Protein AF-0000000066036821 (afdb_homodimer)

Secondary structure (DSSP, 8-state):
----HHHHHHHHTTTTS-HHHHHHHHHHHHHHHHHHHH-HHHHHHHHHHHHHHHHHTTTTS-THHHHHHHHHHHHHHTSS-HHHHHHHHHHTHHHHHIIIIIHHHHHTTHHHHHHHHHHHHHH---HHHHHHHHHHHHHHHHHHH-HHHHHHHHHHHHHHHHHHHHHHHTT--TT-TT--TT-GGGS-HHHHHHHHHHHHHHHHHHHHHHHHHHHHHTTSSSSSHHHHHHHHHHT--HHHHHHHHHHHHHHHHHHHHHHHHHHHHHT-TT--PPPPHHHHHHHHHHHHHHHHT--HHHHHHHHHHHHHHHHHHHHHHTT-S-HHHHHHHHHHHHHHHTT---HHHHHHTTTTTHHHHHHHHHHHHHHHHHHHTTTTHHHHHHHHTS-HHHHHHHHHHHHHHHHHHS-HHHHHHHHHHHHHHHHHTTSS-HHHHHHHHHHHHHHHHSGGGGSTTT-HHHHHHHHSSHHHHTT--HHHHHHHHHHHHHHHHHHHHHHHHHHHH-/----HHHHHHHHTTTTS-HHHHHHHHHHHHHHHHHHHH-HHHHHHHHHHHHHHHHHTTTTS-THHHHHHHHHHHHHHTSS-HHHHHHHHHHTHHHHHIIIIIHHHHHTTHHHHHHHHHHHHHH---HHHHHHHHHHHHHHHHHHH-HHHHHHHHHHHHHHHHHHHHHHHTT--TT-TT--TT-GGGS-HHHHHHHHHHHHHHHHHHHHHHHHHHHHHTTSSSSSHHHHHHHHHHT--HHHHHHHHHHHHHHHHHHHHHHHHHHHHHT-TT--PPPPHHHHHHHHHHHHHHHHT--HHHHHHHHHHHHHHHHHHHHHHTT-S-HHHHHHHHHHHHHHHTT---HHHHHHTTTTTHHHHHHHHHHHHHHHHHHHTT-SHHHHHHHHTS-HHHHHHHHHHHHHHHHHHS-HHHHHHHHHHHHHHHHHTTSS-HHHHHHHHHHHHHHHHSGGGGSTTT-HHHHHHHHSSHHHHTT--HHHHHHHHHHHHHHHHHHHHHHHHHHHH-

InterPro domains:
  IPR004671 Na+/H+ antiporter NhaB [MF_01599] (1-502)
  IPR004671 Na+/H+ antiporter NhaB [NF007093] (1-498)
  IPR004671 Na+/H+ antiporter NhaB [PF06450] (6-496)

Organism: Teredinibacter turnerae (strain ATCC 39867 / T7901) (NCBI:txid377629)

Structure (mmCIF, N/CA/C/O backbone):
data_AF-0000000066036821-model_v1
#
loop_
_entity.id
_entity.type
_entity.pdbx_description
1 polymer 'Na(+)/H(+) antiporter NhaB'
#
loop_
_atom_site.group_PDB
_atom_site.id
_atom_site.type_symbol
_atom_site.label_atom_id
_atom_site.label_alt_id
_atom_site.label_comp_id
_atom_site.label_asym_id
_atom_site.label_entity_id
_atom_site.label_seq_id
_atom_site.pdbx_PDB_ins_code
_atom_site.Cartn_x
_atom_site.Cartn_y
_atom_site.Cartn_z
_atom_site.occupancy
_atom_site.B_iso_or_equiv
_atom_site.auth_seq_id
_atom_site.auth_comp_id
_atom_site.auth_asym_id
_atom_site.auth_atom_id
_atom_site.pdbx_PDB_model_num
ATOM 1 N N . MET A 1 1 ? -25.219 -0.156 -30.047 1 41.22 1 MET A N 1
ATOM 2 C CA . MET A 1 1 ? -24.516 0.209 -31.281 1 41.22 1 MET A CA 1
ATOM 3 C C . MET A 1 1 ? -23.062 -0.218 -31.234 1 41.22 1 MET A C 1
ATOM 5 O O . MET A 1 1 ? -22.359 0.075 -30.266 1 41.22 1 MET A O 1
ATOM 9 N N . SER A 1 2 ? -22.766 -1.33 -31.859 1 54.06 2 SER A N 1
ATOM 10 C CA . SER A 1 2 ? -21.516 -2.066 -31.906 1 54.06 2 SER A CA 1
ATOM 11 C C . SER A 1 2 ? -20.328 -1.13 -32.094 1 54.06 2 SER A C 1
ATOM 13 O O . SER A 1 2 ? -20.188 -0.521 -33.156 1 54.06 2 SER A O 1
ATOM 15 N N . SER A 1 3 ? -20.062 -0.333 -31.156 1 68.69 3 SER A N 1
ATOM 16 C CA . SER A 1 3 ? -19.031 0.678 -31.344 1 68.69 3 SER A CA 1
ATOM 17 C C . SER A 1 3 ? -17.781 0.082 -32 1 68.69 3 SER A C 1
ATOM 19 O O . SER A 1 3 ? -17.484 -1.099 -31.812 1 68.69 3 SER A O 1
ATOM 21 N N . ASN A 1 4 ? -17.438 0.534 -33.25 1 86.75 4 ASN A N 1
ATOM 22 C CA . ASN A 1 4 ? -16.219 0.18 -33.969 1 86.75 4 ASN A CA 1
ATOM 23 C C . ASN A 1 4 ? -15.008 0.154 -33.031 1 86.75 4 ASN A C 1
ATOM 25 O O . ASN A 1 4 ? -15.086 0.638 -31.906 1 86.75 4 ASN A O 1
ATOM 29 N N . LEU A 1 5 ? -14.109 -0.608 -33.438 1 90.12 5 LEU A N 1
ATOM 30 C CA . LEU A 1 5 ? -12.938 -0.894 -32.594 1 90.12 5 LEU A CA 1
ATOM 31 C C . LEU A 1 5 ? -12.234 0.395 -32.188 1 90.12 5 LEU A C 1
ATOM 33 O O . LEU A 1 5 ? -11.898 0.575 -31.031 1 90.12 5 LEU A O 1
ATOM 37 N N . PRO A 1 6 ? -12.156 1.311 -33.125 1 90.75 6 PRO A N 1
ATOM 38 C CA . PRO A 1 6 ? -11.547 2.564 -32.688 1 90.75 6 PRO A CA 1
ATOM 39 C C . PRO A 1 6 ? -12.367 3.279 -31.625 1 90.75 6 PRO A C 1
ATOM 41 O O . PRO A 1 6 ? -11.797 3.867 -30.703 1 90.75 6 PRO A O 1
ATOM 44 N N . ALA A 1 7 ? -13.586 3.236 -31.781 1 90.12 7 ALA A N 1
ATOM 45 C CA . ALA A 1 7 ? -14.453 3.826 -30.766 1 90.12 7 ALA A CA 1
ATOM 46 C C . ALA A 1 7 ? -14.32 3.094 -29.438 1 90.12 7 ALA A C 1
ATOM 48 O O . ALA A 1 7 ? -14.391 3.711 -28.375 1 90.12 7 ALA A O 1
ATOM 49 N N . ALA A 1 8 ? -14.086 1.817 -29.547 1 91.94 8 ALA A N 1
ATOM 50 C CA . ALA A 1 8 ? -13.906 1.016 -28.344 1 91.94 8 ALA A CA 1
ATOM 51 C C . ALA A 1 8 ? -12.625 1.408 -27.609 1 91.94 8 ALA A C 1
ATOM 53 O O . ALA A 1 8 ? -12.609 1.502 -26.375 1 91.94 8 ALA A O 1
ATOM 54 N N . PHE A 1 9 ? -11.633 1.663 -28.375 1 93.56 9 PHE A N 1
ATOM 55 C CA . PHE A 1 9 ? -10.383 2.115 -27.781 1 93.56 9 PHE A CA 1
ATOM 56 C C . PHE A 1 9 ? -10.57 3.457 -27.078 1 93.56 9 PHE A C 1
ATOM 58 O O . PHE A 1 9 ? -10.086 3.654 -25.953 1 93.56 9 PHE A O 1
ATOM 65 N N . ALA A 1 10 ? -11.258 4.332 -27.734 1 91.81 10 ALA A N 1
ATOM 66 C CA . ALA A 1 10 ? -11.5 5.664 -27.188 1 91.81 10 ALA A CA 1
ATOM 67 C C . ALA A 1 10 ? -12.352 5.598 -25.922 1 91.81 10 ALA A C 1
ATOM 69 O O . ALA A 1 10 ? -12.125 6.344 -24.969 1 91.81 10 ALA A O 1
ATOM 70 N N . ASN A 1 11 ? -13.25 4.68 -25.969 1 91.31 11 ASN A N 1
ATOM 71 C CA . ASN A 1 11 ? -14.125 4.535 -24.797 1 91.31 11 ASN A CA 1
ATOM 72 C C . ASN A 1 11 ? -13.391 3.918 -23.625 1 91.31 11 ASN A C 1
ATOM 74 O O . ASN A 1 11 ? -13.648 4.273 -22.469 1 91.31 11 ASN A O 1
ATOM 78 N N . ASN A 1 12 ? -12.484 3.045 -23.906 1 94.19 12 ASN A N 1
ATOM 79 C CA . ASN A 1 12 ? -11.719 2.402 -22.844 1 94.19 12 ASN A CA 1
ATOM 80 C C . ASN A 1 12 ? -10.688 3.354 -22.25 1 94.19 12 ASN A C 1
ATOM 82 O O . ASN A 1 12 ? -10.359 3.254 -21.062 1 94.19 12 ASN A O 1
ATOM 86 N N . PHE A 1 13 ? -10.297 4.25 -23.109 1 95.31 13 PHE A N 1
ATOM 87 C CA . PHE A 1 13 ? -9.266 5.176 -22.672 1 95.31 13 PHE A CA 1
ATOM 88 C C . PHE A 1 13 ? -9.773 6.031 -21.516 1 95.31 13 PHE A C 1
ATOM 90 O O . PHE A 1 13 ? -10.773 6.738 -21.641 1 95.31 13 PHE A O 1
ATOM 97 N N . LEU A 1 14 ? -9.18 5.93 -20.328 1 94.75 14 LEU A N 1
ATOM 98 C CA . LEU A 1 14 ? -9.469 6.621 -19.078 1 94.75 14 LEU A CA 1
ATOM 99 C C . LEU A 1 14 ? -10.898 6.352 -18.625 1 94.75 14 LEU A C 1
ATOM 101 O O . LEU A 1 14 ? -11.461 7.121 -17.844 1 94.75 14 LEU A O 1
ATOM 105 N N . GLY A 1 15 ? -11.438 5.328 -19.156 1 91.69 15 GLY A N 1
ATOM 106 C CA . GLY A 1 15 ? -12.664 4.723 -18.672 1 91.69 15 GLY A CA 1
ATOM 107 C C . GLY A 1 15 ? -13.852 5.664 -18.719 1 91.69 15 GLY A C 1
ATOM 108 O O . GLY A 1 15 ? -14.148 6.242 -19.766 1 91.69 15 GLY A O 1
ATOM 109 N N . GLN A 1 16 ? -14.461 5.961 -17.578 1 88.31 16 GLN A N 1
ATOM 110 C CA . GLN A 1 16 ? -15.719 6.695 -17.516 1 88.31 16 GLN A CA 1
ATOM 111 C C . GLN A 1 16 ? -15.477 8.195 -17.359 1 88.31 16 GLN A C 1
ATOM 113 O O . GLN A 1 16 ? -16.406 8.953 -17.094 1 88.31 16 GLN A O 1
ATOM 118 N N . SER A 1 17 ? -14.273 8.57 -17.578 1 91.81 17 SER A N 1
ATOM 119 C CA . SER A 1 17 ? -13.984 10 -17.516 1 91.81 17 SER A CA 1
ATOM 120 C C . SER A 1 17 ? -14.664 10.742 -18.672 1 91.81 17 SER A C 1
ATOM 122 O O . SER A 1 17 ? -14.977 10.148 -19.703 1 91.81 17 SER A O 1
ATOM 124 N N . SER A 1 18 ? -14.906 12.094 -18.469 1 92.38 18 SER A N 1
ATOM 125 C CA . SER A 1 18 ? -15.57 12.914 -19.484 1 92.38 18 SER A CA 1
ATOM 126 C C . SER A 1 18 ? -14.75 12.992 -20.766 1 92.38 18 SER A C 1
ATOM 128 O O . SER A 1 18 ? -13.523 12.906 -20.719 1 92.38 18 SER A O 1
ATOM 130 N N . THR A 1 19 ? -15.453 13.125 -21.812 1 93.62 19 THR A N 1
ATOM 131 C CA . THR A 1 19 ? -14.812 13.156 -23.125 1 93.62 19 THR A CA 1
ATOM 132 C C . THR A 1 19 ? -13.875 14.359 -23.234 1 93.62 19 THR A C 1
ATOM 134 O O . THR A 1 19 ? -12.805 14.266 -23.844 1 93.62 19 THR A O 1
ATOM 137 N N . TRP A 1 20 ? -14.312 15.445 -22.641 1 94.62 20 TRP A N 1
ATOM 138 C CA . TRP A 1 20 ? -13.453 16.625 -22.703 1 94.62 20 TRP A CA 1
ATOM 139 C C . TRP A 1 20 ? -12.133 16.375 -21.969 1 94.62 20 TRP A C 1
ATOM 141 O O . TRP A 1 20 ? -11.078 16.844 -22.406 1 94.62 20 TRP A O 1
ATOM 151 N N . TYR A 1 21 ? -12.18 15.688 -20.906 1 95.69 21 TYR A N 1
ATOM 152 C CA . TYR A 1 21 ? -10.969 15.383 -20.141 1 95.69 21 TYR A CA 1
ATOM 153 C C . TYR A 1 21 ? -10.055 14.453 -20.938 1 95.69 21 TYR A C 1
ATOM 155 O O . TYR A 1 21 ? -8.844 14.68 -21.016 1 95.69 21 TYR A O 1
ATOM 163 N N . LYS A 1 22 ? -10.672 13.477 -21.578 1 95.81 22 LYS A N 1
ATOM 164 C CA . LYS A 1 22 ? -9.906 12.539 -22.391 1 95.81 22 LYS A CA 1
ATOM 165 C C . LYS A 1 22 ? -9.195 13.25 -23.547 1 95.81 22 LYS A C 1
ATOM 167 O O . LYS A 1 22 ? -8.008 13.031 -23.781 1 95.81 22 LYS A O 1
ATOM 172 N N . THR A 1 23 ? -9.898 14.094 -24.141 1 96.31 23 THR A N 1
ATOM 173 C CA . THR A 1 23 ? -9.352 14.836 -25.281 1 96.31 23 THR A CA 1
ATOM 174 C C . THR A 1 23 ? -8.25 15.789 -24.828 1 96.31 23 THR A C 1
ATOM 176 O O . THR A 1 23 ? -7.254 15.969 -25.516 1 96.31 23 THR A O 1
ATOM 179 N N . THR A 1 24 ? -8.484 16.328 -23.672 1 97.19 24 THR A N 1
ATOM 180 C CA . THR A 1 24 ? -7.488 17.25 -23.141 1 97.19 24 THR A CA 1
ATOM 181 C C . THR A 1 24 ? -6.172 16.516 -22.875 1 97.19 24 THR A C 1
ATOM 183 O O . THR A 1 24 ? -5.102 17.016 -23.234 1 97.19 24 THR A O 1
ATOM 186 N N . ILE A 1 25 ? -6.238 15.367 -22.297 1 97 25 ILE A N 1
ATOM 187 C CA . ILE A 1 25 ? -5.039 14.602 -21.984 1 97 25 ILE A CA 1
ATOM 188 C C . ILE A 1 25 ? -4.34 14.188 -23.281 1 97 25 ILE A C 1
ATOM 190 O O . ILE A 1 25 ? -3.117 14.281 -23.391 1 97 25 ILE A O 1
ATOM 194 N N . LEU A 1 26 ? -5.125 13.773 -24.266 1 96.94 26 LEU A N 1
ATOM 195 C CA . LEU A 1 26 ? -4.547 13.414 -25.562 1 96.94 26 LEU A CA 1
ATOM 196 C C . LEU A 1 26 ? -3.883 14.617 -26.219 1 96.94 26 LEU A C 1
ATOM 198 O O . LEU A 1 26 ? -2.812 14.492 -26.812 1 96.94 26 LEU A O 1
ATOM 202 N N . ALA A 1 27 ? -4.547 15.734 -26.062 1 97.5 27 ALA A N 1
ATOM 203 C CA . ALA A 1 27 ? -3.975 16.969 -26.594 1 97.5 27 ALA A CA 1
ATOM 204 C C . ALA A 1 27 ? -2.641 17.281 -25.922 1 97.5 27 ALA A C 1
ATOM 206 O O . ALA A 1 27 ? -1.687 17.688 -26.594 1 97.5 27 ALA A O 1
ATOM 207 N N . PHE A 1 28 ? -2.564 17.094 -24.609 1 97.88 28 PHE A N 1
ATOM 208 C CA . PHE A 1 28 ? -1.314 17.312 -23.891 1 97.88 28 PHE A CA 1
ATOM 209 C C . PHE A 1 28 ? -0.207 16.438 -24.453 1 97.88 28 PHE A C 1
ATOM 211 O O . PHE A 1 28 ? 0.9 16.906 -24.719 1 97.88 28 PHE A O 1
ATOM 218 N N . LEU A 1 29 ? -0.515 15.188 -24.734 1 97.38 29 LEU A N 1
ATOM 219 C CA . LEU A 1 29 ? 0.467 14.203 -25.172 1 97.38 29 LEU A CA 1
ATOM 220 C C . LEU A 1 29 ? 0.964 14.523 -26.578 1 97.38 29 LEU A C 1
ATOM 222 O O . LEU A 1 29 ? 2.105 14.211 -26.922 1 97.38 29 LEU A O 1
ATOM 226 N N . VAL A 1 30 ? 0.109 15.156 -27.359 1 97.12 30 VAL A N 1
ATOM 227 C CA . VAL A 1 30 ? 0.49 15.508 -28.719 1 97.12 30 VAL A CA 1
ATOM 228 C C . VAL A 1 30 ? 1.272 16.812 -28.734 1 97.12 30 VAL A C 1
ATOM 230 O O . VAL A 1 30 ? 2.256 16.953 -29.453 1 97.12 30 VAL A O 1
ATOM 233 N N . ILE A 1 31 ? 0.958 17.75 -27.875 1 97.06 31 ILE A N 1
ATOM 234 C CA . ILE A 1 31 ? 1.521 19.094 -27.859 1 97.06 31 ILE A CA 1
ATOM 235 C C . ILE A 1 31 ? 2.904 19.062 -27.203 1 97.06 31 ILE A C 1
ATOM 237 O O . ILE A 1 31 ? 3.807 19.797 -27.625 1 97.06 31 ILE A O 1
ATOM 241 N N . ASN A 1 32 ? 3.098 18.141 -26.25 1 97.56 32 ASN A N 1
ATOM 242 C CA . ASN A 1 32 ? 4.305 18.172 -25.422 1 97.56 32 ASN A CA 1
ATOM 243 C C . ASN A 1 32 ? 5.551 17.891 -26.266 1 97.56 32 ASN A C 1
ATOM 245 O O . ASN A 1 32 ? 6.566 18.578 -26.125 1 97.56 32 ASN A O 1
ATOM 249 N N . PRO A 1 33 ? 5.531 16.938 -27.203 1 97.06 33 PRO A N 1
ATOM 250 C CA . PRO A 1 33 ? 6.719 16.734 -28.031 1 97.06 33 PRO A CA 1
ATOM 251 C C . PRO A 1 33 ? 7.047 17.938 -28.906 1 97.06 33 PRO A C 1
ATOM 253 O O . PRO A 1 33 ? 8.219 18.234 -29.141 1 97.06 33 PRO A O 1
ATOM 256 N N . VAL A 1 34 ? 6.059 18.656 -29.328 1 97.25 34 VAL A N 1
ATOM 257 C CA . VAL A 1 34 ? 6.25 19.859 -30.156 1 97.25 34 VAL A CA 1
ATOM 258 C C . VAL A 1 34 ? 6.859 20.969 -29.312 1 97.25 34 VAL A C 1
ATOM 260 O O . VAL A 1 34 ? 7.832 21.609 -29.719 1 97.25 34 VAL A O 1
ATOM 263 N N . VAL A 1 35 ? 6.301 21.172 -28.141 1 97.25 35 VAL A N 1
ATOM 264 C CA . VAL A 1 35 ? 6.801 22.219 -27.25 1 97.25 35 VAL A CA 1
ATOM 265 C C . VAL A 1 35 ? 8.234 21.891 -26.828 1 97.25 35 VAL A C 1
ATOM 267 O O . VAL A 1 35 ? 9.078 22.781 -26.75 1 97.25 35 VAL A O 1
ATOM 270 N N . TYR A 1 36 ? 8.5 20.641 -26.578 1 96.62 36 TYR A N 1
ATOM 271 C CA . TYR A 1 36 ? 9.844 20.219 -26.172 1 96.62 36 TYR A CA 1
ATOM 272 C C . TYR A 1 36 ? 10.852 20.469 -27.281 1 96.62 36 TYR A C 1
ATOM 274 O O . TYR A 1 36 ? 11.992 20.859 -27.016 1 96.62 36 TYR A O 1
ATOM 282 N N . ALA A 1 37 ? 10.438 20.234 -28.562 1 96.12 37 ALA A N 1
ATOM 283 C CA . ALA A 1 37 ? 11.312 20.453 -29.703 1 96.12 37 ALA A CA 1
ATOM 284 C C . ALA A 1 37 ? 11.633 21.938 -29.859 1 96.12 37 ALA A C 1
ATOM 286 O O . ALA A 1 37 ? 12.711 22.297 -30.328 1 96.12 37 ALA A O 1
ATOM 287 N N . ILE A 1 38 ? 10.773 22.812 -29.422 1 96.25 38 ILE A N 1
ATOM 288 C CA . ILE A 1 38 ? 10.969 24.25 -29.516 1 96.25 38 ILE A CA 1
ATOM 289 C C . ILE A 1 38 ? 11.844 24.734 -28.375 1 96.25 38 ILE A C 1
ATOM 291 O O . ILE A 1 38 ? 12.852 25.406 -28.594 1 96.25 38 ILE A O 1
ATOM 295 N N . ASP A 1 39 ? 11.414 24.375 -27.094 1 96.06 39 ASP A N 1
ATOM 296 C CA . ASP A 1 39 ? 12.141 24.812 -25.906 1 96.06 39 ASP A CA 1
ATOM 297 C C . ASP A 1 39 ? 11.922 23.844 -24.75 1 96.06 39 ASP A C 1
ATOM 299 O O . ASP A 1 39 ? 10.836 23.797 -24.156 1 96.06 39 ASP A O 1
ATOM 303 N N . PRO A 1 40 ? 12.961 23.188 -24.344 1 93.94 40 PRO A N 1
ATOM 304 C CA . PRO A 1 40 ? 12.836 22.203 -23.266 1 93.94 40 PRO A CA 1
ATOM 305 C C . PRO A 1 40 ? 12.453 22.844 -21.922 1 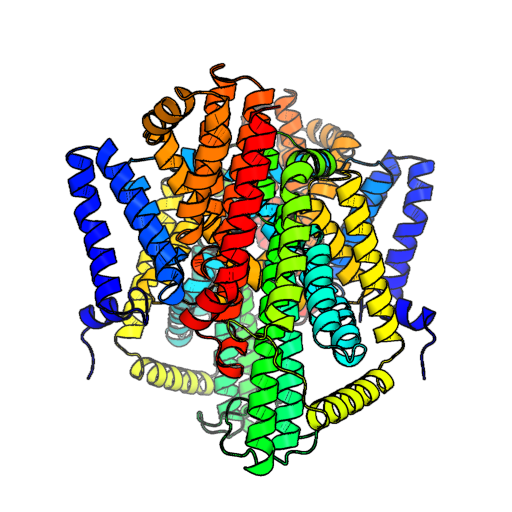93.94 40 PRO A C 1
ATOM 307 O O . PRO A 1 40 ? 11.75 22.234 -21.125 1 93.94 40 PRO A O 1
ATOM 310 N N . PHE A 1 41 ? 12.898 23.984 -21.719 1 93.62 41 PHE A N 1
ATOM 311 C CA . PHE A 1 41 ? 12.602 24.672 -20.469 1 93.62 41 PHE A CA 1
ATOM 312 C C . PHE A 1 41 ? 11.109 24.984 -20.359 1 93.62 41 PHE A C 1
ATOM 314 O O . PHE A 1 41 ? 10.484 24.703 -19.328 1 93.62 41 PHE A O 1
ATOM 321 N N . ILE A 1 42 ? 10.562 25.516 -21.359 1 94.62 42 ILE A N 1
ATOM 322 C CA . ILE A 1 42 ? 9.133 25.828 -21.391 1 94.62 42 ILE A CA 1
ATOM 323 C C . ILE A 1 42 ? 8.328 24.531 -21.328 1 94.62 42 ILE A C 1
ATOM 325 O O . ILE A 1 42 ? 7.281 24.469 -20.688 1 94.62 42 ILE A O 1
ATOM 329 N N . ALA A 1 43 ? 8.836 23.547 -22 1 96.06 43 ALA A N 1
ATOM 330 C CA . ALA A 1 43 ? 8.172 22.25 -21.984 1 96.06 43 ALA A CA 1
ATOM 331 C C . ALA A 1 43 ? 8.078 21.703 -20.562 1 96.06 43 ALA A C 1
ATOM 333 O O . ALA A 1 43 ? 7.086 21.062 -20.188 1 96.06 43 ALA A O 1
ATOM 334 N N . GLY A 1 44 ? 9.164 21.906 -19.828 1 95.25 44 GLY A N 1
ATOM 335 C CA . GLY A 1 44 ? 9.141 21.484 -18.438 1 95.25 44 GLY A CA 1
ATOM 336 C C . GLY A 1 44 ? 8.039 22.156 -17.641 1 95.25 44 GLY A C 1
ATOM 337 O O . GLY A 1 44 ? 7.328 21.484 -16.875 1 95.25 44 GLY A O 1
ATOM 338 N N . TRP A 1 45 ? 7.898 23.406 -17.828 1 94.38 45 TRP A N 1
ATOM 339 C CA . TRP A 1 45 ? 6.855 24.141 -17.109 1 94.38 45 TRP A CA 1
ATOM 340 C C . TRP A 1 45 ? 5.469 23.703 -17.562 1 94.38 45 TRP A C 1
ATOM 342 O O . TRP A 1 45 ? 4.551 23.594 -16.75 1 94.38 45 TRP A O 1
ATOM 352 N N . VAL A 1 46 ? 5.316 23.5 -18.828 1 96.44 46 VAL A N 1
ATOM 353 C CA . VAL A 1 46 ? 4.047 23.016 -19.359 1 96.44 46 VAL A CA 1
ATOM 354 C C . VAL A 1 46 ? 3.703 21.656 -18.734 1 96.44 46 VAL A C 1
ATOM 356 O O . VAL A 1 46 ? 2.557 21.422 -18.344 1 96.44 46 VAL A O 1
ATOM 359 N N . LEU A 1 47 ? 4.691 20.812 -18.594 1 96.12 47 LEU A N 1
ATOM 360 C CA . LEU A 1 47 ? 4.484 19.516 -17.984 1 96.12 47 LEU A CA 1
ATOM 361 C C . LEU A 1 47 ? 4.004 19.656 -16.547 1 96.12 47 LEU A C 1
ATOM 363 O O . LEU A 1 47 ? 3.07 18.953 -16.125 1 96.12 47 LEU A O 1
ATOM 367 N N . ILE A 1 48 ? 4.637 20.547 -15.867 1 92.75 48 ILE A N 1
ATOM 368 C CA . ILE A 1 48 ? 4.273 20.75 -14.469 1 92.75 48 ILE A CA 1
ATOM 369 C C . ILE A 1 48 ? 2.826 21.234 -14.383 1 92.75 48 ILE A C 1
ATOM 371 O O . ILE A 1 48 ? 2.049 20.734 -13.562 1 92.75 48 ILE A O 1
ATOM 375 N N . LEU A 1 49 ? 2.467 22.188 -15.141 1 93.88 49 LEU A N 1
ATOM 376 C CA . LEU A 1 49 ? 1.106 22.703 -15.141 1 93.88 49 LEU A CA 1
ATOM 377 C C . LEU A 1 49 ? 0.102 21.625 -15.523 1 93.88 49 LEU A C 1
ATOM 379 O O . LEU A 1 49 ? -0.977 21.547 -14.93 1 93.88 49 LEU A O 1
ATOM 383 N N . GLU A 1 50 ? 0.419 20.844 -16.547 1 96.69 50 GLU A N 1
ATOM 384 C CA . GLU A 1 50 ? -0.437 19.719 -16.938 1 96.69 50 GLU A CA 1
ATOM 385 C C . GLU A 1 50 ? -0.604 18.719 -15.797 1 96.69 50 GLU A C 1
ATOM 387 O O . GLU A 1 50 ? -1.701 18.219 -15.57 1 96.69 50 GLU A O 1
ATOM 392 N N . PHE A 1 51 ? 0.523 18.484 -15.094 1 93.88 51 PHE A N 1
ATOM 393 C CA . PHE A 1 51 ? 0.473 17.547 -13.984 1 93.88 51 PHE A CA 1
ATOM 394 C C . PHE A 1 51 ? -0.415 18.062 -12.867 1 93.88 51 PHE A C 1
ATOM 396 O O . PHE A 1 51 ? -1.236 17.328 -12.32 1 93.88 51 PHE A O 1
ATOM 403 N N . ILE A 1 52 ? -0.27 19.328 -12.578 1 90.06 52 ILE A N 1
ATOM 404 C CA . ILE A 1 52 ? -1.104 19.953 -11.562 1 90.06 52 ILE A CA 1
ATOM 405 C C . ILE A 1 52 ? -2.57 19.891 -11.984 1 90.06 52 ILE A C 1
ATOM 407 O O . ILE A 1 52 ? -3.449 19.656 -11.148 1 90.06 52 ILE A O 1
ATOM 411 N N . PHE A 1 53 ? -2.83 20.031 -13.219 1 92.88 53 PHE A N 1
ATOM 412 C CA . PHE A 1 53 ? -4.184 19.922 -13.75 1 92.88 53 PHE A CA 1
ATOM 413 C C . PHE A 1 53 ? -4.766 18.547 -13.477 1 92.88 53 PHE A C 1
ATOM 415 O O . PHE A 1 53 ? -5.922 18.422 -13.062 1 92.88 53 PHE A O 1
ATOM 422 N N . THR A 1 54 ? -3.982 17.5 -13.688 1 93.5 54 THR A N 1
ATOM 423 C CA . THR A 1 54 ? -4.477 16.141 -13.445 1 93.5 54 THR A CA 1
ATOM 424 C C . THR A 1 54 ? -4.766 15.93 -11.969 1 93.5 54 THR A C 1
ATOM 426 O O . THR A 1 54 ? -5.691 15.203 -11.609 1 93.5 54 THR A O 1
ATOM 429 N N . LEU A 1 55 ? -4.031 16.516 -11.125 1 88.44 55 LEU A N 1
ATOM 430 C CA . LEU A 1 55 ? -4.258 16.422 -9.688 1 88.44 55 LEU A CA 1
ATOM 431 C C . LEU A 1 55 ? -5.531 17.156 -9.281 1 88.44 55 LEU A C 1
ATOM 433 O O . LEU A 1 55 ? -6.281 16.688 -8.43 1 88.44 55 LEU A O 1
ATOM 437 N N . ALA A 1 56 ? -5.723 18.297 -9.898 1 86.38 56 ALA A N 1
ATOM 438 C CA . ALA A 1 56 ? -6.91 19.094 -9.609 1 86.38 56 ALA A CA 1
ATOM 439 C C . ALA A 1 56 ? -8.18 18.359 -10.031 1 86.38 56 ALA A C 1
ATOM 441 O O . ALA A 1 56 ? -9.242 18.562 -9.438 1 86.38 56 ALA A O 1
ATOM 442 N N . MET A 1 57 ? -8.062 17.5 -11.047 1 87.81 57 MET A N 1
ATOM 443 C CA . MET A 1 57 ? -9.219 16.766 -11.555 1 87.81 57 MET A CA 1
ATOM 444 C C . MET A 1 57 ? -9.266 15.352 -10.969 1 87.81 57 MET A C 1
ATOM 446 O O . MET A 1 57 ? -9.789 14.43 -11.602 1 87.81 57 MET A O 1
ATOM 450 N N . ALA A 1 58 ? -8.766 15.203 -9.789 1 84 58 ALA A N 1
ATOM 451 C CA . ALA A 1 58 ? -8.633 13.883 -9.164 1 84 58 ALA A CA 1
ATOM 452 C C . ALA A 1 58 ? -10 13.266 -8.891 1 84 58 ALA A C 1
ATOM 454 O O . ALA A 1 58 ? -10.133 12.047 -8.789 1 84 58 ALA A O 1
ATOM 455 N N . LEU A 1 59 ? -11.031 14.102 -8.766 1 81.25 59 LEU A N 1
ATOM 456 C CA . LEU A 1 59 ? -12.367 13.586 -8.492 1 81.25 59 LEU A CA 1
ATOM 457 C C . LEU A 1 59 ? -12.953 12.898 -9.719 1 81.25 59 LEU A C 1
ATOM 459 O O . LEU A 1 59 ? -13.812 12.023 -9.602 1 81.25 59 LEU A O 1
ATOM 463 N N . LYS A 1 60 ? -12.477 13.242 -10.852 1 82.88 60 LYS A N 1
ATOM 464 C CA . LYS A 1 60 ? -12.977 12.68 -12.102 1 82.88 60 LYS A CA 1
ATOM 465 C C . LYS A 1 60 ? -12.164 11.461 -12.523 1 82.88 60 LYS A C 1
ATOM 467 O O . LYS A 1 60 ? -12.711 10.5 -13.07 1 82.88 60 LYS A O 1
ATOM 472 N N . CYS A 1 61 ? -10.938 11.555 -12.336 1 89.56 61 CYS A N 1
ATOM 473 C CA . CYS A 1 61 ? -10 10.5 -12.711 1 89.56 61 CYS A CA 1
ATOM 474 C C . CYS A 1 61 ? -8.812 10.477 -11.758 1 89.56 61 CYS A C 1
ATOM 476 O O . CYS A 1 61 ? -8.156 11.5 -11.539 1 89.56 61 CYS A O 1
ATOM 478 N N . TYR A 1 62 ? -8.617 9.234 -11.242 1 90.62 62 TYR A N 1
ATOM 479 C CA . TYR A 1 62 ? -7.445 9.117 -10.375 1 90.62 62 TYR A CA 1
ATOM 480 C C . TYR A 1 62 ? -6.18 9.562 -11.109 1 90.62 62 TYR A C 1
ATOM 482 O O . TYR A 1 62 ? -5.938 9.156 -12.242 1 90.62 62 TYR A O 1
ATOM 490 N N . PRO A 1 63 ? -5.383 10.367 -10.523 1 93.75 63 PRO A N 1
ATOM 491 C CA . PRO A 1 63 ? -4.285 11.055 -11.203 1 93.75 63 PRO A CA 1
ATOM 492 C C . PRO A 1 63 ? -3.166 10.102 -11.625 1 93.75 63 PRO A C 1
ATOM 494 O O . PRO A 1 63 ? -2.307 10.469 -12.43 1 93.75 63 PRO A O 1
ATOM 497 N N . LEU A 1 64 ? -3.131 8.922 -11.141 1 95.19 64 LEU A N 1
ATOM 498 C CA . LEU A 1 64 ? -2.082 7.969 -11.492 1 95.19 64 LEU A CA 1
ATOM 499 C C . LEU A 1 64 ? -2.043 7.727 -13 1 95.19 64 LEU A C 1
ATOM 501 O O . LEU A 1 64 ? -0.967 7.695 -13.602 1 95.19 64 LEU A O 1
ATOM 505 N N . GLN A 1 65 ? -3.205 7.59 -13.672 1 96.62 65 GLN A N 1
ATOM 506 C CA . GLN A 1 65 ? -3.287 7.25 -15.086 1 96.62 65 GLN A CA 1
ATOM 507 C C . GLN A 1 65 ? -2.889 8.438 -15.961 1 96.62 65 GLN A C 1
ATOM 509 O O . GLN A 1 65 ? -1.886 8.375 -16.672 1 96.62 65 GLN A O 1
ATOM 514 N N . PRO A 1 66 ? -3.633 9.617 -15.812 1 96.94 66 PRO A N 1
ATOM 515 C CA . PRO A 1 66 ? -3.244 10.742 -16.672 1 96.94 66 PRO A CA 1
ATOM 516 C C . PRO A 1 66 ? -1.876 11.312 -16.312 1 96.94 66 PRO A C 1
ATOM 518 O O . PRO A 1 66 ? -1.087 11.648 -17.203 1 96.94 66 PRO A O 1
ATOM 521 N N . GLY A 1 67 ? -1.61 11.469 -15.055 1 96.31 67 GLY A N 1
ATOM 522 C CA . GLY A 1 67 ? -0.307 11.961 -14.633 1 96.31 67 GLY A CA 1
ATOM 523 C C . GLY A 1 67 ? 0.828 11.023 -14.992 1 96.31 67 GLY A C 1
ATOM 524 O O . GLY A 1 67 ? 1.922 11.469 -15.344 1 96.31 67 GLY A O 1
ATOM 525 N N . GLY A 1 68 ? 0.565 9.742 -14.867 1 97.81 68 GLY A N 1
ATOM 526 C CA . GLY A 1 68 ? 1.548 8.742 -15.25 1 97.81 68 GLY A CA 1
ATOM 527 C C . GLY A 1 68 ? 1.892 8.781 -16.734 1 97.81 68 GLY A C 1
ATOM 528 O O . GLY A 1 68 ? 3.053 8.609 -17.109 1 97.81 68 GLY A O 1
ATOM 529 N N . LEU A 1 69 ? 0.888 8.922 -17.578 1 98.12 69 LEU A N 1
ATOM 530 C CA . LEU A 1 69 ? 1.123 9.031 -19.016 1 98.12 69 LEU A CA 1
ATOM 531 C C . LEU A 1 69 ? 2.02 10.219 -19.344 1 98.12 69 LEU A C 1
ATOM 533 O O . LEU A 1 69 ? 2.926 10.117 -20.172 1 98.12 69 LEU A O 1
ATOM 537 N N . LEU A 1 70 ? 1.759 11.336 -18.656 1 98.12 70 LEU A N 1
ATOM 538 C CA . LEU A 1 70 ? 2.57 12.531 -18.844 1 98.12 70 LEU A CA 1
ATOM 539 C C . LEU A 1 70 ? 4.012 12.289 -18.406 1 98.12 70 LEU A C 1
ATOM 541 O O . LEU A 1 70 ? 4.953 12.719 -19.078 1 98.12 70 LEU A O 1
ATOM 545 N N . ALA A 1 71 ? 4.16 11.617 -17.281 1 97.62 71 ALA A N 1
ATOM 546 C CA . ALA A 1 71 ? 5.488 11.32 -16.766 1 97.62 71 ALA A CA 1
ATOM 547 C C . ALA A 1 71 ? 6.25 10.391 -17.703 1 97.62 71 ALA A C 1
ATOM 549 O O . ALA A 1 71 ? 7.438 10.594 -17.953 1 97.62 71 ALA A O 1
ATOM 550 N N . ILE A 1 72 ? 5.574 9.375 -18.219 1 97.81 72 ILE A N 1
ATOM 551 C CA . ILE A 1 72 ? 6.18 8.438 -19.156 1 97.81 72 ILE A CA 1
ATOM 552 C C . ILE A 1 72 ? 6.637 9.188 -20.406 1 97.81 72 ILE A C 1
ATOM 554 O O . ILE A 1 72 ? 7.75 8.977 -20.891 1 97.81 72 ILE A O 1
ATOM 558 N N . GLU A 1 73 ? 5.773 10.039 -20.922 1 97.94 73 GLU A N 1
ATOM 559 C CA . GLU A 1 73 ? 6.113 10.836 -22.094 1 97.94 73 GLU A CA 1
ATOM 560 C C . GLU A 1 73 ? 7.344 11.695 -21.828 1 97.94 73 GLU A C 1
ATOM 562 O O . GLU A 1 73 ? 8.219 11.812 -22.688 1 97.94 73 GLU A O 1
ATOM 567 N N . ALA A 1 74 ? 7.414 12.281 -20.688 1 97.62 74 ALA A N 1
ATOM 568 C CA . ALA A 1 74 ? 8.547 13.133 -20.328 1 97.62 74 ALA A CA 1
ATOM 569 C C . ALA A 1 74 ? 9.852 12.336 -20.359 1 97.62 74 ALA A C 1
ATOM 571 O O . ALA A 1 74 ? 10.883 12.836 -20.828 1 97.62 74 ALA A O 1
ATOM 572 N N . VAL A 1 75 ? 9.844 11.156 -19.906 1 97.31 75 VAL A N 1
ATOM 573 C CA . VAL A 1 75 ? 11.031 10.305 -19.891 1 97.31 75 VAL A CA 1
ATOM 574 C C . VAL A 1 75 ? 11.391 9.898 -21.328 1 97.31 75 VAL A C 1
ATOM 576 O O . VAL A 1 75 ? 12.57 9.93 -21.703 1 97.31 75 VAL A O 1
ATOM 579 N N . ILE A 1 76 ? 10.391 9.562 -22.141 1 96.38 76 ILE A N 1
ATOM 580 C CA . ILE A 1 76 ? 10.609 9.125 -23.516 1 96.38 76 ILE A CA 1
ATOM 581 C C . ILE A 1 76 ? 11.203 10.273 -24.328 1 96.38 76 ILE A C 1
ATOM 583 O O . ILE A 1 76 ? 12.078 10.062 -25.172 1 96.38 76 ILE A O 1
ATOM 587 N N . LEU A 1 77 ? 10.742 11.531 -24.047 1 96.5 77 LEU A N 1
ATOM 588 C CA . LEU A 1 77 ? 11.211 12.711 -24.766 1 96.5 77 LEU A CA 1
ATOM 589 C C . LEU A 1 77 ? 12.641 13.062 -24.359 1 96.5 77 LEU A C 1
ATOM 591 O O . LEU A 1 77 ? 13.328 13.789 -25.078 1 96.5 77 LEU A O 1
ATOM 595 N N . GLY A 1 78 ? 13.039 12.492 -23.188 1 95.62 78 GLY A N 1
ATOM 596 C CA . GLY A 1 78 ? 14.391 12.766 -22.734 1 95.62 78 GLY A CA 1
ATOM 597 C C . GLY A 1 78 ? 14.477 13.961 -21.812 1 95.62 78 GLY A C 1
ATOM 598 O O . GLY A 1 78 ? 15.562 14.508 -21.594 1 95.62 78 GLY A O 1
ATOM 599 N N . MET A 1 79 ? 13.305 14.43 -21.297 1 96.5 79 MET A N 1
ATOM 600 C CA . MET A 1 79 ? 13.328 15.508 -20.312 1 96.5 79 MET A CA 1
ATOM 601 C C . MET A 1 79 ? 14.047 15.07 -19.047 1 96.5 79 MET A C 1
ATOM 603 O O . MET A 1 79 ? 14.555 15.906 -18.297 1 96.5 79 MET A O 1
ATOM 607 N N . THR A 1 80 ? 14.031 13.805 -18.75 1 96.5 80 THR A N 1
ATOM 608 C CA . THR A 1 80 ? 14.781 13.125 -17.703 1 96.5 80 THR A CA 1
ATOM 609 C C . THR A 1 80 ? 15.125 11.695 -18.125 1 96.5 80 THR A C 1
ATOM 611 O O . THR A 1 80 ? 14.875 11.297 -19.266 1 96.5 80 THR A O 1
ATOM 614 N N . SER A 1 81 ? 15.859 10.977 -17.25 1 96.75 81 SER A N 1
ATOM 615 C CA . SER A 1 81 ? 16.25 9.602 -17.531 1 96.75 81 SER A CA 1
ATOM 616 C C . SER A 1 81 ? 15.656 8.641 -16.5 1 96.75 81 SER A C 1
ATOM 618 O O . SER A 1 81 ? 15.312 9.047 -15.398 1 96.75 81 SER A O 1
ATOM 620 N N . PRO A 1 82 ? 15.43 7.367 -16.922 1 96.44 82 PRO A N 1
ATOM 621 C CA . PRO A 1 82 ? 14.953 6.375 -15.961 1 96.44 82 PRO A CA 1
ATOM 622 C C . PRO A 1 82 ? 15.867 6.25 -14.742 1 96.44 82 PRO A C 1
ATOM 624 O O . PRO A 1 82 ? 15.391 6 -13.633 1 96.44 82 PRO A O 1
ATOM 627 N N . GLU A 1 83 ? 17.125 6.43 -14.953 1 95.44 83 GLU A N 1
ATOM 628 C CA . GLU A 1 83 ? 18.078 6.367 -13.852 1 95.44 83 GLU A CA 1
ATOM 629 C C . GLU A 1 83 ? 17.828 7.488 -12.844 1 95.44 83 GLU A C 1
ATOM 631 O O . GLU A 1 83 ? 17.906 7.27 -11.633 1 95.44 83 GLU A O 1
ATOM 636 N N . SER A 1 84 ? 17.516 8.656 -13.367 1 95.62 84 SER A N 1
ATOM 637 C CA . SER A 1 84 ? 17.234 9.789 -12.492 1 95.62 84 SER A CA 1
ATOM 638 C C . SER A 1 84 ? 15.945 9.555 -11.703 1 95.62 84 SER A C 1
ATOM 640 O O . SER A 1 84 ? 15.867 9.898 -10.523 1 95.62 84 SER A O 1
ATOM 642 N N . VAL A 1 85 ? 14.992 9.031 -12.375 1 96.62 85 VAL A N 1
ATOM 643 C CA . VA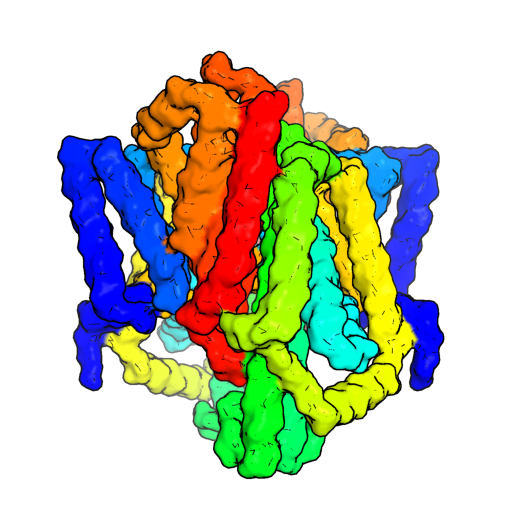L A 1 85 ? 13.734 8.719 -11.695 1 96.62 85 VAL A CA 1
ATOM 644 C C . VAL A 1 85 ? 13.992 7.715 -10.57 1 96.62 85 VAL A C 1
ATOM 646 O O . VAL A 1 85 ? 13.492 7.883 -9.461 1 96.62 85 VAL A O 1
ATOM 649 N N . PHE A 1 86 ? 14.773 6.73 -10.836 1 96.12 86 PHE A N 1
ATOM 650 C CA . PHE A 1 86 ? 15.062 5.719 -9.828 1 96.12 86 PHE A CA 1
ATOM 651 C C . PHE A 1 86 ? 15.859 6.312 -8.672 1 96.12 86 PHE A C 1
ATOM 653 O O . PHE A 1 86 ? 15.633 5.969 -7.512 1 96.12 86 PHE A O 1
ATOM 660 N N . HIS A 1 87 ? 16.797 7.137 -9.031 1 93.56 87 HIS A N 1
ATOM 661 C CA . HIS A 1 87 ? 17.594 7.801 -8 1 93.56 87 HIS A CA 1
ATOM 662 C C . HIS A 1 87 ? 16.703 8.594 -7.051 1 93.56 87 HIS A C 1
ATOM 664 O O . HIS A 1 87 ? 16.875 8.516 -5.832 1 93.56 87 HIS A O 1
ATOM 670 N N . GLU A 1 88 ? 15.742 9.344 -7.602 1 91.62 88 GLU A N 1
ATOM 671 C CA . GLU A 1 88 ? 14.797 10.094 -6.773 1 91.62 88 GLU A CA 1
ATOM 672 C C . GLU A 1 88 ? 13.938 9.156 -5.93 1 91.62 88 GLU A C 1
ATOM 674 O O . GLU A 1 88 ? 13.648 9.445 -4.77 1 91.62 88 GLU A O 1
ATOM 679 N N . THR A 1 89 ? 13.539 8.055 -6.492 1 94.56 89 THR A N 1
ATOM 680 C CA . THR A 1 89 ? 12.711 7.078 -5.793 1 94.56 89 THR A CA 1
ATOM 681 C C . THR A 1 89 ? 13.492 6.441 -4.641 1 94.56 89 THR A C 1
ATOM 683 O O . THR A 1 89 ? 12.961 6.289 -3.539 1 94.56 89 THR A O 1
ATOM 686 N N . GLU A 1 90 ? 14.727 6.148 -4.926 1 93.25 90 GLU A N 1
ATOM 687 C CA . GLU A 1 90 ? 15.594 5.543 -3.916 1 93.25 90 GLU A CA 1
ATOM 688 C C . GLU A 1 90 ? 15.859 6.508 -2.77 1 93.25 90 GLU A C 1
ATOM 690 O O . GLU A 1 90 ? 15.891 6.105 -1.604 1 93.25 90 GLU A O 1
ATOM 695 N N . ALA A 1 91 ? 16.031 7.703 -3.16 1 88.69 91 ALA A N 1
ATOM 696 C CA . ALA A 1 91 ? 16.297 8.734 -2.158 1 88.69 91 ALA A CA 1
ATOM 697 C C . ALA A 1 91 ? 15.125 8.883 -1.199 1 88.69 91 ALA A C 1
ATOM 699 O O . ALA A 1 91 ? 15.289 9.344 -0.068 1 88.69 91 ALA A O 1
ATOM 700 N N . ASN A 1 92 ? 13.977 8.539 -1.618 1 90.62 92 ASN A N 1
ATOM 701 C CA . ASN A 1 92 ? 12.781 8.672 -0.796 1 90.62 92 ASN A CA 1
ATOM 702 C C . ASN A 1 92 ? 12.227 7.312 -0.394 1 90.62 92 ASN A C 1
ATOM 704 O O . ASN A 1 92 ? 11.016 7.152 -0.234 1 90.62 92 ASN A O 1
ATOM 708 N N . PHE A 1 93 ? 13.133 6.395 -0.185 1 93.25 93 PHE A N 1
ATOM 709 C CA . PHE A 1 93 ? 12.766 5.02 0.148 1 93.25 93 PHE A CA 1
ATOM 710 C C . PHE A 1 93 ? 12.055 4.961 1.495 1 93.25 93 PHE A C 1
ATOM 712 O O . PHE A 1 93 ? 11.102 4.199 1.666 1 93.25 93 PHE A O 1
ATOM 719 N N . GLU A 1 94 ? 12.398 5.824 2.436 1 91.5 94 GLU A N 1
ATOM 720 C CA . GLU A 1 94 ? 11.812 5.84 3.771 1 91.5 94 GLU A CA 1
ATOM 721 C C . GLU A 1 94 ? 10.328 6.188 3.715 1 91.5 94 GLU A C 1
ATOM 723 O O . GLU A 1 94 ? 9.523 5.605 4.445 1 91.5 94 GLU A O 1
ATOM 728 N N . VAL A 1 95 ? 10.039 7.086 2.855 1 90.31 95 VAL A N 1
ATOM 729 C CA . VAL A 1 95 ? 8.656 7.512 2.719 1 90.31 95 VAL A CA 1
ATOM 730 C C . VAL A 1 95 ? 7.82 6.379 2.123 1 90.31 95 VAL A C 1
ATOM 732 O O . VAL A 1 95 ? 6.68 6.16 2.533 1 90.31 95 VAL A O 1
ATOM 735 N N . ILE A 1 96 ? 8.391 5.73 1.177 1 93.19 96 ILE A N 1
ATOM 736 C CA . ILE A 1 96 ? 7.707 4.605 0.55 1 93.19 96 ILE A CA 1
ATOM 737 C C . ILE A 1 96 ? 7.41 3.533 1.597 1 93.19 96 ILE A C 1
ATOM 739 O O . ILE A 1 96 ? 6.293 3.018 1.668 1 93.19 96 ILE A O 1
ATOM 743 N N . LEU A 1 97 ? 8.398 3.188 2.467 1 93.81 97 LEU A N 1
ATOM 744 C CA . LEU A 1 97 ? 8.219 2.182 3.506 1 93.81 97 LEU A CA 1
ATOM 745 C C . LEU A 1 97 ? 7.164 2.625 4.516 1 93.81 97 LEU A C 1
ATOM 747 O O . LEU A 1 97 ? 6.391 1.802 5.012 1 93.81 97 LEU A O 1
ATOM 751 N N . LEU A 1 98 ? 7.121 3.959 4.773 1 90.69 98 LEU A N 1
ATOM 752 C CA . LEU A 1 98 ? 6.105 4.496 5.672 1 90.69 98 LEU A CA 1
ATOM 753 C C . LEU A 1 98 ? 4.703 4.23 5.129 1 90.69 98 LEU A C 1
ATOM 755 O O . LEU A 1 98 ? 3.84 3.729 5.852 1 90.69 98 LEU A O 1
ATOM 759 N N . LEU A 1 99 ? 4.551 4.504 3.855 1 89.44 99 LEU A N 1
ATOM 760 C CA . LEU A 1 99 ? 3.238 4.367 3.234 1 89.44 99 LEU A CA 1
ATOM 761 C C . LEU A 1 99 ? 2.814 2.904 3.176 1 89.44 99 LEU A C 1
ATOM 763 O O . LEU A 1 99 ? 1.642 2.584 3.381 1 89.44 99 LEU A O 1
ATOM 767 N N . ILE A 1 100 ? 3.768 2.074 3.008 1 92.25 100 ILE A N 1
ATOM 768 C CA . ILE A 1 100 ? 3.449 0.659 2.861 1 92.25 100 ILE A CA 1
ATOM 769 C C . ILE A 1 100 ? 3.127 0.059 4.23 1 92.25 100 ILE A C 1
ATOM 771 O O . ILE A 1 100 ? 2.072 -0.557 4.41 1 92.25 100 ILE A O 1
ATOM 775 N N . PHE A 1 101 ? 3.961 0.317 5.219 1 93.56 101 PHE A N 1
ATOM 776 C CA . PHE A 1 101 ? 3.869 -0.48 6.438 1 93.56 101 PHE A CA 1
ATOM 777 C C . PHE A 1 101 ? 3.117 0.279 7.523 1 93.56 101 PHE A C 1
ATOM 779 O O . PHE A 1 101 ? 2.387 -0.32 8.312 1 93.56 101 PHE A O 1
ATOM 786 N N . MET A 1 102 ? 3.283 1.589 7.59 1 88.94 102 MET A N 1
ATOM 787 C CA . MET A 1 102 ? 2.631 2.328 8.664 1 88.94 102 MET A CA 1
ATOM 788 C C . MET A 1 102 ? 1.118 2.348 8.477 1 88.94 102 MET A C 1
ATOM 790 O O . MET A 1 102 ? 0.365 2.109 9.422 1 88.94 102 MET A O 1
ATOM 794 N N . VAL A 1 103 ? 0.736 2.562 7.258 1 85.31 103 VAL A N 1
ATOM 795 C CA . VAL A 1 103 ? -0.691 2.637 6.965 1 85.31 103 VAL A CA 1
ATOM 796 C C . VAL A 1 103 ? -1.338 1.271 7.191 1 85.31 103 VAL A C 1
ATOM 798 O O . VAL A 1 103 ? -2.4 1.177 7.812 1 85.31 103 VAL A O 1
ATOM 801 N N . ALA A 1 104 ? -0.697 0.294 6.754 1 89.75 104 ALA A N 1
ATOM 802 C CA . ALA A 1 104 ? -1.21 -1.056 6.973 1 89.75 104 ALA A CA 1
ATOM 803 C C . ALA A 1 104 ? -1.222 -1.407 8.453 1 89.75 104 ALA A C 1
ATOM 805 O O . ALA A 1 104 ? -2.123 -2.102 8.93 1 89.75 104 ALA A O 1
ATOM 806 N N . GLY A 1 105 ? -0.22 -1.039 9.203 1 90.19 105 GLY A N 1
ATOM 807 C CA . GLY A 1 105 ? -0.166 -1.289 10.633 1 90.19 105 GLY A CA 1
ATOM 808 C C . GLY A 1 105 ? -1.35 -0.71 11.383 1 90.19 105 GLY A C 1
ATOM 809 O O . GLY A 1 105 ? -1.962 -1.392 12.211 1 90.19 105 GLY A O 1
ATOM 810 N N . ILE A 1 106 ? -1.7 0.509 11.047 1 85.06 106 ILE A N 1
ATOM 811 C CA . ILE A 1 106 ? -2.771 1.205 11.758 1 85.06 106 ILE A CA 1
ATOM 812 C C . ILE A 1 106 ? -4.121 0.603 11.367 1 85.06 106 ILE A C 1
ATOM 814 O O . ILE A 1 106 ? -5.062 0.605 12.164 1 85.06 106 ILE A O 1
ATOM 818 N N . TYR A 1 107 ? -4.16 -0.008 10.156 1 87.38 107 TYR A N 1
ATOM 819 C CA . TYR A 1 107 ? -5.352 -0.739 9.734 1 87.38 107 TYR A CA 1
ATOM 820 C C . TYR A 1 107 ? -5.73 -1.802 10.758 1 87.38 107 TYR A C 1
ATOM 822 O O . TYR A 1 107 ? -6.914 -2.021 11.023 1 87.38 107 TYR A O 1
ATOM 830 N N . PHE A 1 108 ? -4.766 -2.35 11.406 1 91.56 108 PHE A N 1
ATOM 831 C CA . PHE A 1 108 ? -5.039 -3.439 12.336 1 91.56 108 PHE A CA 1
ATOM 832 C C . PHE A 1 108 ? -5.387 -2.896 13.719 1 91.56 108 PHE A C 1
ATOM 834 O O . PHE A 1 108 ? -5.695 -3.664 14.633 1 91.56 108 PHE A O 1
ATOM 841 N N . MET A 1 109 ? -5.43 -1.602 13.82 1 91.44 109 MET A N 1
ATOM 842 C CA . MET A 1 109 ? -5.84 -0.966 15.07 1 91.44 109 MET A CA 1
ATOM 843 C C . MET A 1 109 ? -7.223 -0.334 14.93 1 91.44 109 MET A C 1
ATOM 845 O O . MET A 1 109 ? -7.641 0.447 15.781 1 91.44 109 MET A O 1
ATOM 849 N N . LYS A 1 110 ? -7.875 -0.585 13.938 1 87.06 110 LYS A N 1
ATOM 850 C CA . LYS A 1 110 ? -9.125 0.082 13.602 1 87.06 110 LYS A CA 1
ATOM 851 C C . LYS A 1 110 ? -10.195 -0.19 14.664 1 87.06 110 LYS A C 1
ATOM 853 O O . LYS A 1 110 ? -11.031 0.672 14.945 1 87.06 110 LYS A O 1
ATOM 858 N N . ASP A 1 111 ? -10.195 -1.394 15.219 1 90 111 ASP A N 1
ATOM 859 C CA . ASP A 1 111 ? -11.195 -1.723 16.234 1 90 111 ASP A CA 1
ATOM 860 C C . ASP A 1 111 ? -11.039 -0.844 17.469 1 90 111 ASP A C 1
ATOM 862 O O . ASP A 1 111 ? -12.031 -0.417 18.062 1 90 111 ASP A O 1
ATOM 866 N N . LEU A 1 112 ? -9.828 -0.641 17.859 1 91.69 112 LEU A N 1
ATOM 867 C CA . LEU A 1 112 ? -9.562 0.238 18.984 1 91.69 112 LEU A CA 1
ATOM 868 C C . LEU A 1 112 ? -10.023 1.661 18.703 1 91.69 112 LEU A C 1
ATOM 870 O O . LEU A 1 112 ? -10.641 2.307 19.547 1 91.69 112 LEU A O 1
ATOM 874 N N . LEU A 1 113 ? -9.758 2.135 17.547 1 89.06 113 LEU A N 1
ATOM 875 C CA . LEU A 1 113 ? -10.141 3.49 17.156 1 89.06 113 LEU A CA 1
ATOM 876 C C . LEU A 1 113 ? -11.656 3.631 17.094 1 89.06 113 LEU A C 1
ATOM 878 O O . LEU A 1 113 ? -12.211 4.633 17.547 1 89.06 113 LEU A O 1
ATOM 882 N N . LEU A 1 114 ? -12.312 2.574 16.516 1 87.25 114 LEU A N 1
ATOM 883 C CA . LEU A 1 114 ? -13.773 2.557 16.484 1 87.25 114 LEU A CA 1
ATOM 884 C C . LEU A 1 114 ? -14.344 2.623 17.891 1 87.25 114 LEU A C 1
ATOM 886 O O . LEU A 1 114 ? -15.297 3.369 18.141 1 87.25 114 LEU A O 1
ATOM 890 N N . TYR A 1 115 ? -13.758 1.874 18.719 1 88.88 115 TYR A N 1
ATOM 891 C CA . TYR A 1 115 ? -14.172 1.849 20.109 1 88.88 115 TYR A CA 1
ATOM 892 C C . TYR A 1 115 ? -14.039 3.227 20.75 1 88.88 115 TYR A C 1
ATOM 894 O O . TYR A 1 115 ? -14.977 3.723 21.375 1 88.88 115 TYR A O 1
ATOM 902 N N . VAL A 1 116 ? -12.945 3.859 20.562 1 89.06 116 VAL A N 1
ATOM 903 C CA . VAL A 1 116 ? -12.656 5.156 21.156 1 89.06 116 VAL A CA 1
ATOM 904 C C . VAL A 1 116 ? -13.633 6.203 20.625 1 89.06 116 VAL A C 1
ATOM 906 O O . VAL A 1 116 ? -14.25 6.93 21.406 1 89.06 116 VAL A O 1
ATOM 909 N N . PHE A 1 117 ? -13.883 6.293 19.375 1 87.62 117 PHE A N 1
ATOM 910 C CA . PHE A 1 117 ? -14.75 7.305 18.781 1 87.62 117 PHE A CA 1
ATOM 911 C C . PHE A 1 117 ? -16.203 7.035 19.109 1 87.62 117 PHE A C 1
ATOM 913 O O . PHE A 1 117 ? -17 7.969 19.266 1 87.62 117 PHE A O 1
ATOM 920 N N . THR A 1 118 ? -16.547 5.801 19.203 1 86.69 118 THR A N 1
ATOM 921 C CA . THR A 1 118 ? -17.906 5.469 19.609 1 86.69 118 THR A CA 1
ATOM 922 C C . THR A 1 118 ? -18.172 5.922 21.047 1 86.69 118 THR A C 1
ATOM 924 O O . THR A 1 118 ? -19.219 6.512 21.328 1 86.69 118 THR A O 1
ATOM 927 N N . LYS A 1 119 ? -17.266 5.668 21.875 1 89.44 119 LYS A N 1
ATOM 928 C CA . LYS A 1 119 ? -17.406 6.059 23.266 1 89.44 119 LYS A CA 1
ATOM 929 C C . LYS A 1 119 ? -17.469 7.574 23.406 1 89.44 119 LYS A C 1
ATOM 931 O O . LYS A 1 119 ? -18.219 8.102 24.234 1 89.44 119 LYS A O 1
ATOM 936 N N . ILE A 1 120 ? -16.734 8.242 22.656 1 89.5 120 ILE A N 1
ATOM 937 C CA . ILE A 1 120 ? -16.75 9.703 22.688 1 89.5 120 ILE A CA 1
ATOM 938 C C . ILE A 1 120 ? -18.094 10.211 22.141 1 89.5 120 ILE A C 1
ATOM 940 O O . ILE A 1 120 ? -18.734 11.07 22.766 1 89.5 120 ILE A O 1
ATOM 944 N N . LEU A 1 121 ? -18.531 9.688 21.031 1 86.81 121 LEU A N 1
ATOM 945 C CA . LEU A 1 121 ? -19.766 10.109 20.344 1 86.81 121 LEU A CA 1
ATOM 946 C C . LEU A 1 121 ? -20.969 9.922 21.25 1 86.81 121 LEU A C 1
ATOM 948 O O . LEU A 1 121 ? -21.844 10.797 21.328 1 86.81 121 LEU A O 1
ATOM 952 N N . LEU A 1 122 ? -20.984 8.805 21.969 1 88.31 122 LEU A N 1
ATOM 953 C CA . LEU A 1 122 ? -22.172 8.477 22.75 1 88.31 122 LEU A CA 1
ATOM 954 C C . LEU A 1 122 ? -22.016 8.953 24.203 1 88.31 122 LEU A C 1
ATOM 956 O O . LEU A 1 122 ? -23 9.086 24.922 1 88.31 122 LEU A O 1
ATOM 960 N N . GLY A 1 123 ? -20.828 9.258 24.562 1 88.69 123 GLY A N 1
ATOM 961 C CA . GLY A 1 123 ? -20.578 9.602 25.953 1 88.69 123 GLY A CA 1
ATOM 962 C C . GLY A 1 123 ? -20.703 11.094 26.234 1 88.69 123 GLY A C 1
ATOM 963 O O . GLY A 1 123 ? -20.859 11.508 27.391 1 88.69 123 GLY A O 1
ATOM 964 N N . ILE A 1 124 ? -20.688 11.844 25.203 1 89.38 124 ILE A N 1
ATOM 965 C CA . ILE A 1 124 ? -20.688 13.297 25.406 1 89.38 124 ILE A CA 1
ATOM 966 C C . ILE A 1 124 ? -21.984 13.883 24.875 1 89.38 124 ILE A C 1
ATOM 968 O O . ILE A 1 124 ? -22.375 13.633 23.719 1 89.38 124 ILE A O 1
ATOM 972 N N . ARG A 1 125 ? -22.641 14.672 25.688 1 88.94 125 ARG A N 1
ATOM 973 C CA . ARG A 1 125 ? -23.938 15.227 25.328 1 88.94 125 ARG A CA 1
ATOM 974 C C . ARG A 1 125 ? -23.797 16.594 24.672 1 88.94 125 ARG A C 1
ATOM 976 O O . ARG A 1 125 ? -24.469 16.906 23.703 1 88.94 125 ARG A O 1
ATOM 983 N N . SER A 1 126 ? -22.844 17.359 25.188 1 91.5 126 SER A N 1
ATOM 984 C CA . SER A 1 126 ? -22.641 18.688 24.641 1 91.5 126 SER A CA 1
ATOM 985 C C . SER A 1 126 ? -22.016 18.625 23.25 1 91.5 126 SER A C 1
ATOM 987 O O . SER A 1 126 ? -20.938 18.062 23.078 1 91.5 126 SER A O 1
ATOM 989 N N . LYS A 1 127 ? -22.688 19.188 22.391 1 93.38 127 LYS A N 1
ATOM 990 C CA . LYS A 1 127 ? -22.203 19.156 21 1 93.38 127 LYS A CA 1
ATOM 991 C C . LYS A 1 127 ? -20.859 19.859 20.875 1 93.38 127 LYS A C 1
ATOM 993 O O . LYS A 1 127 ? -19.984 19.406 20.125 1 93.38 127 LYS A O 1
ATOM 998 N N . ILE A 1 128 ? -20.688 20.984 21.531 1 95.06 128 ILE A N 1
ATOM 999 C CA . ILE A 1 128 ? -19.438 21.75 21.484 1 95.06 128 ILE A CA 1
ATOM 1000 C C . ILE A 1 128 ? -18.297 20.906 22.031 1 95.06 128 ILE A C 1
ATOM 1002 O O . ILE A 1 128 ? -17.234 20.812 21.406 1 95.06 128 ILE A O 1
ATOM 1006 N N . VAL A 1 129 ? -18.547 20.266 23.125 1 95.5 129 VAL A N 1
ATOM 1007 C CA . VAL A 1 129 ? -17.516 19.438 23.766 1 95.5 129 VAL A CA 1
ATOM 1008 C C . VAL A 1 129 ? -17.25 18.203 22.906 1 95.5 129 VAL A C 1
ATOM 1010 O O . VAL A 1 129 ? -16.094 17.797 22.734 1 95.5 129 VAL A O 1
ATOM 1013 N N . LEU A 1 130 ? -18.297 17.734 22.359 1 94.75 130 LEU A N 1
ATOM 1014 C CA . LEU A 1 130 ? -18.156 16.578 21.484 1 94.75 130 LEU A CA 1
ATOM 1015 C C . LEU A 1 130 ? -17.297 16.906 20.281 1 94.75 130 LEU A C 1
ATOM 1017 O O . LEU A 1 130 ? -16.359 16.172 19.953 1 94.75 130 LEU A O 1
ATOM 1021 N N . SER A 1 131 ? -17.625 17.969 19.625 1 96.31 131 SER A N 1
ATOM 1022 C CA . SER A 1 131 ? -16.875 18.391 18.453 1 96.31 131 SER A CA 1
ATOM 1023 C C . SER A 1 131 ? -15.414 18.656 18.781 1 96.31 131 SER A C 1
ATOM 1025 O O . SER A 1 131 ? -14.523 18.266 18.031 1 96.31 131 SER A O 1
ATOM 1027 N N . LEU A 1 132 ? -15.234 19.297 19.922 1 96.44 132 LEU A N 1
ATOM 1028 C CA . LEU A 1 132 ? -13.875 19.625 20.359 1 96.44 132 LEU A CA 1
ATOM 1029 C C . LEU A 1 132 ? -13.086 18.344 20.641 1 96.44 132 LEU A C 1
ATOM 1031 O O . LEU A 1 132 ? -11.938 18.219 20.203 1 96.44 132 LEU A O 1
ATOM 1035 N N . LEU A 1 133 ? -13.672 17.438 21.297 1 94.75 133 LEU A N 1
ATOM 1036 C CA . LEU A 1 133 ? -13.008 16.188 21.641 1 94.75 133 LEU A CA 1
ATOM 1037 C C . LEU A 1 133 ? -12.742 15.359 20.391 1 94.75 133 LEU A C 1
ATOM 1039 O O . LEU A 1 133 ? -11.688 14.727 20.266 1 94.75 133 LEU A O 1
ATOM 1043 N N . PHE A 1 134 ? -13.719 15.375 19.531 1 94 134 PHE A N 1
ATOM 1044 C CA . PHE A 1 134 ? -13.555 14.648 18.266 1 94 134 PHE A CA 1
ATOM 1045 C C . PHE A 1 134 ? -12.383 15.211 17.469 1 94 134 PHE A C 1
ATOM 1047 O O . PHE A 1 134 ? -11.562 14.445 16.953 1 94 134 PHE A O 1
ATOM 1054 N N . SER A 1 135 ? -12.336 16.469 17.406 1 96.19 135 SER A N 1
ATOM 1055 C CA . SER A 1 135 ? -11.242 17.125 16.703 1 96.19 135 SER A CA 1
ATOM 1056 C C . SER A 1 135 ? -9.906 16.906 17.391 1 96.19 135 SER A C 1
ATOM 1058 O O . SER A 1 135 ? -8.906 16.594 16.75 1 96.19 135 SER A O 1
ATOM 1060 N N . LEU A 1 136 ? -9.906 17.031 18.688 1 96.81 136 LEU A N 1
ATOM 1061 C CA . LEU A 1 136 ? -8.68 16.891 19.469 1 96.81 136 LEU A CA 1
ATOM 1062 C C . LEU A 1 136 ? -8.164 15.461 19.422 1 96.81 136 LEU A C 1
ATOM 1064 O O . LEU A 1 136 ? -6.973 15.234 19.203 1 96.81 136 LEU A O 1
ATOM 1068 N N . VAL A 1 137 ? -9.023 14.562 19.578 1 95.12 137 VAL A N 1
ATOM 1069 C CA . VAL A 1 137 ? -8.625 13.156 19.531 1 95.12 137 VAL A CA 1
ATOM 1070 C C . VAL A 1 137 ? -8.133 12.789 18.141 1 95.12 137 VAL A C 1
ATOM 1072 O O . VAL A 1 137 ? -7.125 12.102 17.984 1 95.12 137 VAL A O 1
ATOM 1075 N N . ALA A 1 138 ? -8.852 13.258 17.141 1 95.19 138 ALA A N 1
ATOM 1076 C CA . ALA A 1 138 ? -8.406 13.039 15.773 1 95.19 138 ALA A CA 1
ATOM 1077 C C . ALA A 1 138 ? -7.016 13.633 15.555 1 95.19 138 ALA A C 1
ATOM 1079 O O . ALA A 1 138 ? -6.176 13.016 14.891 1 95.19 138 ALA A O 1
ATOM 1080 N N . ALA A 1 139 ? -6.809 14.766 16.125 1 96.12 139 ALA A N 1
ATOM 1081 C CA . ALA A 1 139 ? -5.516 15.43 15.984 1 96.12 139 ALA A CA 1
ATOM 1082 C C . ALA A 1 139 ? -4.41 14.617 16.656 1 96.12 139 ALA A C 1
ATOM 1084 O O . ALA A 1 139 ? -3.354 14.391 16.062 1 96.12 139 ALA A O 1
ATOM 1085 N N . VAL A 1 140 ? -4.633 14.203 17.828 1 94.31 140 VAL A N 1
ATOM 1086 C CA . VAL A 1 140 ? -3.637 13.461 18.578 1 94.31 140 VAL A CA 1
ATOM 1087 C C . VAL A 1 140 ? -3.342 12.133 17.875 1 94.31 140 VAL A C 1
ATOM 1089 O O . VAL A 1 140 ? -2.18 11.758 17.703 1 94.31 140 VAL A O 1
ATOM 1092 N N . LEU A 1 141 ? -4.363 11.508 17.469 1 91.75 141 LEU A N 1
ATOM 1093 C CA . LEU A 1 141 ? -4.191 10.227 16.797 1 91.75 141 LEU A CA 1
ATOM 1094 C C . LEU A 1 141 ? -3.453 10.406 15.477 1 91.75 141 LEU A C 1
ATOM 1096 O O . LEU A 1 141 ? -2.559 9.617 15.156 1 91.75 141 LEU A O 1
ATOM 1100 N N . SER A 1 142 ? -3.836 11.453 14.781 1 92.31 142 SER A N 1
ATOM 1101 C CA . SER A 1 142 ? -3.232 11.695 13.477 1 92.31 142 SER A CA 1
ATOM 1102 C C . SER A 1 142 ? -1.754 12.047 13.602 1 92.31 142 SER A C 1
ATOM 1104 O O . SER A 1 142 ? -0.973 11.828 12.68 1 92.31 142 SER A O 1
ATOM 1106 N N . ALA A 1 143 ? -1.358 12.555 14.734 1 92.38 143 ALA A N 1
ATOM 1107 C CA . ALA A 1 143 ? 0.039 12.898 14.992 1 92.38 143 ALA A CA 1
ATOM 1108 C C . ALA A 1 143 ? 0.906 11.641 15.062 1 92.38 143 ALA A C 1
ATOM 1110 O O . ALA A 1 143 ? 2.105 11.695 14.773 1 92.38 143 ALA A O 1
ATOM 1111 N N . PHE A 1 144 ? 0.23 10.5 15.281 1 88.5 144 PHE A N 1
ATOM 1112 C CA . PHE A 1 144 ? 1.023 9.289 15.461 1 88.5 144 PHE A CA 1
ATOM 1113 C C . PHE A 1 144 ? 0.637 8.227 14.438 1 88.5 144 PHE A C 1
ATOM 1115 O O . PHE A 1 144 ? 1.411 7.305 14.172 1 88.5 144 PHE A O 1
ATOM 1122 N N . LEU A 1 145 ? -0.554 8.156 13.875 1 82.69 145 LEU A N 1
ATOM 1123 C CA . LEU A 1 145 ? -1.075 7.078 13.047 1 82.69 145 LEU A CA 1
ATOM 1124 C C . LEU A 1 145 ? -1.216 7.527 11.594 1 82.69 145 LEU A C 1
ATOM 1126 O O . LEU A 1 145 ? -1.519 6.719 10.719 1 82.69 145 LEU A O 1
ATOM 1130 N N . ASP A 1 146 ? -1.164 8.641 11.117 1 80.75 146 ASP A N 1
ATOM 1131 C CA . ASP A 1 146 ? -1.355 9.211 9.789 1 80.75 146 ASP A CA 1
ATOM 1132 C C . ASP A 1 146 ? -2.793 9.695 9.602 1 80.75 146 ASP A C 1
ATOM 1134 O O . ASP A 1 146 ? -3.734 9.062 10.086 1 80.75 146 ASP A O 1
ATOM 1138 N N . ALA A 1 147 ? -2.979 10.633 8.781 1 89.75 147 ALA A N 1
ATOM 1139 C CA . ALA A 1 147 ? -4.25 11.328 8.617 1 89.75 147 ALA A CA 1
ATOM 1140 C C . ALA A 1 147 ? -5.246 10.477 7.832 1 89.75 147 ALA A C 1
ATOM 1142 O O . ALA A 1 147 ? -6.438 10.453 8.148 1 89.75 147 ALA A O 1
ATOM 1143 N N . LEU A 1 148 ? -4.777 9.797 6.859 1 84.81 148 LEU A N 1
ATOM 1144 C CA . LEU A 1 148 ? -5.652 9 6.004 1 84.81 148 LEU A CA 1
ATOM 1145 C C . LEU A 1 148 ? -6.309 7.871 6.789 1 84.81 148 LEU A C 1
ATOM 1147 O O . LEU A 1 148 ? -7.52 7.668 6.695 1 84.81 148 LEU A O 1
ATOM 1151 N N . THR A 1 149 ? -5.641 7.215 7.59 1 84.62 149 THR A N 1
ATOM 1152 C CA . THR A 1 149 ? -6.16 6.086 8.352 1 84.62 149 THR A CA 1
ATOM 1153 C C . THR A 1 149 ? -7.152 6.562 9.414 1 84.62 149 THR A C 1
ATOM 1155 O O . THR A 1 149 ? -8.195 5.941 9.617 1 84.62 149 THR A O 1
ATOM 1158 N N . VAL A 1 150 ? -6.789 7.633 10.07 1 90 150 VAL A N 1
ATOM 1159 C CA . VAL A 1 150 ? -7.703 8.148 11.086 1 90 150 VAL A CA 1
ATOM 1160 C C . VAL A 1 150 ? -9.016 8.57 10.43 1 90 150 VAL A C 1
ATOM 1162 O O . VAL A 1 150 ? -10.094 8.273 10.938 1 90 150 VAL A O 1
ATOM 1165 N N . THR A 1 151 ? -8.898 9.164 9.32 1 91.69 151 THR A N 1
ATOM 1166 C CA . THR A 1 151 ? -10.094 9.57 8.586 1 91.69 151 THR A CA 1
ATOM 1167 C C . THR A 1 151 ? -10.914 8.352 8.172 1 91.69 151 THR A C 1
ATOM 1169 O O . THR A 1 151 ? -12.141 8.367 8.242 1 91.69 151 THR A O 1
ATOM 1172 N N . ALA A 1 152 ? -10.312 7.32 7.738 1 87.06 152 ALA A N 1
ATOM 1173 C CA . ALA A 1 152 ? -11.008 6.094 7.359 1 87.06 152 ALA A CA 1
ATOM 1174 C C . ALA A 1 152 ? -11.812 5.539 8.531 1 87.06 152 ALA A C 1
ATOM 1176 O O . ALA A 1 152 ? -12.93 5.039 8.344 1 87.06 152 ALA A O 1
ATOM 1177 N N . VAL A 1 153 ? -11.266 5.672 9.688 1 87.62 153 VAL A N 1
ATOM 1178 C CA . VAL A 1 153 ? -11.961 5.176 10.867 1 87.62 153 VAL A CA 1
ATOM 1179 C C . VAL A 1 153 ? -13.164 6.066 11.172 1 87.62 153 VAL A C 1
ATOM 1181 O O . VAL A 1 153 ? -14.242 5.57 11.531 1 87.62 153 VAL A O 1
ATOM 1184 N N . LEU A 1 154 ? -12.953 7.242 10.984 1 91.94 154 LEU A N 1
ATOM 1185 C CA . LEU A 1 154 ? -14.062 8.172 11.172 1 91.94 154 LEU A CA 1
ATOM 1186 C C . LEU A 1 154 ? -15.203 7.863 10.211 1 91.94 154 LEU A C 1
ATOM 1188 O O . LEU A 1 154 ? -16.375 7.867 10.609 1 91.94 154 LEU A O 1
ATOM 1192 N N . ILE A 1 155 ? -14.859 7.633 9.086 1 91.62 155 ILE A N 1
ATOM 1193 C CA . ILE A 1 155 ? -15.836 7.273 8.062 1 91.62 155 ILE A CA 1
ATOM 1194 C C . ILE A 1 155 ? -16.547 5.988 8.469 1 91.62 155 ILE A C 1
ATOM 1196 O O . ILE A 1 155 ? -17.781 5.914 8.422 1 91.62 155 ILE A O 1
ATOM 1200 N N . ALA A 1 156 ? -15.828 5.035 8.812 1 86.25 156 ALA A N 1
ATOM 1201 C CA . ALA A 1 156 ? -16.391 3.744 9.188 1 86.25 156 ALA A CA 1
ATOM 1202 C C . ALA A 1 156 ? -17.375 3.895 10.359 1 86.25 156 ALA A C 1
ATOM 1204 O O . ALA A 1 156 ? -18.453 3.309 10.344 1 86.25 156 ALA A O 1
ATOM 1205 N N . VAL A 1 157 ? -17.016 4.688 11.367 1 86.5 157 VAL A N 1
ATOM 1206 C CA . VAL A 1 157 ? -17.859 4.938 12.523 1 86.5 157 VAL A CA 1
ATOM 1207 C C . VAL A 1 157 ? -19.156 5.621 12.086 1 86.5 157 VAL A C 1
ATOM 1209 O O . VAL A 1 157 ? -20.25 5.215 12.484 1 86.5 157 VAL A O 1
ATOM 1212 N N . ALA A 1 158 ? -18.969 6.559 11.211 1 91.25 158 ALA A N 1
ATOM 1213 C CA . ALA A 1 158 ? -20.109 7.332 10.75 1 91.25 158 ALA A CA 1
ATOM 1214 C C . ALA A 1 158 ? -21.047 6.48 9.898 1 91.25 158 ALA A C 1
ATOM 1216 O O . ALA A 1 158 ? -22.266 6.543 10.047 1 91.25 158 ALA A O 1
ATOM 1217 N N . VAL A 1 159 ? -20.5 5.711 9.094 1 89.75 159 VAL A N 1
ATOM 1218 C CA . VAL A 1 159 ? -21.312 4.828 8.258 1 89.75 159 VAL A CA 1
ATOM 1219 C C . VAL A 1 159 ? -22.047 3.814 9.125 1 89.75 159 VAL A C 1
ATOM 1221 O O . VAL A 1 159 ? -23.219 3.531 8.906 1 89.75 159 VAL A O 1
ATOM 1224 N N . GLY A 1 160 ? -21.375 3.242 10.094 1 83.62 160 GLY A N 1
ATOM 1225 C CA . GLY A 1 160 ? -22 2.311 11.016 1 83.62 160 GLY A CA 1
ATOM 1226 C C . GLY A 1 160 ? -23.188 2.898 11.742 1 83.62 160 GLY A C 1
ATOM 1227 O O . GLY A 1 160 ? -24.266 2.293 11.781 1 83.62 160 GLY A O 1
ATOM 1228 N N . PHE A 1 161 ? -23.016 4.004 12.203 1 85.88 161 PHE A N 1
ATOM 1229 C CA . PHE A 1 161 ? -24.094 4.66 12.945 1 85.88 161 PHE A CA 1
ATOM 1230 C C . PHE A 1 161 ? -25.219 5.062 12.016 1 85.88 161 PHE A C 1
ATOM 1232 O O . PHE A 1 161 ? -26.406 4.98 12.383 1 85.88 161 PHE A O 1
ATOM 1239 N N . TYR A 1 162 ? -24.828 5.582 10.922 1 88.69 162 TYR A N 1
ATOM 1240 C CA . TYR A 1 162 ? -25.859 5.934 9.953 1 88.69 162 TYR A CA 1
ATOM 1241 C C . TYR A 1 162 ? -26.703 4.719 9.586 1 88.69 162 TYR A C 1
ATOM 1243 O O . TYR A 1 162 ? -27.922 4.801 9.523 1 88.69 162 TYR A O 1
ATOM 1251 N N . ALA A 1 163 ? -26.062 3.678 9.406 1 83.56 163 ALA A N 1
ATOM 1252 C CA . ALA A 1 163 ? -26.75 2.443 9.031 1 83.56 163 ALA A CA 1
ATOM 1253 C C . ALA A 1 163 ? -27.703 1.988 10.141 1 83.56 163 ALA A C 1
ATOM 1255 O O . ALA A 1 163 ? -28.828 1.557 9.875 1 83.56 163 ALA A O 1
ATOM 1256 N N . VAL A 1 164 ? -27.266 2.035 11.266 1 81.06 164 VAL A N 1
ATOM 1257 C CA . VAL A 1 164 ? -28.078 1.624 12.414 1 81.06 164 VAL A CA 1
ATOM 1258 C C . VAL A 1 164 ? -29.328 2.492 12.508 1 81.06 164 VAL A C 1
ATOM 1260 O O . VAL A 1 164 ? -30.438 1.978 12.656 1 81.06 164 VAL A O 1
ATOM 1263 N N . TYR A 1 165 ? -29.156 3.686 12.469 1 84.12 165 TYR A N 1
ATOM 1264 C CA . TYR A 1 165 ? -30.312 4.566 12.586 1 84.12 165 TYR A CA 1
ATOM 1265 C C . TYR A 1 165 ? -31.234 4.43 11.375 1 84.12 165 TYR A C 1
ATOM 1267 O O . TYR A 1 165 ? -32.469 4.457 11.508 1 84.12 165 TYR A O 1
ATOM 1275 N N . HIS A 1 166 ? -30.594 4.395 10.25 1 81.62 166 HIS A N 1
ATOM 1276 C CA . HIS A 1 166 ? -31.406 4.258 9.039 1 81.62 166 HIS A CA 1
ATOM 1277 C C . HIS A 1 166 ? -32.25 2.982 9.07 1 81.62 166 HIS A C 1
ATOM 1279 O O . HIS A 1 166 ? -33.375 2.979 8.633 1 81.62 166 HIS A O 1
ATOM 1285 N N . GLN A 1 167 ? -31.656 1.974 9.508 1 78.12 167 GLN A N 1
ATOM 1286 C CA . GLN A 1 167 ? -32.375 0.714 9.656 1 78.12 167 GLN A CA 1
ATOM 1287 C C . GLN A 1 167 ? -33.531 0.857 10.633 1 78.12 167 GLN A C 1
ATOM 1289 O O . GLN A 1 167 ? -34.625 0.361 10.383 1 78.12 167 GLN A O 1
ATOM 1294 N N . PHE A 1 168 ? -33.25 1.404 11.68 1 77.75 168 PHE A N 1
ATOM 1295 C CA . PHE A 1 168 ? -34.281 1.639 12.664 1 77.75 168 PHE A CA 1
ATOM 1296 C C . PHE A 1 168 ? -35.406 2.516 12.086 1 77.75 168 PHE A C 1
ATOM 1298 O O . PHE A 1 168 ? -36.594 2.23 12.266 1 77.75 168 PHE A O 1
ATOM 1305 N N . ALA A 1 169 ? -35 3.557 11.438 1 78.94 169 ALA A N 1
ATOM 1306 C CA . ALA A 1 169 ? -35.938 4.531 10.898 1 78.94 169 ALA A CA 1
ATOM 1307 C C . ALA A 1 169 ? -36.781 3.926 9.773 1 78.94 169 ALA A C 1
ATOM 1309 O O . ALA A 1 169 ? -37.906 4.363 9.508 1 78.94 169 ALA A O 1
ATOM 1310 N N . SER A 1 170 ? -36.281 2.973 9.07 1 75.5 170 SER A N 1
ATOM 1311 C CA . SER A 1 170 ? -36.969 2.32 7.965 1 75.5 170 SER A CA 1
ATOM 1312 C C . SER A 1 170 ? -37.844 1.177 8.461 1 75.5 170 SER A C 1
ATOM 1314 O O . SER A 1 170 ? -38.531 0.538 7.676 1 75.5 170 SER A O 1
ATOM 1316 N N . GLY A 1 171 ? -38.062 1.065 9.688 1 64.44 171 GLY A N 1
ATOM 1317 C CA . GLY A 1 171 ? -38.906 0.034 10.25 1 64.44 171 GLY A CA 1
ATOM 1318 C C . GLY A 1 171 ? -38.219 -1.315 10.359 1 64.44 171 GLY A C 1
ATOM 1319 O O . GLY A 1 171 ? -38.875 -2.324 10.648 1 64.44 171 GLY A O 1
ATOM 1320 N N . GLY A 1 172 ? -37.062 -1.365 9.836 1 56.72 172 GLY A N 1
ATOM 1321 C CA . GLY A 1 172 ? -36.406 -2.668 9.859 1 56.72 172 GLY A CA 1
ATOM 1322 C C . GLY A 1 172 ? -35.719 -2.971 11.18 1 56.72 172 GLY A C 1
ATOM 1323 O O . GLY A 1 172 ? -35.25 -2.061 11.859 1 56.72 172 GLY A O 1
ATOM 1324 N N . GLY A 1 173 ? -36.375 -3.711 12.148 1 49.75 173 GLY A N 1
ATOM 1325 C CA . GLY A 1 173 ? -35.688 -4.148 13.352 1 49.75 173 GLY A CA 1
ATOM 1326 C C . GLY A 1 173 ? -34.188 -4.32 13.156 1 49.75 173 GLY A C 1
ATOM 1327 O O . GLY A 1 173 ? -33.719 -4.273 12.023 1 49.75 173 GLY A O 1
ATOM 1328 N N . LEU A 1 174 ? -33.375 -3.914 14.133 1 47 174 LEU A N 1
ATOM 1329 C CA . LEU A 1 174 ? -31.906 -4.035 14.117 1 47 174 LEU A CA 1
ATOM 1330 C C . LEU A 1 174 ? -31.469 -5.262 13.328 1 47 174 LEU A C 1
ATOM 1332 O O . LEU A 1 174 ? -30.281 -5.477 13.117 1 47 174 LEU A O 1
ATOM 1336 N N . SER A 1 175 ? -32.344 -6.25 13.109 1 39.88 175 SER A N 1
ATOM 1337 C CA . SER A 1 175 ? -31.906 -7.582 12.711 1 39.88 175 SER A CA 1
ATOM 1338 C C . SER A 1 175 ? -31.844 -7.707 11.195 1 39.88 175 SER A C 1
ATOM 1340 O O . SER A 1 175 ? -31.531 -8.781 10.664 1 39.88 175 SER A O 1
ATOM 1342 N N . SER A 1 176 ? -32.406 -6.848 10.367 1 39.94 176 SER A N 1
ATOM 1343 C CA . SER A 1 176 ? -32.625 -7.414 9.039 1 39.94 176 SER A CA 1
ATOM 1344 C C . SER A 1 176 ? -31.391 -7.215 8.156 1 39.94 176 SER A C 1
ATOM 1346 O O . SER A 1 176 ? -30.859 -6.113 8.078 1 39.94 176 SER A O 1
ATOM 1348 N N . ASN A 1 177 ? -30.656 -8.172 7.719 1 39.91 177 ASN A N 1
ATOM 1349 C CA . ASN A 1 177 ? -29.453 -8.438 6.941 1 39.91 177 ASN A CA 1
ATOM 1350 C C . ASN A 1 177 ? -29.422 -7.625 5.652 1 39.91 177 ASN A C 1
ATOM 1352 O O . ASN A 1 177 ? -28.391 -7.535 4.988 1 39.91 177 ASN A O 1
ATOM 1356 N N . GLN A 1 178 ? -30.578 -7.438 4.883 1 43.19 178 GLN A N 1
ATOM 1357 C CA . GLN A 1 178 ? -30.484 -6.887 3.537 1 43.19 178 GLN A CA 1
ATOM 1358 C C . GLN A 1 178 ? -30.812 -5.395 3.533 1 43.19 178 GLN A C 1
ATOM 1360 O O . GLN A 1 178 ? -31.5 -4.902 2.639 1 43.19 178 GLN A O 1
ATOM 1365 N N . TYR A 1 179 ? -30.375 -4.75 4.418 1 44.56 179 TYR A N 1
ATOM 1366 C CA . TYR A 1 179 ? -30.844 -3.373 4.484 1 44.56 179 TYR A CA 1
ATOM 1367 C C . TYR A 1 179 ? -29.906 -2.439 3.717 1 44.56 179 TYR A C 1
ATOM 1369 O O . TYR A 1 179 ? -28.688 -2.488 3.893 1 44.56 179 TYR A O 1
ATOM 1377 N N . ASP A 1 180 ? -30.438 -1.872 2.535 1 52.5 180 ASP A N 1
ATOM 1378 C CA . ASP A 1 180 ? -29.75 -0.844 1.763 1 52.5 180 ASP A CA 1
ATOM 1379 C C . ASP A 1 180 ? -29.812 0.507 2.471 1 52.5 180 ASP A C 1
ATOM 1381 O O . ASP A 1 180 ? -30.844 1.173 2.467 1 52.5 180 ASP A O 1
ATOM 1385 N N . HIS A 1 181 ? -29 0.898 3.062 1 57.78 181 HIS A N 1
ATOM 1386 C CA . HIS A 1 181 ? -28.984 2.129 3.846 1 57.78 181 HIS A CA 1
ATOM 1387 C C . HIS A 1 181 ? -28.828 3.352 2.945 1 57.78 181 HIS A C 1
ATOM 1389 O O . HIS A 1 181 ? -28.766 4.48 3.434 1 57.78 181 HIS A O 1
ATOM 1395 N N . THR A 1 182 ? -28.875 3.111 1.616 1 58.12 182 THR A N 1
ATOM 1396 C CA . THR A 1 182 ? -28.75 4.254 0.72 1 58.12 182 THR A CA 1
ATOM 1397 C C . THR A 1 182 ? -30.109 4.742 0.263 1 58.12 182 THR A C 1
ATOM 1399 O O . THR A 1 182 ? -30.234 5.812 -0.343 1 58.12 182 THR A O 1
ATOM 1402 N N . ASP A 1 183 ? -31.062 3.906 0.463 1 58.69 183 ASP A N 1
ATOM 1403 C CA . ASP A 1 183 ? -32.406 4.234 -0.035 1 58.69 183 ASP A CA 1
ATOM 1404 C C . ASP A 1 183 ? -33.281 4.828 1.072 1 58.69 183 ASP A C 1
ATOM 1406 O O . ASP A 1 183 ? -33.688 4.117 1.991 1 58.69 183 ASP A O 1
ATOM 1410 N N . ASP A 1 184 ? -33.656 6.082 1.061 1 69.44 184 ASP A N 1
ATOM 1411 C CA . ASP A 1 184 ? -34.406 6.789 2.074 1 69.44 184 ASP A CA 1
ATOM 1412 C C . ASP A 1 184 ? -35.906 6.562 1.872 1 69.44 184 ASP A C 1
ATOM 1414 O O . ASP A 1 184 ? -36.719 7.047 2.66 1 69.44 184 ASP A O 1
ATOM 1418 N N . SER A 1 185 ? -36.25 5.945 0.734 1 65.69 185 SER A N 1
ATOM 1419 C CA . SER A 1 185 ? -37.688 5.809 0.4 1 65.69 185 SER A CA 1
ATOM 1420 C C . SER A 1 185 ? -38.406 5.02 1.468 1 65.69 185 SER A C 1
ATOM 1422 O O . SER A 1 185 ? -39.625 5.191 1.646 1 65.69 185 SER A O 1
ATOM 1424 N N . LYS A 1 186 ? -37.781 4.234 2.189 1 62.38 186 LYS A N 1
ATOM 1425 C CA . LYS A 1 186 ? -38.469 3.367 3.139 1 62.38 186 LYS A CA 1
ATOM 1426 C C . LYS A 1 186 ? -38.5 3.988 4.531 1 62.38 186 LYS A C 1
ATOM 1428 O O . LYS A 1 186 ? -39.031 3.396 5.469 1 62.38 186 LYS A O 1
ATOM 1433 N N . VAL A 1 187 ? -38.031 5.223 4.715 1 71.12 187 VAL A N 1
ATOM 1434 C CA . VAL A 1 187 ? -37.969 5.871 6.023 1 71.12 187 VAL A CA 1
ATOM 1435 C C . VAL A 1 187 ? -39.312 6.57 6.309 1 71.12 187 VAL A C 1
ATOM 1437 O O . VAL A 1 187 ? -39.844 7.281 5.449 1 71.12 187 VAL A O 1
ATOM 1440 N N . ASP A 1 188 ? -39.812 6.219 7.215 1 70.25 188 ASP A N 1
ATOM 1441 C CA . ASP A 1 188 ? -41.062 6.816 7.617 1 70.25 188 ASP A CA 1
ATOM 1442 C C . ASP A 1 188 ? -40.969 8.336 7.691 1 70.25 188 ASP A C 1
ATOM 1444 O O . ASP A 1 188 ? -39.906 8.875 8.055 1 70.25 188 ASP A O 1
ATOM 1448 N N . SER A 1 189 ? -41.906 9.094 7.363 1 69.44 189 SER A N 1
ATOM 1449 C CA . SER A 1 189 ? -41.969 10.555 7.297 1 69.44 189 SER A CA 1
ATOM 1450 C C . SER A 1 189 ? -41.625 11.188 8.633 1 69.44 189 SER A C 1
ATOM 1452 O O . SER A 1 189 ? -40.938 12.219 8.68 1 69.44 189 SER A O 1
ATOM 1454 N N . SER A 1 190 ? -42 10.477 9.641 1 68.81 190 SER A N 1
ATOM 1455 C CA . SER A 1 190 ? -41.75 11.023 10.969 1 68.81 190 SER A CA 1
ATOM 1456 C C . SER A 1 190 ? -40.25 10.969 11.32 1 68.81 190 SER A C 1
ATOM 1458 O O . SER A 1 190 ? -39.781 11.758 12.141 1 68.81 190 SER A O 1
ATOM 1460 N N . ASN A 1 191 ? -39.656 10.242 10.617 1 80.25 191 ASN A N 1
ATOM 1461 C CA . ASN A 1 191 ? -38.25 10.016 10.938 1 80.25 191 ASN A CA 1
ATOM 1462 C C . ASN A 1 191 ? -37.344 10.734 9.945 1 80.25 191 ASN A C 1
ATOM 1464 O O . ASN A 1 191 ? -36.125 10.719 10.109 1 80.25 191 ASN A O 1
ATOM 1468 N N . ARG A 1 192 ? -37.938 11.336 9.062 1 77.44 192 ARG A N 1
ATOM 1469 C CA . ARG A 1 192 ? -37.156 11.977 8.008 1 77.44 192 ARG A CA 1
ATOM 1470 C C . ARG A 1 192 ? -36.438 13.211 8.539 1 77.44 192 ARG A C 1
ATOM 1472 O O . ARG A 1 192 ? -35.312 13.484 8.141 1 77.44 192 ARG A O 1
ATOM 1479 N N . GLU A 1 193 ? -37.156 13.82 9.289 1 81.94 193 GLU A N 1
ATOM 1480 C CA . GLU A 1 193 ? -36.562 15.008 9.883 1 81.94 193 GLU A CA 1
ATOM 1481 C C . GLU A 1 193 ? -35.375 14.641 10.789 1 81.94 193 GLU A C 1
ATOM 1483 O O . GLU A 1 193 ? -34.344 15.297 10.766 1 81.94 193 GLU A O 1
ATOM 1488 N N . ASP A 1 194 ? -35.562 13.695 11.508 1 85.56 194 ASP A N 1
ATOM 1489 C CA . ASP A 1 194 ? -34.5 13.219 12.391 1 85.56 194 ASP A CA 1
ATOM 1490 C C . ASP A 1 194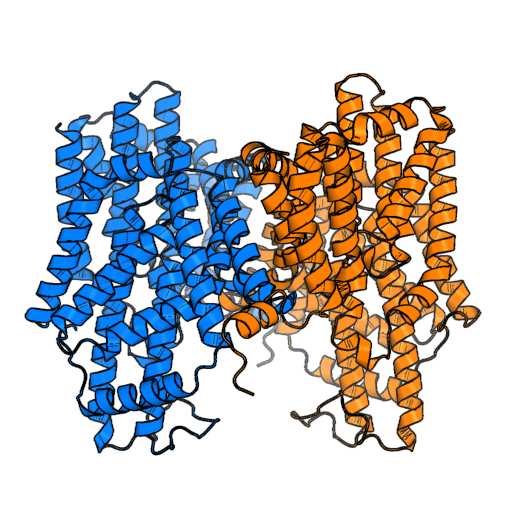 ? -33.312 12.703 11.594 1 85.56 194 ASP A C 1
ATOM 1492 O O . ASP A 1 194 ? -32.156 12.898 11.984 1 85.56 194 ASP A O 1
ATOM 1496 N N . LEU A 1 195 ? -33.688 12.148 10.562 1 87.56 195 LEU A N 1
ATOM 1497 C CA . LEU A 1 195 ? -32.625 11.625 9.711 1 87.56 195 LEU A CA 1
ATOM 1498 C C . LEU A 1 195 ? -31.797 12.758 9.117 1 87.56 195 LEU A C 1
ATOM 1500 O O . LEU A 1 195 ? -30.578 12.664 9.07 1 87.56 195 LEU A O 1
ATOM 1504 N N . GLU A 1 196 ? -32.5 13.773 8.727 1 89.12 196 GLU A N 1
ATOM 1505 C CA . GLU A 1 196 ? -31.766 14.922 8.18 1 89.12 196 GLU A CA 1
ATOM 1506 C C . GLU A 1 196 ? -30.938 15.609 9.25 1 89.12 196 GLU A C 1
ATOM 1508 O O . GLU A 1 196 ? -29.828 16.078 8.977 1 89.12 196 GLU A O 1
ATOM 1513 N N . GLY A 1 197 ? -31.484 15.703 10.359 1 89.19 197 GLY A N 1
ATOM 1514 C CA . GLY A 1 197 ? -30.734 16.234 11.477 1 89.19 197 GLY A CA 1
ATOM 1515 C C . GLY A 1 197 ? -29.5 15.414 11.82 1 89.19 197 GLY A C 1
ATOM 1516 O O . GLY A 1 197 ? -28.438 15.961 12.094 1 89.19 197 GLY A O 1
ATOM 1517 N N . PHE A 1 198 ? -29.75 14.211 11.773 1 91.12 198 PHE A N 1
ATOM 1518 C CA . PHE A 1 198 ? -28.656 13.289 12.055 1 91.12 198 PHE A CA 1
ATOM 1519 C C . PHE A 1 198 ? -27.562 13.398 11 1 91.12 198 PHE A C 1
ATOM 1521 O O . PHE A 1 198 ? -26.375 13.422 11.32 1 91.12 198 PHE A O 1
ATOM 1528 N N . ARG A 1 199 ? -27.984 13.547 9.742 1 92.19 199 ARG A N 1
ATOM 1529 C CA . ARG A 1 199 ? -27.031 13.711 8.648 1 92.19 199 ARG A CA 1
ATOM 1530 C C . ARG A 1 199 ? -26.203 14.969 8.844 1 92.19 199 ARG A C 1
ATOM 1532 O O . ARG A 1 199 ? -24.969 14.938 8.672 1 92.19 199 ARG A O 1
ATOM 1539 N N . SER A 1 200 ? -26.891 15.969 9.242 1 93.25 200 SER A N 1
ATOM 1540 C CA . SER A 1 200 ? -26.203 17.234 9.477 1 93.25 200 SER A CA 1
ATOM 1541 C C . SER A 1 200 ? -25.234 17.141 10.648 1 93.25 200 SER A C 1
ATOM 1543 O O . SER A 1 200 ? -24.141 17.688 10.602 1 93.25 200 SER A O 1
ATOM 1545 N N . PHE A 1 201 ? -25.656 16.469 11.602 1 93.62 201 PHE A N 1
ATOM 1546 C CA . PHE A 1 201 ? -24.828 16.25 12.781 1 93.62 201 PHE A CA 1
ATOM 1547 C C . PHE A 1 201 ? -23.562 15.484 12.422 1 93.62 201 PHE A C 1
ATOM 1549 O O . PHE A 1 201 ? -22.453 15.906 12.766 1 93.62 201 PHE A O 1
ATOM 1556 N N . LEU A 1 202 ? -23.766 14.43 11.656 1 93.88 202 LEU A N 1
ATOM 1557 C CA . LEU A 1 202 ? -22.641 13.586 11.266 1 93.88 202 LEU A CA 1
ATOM 1558 C C . LEU A 1 202 ? -21.688 14.344 10.344 1 93.88 202 LEU A C 1
ATOM 1560 O O . LEU A 1 202 ? -20.469 14.234 10.469 1 93.88 202 LEU A O 1
ATOM 1564 N N . ARG A 1 203 ? -22.281 15.086 9.508 1 95.19 203 ARG A N 1
ATOM 1565 C CA . ARG A 1 203 ? -21.484 15.867 8.57 1 95.19 203 ARG A CA 1
ATOM 1566 C C . ARG A 1 203 ? -20.562 16.844 9.312 1 95.19 203 ARG A C 1
ATOM 1568 O O . ARG A 1 203 ? -19.375 16.922 9.023 1 95.19 203 ARG A O 1
ATOM 1575 N N . SER A 1 204 ? -21.172 17.422 10.203 1 94.81 204 SER A N 1
ATOM 1576 C CA . SER A 1 204 ? -20.422 18.406 10.992 1 94.81 204 SER A CA 1
ATOM 1577 C C . SER A 1 204 ? -19.328 17.719 11.805 1 94.81 204 SER A C 1
ATOM 1579 O O . SER A 1 204 ? -18.188 18.188 11.852 1 94.81 204 SER A O 1
ATOM 1581 N N . LEU A 1 205 ? -19.625 16.719 12.414 1 94.44 205 LEU A N 1
ATOM 1582 C CA . LEU A 1 205 ? -18.688 16 13.281 1 94.44 205 LEU A CA 1
ATOM 1583 C C . LEU A 1 205 ? -17.516 15.445 12.477 1 94.44 205 LEU A C 1
ATOM 1585 O O . LEU A 1 205 ? -16.359 15.57 12.883 1 94.44 205 LEU A O 1
ATOM 1589 N N . ILE A 1 206 ? -17.812 14.898 11.266 1 94.94 206 ILE A N 1
ATOM 1590 C CA . ILE A 1 206 ? -16.797 14.281 10.43 1 94.94 206 ILE A CA 1
ATOM 1591 C C . ILE A 1 206 ? -15.859 15.359 9.875 1 94.94 206 ILE A C 1
ATOM 1593 O O . ILE A 1 206 ? -14.648 15.148 9.766 1 94.94 206 ILE A O 1
ATOM 1597 N N . MET A 1 207 ? -16.438 16.484 9.664 1 96.12 207 MET A N 1
ATOM 1598 C CA . MET A 1 207 ? -15.617 17.594 9.18 1 96.12 207 MET A CA 1
ATOM 1599 C C . MET A 1 207 ? -14.648 18.062 10.258 1 96.12 207 MET A C 1
ATOM 1601 O O . MET A 1 207 ? -13.477 18.328 9.984 1 96.12 207 MET A O 1
ATOM 1605 N N . HIS A 1 208 ? -15.148 18.141 11.438 1 96.5 208 HIS A N 1
ATOM 1606 C CA . HIS A 1 208 ? -14.281 18.484 12.555 1 96.5 208 HIS A CA 1
ATOM 1607 C C . HIS A 1 208 ? -13.172 17.453 12.727 1 96.5 208 HIS A C 1
ATOM 1609 O O . HIS A 1 208 ? -12.016 17.828 12.969 1 96.5 208 HIS A O 1
ATOM 1615 N N . GLY A 1 209 ? -13.57 16.297 12.648 1 95.12 209 GLY A N 1
ATOM 1616 C CA . GLY A 1 209 ? -12.594 15.227 12.75 1 95.12 209 GLY A CA 1
ATOM 1617 C C . GLY A 1 209 ? -11.547 15.266 11.656 1 95.12 209 GLY A C 1
ATOM 1618 O O . GLY A 1 209 ? -10.352 15.102 11.922 1 95.12 209 GLY A O 1
ATOM 1619 N N . ALA A 1 210 ? -12.055 15.461 10.375 1 94.56 210 ALA A N 1
ATOM 1620 C CA . ALA A 1 210 ? -11.148 15.539 9.234 1 94.56 210 ALA A CA 1
ATOM 1621 C C . ALA A 1 210 ? -10.148 16.672 9.398 1 94.56 210 ALA A C 1
ATOM 1623 O O . ALA A 1 210 ? -8.945 16.5 9.188 1 94.56 210 ALA A O 1
ATOM 1624 N N . VAL A 1 211 ? -10.664 17.828 9.867 1 95.88 211 VAL A N 1
ATOM 1625 C CA . VAL A 1 211 ? -9.789 18.969 10.102 1 95.88 211 VAL A CA 1
ATOM 1626 C C . VAL A 1 211 ? -8.844 18.672 11.258 1 95.88 211 VAL A C 1
ATOM 1628 O O . VAL A 1 211 ? -7.672 19.047 11.227 1 95.88 211 VAL A O 1
ATOM 1631 N N . GLY A 1 212 ? -9.328 18.016 12.242 1 96.19 212 GLY A N 1
ATOM 1632 C CA . GLY A 1 212 ? -8.5 17.578 13.352 1 96.19 212 GLY A CA 1
ATOM 1633 C C . GLY A 1 212 ? -7.316 16.734 12.922 1 96.19 212 GLY A C 1
ATOM 1634 O O . GLY A 1 212 ? -6.203 16.922 13.422 1 96.19 212 GLY A O 1
ATOM 1635 N N . THR A 1 213 ? -7.559 15.883 11.977 1 94.81 213 THR A N 1
ATOM 1636 C CA . THR A 1 213 ? -6.465 15.055 11.484 1 94.81 213 THR A CA 1
ATOM 1637 C C . THR A 1 213 ? -5.398 15.914 10.812 1 94.81 213 THR A C 1
ATOM 1639 O O . THR A 1 213 ? -4.203 15.633 10.93 1 94.81 213 THR A O 1
ATOM 1642 N N . ALA A 1 214 ? -5.809 16.906 10.172 1 93.69 214 ALA A N 1
ATOM 1643 C CA . ALA A 1 214 ? -4.859 17.812 9.531 1 93.69 214 ALA A CA 1
ATOM 1644 C C . ALA A 1 214 ? -4.066 18.594 10.578 1 93.69 214 ALA A C 1
ATOM 1646 O O . ALA A 1 214 ? -2.859 18.812 10.422 1 93.69 214 ALA A O 1
ATOM 1647 N N . LEU A 1 215 ? -4.809 19 11.625 1 95.5 215 LEU A N 1
ATOM 1648 C CA . LEU A 1 215 ? -4.168 19.766 12.695 1 95.5 215 LEU A CA 1
ATOM 1649 C C . LEU A 1 215 ? -3.109 18.922 13.406 1 95.5 215 LEU A C 1
ATOM 1651 O O . LEU A 1 215 ? -2.002 19.406 13.656 1 95.5 215 LEU A O 1
ATOM 1655 N N . GLY A 1 216 ? -3.398 17.766 13.656 1 94.69 216 GLY A N 1
ATOM 1656 C CA . GLY A 1 216 ? -2.439 16.875 14.281 1 94.69 216 GLY A CA 1
ATOM 1657 C C . GLY A 1 216 ? -1.35 16.406 13.336 1 94.69 216 GLY A C 1
ATOM 1658 O O . GLY A 1 216 ? -0.21 16.188 13.75 1 94.69 216 GLY A O 1
ATOM 1659 N N . GLY A 1 217 ? -1.694 16.266 12.102 1 94 217 GLY A N 1
ATOM 1660 C CA . GLY A 1 217 ? -0.777 15.75 11.094 1 94 217 GLY A CA 1
ATOM 1661 C C . GLY A 1 217 ? 0.406 16.672 10.852 1 94 217 GLY A C 1
ATOM 1662 O O . GLY A 1 217 ? 1.498 16.203 10.516 1 94 217 GLY A O 1
ATOM 1663 N N . VAL A 1 218 ? 0.27 17.938 11.039 1 95.12 218 VAL A N 1
ATOM 1664 C CA . VAL A 1 218 ? 1.331 18.906 10.789 1 95.12 218 VAL A CA 1
ATOM 1665 C C . VAL A 1 218 ? 2.359 18.859 11.914 1 95.12 218 VAL A C 1
ATOM 1667 O O . VAL A 1 218 ? 3.51 19.266 11.734 1 95.12 218 VAL A O 1
ATOM 1670 N N . CYS A 1 219 ? 2.008 18.219 13.039 1 95.06 219 CYS A N 1
ATOM 1671 C CA . CYS A 1 219 ? 2.785 18.359 14.266 1 95.06 219 CYS A CA 1
ATOM 1672 C C . CYS A 1 219 ? 3.955 17.375 14.281 1 95.06 219 CYS A C 1
ATOM 1674 O O . CYS A 1 219 ? 4.969 17.625 14.938 1 95.06 219 CYS A O 1
ATOM 1676 N N . THR A 1 220 ? 3.799 16.312 13.555 1 93.88 220 THR A N 1
ATOM 1677 C CA . THR A 1 220 ? 4.832 15.289 13.703 1 93.88 220 THR A CA 1
ATOM 1678 C C . THR A 1 220 ? 5.258 14.758 12.336 1 93.88 220 THR A C 1
ATOM 1680 O O . THR A 1 220 ? 4.594 15.016 11.328 1 93.88 220 THR A O 1
ATOM 1683 N N . LEU A 1 221 ? 6.344 14.016 12.438 1 92 221 LEU A N 1
ATOM 1684 C CA . LEU A 1 221 ? 6.988 13.477 11.242 1 92 221 LEU A CA 1
ATOM 1685 C C . LEU A 1 221 ? 6.109 12.414 10.578 1 92 221 LEU A C 1
ATOM 1687 O O . LEU A 1 221 ? 6.145 12.25 9.359 1 92 221 LEU A O 1
ATOM 1691 N N . VAL A 1 222 ? 5.258 11.758 11.273 1 90.88 222 VAL A N 1
ATOM 1692 C CA . VAL A 1 222 ? 4.547 10.586 10.789 1 90.88 222 VAL A CA 1
ATOM 1693 C C . VAL A 1 222 ? 3.127 10.969 10.375 1 90.88 222 VAL A C 1
ATOM 1695 O O . VAL A 1 222 ? 2.434 10.203 9.711 1 90.88 222 VAL A O 1
ATOM 1698 N N . GLY A 1 223 ? 2.662 12.18 10.711 1 90.81 223 GLY A N 1
ATOM 1699 C CA . GLY A 1 223 ? 1.279 12.586 10.508 1 90.81 223 GLY A CA 1
ATOM 1700 C C . GLY A 1 223 ? 0.878 12.633 9.047 1 90.81 223 GLY A C 1
ATOM 1701 O O . GLY A 1 223 ? -0.253 12.297 8.695 1 90.81 223 GLY A O 1
ATOM 1702 N N . GLU A 1 224 ? 1.848 13.039 8.273 1 92.25 224 GLU A N 1
ATOM 1703 C CA . GLU A 1 224 ? 1.646 13.156 6.836 1 92.25 224 GLU A CA 1
ATOM 1704 C C . GLU A 1 224 ? 2.891 12.711 6.066 1 92.25 224 GLU A C 1
ATOM 1706 O O . GLU A 1 224 ? 4.016 12.93 6.523 1 92.25 224 GLU A O 1
ATOM 1711 N N . PRO A 1 225 ? 2.674 12.219 4.906 1 88.94 225 PRO A N 1
ATOM 1712 C CA . PRO A 1 225 ? 3.828 11.703 4.164 1 88.94 225 PRO A CA 1
ATOM 1713 C C . PRO A 1 225 ? 4.844 12.797 3.83 1 88.94 225 PRO A C 1
ATOM 1715 O O . PRO A 1 225 ? 6.051 12.547 3.832 1 88.94 225 PRO A O 1
ATOM 1718 N N . GLN A 1 226 ? 4.406 13.977 3.48 1 92.56 226 GLN A N 1
ATOM 1719 C CA . GLN A 1 226 ? 5.348 15.031 3.115 1 92.56 226 GLN A CA 1
ATOM 1720 C C . GLN A 1 226 ? 6.188 15.453 4.312 1 92.56 226 GLN A C 1
ATOM 1722 O O . GLN A 1 226 ? 7.309 15.945 4.148 1 92.56 226 GLN A O 1
ATOM 1727 N N . ASN A 1 227 ? 5.629 15.242 5.535 1 95.56 227 ASN A N 1
ATOM 1728 C CA . ASN A 1 227 ? 6.43 15.555 6.715 1 95.56 227 ASN A CA 1
ATOM 1729 C C . ASN A 1 227 ? 7.707 14.727 6.762 1 95.56 227 ASN A C 1
ATOM 1731 O O . ASN A 1 227 ? 8.781 15.25 7.055 1 95.56 227 ASN A O 1
ATOM 1735 N N . LEU A 1 228 ? 7.527 13.523 6.477 1 92.25 228 LEU A N 1
ATOM 1736 C CA . LEU A 1 228 ? 8.672 12.625 6.5 1 92.25 228 LEU A CA 1
ATOM 1737 C C . LEU A 1 228 ? 9.664 12.977 5.398 1 92.25 228 LEU A C 1
ATOM 1739 O O . LEU A 1 228 ? 10.883 12.883 5.594 1 92.25 228 LEU A O 1
ATOM 1743 N N . LEU A 1 229 ? 9.18 13.336 4.254 1 92.88 229 LEU A N 1
ATOM 1744 C CA . LEU A 1 229 ? 10.023 13.758 3.145 1 92.88 229 LEU A CA 1
ATOM 1745 C C . LEU A 1 229 ? 10.883 14.953 3.545 1 92.88 229 LEU A C 1
ATOM 1747 O O . LEU A 1 229 ? 12.094 14.953 3.312 1 92.88 229 LEU A O 1
ATOM 1751 N N . ILE A 1 230 ? 10.289 15.898 4.203 1 95.25 230 ILE A N 1
ATOM 1752 C CA . ILE A 1 230 ? 10.992 17.109 4.625 1 95.25 230 ILE A CA 1
ATOM 1753 C C . ILE A 1 230 ? 11.984 16.781 5.73 1 95.25 230 ILE A C 1
ATOM 1755 O O . ILE A 1 230 ? 13.133 17.234 5.703 1 95.25 230 ILE A O 1
ATOM 1759 N N . ALA A 1 231 ? 11.539 15.969 6.602 1 95.56 231 ALA A N 1
ATOM 1760 C CA . ALA A 1 231 ? 12.398 15.57 7.711 1 95.56 231 ALA A CA 1
ATOM 1761 C C . ALA A 1 231 ? 13.641 14.836 7.203 1 95.56 231 ALA A C 1
ATOM 1763 O O . ALA A 1 231 ? 14.742 15.039 7.719 1 95.56 231 ALA A O 1
ATOM 1764 N N . GLN A 1 232 ? 13.453 14.055 6.297 1 92.38 232 GLN A N 1
ATOM 1765 C CA . GLN A 1 232 ? 14.57 13.312 5.719 1 92.38 232 GLN A CA 1
ATOM 1766 C C . GLN A 1 232 ? 15.57 14.258 5.055 1 92.38 232 GLN A C 1
ATOM 1768 O O . GLN A 1 232 ? 16.781 14.102 5.215 1 92.38 232 GLN A O 1
ATOM 1773 N N . GLN A 1 233 ? 15.07 15.211 4.312 1 92.5 233 GLN A N 1
ATOM 1774 C CA . GLN A 1 233 ? 15.945 16.203 3.678 1 92.5 233 GLN A CA 1
ATOM 1775 C C . GLN A 1 233 ? 16.625 17.078 4.719 1 92.5 233 GLN A C 1
ATOM 1777 O O . GLN A 1 233 ? 17.766 17.516 4.52 1 92.5 233 GLN A O 1
ATOM 1782 N N . ALA A 1 234 ? 15.93 17.297 5.836 1 95.12 234 ALA A N 1
ATOM 1783 C CA . ALA A 1 234 ? 16.453 18.156 6.895 1 95.12 234 ALA A CA 1
ATOM 1784 C C . ALA A 1 234 ? 17.25 17.344 7.914 1 95.12 234 ALA A C 1
ATOM 1786 O O . ALA A 1 234 ? 17.875 17.906 8.812 1 95.12 234 ALA A O 1
ATOM 1787 N N . ASP A 1 235 ? 17.188 15.961 7.781 1 93.19 235 ASP A N 1
ATOM 1788 C CA . ASP A 1 235 ? 17.844 15.055 8.719 1 93.19 235 ASP A CA 1
ATOM 1789 C C . ASP A 1 235 ? 17.312 15.25 10.141 1 93.19 235 ASP A C 1
ATOM 1791 O O . ASP A 1 235 ? 18.094 15.383 11.078 1 93.19 235 ASP A O 1
ATOM 1795 N N . TRP A 1 236 ? 16.016 15.5 10.188 1 95.25 236 TRP A N 1
ATOM 1796 C CA . TRP A 1 236 ? 15.359 15.641 11.484 1 95.25 236 TRP A CA 1
ATOM 1797 C C . TRP A 1 236 ? 14.805 14.305 11.969 1 95.25 236 TRP A C 1
ATOM 1799 O O . TRP A 1 236 ? 14.188 13.57 11.195 1 95.25 236 TRP A O 1
ATOM 1809 N N . ASN A 1 237 ? 15.086 13.969 13.188 1 93 237 ASN A N 1
ATOM 1810 C CA . ASN A 1 237 ? 14.375 12.852 13.789 1 93 237 ASN A CA 1
ATOM 1811 C C . ASN A 1 237 ? 13 13.273 14.312 1 93 237 ASN A C 1
ATOM 1813 O O . ASN A 1 237 ? 12.594 14.43 14.133 1 93 237 ASN A O 1
ATOM 1817 N N . PHE A 1 238 ? 12.328 12.359 14.93 1 93 238 PHE A N 1
ATOM 1818 C CA . PHE A 1 238 ? 10.945 12.586 15.336 1 93 238 PHE A CA 1
ATOM 1819 C C . PHE A 1 238 ? 10.852 13.758 16.297 1 93 238 PHE A C 1
ATOM 1821 O O . PHE A 1 238 ? 10.07 14.688 16.078 1 93 238 PHE A O 1
ATOM 1828 N N . VAL A 1 239 ? 11.578 13.844 17.344 1 94.69 239 VAL A N 1
ATOM 1829 C CA . VAL A 1 239 ? 11.523 14.867 18.375 1 94.69 239 VAL A CA 1
ATOM 1830 C C . VAL A 1 239 ? 11.992 16.203 17.812 1 94.69 239 VAL A C 1
ATOM 1832 O O . VAL A 1 239 ? 11.383 17.25 18.062 1 94.69 239 VAL A O 1
ATOM 1835 N N . GLU A 1 240 ? 13.062 16.078 17.016 1 95.06 240 GLU A N 1
ATOM 1836 C CA . GLU A 1 240 ? 13.578 17.297 16.391 1 95.06 240 GLU A CA 1
ATOM 1837 C C . GLU A 1 240 ? 12.531 17.922 15.477 1 95.06 240 GLU A C 1
ATOM 1839 O O . GLU A 1 240 ? 12.352 19.141 15.484 1 95.06 240 GLU A O 1
ATOM 1844 N N . PHE A 1 241 ? 11.93 17.156 14.719 1 97.19 241 PHE A N 1
ATOM 1845 C CA . PHE A 1 241 ? 10.859 17.641 13.852 1 97.19 241 PHE A CA 1
ATOM 1846 C C . PHE A 1 241 ? 9.773 18.344 14.672 1 97.19 241 PHE A C 1
ATOM 1848 O O . PHE A 1 241 ? 9.344 19.453 14.328 1 97.19 241 PHE A O 1
ATOM 1855 N N . PHE A 1 242 ? 9.352 17.672 15.719 1 96.06 242 PHE A N 1
ATOM 1856 C CA . PHE A 1 242 ? 8.281 18.203 16.547 1 96.06 242 PHE A CA 1
ATOM 1857 C 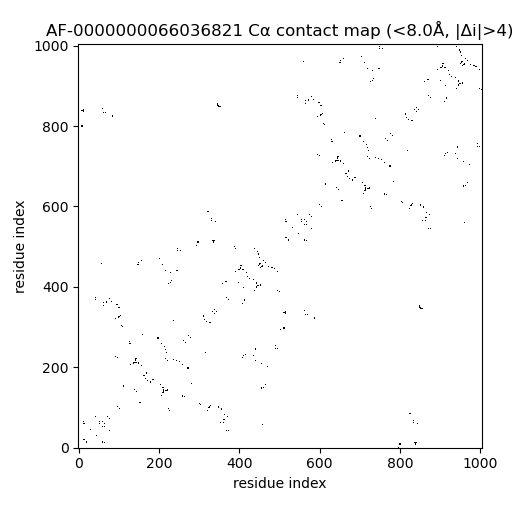C . PHE A 1 242 ? 8.68 19.562 17.125 1 96.06 242 PHE A C 1
ATOM 1859 O O . PHE A 1 242 ? 7.898 20.5 17.094 1 96.06 242 PHE A O 1
ATOM 1866 N N . LEU A 1 243 ? 9.859 19.672 17.562 1 96.5 243 LEU A N 1
ATOM 1867 C CA . LEU A 1 243 ? 10.328 20.906 18.203 1 96.5 243 LEU A CA 1
ATOM 1868 C C . LEU A 1 243 ? 10.477 22.031 17.172 1 96.5 243 LEU A C 1
ATOM 1870 O O . LEU A 1 243 ? 10.18 23.188 17.469 1 96.5 243 LEU A O 1
ATOM 1874 N N . GLN A 1 244 ? 10.922 21.672 16 1 96.94 244 GLN A N 1
ATOM 1875 C CA . GLN A 1 244 ? 11.109 22.672 14.953 1 96.94 244 GLN A CA 1
ATOM 1876 C C . GLN A 1 244 ? 9.773 23.234 14.469 1 96.94 244 GLN A C 1
ATOM 1878 O O . GLN A 1 244 ? 9.656 24.422 14.188 1 96.94 244 GLN A O 1
ATOM 1883 N N . VAL A 1 245 ? 8.773 22.453 14.43 1 97.69 245 VAL A N 1
ATOM 1884 C CA . VAL A 1 245 ? 7.508 22.844 13.82 1 97.69 245 VAL A CA 1
ATOM 1885 C C . VAL A 1 245 ? 6.551 23.344 14.898 1 97.69 245 VAL A C 1
ATOM 1887 O O . VAL A 1 245 ? 5.594 24.062 14.602 1 97.69 245 VAL A O 1
ATOM 1890 N N . ALA A 1 246 ? 6.863 23.109 16.156 1 97.62 246 ALA A N 1
ATOM 1891 C CA . ALA A 1 246 ? 5.973 23.375 17.281 1 97.62 246 ALA A CA 1
ATOM 1892 C C . ALA A 1 246 ? 5.602 24.844 17.359 1 97.62 246 ALA A C 1
ATOM 1894 O O . ALA A 1 246 ? 4.449 25.188 17.641 1 97.62 246 ALA A O 1
ATOM 1895 N N . PRO A 1 247 ? 6.516 25.766 17.062 1 97.44 247 PRO A N 1
ATOM 1896 C CA . PRO A 1 247 ? 6.16 27.188 17.156 1 97.44 247 PRO A CA 1
ATOM 1897 C C . PRO A 1 247 ? 5.035 27.578 16.203 1 97.44 247 PRO A C 1
ATOM 1899 O O . PRO A 1 247 ? 4.344 28.578 16.438 1 97.44 247 PRO A O 1
ATOM 1902 N N . VAL A 1 248 ? 4.926 26.75 15.227 1 97.44 248 VAL A N 1
ATOM 1903 C CA . VAL A 1 248 ? 3.863 27.047 14.273 1 97.44 248 VAL A CA 1
ATOM 1904 C C . VAL A 1 248 ? 2.684 26.109 14.492 1 97.44 248 VAL A C 1
ATOM 1906 O O . VAL A 1 248 ? 1.533 26.547 14.562 1 97.44 248 VAL A O 1
ATOM 1909 N N . SER A 1 249 ? 2.975 24.906 14.594 1 97.5 249 SER A N 1
ATOM 1910 C CA . SER A 1 249 ? 1.937 23.891 14.648 1 97.5 249 SER A CA 1
ATOM 1911 C C . SER A 1 249 ? 1.105 24.016 15.922 1 97.5 249 SER A C 1
ATOM 1913 O O . SER A 1 249 ? -0.109 23.797 15.898 1 97.5 249 SER A O 1
ATOM 1915 N N . MET A 1 250 ? 1.68 24.359 17.078 1 97.62 250 MET A N 1
ATOM 1916 C CA . MET A 1 250 ? 0.943 24.422 18.344 1 97.62 250 MET A CA 1
ATOM 1917 C C . MET A 1 250 ? -0.061 25.562 18.328 1 97.62 250 MET A C 1
ATOM 1919 O O . MET A 1 250 ? -1.236 25.375 18.641 1 97.62 250 MET A O 1
ATOM 1923 N N . PRO A 1 251 ? 0.413 26.734 17.906 1 97.94 251 PRO A N 1
ATOM 1924 C CA . PRO A 1 251 ? -0.582 27.797 17.812 1 97.94 251 PRO A CA 1
ATOM 1925 C C . PRO A 1 251 ? -1.699 27.484 16.812 1 97.94 251 PRO A C 1
ATOM 1927 O O . PRO A 1 251 ? -2.854 27.859 17.047 1 97.94 251 PRO A O 1
ATOM 1930 N N . THR A 1 252 ? -1.39 26.922 15.75 1 97.75 252 THR A N 1
ATOM 1931 C CA . THR A 1 252 ? -2.41 26.578 14.766 1 97.75 252 THR A CA 1
ATOM 1932 C C . THR A 1 252 ? -3.35 25.516 15.32 1 97.75 252 THR A C 1
ATOM 1934 O O . THR A 1 252 ? -4.539 25.5 14.992 1 97.75 252 THR A O 1
ATOM 1937 N N . LEU A 1 253 ? -2.785 24.547 16.109 1 97.81 253 LEU A N 1
ATOM 1938 C CA . LEU A 1 253 ? -3.631 23.547 16.781 1 97.81 253 LEU A CA 1
ATOM 1939 C C . LEU A 1 253 ? -4.652 24.234 17.688 1 97.81 253 LEU A C 1
ATOM 1941 O O . LEU A 1 253 ? -5.848 23.922 17.609 1 97.81 253 LEU A O 1
ATOM 1945 N N . ILE A 1 254 ? -4.195 25.234 18.438 1 97.75 254 ILE A N 1
ATOM 1946 C CA . ILE A 1 254 ? -5.074 25.984 19.328 1 97.75 254 ILE A CA 1
ATOM 1947 C C . ILE A 1 254 ? -6.082 26.781 18.516 1 97.75 254 ILE A C 1
ATOM 1949 O O . ILE A 1 254 ? -7.277 26.797 18.828 1 97.75 254 ILE A O 1
ATOM 1953 N N . GLY A 1 255 ? -5.555 27.359 17.547 1 97.69 255 GLY A N 1
ATOM 1954 C CA . GLY A 1 255 ? -6.438 28.109 16.672 1 97.69 255 GLY A CA 1
ATOM 1955 C C . GLY A 1 255 ? -7.516 27.266 16.031 1 97.69 255 GLY A C 1
ATOM 1956 O O . GLY A 1 255 ? -8.672 27.688 15.922 1 97.69 255 GLY A O 1
ATOM 1957 N N . GLY A 1 256 ? -7.141 26.172 15.531 1 97.62 256 GLY A N 1
ATOM 1958 C CA . GLY A 1 256 ? -8.102 25.25 14.953 1 97.62 256 GLY A CA 1
ATOM 1959 C C . GLY A 1 256 ? -9.156 24.797 15.945 1 97.62 256 GLY A C 1
ATOM 1960 O O . GLY A 1 256 ? -10.344 24.734 15.617 1 97.62 256 GLY A O 1
ATOM 1961 N N . LEU A 1 257 ? -8.742 24.484 17.172 1 97.75 257 LEU A N 1
ATOM 1962 C CA . LEU A 1 257 ? -9.68 24.031 18.203 1 97.75 257 LEU A CA 1
ATOM 1963 C C . LEU A 1 257 ? -10.617 25.156 18.609 1 97.75 257 LEU A C 1
ATOM 1965 O O . LEU A 1 257 ? -11.805 24.922 18.844 1 97.75 257 LEU A O 1
ATOM 1969 N N . VAL A 1 258 ? -10.078 26.328 18.641 1 97.81 258 VAL A N 1
ATOM 1970 C CA . VAL A 1 258 ? -10.914 27.469 18.953 1 97.81 258 VAL A CA 1
ATOM 1971 C C . VAL A 1 258 ? -11.93 27.703 17.844 1 97.81 258 VAL A C 1
ATOM 1973 O O . VAL A 1 258 ? -13.078 28.047 18.094 1 97.81 258 VAL A O 1
ATOM 1976 N N . THR A 1 259 ? -11.461 27.484 16.688 1 97.56 259 THR A N 1
ATOM 1977 C CA . THR A 1 259 ? -12.375 27.609 15.562 1 97.56 259 THR A CA 1
ATOM 1978 C C . THR A 1 259 ? -13.492 26.578 15.648 1 97.56 259 THR A C 1
ATOM 1980 O O . THR A 1 259 ? -14.648 26.875 15.328 1 97.56 259 THR A O 1
ATOM 1983 N N . CYS A 1 260 ? -13.133 25.375 16.047 1 97.44 260 CYS A N 1
ATOM 1984 C CA . CYS A 1 260 ? -14.117 24.328 16.25 1 97.44 260 CYS A CA 1
ATOM 1985 C C . CYS A 1 260 ? -15.203 24.766 17.219 1 97.44 260 CYS A C 1
ATOM 1987 O O . CYS A 1 260 ? -16.391 24.625 16.922 1 97.44 260 CYS A O 1
ATOM 1989 N N . ILE A 1 261 ? -14.828 25.422 18.281 1 96.94 261 ILE A N 1
ATOM 1990 C CA . ILE A 1 261 ? -15.773 25.906 19.281 1 96.94 261 ILE A CA 1
ATOM 1991 C C . ILE A 1 261 ? -16.609 27.047 18.703 1 96.94 261 ILE A C 1
ATOM 1993 O O . ILE A 1 261 ? -17.828 27.078 18.859 1 96.94 261 ILE A O 1
ATOM 1997 N N . ALA A 1 262 ? -15.945 27.891 17.938 1 96.62 262 ALA A N 1
ATOM 1998 C CA . ALA A 1 262 ? -16.594 29.094 17.422 1 96.62 262 ALA A CA 1
ATOM 1999 C C . ALA A 1 262 ? -17.656 28.734 16.391 1 96.62 262 ALA A C 1
ATOM 2001 O O . ALA A 1 262 ? -18.781 29.25 16.453 1 96.62 262 ALA A O 1
ATOM 2002 N N . VAL A 1 263 ? -17.297 27.844 15.562 1 96.31 263 VAL A N 1
ATOM 2003 C CA . VAL A 1 263 ? -18.234 27.531 14.492 1 96.31 263 VAL A CA 1
ATOM 2004 C C . VAL A 1 263 ? -19.406 26.719 15.047 1 96.31 263 VAL A C 1
ATOM 2006 O O . VAL A 1 263 ? -20.531 26.828 14.57 1 96.31 263 VAL A O 1
ATOM 2009 N N . GLU A 1 264 ? -19.203 25.938 16.031 1 95.38 264 GLU A N 1
ATOM 2010 C CA . GLU A 1 264 ? -20.281 25.172 16.656 1 95.38 264 GLU A CA 1
ATOM 2011 C C . GLU A 1 264 ? -21.203 26.078 17.469 1 95.38 264 GLU A C 1
ATOM 2013 O O . GLU A 1 264 ? -22.422 25.906 17.453 1 95.38 264 GLU A O 1
ATOM 2018 N N . LYS A 1 265 ? -20.625 27.016 18.109 1 94 265 LYS A N 1
ATOM 2019 C CA . LYS A 1 265 ? -21.406 27.938 18.938 1 94 265 LYS A CA 1
ATOM 2020 C C . LYS A 1 265 ? -22.25 28.875 18.062 1 94 265 LYS A C 1
ATOM 2022 O O . LYS A 1 265 ? -23.406 29.156 18.391 1 94 265 LYS A O 1
ATOM 2027 N N . LEU A 1 266 ? -21.625 29.312 16.953 1 94 266 LEU A N 1
ATOM 2028 C CA . LEU A 1 266 ? -22.297 30.297 16.094 1 94 266 LEU A CA 1
ATOM 2029 C C . LEU A 1 266 ? -23.219 29.594 15.102 1 94 266 LEU A C 1
ATOM 2031 O O . LEU A 1 266 ? -24.094 30.234 14.508 1 94 266 LEU A O 1
ATOM 2035 N N . GLY A 1 267 ? -23 28.328 14.906 1 93.31 267 GLY A N 1
ATOM 2036 C CA . GLY A 1 267 ? -23.812 27.547 13.992 1 93.31 267 GLY A CA 1
ATOM 2037 C C . GLY A 1 267 ? -23.719 28.016 12.547 1 93.31 267 GLY A C 1
ATOM 2038 O O . GLY A 1 267 ? -24.734 28.156 11.867 1 93.31 267 GLY A O 1
ATOM 2039 N N . ILE A 1 268 ? -22.5 28.328 12.141 1 91.88 268 ILE A N 1
ATOM 2040 C CA . ILE A 1 268 ? -22.266 28.875 10.805 1 91.88 268 ILE A CA 1
ATOM 2041 C C . ILE A 1 268 ? -21.547 27.844 9.945 1 91.88 268 ILE A C 1
ATOM 2043 O O . ILE A 1 268 ? -20.938 26.906 10.477 1 91.88 268 ILE A O 1
ATOM 2047 N N . PHE A 1 269 ? -21.75 27.891 8.68 1 92.19 269 PHE A N 1
ATOM 2048 C CA . PHE A 1 269 ? -21.047 27.078 7.691 1 92.19 269 PHE A CA 1
ATOM 2049 C C . PHE A 1 269 ? -21.469 25.625 7.789 1 92.19 269 PHE A C 1
ATOM 2051 O O . PHE A 1 269 ? -20.656 24.719 7.582 1 92.19 269 PHE A O 1
ATOM 2058 N N . GLY A 1 270 ? -22.625 25.406 8.281 1 89 270 GLY A N 1
ATOM 2059 C CA . GLY A 1 270 ? -23.156 24.047 8.305 1 89 270 GLY A CA 1
ATOM 2060 C C . GLY A 1 270 ? -22.875 23.312 9.609 1 89 270 GLY A C 1
ATOM 2061 O O . GLY A 1 270 ? -23.062 22.109 9.695 1 89 270 GLY A O 1
ATOM 2062 N N . TYR A 1 271 ? -22.375 24 10.578 1 94.31 271 TYR A N 1
ATOM 2063 C CA . TYR A 1 271 ? -22.078 23.422 11.891 1 94.31 271 TYR A CA 1
ATOM 2064 C C . TYR A 1 271 ? -23.172 23.75 12.891 1 94.31 271 TYR A C 1
ATOM 2066 O O . TYR A 1 271 ? -24.078 24.547 12.602 1 94.31 271 TYR A O 1
ATOM 2074 N N . GLY A 1 272 ? -23.156 23.156 13.961 1 89.88 272 GLY A N 1
ATOM 2075 C CA . GLY A 1 272 ? -24.094 23.469 15.023 1 89.88 272 GLY A CA 1
ATOM 2076 C C . GLY A 1 272 ? -25.219 22.453 15.148 1 89.88 272 GLY A C 1
ATOM 2077 O O . GLY A 1 272 ? -26.016 22.5 16.094 1 89.88 272 GLY A O 1
ATOM 2078 N N . ALA A 1 273 ? -25.25 21.5 14.297 1 88.44 273 ALA A N 1
ATOM 2079 C CA . ALA A 1 273 ? -26.328 20.516 14.352 1 88.44 273 ALA A CA 1
ATOM 2080 C C . ALA A 1 273 ? -26.188 19.609 15.57 1 88.44 273 ALA A C 1
ATOM 2082 O O . ALA A 1 273 ? -25.094 19.141 15.875 1 88.44 273 ALA A O 1
ATOM 2083 N N . GLN A 1 274 ? -27.297 19.453 16.172 1 89.31 274 GLN A N 1
ATOM 2084 C CA . GLN A 1 274 ? -27.328 18.625 17.375 1 89.31 274 GLN A CA 1
ATOM 2085 C C . GLN A 1 274 ? -27.828 17.219 17.062 1 89.31 274 GLN A C 1
ATOM 2087 O O . GLN A 1 274 ? -28.516 17.016 16.062 1 89.31 274 GLN A O 1
ATOM 2092 N N . LEU A 1 275 ? -27.422 16.375 17.906 1 87.94 275 LEU A N 1
ATOM 2093 C CA . LEU A 1 275 ? -27.906 15 17.797 1 87.94 275 LEU A CA 1
ATOM 2094 C C . LEU A 1 275 ? -29.312 14.875 18.359 1 87.94 275 LEU A C 1
ATOM 2096 O O . LEU A 1 275 ? -29.531 15.133 19.547 1 87.94 275 LEU A O 1
ATOM 2100 N N . PRO A 1 276 ? -30.141 14.508 17.453 1 87.25 276 PRO A N 1
ATOM 2101 C CA . PRO A 1 276 ? -31.5 14.32 17.984 1 87.25 276 PRO A CA 1
ATOM 2102 C C . PRO A 1 276 ? -31.547 13.273 19.094 1 87.25 276 PRO A C 1
ATOM 2104 O O . PRO A 1 276 ? -30.875 12.242 19 1 87.25 276 PRO A O 1
ATOM 2107 N N . ASP A 1 277 ? -32.344 13.484 20.047 1 87.81 277 ASP A N 1
ATOM 2108 C CA . ASP A 1 277 ? -32.438 12.641 21.234 1 87.81 277 ASP A CA 1
ATOM 2109 C C . ASP A 1 277 ? -32.875 11.227 20.875 1 87.81 277 ASP A C 1
ATOM 2111 O O . ASP A 1 277 ? -32.406 10.25 21.438 1 87.81 277 ASP A O 1
ATOM 2115 N N . LYS A 1 278 ? -33.719 11.258 19.984 1 86 278 LYS A N 1
ATOM 2116 C CA . LYS A 1 278 ? -34.188 9.945 19.562 1 86 278 LYS A CA 1
ATOM 2117 C C . LYS A 1 278 ? -33.062 9.117 18.953 1 86 278 LYS A C 1
ATOM 2119 O O . LYS A 1 278 ? -32.938 7.926 19.25 1 86 278 LYS A O 1
ATOM 2124 N N . VAL A 1 279 ? -32.375 9.75 18.141 1 87 279 VAL A N 1
ATOM 2125 C CA . VAL A 1 279 ? -31.281 9.078 17.469 1 87 279 VAL A CA 1
ATOM 2126 C C . VAL A 1 279 ? -30.234 8.641 18.5 1 87 279 VAL A C 1
ATOM 2128 O O . VAL A 1 279 ? -29.719 7.527 18.438 1 87 279 VAL A O 1
ATOM 2131 N N . ARG A 1 280 ? -30 9.477 19.469 1 88.75 280 ARG A N 1
ATOM 2132 C CA . ARG A 1 280 ? -29.016 9.18 20.516 1 88.75 280 ARG A CA 1
ATOM 2133 C C . ARG A 1 280 ? -29.438 7.941 21.297 1 88.75 280 ARG A C 1
ATOM 2135 O O . ARG A 1 280 ? -28.609 7.074 21.578 1 88.75 280 ARG A O 1
ATOM 2142 N N . THR A 1 281 ? -30.609 7.867 21.531 1 88.12 281 THR A N 1
ATOM 2143 C CA . THR A 1 281 ? -31.125 6.754 22.328 1 88.12 281 THR A CA 1
ATOM 2144 C C . THR A 1 281 ? -30.984 5.438 21.562 1 88.12 281 THR A C 1
ATOM 2146 O O . THR A 1 281 ? -30.562 4.426 22.141 1 88.12 281 THR A O 1
ATOM 2149 N N . ILE A 1 282 ? -31.219 5.605 20.438 1 86.5 282 ILE A N 1
ATOM 2150 C CA . ILE A 1 282 ? -31.156 4.402 19.609 1 86.5 282 ILE A CA 1
ATOM 2151 C C . ILE A 1 282 ? -29.703 3.943 19.5 1 86.5 282 ILE A C 1
ATOM 2153 O O . ILE A 1 282 ? -29.406 2.75 19.609 1 86.5 282 ILE A O 1
ATOM 2157 N N . LEU A 1 283 ? -28.891 4.93 19.297 1 87.06 283 LEU A N 1
ATOM 2158 C CA . LEU A 1 283 ? -27.484 4.609 19.156 1 87.06 283 LEU A CA 1
ATOM 2159 C C . LEU A 1 283 ? -26.906 4.102 20.469 1 87.06 283 LEU A C 1
ATOM 2161 O O . LEU A 1 283 ? -26.047 3.213 20.469 1 87.06 283 LEU A O 1
ATOM 2165 N N . MET A 1 284 ? -27.328 4.617 21.531 1 88.12 284 MET A N 1
ATOM 2166 C CA . MET A 1 284 ? -26.859 4.18 22.844 1 88.12 284 MET A CA 1
ATOM 2167 C C . MET A 1 284 ? -27.328 2.758 23.141 1 88.12 284 MET A C 1
ATOM 2169 O O . MET A 1 284 ? -26.578 1.96 23.703 1 88.12 284 MET A O 1
ATOM 2173 N N . ASP A 1 285 ? -28.469 2.529 22.734 1 87.19 285 ASP A N 1
ATOM 2174 C CA . ASP A 1 285 ? -29 1.183 22.922 1 87.19 285 ASP A CA 1
ATOM 2175 C C . ASP A 1 285 ? -28.234 0.167 22.078 1 87.19 285 ASP A C 1
ATOM 2177 O O . ASP A 1 285 ? -27.938 -0.932 22.547 1 87.19 285 ASP A O 1
ATOM 2181 N N . PHE A 1 286 ? -28.016 0.645 20.969 1 82.44 286 PHE A N 1
ATOM 2182 C CA . PHE A 1 286 ? -27.234 -0.219 20.094 1 82.44 286 PHE A CA 1
ATOM 2183 C C . PHE A 1 286 ? -25.844 -0.465 20.672 1 82.44 286 PHE A C 1
ATOM 2185 O O . PHE A 1 286 ? -25.359 -1.6 20.672 1 82.44 286 PHE A O 1
ATOM 2192 N N . ASP A 1 287 ? -25.234 0.503 21.156 1 85.62 287 ASP A N 1
ATOM 2193 C CA . ASP A 1 287 ? -23.891 0.389 21.719 1 85.62 287 ASP A CA 1
ATOM 2194 C C . ASP A 1 287 ? -23.891 -0.497 22.969 1 85.62 287 ASP A C 1
ATOM 2196 O O . ASP A 1 287 ? -22.969 -1.283 23.172 1 85.62 287 ASP A O 1
ATOM 2200 N N . LYS A 1 288 ? -24.922 -0.34 23.688 1 86.06 288 LYS A N 1
ATOM 2201 C CA . LYS A 1 288 ? -25.062 -1.171 24.891 1 86.06 288 LYS A CA 1
ATOM 2202 C C . LYS A 1 288 ? -25.203 -2.645 24.516 1 86.06 288 LYS A C 1
ATOM 2204 O O . LYS A 1 288 ? -24.594 -3.508 25.141 1 86.06 288 LYS A O 1
ATOM 2209 N N . GLN A 1 289 ? -25.875 -2.824 23.531 1 84.12 289 GLN A N 1
ATOM 2210 C CA . GLN A 1 289 ? -26.062 -4.195 23.078 1 84.12 289 GLN A CA 1
ATOM 2211 C C . GLN A 1 289 ? -24.766 -4.77 22.5 1 84.12 289 GLN A C 1
ATOM 2213 O O . GLN A 1 289 ? -24.422 -5.918 22.781 1 84.12 289 GLN A O 1
ATOM 2218 N N . GLU A 1 290 ? -24.219 -3.975 21.766 1 81.81 290 GLU A N 1
ATOM 2219 C CA . GLU A 1 290 ? -22.953 -4.414 21.156 1 81.81 290 GLU A CA 1
ATOM 2220 C C . GLU A 1 290 ? -21.891 -4.641 22.219 1 81.81 290 GLU A C 1
ATOM 2222 O O . GLU A 1 290 ? -21.094 -5.578 22.125 1 81.81 290 GLU A O 1
ATOM 2227 N N . THR A 1 291 ? -21.891 -3.783 23.203 1 82.81 291 THR A N 1
ATOM 2228 C CA . THR A 1 291 ? -20.922 -3.889 24.297 1 82.81 291 THR A CA 1
ATOM 2229 C C . THR A 1 291 ? -21.188 -5.133 25.141 1 82.81 291 THR A C 1
ATOM 2231 O O . THR A 1 291 ? -20.25 -5.77 25.625 1 82.81 291 THR A O 1
ATOM 2234 N N . SER A 1 292 ? -22.328 -5.465 25.25 1 84.69 292 SER A N 1
ATOM 2235 C CA . SER A 1 292 ? -22.688 -6.641 26.031 1 84.69 292 SER A CA 1
ATOM 2236 C C . SER A 1 292 ? -22.281 -7.926 25.312 1 84.69 292 SER A C 1
ATOM 2238 O O . SER A 1 292 ? -22.062 -8.961 25.953 1 84.69 292 SER A O 1
ATOM 2240 N N . LYS A 1 293 ? -22.203 -7.793 24.062 1 85.06 293 LYS A N 1
ATOM 2241 C CA . LYS A 1 293 ? -21.875 -8.977 23.281 1 85.06 293 LYS A CA 1
ATOM 2242 C C . LYS A 1 293 ? -20.359 -9.148 23.156 1 85.06 293 LYS A C 1
ATOM 2244 O O . LYS A 1 293 ? -19.891 -10.148 22.625 1 85.06 293 LYS A O 1
ATOM 2249 N N . ARG A 1 294 ? -19.688 -8.234 23.781 1 86.75 294 ARG A N 1
ATOM 2250 C CA . ARG A 1 294 ? -18.234 -8.289 23.641 1 86.75 294 ARG A CA 1
ATOM 2251 C C . ARG A 1 294 ? -17.656 -9.414 24.5 1 86.75 294 ARG A C 1
ATOM 2253 O O . ARG A 1 294 ? -17.969 -9.531 25.672 1 86.75 294 ARG A O 1
ATOM 2260 N N . THR A 1 295 ? -16.891 -10.211 23.891 1 90.06 295 THR A N 1
ATOM 2261 C CA . THR A 1 295 ? -16.25 -11.352 24.547 1 90.06 295 THR A CA 1
ATOM 2262 C C . THR A 1 295 ? -14.875 -10.961 25.094 1 90.06 295 THR A C 1
ATOM 2264 O O . THR A 1 295 ? -14.375 -9.867 24.797 1 90.06 295 THR A O 1
ATOM 2267 N N . ASN A 1 296 ? -14.383 -11.859 25.875 1 92.12 296 ASN A N 1
ATOM 2268 C CA . ASN A 1 296 ? -13.047 -11.641 26.406 1 92.12 296 ASN A CA 1
ATOM 2269 C C . ASN A 1 296 ? -12 -11.617 25.297 1 92.12 296 ASN A C 1
ATOM 2271 O O . ASN A 1 296 ? -10.969 -10.953 25.422 1 92.12 296 ASN A O 1
ATOM 2275 N N . ARG A 1 297 ? -12.273 -12.258 24.281 1 92.19 297 ARG A N 1
ATOM 2276 C CA . ARG A 1 297 ? -11.375 -12.227 23.141 1 92.19 297 ARG A CA 1
ATOM 2277 C C . ARG A 1 297 ? -11.336 -10.836 22.516 1 92.19 297 ARG A C 1
ATOM 2279 O O . ARG A 1 297 ? -10.266 -10.367 22.109 1 92.19 297 ARG A O 1
ATOM 2286 N N . ASP A 1 298 ? -12.461 -10.227 22.531 1 92.94 298 ASP A N 1
ATOM 2287 C CA . ASP A 1 298 ? -12.547 -8.875 21.984 1 92.94 298 ASP A CA 1
ATOM 2288 C C . ASP A 1 298 ? -11.797 -7.879 22.859 1 92.94 298 ASP A C 1
ATOM 2290 O O . ASP A 1 298 ? -11.094 -7 22.359 1 92.94 298 ASP A O 1
ATOM 2294 N N . ILE A 1 299 ? -11.992 -8.055 24.062 1 94 299 ILE A N 1
ATOM 2295 C CA . ILE A 1 299 ? -11.328 -7.164 25.016 1 94 299 ILE A CA 1
ATOM 2296 C C . ILE A 1 299 ? -9.82 -7.348 24.922 1 94 299 ILE A C 1
ATOM 2298 O O . ILE A 1 299 ? -9.07 -6.367 24.922 1 94 299 ILE A O 1
ATOM 2302 N N . ALA A 1 300 ? -9.461 -8.578 24.875 1 95.31 300 ALA A N 1
ATOM 2303 C CA . ALA A 1 300 ? -8.031 -8.875 24.734 1 95.31 300 ALA A CA 1
ATOM 2304 C C . ALA A 1 300 ? -7.461 -8.234 23.469 1 95.31 300 ALA A C 1
ATOM 2306 O O . ALA A 1 300 ? -6.344 -7.703 23.484 1 95.31 300 ALA A O 1
ATOM 2307 N N . ALA A 1 301 ? -8.188 -8.281 22.484 1 95.56 301 ALA A N 1
ATOM 2308 C CA . ALA A 1 301 ? -7.746 -7.688 21.219 1 95.56 301 ALA A CA 1
ATOM 2309 C C . ALA A 1 301 ? -7.582 -6.176 21.344 1 95.56 301 ALA A C 1
ATOM 2311 O O . ALA A 1 301 ? -6.621 -5.602 20.828 1 95.56 301 ALA A O 1
ATOM 2312 N N . LEU A 1 302 ? -8.492 -5.578 22.047 1 95 302 LEU A N 1
ATOM 2313 C CA . LEU A 1 302 ? -8.414 -4.141 22.266 1 95 302 LEU A CA 1
ATOM 2314 C C . LEU A 1 302 ? -7.199 -3.775 23.109 1 95 302 LEU A C 1
ATOM 2316 O O . LEU A 1 302 ? -6.527 -2.779 22.844 1 95 302 LEU A O 1
ATOM 2320 N N . VAL A 1 303 ? -6.973 -4.539 24.016 1 96.44 303 VAL A N 1
ATOM 2321 C CA . VAL A 1 303 ? -5.828 -4.297 24.891 1 96.44 303 VAL A CA 1
ATOM 2322 C C . VAL A 1 303 ? -4.535 -4.414 24.094 1 96.44 303 VAL A C 1
ATOM 2324 O O . VAL A 1 303 ? -3.631 -3.586 24.234 1 96.44 303 VAL A O 1
ATOM 2327 N N . VAL A 1 304 ? -4.465 -5.434 23.281 1 97.12 304 VAL A N 1
ATOM 2328 C CA . VAL A 1 304 ? -3.285 -5.629 22.438 1 97.12 304 VAL A CA 1
ATOM 2329 C C . VAL A 1 304 ? -3.105 -4.434 21.516 1 97.12 304 VAL A C 1
ATOM 2331 O O . VAL A 1 304 ? -1.983 -3.961 21.312 1 97.12 304 VAL A O 1
ATOM 2334 N N . GLN A 1 305 ? -4.156 -3.992 20.984 1 96.31 305 GLN A N 1
ATOM 2335 C CA . GLN A 1 305 ? -4.09 -2.836 20.094 1 96.31 305 GLN A CA 1
ATOM 2336 C C . GLN A 1 305 ? -3.615 -1.594 20.844 1 96.31 305 GLN A C 1
ATOM 2338 O O . GLN A 1 305 ? -2.803 -0.824 20.328 1 96.31 305 GLN A O 1
ATOM 2343 N N . ALA A 1 306 ? -4.098 -1.379 22.031 1 95.81 306 ALA A N 1
ATOM 2344 C CA . ALA A 1 306 ? -3.67 -0.245 22.844 1 95.81 306 ALA A CA 1
ATOM 2345 C C . ALA A 1 306 ? -2.186 -0.339 23.188 1 95.81 306 ALA A C 1
ATOM 2347 O O . ALA A 1 306 ? -1.457 0.652 23.094 1 95.81 306 ALA A O 1
ATOM 2348 N N . LEU A 1 307 ? -1.771 -1.522 23.531 1 97.25 307 LEU A N 1
ATOM 2349 C CA . LEU A 1 307 ? -0.364 -1.734 23.859 1 97.25 307 LEU A CA 1
ATOM 2350 C C . LEU A 1 307 ? 0.517 -1.487 22.641 1 97.25 307 LEU A C 1
ATOM 2352 O O . LEU A 1 307 ? 1.588 -0.888 22.75 1 97.25 307 LEU A O 1
ATOM 2356 N N . ALA A 1 308 ? 0.046 -1.958 21.5 1 96.25 308 ALA A N 1
ATOM 2357 C CA . ALA A 1 308 ? 0.781 -1.723 20.266 1 96.25 308 ALA A CA 1
ATOM 2358 C C . ALA A 1 308 ? 0.873 -0.231 19.953 1 96.25 308 ALA A C 1
ATOM 2360 O O . ALA A 1 308 ? 1.884 0.239 19.422 1 96.25 308 ALA A O 1
ATOM 2361 N N . GLY A 1 309 ? -0.226 0.467 20.266 1 93.88 309 GLY A N 1
ATOM 2362 C CA . GLY A 1 309 ? -0.191 1.914 20.125 1 93.88 309 GLY A CA 1
ATOM 2363 C C . GLY A 1 309 ? 0.868 2.572 20.984 1 93.88 309 GLY A C 1
ATOM 2364 O O . GLY A 1 309 ? 1.562 3.486 20.531 1 93.88 309 GLY A O 1
ATOM 2365 N N . VAL A 1 310 ? 0.996 2.135 22.141 1 95.38 310 VAL A N 1
ATOM 2366 C CA . VAL A 1 310 ? 2.004 2.664 23.062 1 95.38 310 VAL A CA 1
ATOM 2367 C C . VAL A 1 310 ? 3.4 2.348 22.516 1 95.38 310 VAL A C 1
ATOM 2369 O O . VAL A 1 310 ? 4.281 3.211 22.516 1 95.38 310 VAL A O 1
ATOM 2372 N N . VAL A 1 311 ? 3.578 1.145 22.062 1 96 311 VAL A N 1
ATOM 2373 C CA . VAL A 1 311 ? 4.863 0.748 21.5 1 96 311 VAL A CA 1
ATOM 2374 C C . VAL A 1 311 ? 5.199 1.646 20.312 1 96 311 VAL A C 1
ATOM 2376 O O . VAL A 1 311 ? 6.344 2.082 20.156 1 96 311 VAL A O 1
ATOM 2379 N N . LEU A 1 312 ? 4.242 1.883 19.516 1 94.12 312 LEU A N 1
ATOM 2380 C CA . LEU A 1 312 ? 4.418 2.756 18.359 1 94.12 312 LEU A CA 1
ATOM 2381 C C . LEU A 1 312 ? 4.875 4.145 18.797 1 94.12 312 LEU A C 1
ATOM 2383 O O . LEU A 1 312 ? 5.867 4.668 18.281 1 94.12 312 LEU A O 1
ATOM 2387 N N . MET A 1 313 ? 4.211 4.746 19.781 1 92.69 313 MET A N 1
ATOM 2388 C CA . MET A 1 313 ? 4.512 6.098 20.25 1 92.69 313 MET A CA 1
ATOM 2389 C C . MET A 1 313 ? 5.91 6.16 20.844 1 92.69 313 MET A C 1
ATOM 2391 O O . MET A 1 313 ? 6.68 7.078 20.562 1 92.69 313 MET A O 1
ATOM 2395 N N . VAL A 1 314 ? 6.23 5.164 21.594 1 94.56 314 VAL A N 1
ATOM 2396 C CA . VAL A 1 314 ? 7.531 5.129 22.266 1 94.56 314 VAL A CA 1
ATOM 2397 C C . VAL A 1 314 ? 8.633 4.918 21.219 1 94.56 314 VAL A C 1
ATOM 2399 O O . VAL A 1 314 ? 9.68 5.566 21.281 1 94.56 314 VAL A O 1
ATOM 2402 N N . SER A 1 315 ? 8.367 4.02 20.297 1 95.06 315 SER A N 1
ATOM 2403 C CA . SER A 1 315 ? 9.359 3.74 19.25 1 95.06 315 SER A CA 1
ATOM 2404 C C . SER A 1 315 ? 9.648 4.984 18.422 1 95.06 315 SER A C 1
ATOM 2406 O O . SER A 1 315 ? 10.797 5.234 18.062 1 95.06 315 SER A O 1
ATOM 2408 N N . LEU A 1 316 ? 8.664 5.762 18.141 1 90.75 316 LEU A N 1
ATOM 2409 C CA . LEU A 1 316 ? 8.836 6.988 17.359 1 90.75 316 LEU A CA 1
ATOM 2410 C C . LEU A 1 316 ? 9.555 8.055 18.188 1 90.75 316 LEU A C 1
ATOM 2412 O O . LEU A 1 316 ? 10.477 8.711 17.703 1 90.75 316 LEU A O 1
ATOM 2416 N N . ALA A 1 317 ? 9.156 8.219 19.438 1 89.06 317 ALA A N 1
ATOM 2417 C CA . ALA A 1 317 ? 9.703 9.25 20.312 1 89.06 317 ALA A CA 1
ATOM 2418 C C . ALA A 1 317 ? 11.188 9.016 20.578 1 89.06 317 ALA A C 1
ATOM 2420 O O . ALA A 1 317 ? 11.977 9.961 20.609 1 89.06 317 ALA A O 1
ATOM 2421 N N . LEU A 1 318 ? 11.516 7.715 20.656 1 92.88 318 LEU A N 1
ATOM 2422 C CA . LEU A 1 318 ? 12.898 7.383 20.969 1 92.88 318 LEU A CA 1
ATOM 2423 C C . LEU A 1 318 ? 13.703 7.117 19.703 1 92.88 318 LEU A C 1
ATOM 2425 O O . LEU A 1 318 ? 14.898 6.809 19.766 1 92.88 318 LEU A O 1
ATOM 2429 N N . HIS A 1 319 ? 13.047 7.273 18.594 1 90.5 319 HIS A N 1
ATOM 2430 C CA . HIS A 1 319 ? 13.695 7.031 17.312 1 90.5 319 HIS A CA 1
ATOM 2431 C C . HIS A 1 319 ? 14.422 5.691 17.297 1 90.5 319 HIS A C 1
ATOM 2433 O O . HIS A 1 319 ? 15.594 5.621 16.938 1 90.5 319 HIS A O 1
ATOM 2439 N N . LEU A 1 320 ? 13.727 4.652 17.672 1 93.56 320 LEU A N 1
ATOM 2440 C CA . LEU A 1 320 ? 14.305 3.322 17.812 1 93.56 320 LEU A CA 1
ATOM 2441 C C . LEU A 1 320 ? 14.609 2.711 16.453 1 93.56 320 LEU A C 1
ATOM 2443 O O . LEU A 1 320 ? 15.469 1.838 16.328 1 93.56 320 LEU A O 1
ATOM 2447 N N . ALA A 1 321 ? 13.938 2.996 15.43 1 94.5 321 ALA A N 1
ATOM 2448 C CA . ALA A 1 321 ? 14.094 2.502 14.062 1 94.5 321 ALA A CA 1
ATOM 2449 C C . ALA A 1 321 ? 13.477 3.469 13.055 1 94.5 321 ALA A C 1
ATOM 2451 O O . ALA A 1 321 ? 12.797 4.426 13.438 1 94.5 321 ALA A O 1
ATOM 2452 N N . GLU A 1 322 ? 13.891 3.289 11.789 1 93.5 322 GLU A N 1
ATOM 2453 C CA . GLU A 1 322 ? 13.219 4.059 10.75 1 93.5 322 GLU A CA 1
ATOM 2454 C C . GLU A 1 322 ? 11.703 3.834 10.789 1 93.5 322 GLU A C 1
ATOM 2456 O O . GLU A 1 322 ? 11.242 2.752 11.156 1 93.5 322 GLU A O 1
ATOM 2461 N N . VAL A 1 323 ? 11.008 4.797 10.43 1 91.31 323 VAL A N 1
ATOM 2462 C CA . VAL A 1 323 ? 9.562 4.848 10.633 1 91.31 323 VAL A CA 1
ATOM 2463 C C . VAL A 1 323 ? 8.898 3.67 9.93 1 91.31 323 VAL A C 1
ATOM 2465 O O . VAL A 1 323 ? 7.984 3.045 10.477 1 91.31 323 VAL A O 1
ATOM 2468 N N . GLY A 1 324 ? 9.328 3.447 8.75 1 93.38 324 GLY A N 1
ATOM 2469 C CA . GLY A 1 324 ? 8.766 2.322 8.023 1 93.38 324 GLY A CA 1
ATOM 2470 C C . GLY A 1 324 ? 8.914 1.004 8.758 1 93.38 324 GLY A C 1
ATOM 2471 O O . GLY A 1 324 ? 7.996 0.178 8.75 1 93.38 324 GLY A O 1
ATOM 2472 N N . LEU A 1 325 ? 10.086 0.659 9.375 1 96.25 325 LEU A N 1
ATOM 2473 C CA . LEU A 1 325 ? 10.328 -0.562 10.133 1 96.25 325 LEU A CA 1
ATOM 2474 C C . LEU A 1 325 ? 9.469 -0.604 11.398 1 96.25 325 LEU A C 1
ATOM 2476 O O . LEU A 1 325 ? 9.047 -1.679 11.828 1 96.25 325 LEU A O 1
ATOM 2480 N N . ILE A 1 326 ? 9.203 0.623 11.961 1 95.56 326 ILE A N 1
ATOM 2481 C CA . ILE A 1 326 ? 8.312 0.687 13.117 1 95.56 326 ILE A CA 1
ATOM 2482 C C . ILE A 1 326 ? 6.902 0.258 12.703 1 95.56 326 ILE A C 1
ATOM 2484 O O . ILE A 1 326 ? 6.211 -0.423 13.461 1 95.56 326 ILE A O 1
ATOM 2488 N N . GLY A 1 327 ? 6.523 0.748 11.523 1 94.5 327 GLY A N 1
ATOM 2489 C CA . GLY A 1 327 ? 5.25 0.28 11 1 94.5 327 GLY A CA 1
ATOM 2490 C C . GLY A 1 327 ? 5.172 -1.229 10.883 1 94.5 327 GLY A C 1
ATOM 2491 O O . GLY A 1 327 ? 4.156 -1.836 11.227 1 94.5 327 GLY A O 1
ATOM 2492 N N . LEU A 1 328 ? 6.191 -1.873 10.367 1 97 328 LEU A N 1
ATOM 2493 C CA . LEU A 1 328 ? 6.238 -3.324 10.227 1 97 328 LEU A CA 1
ATOM 2494 C C . LEU A 1 328 ? 6.199 -4.004 11.594 1 97 328 LEU A C 1
ATOM 2496 O O . LEU A 1 328 ? 5.543 -5.031 11.758 1 97 328 LEU A O 1
ATOM 2500 N N . LEU A 1 329 ? 6.891 -3.404 12.57 1 97.44 329 LEU A N 1
ATOM 2501 C CA . LEU A 1 329 ? 6.836 -3.885 13.945 1 97.44 329 LEU A CA 1
ATOM 2502 C C . LEU A 1 329 ? 5.398 -3.949 14.438 1 97.44 329 LEU A C 1
ATOM 2504 O O . LEU A 1 329 ? 4.973 -4.965 14.992 1 97.44 329 LEU A O 1
ATOM 2508 N N . VAL A 1 330 ? 4.676 -2.938 14.172 1 96.06 330 VAL A N 1
ATOM 2509 C CA . VAL A 1 330 ? 3.295 -2.846 14.625 1 96.06 330 VAL A CA 1
ATOM 2510 C C . VAL A 1 330 ? 2.441 -3.895 13.914 1 96.06 330 VAL A C 1
ATOM 2512 O O . VAL A 1 330 ? 1.587 -4.531 14.531 1 96.06 330 VAL A O 1
ATOM 2515 N N . ILE A 1 331 ? 2.664 -4.082 12.656 1 96.88 331 ILE A N 1
ATOM 2516 C CA . ILE A 1 331 ? 1.938 -5.09 11.891 1 96.88 331 ILE A CA 1
ATOM 2517 C C . ILE A 1 331 ? 2.156 -6.465 12.516 1 96.88 331 ILE A C 1
ATOM 2519 O O . ILE A 1 331 ? 1.196 -7.195 12.773 1 96.88 331 ILE A O 1
ATOM 2523 N N . ILE A 1 332 ? 3.4 -6.836 12.773 1 97.75 332 ILE A N 1
ATOM 2524 C CA . ILE A 1 332 ? 3.764 -8.156 13.289 1 97.75 332 ILE A CA 1
ATOM 2525 C C . ILE A 1 332 ? 3.141 -8.359 14.664 1 97.75 332 ILE A C 1
ATOM 2527 O O . ILE A 1 332 ? 2.541 -9.406 14.93 1 97.75 332 ILE A O 1
ATOM 2531 N N . LEU A 1 333 ? 3.193 -7.312 15.539 1 97.69 333 LEU A N 1
ATOM 2532 C CA . LEU A 1 333 ? 2.652 -7.426 16.891 1 97.69 333 LEU A CA 1
ATOM 2533 C C . LEU A 1 333 ? 1.137 -7.594 16.859 1 97.69 333 LEU A C 1
ATOM 2535 O O . LEU A 1 333 ? 0.594 -8.5 17.484 1 97.69 333 LEU A O 1
ATOM 2539 N N . LEU A 1 334 ? 0.488 -6.816 16.078 1 97.38 334 LEU A N 1
ATOM 2540 C CA . LEU A 1 334 ? -0.971 -6.816 16.062 1 97.38 334 LEU A CA 1
ATOM 2541 C C . LEU A 1 334 ? -1.516 -8.078 15.414 1 97.38 334 LEU A C 1
ATOM 2543 O O . LEU A 1 334 ? -2.496 -8.656 15.891 1 97.38 334 LEU A O 1
ATOM 2547 N N . THR A 1 335 ? -0.887 -8.469 14.367 1 96.88 335 THR A N 1
ATOM 2548 C CA . THR A 1 335 ? -1.389 -9.656 13.688 1 96.88 335 THR A CA 1
ATOM 2549 C C . THR A 1 335 ? -1.064 -10.914 14.492 1 96.88 335 THR A C 1
ATOM 2551 O O . THR A 1 335 ? -1.882 -11.836 14.57 1 96.88 335 THR A O 1
ATOM 2554 N N . SER A 1 336 ? 0.108 -11 15.117 1 97.31 336 SER A N 1
ATOM 2555 C CA . SER A 1 336 ? 0.499 -12.164 15.906 1 97.31 336 SER A CA 1
ATOM 2556 C C . SER A 1 336 ? -0.387 -12.32 17.141 1 97.31 336 SER A C 1
ATOM 2558 O O . SER A 1 336 ? -0.862 -13.422 17.438 1 97.31 336 SER A O 1
ATOM 2560 N N . PHE A 1 337 ? -0.69 -11.234 17.828 1 97.5 337 PHE A N 1
ATOM 2561 C CA . PHE A 1 337 ? -1.354 -11.32 19.125 1 97.5 337 PHE A CA 1
ATOM 2562 C C . PHE A 1 337 ? -2.865 -11.219 18.969 1 97.5 337 PHE A C 1
ATOM 2564 O O . PHE A 1 337 ? -3.613 -11.5 19.906 1 97.5 337 PHE A O 1
ATOM 2571 N N . ASN A 1 338 ? -3.32 -10.859 17.797 1 95.81 338 ASN A N 1
ATOM 2572 C CA . ASN A 1 338 ? -4.762 -10.828 17.562 1 95.81 338 ASN A CA 1
ATOM 2573 C C . ASN A 1 338 ? -5.199 -11.914 16.594 1 95.81 338 ASN A C 1
ATOM 2575 O O . ASN A 1 338 ? -6.352 -11.938 16.156 1 95.81 338 ASN A O 1
ATOM 2579 N N . GLY A 1 339 ? -4.312 -12.766 16.203 1 93.88 339 GLY A N 1
ATOM 2580 C CA . GLY A 1 339 ? -4.645 -14.016 15.539 1 93.88 339 GLY A CA 1
ATOM 2581 C C . GLY A 1 339 ? -4.977 -13.828 14.07 1 93.88 339 GLY A C 1
ATOM 2582 O O . GLY A 1 339 ? -5.867 -14.492 13.539 1 93.88 339 GLY A O 1
ATOM 2583 N N . ILE A 1 340 ? -4.379 -12.883 13.469 1 93.12 340 ILE A N 1
ATOM 2584 C CA . ILE A 1 340 ? -4.52 -12.703 12.031 1 93.12 340 ILE A CA 1
ATOM 2585 C C . ILE A 1 340 ? -3.363 -13.391 11.305 1 93.12 340 ILE A C 1
ATOM 2587 O O . ILE A 1 340 ? -2.289 -12.812 11.141 1 93.12 340 ILE A O 1
ATOM 2591 N N . THR A 1 341 ? -3.631 -14.625 10.844 1 91.62 341 THR A N 1
ATOM 2592 C CA . THR A 1 341 ? -2.52 -15.445 10.375 1 91.62 341 THR A CA 1
ATOM 2593 C C . THR A 1 341 ? -2.709 -15.82 8.906 1 91.62 341 THR A C 1
ATOM 2595 O O . THR A 1 341 ? -1.867 -16.5 8.32 1 91.62 341 THR A O 1
ATOM 2598 N N . GLU A 1 342 ? -3.793 -15.406 8.328 1 87.38 342 GLU A N 1
ATOM 2599 C CA . GLU A 1 342 ? -4.039 -15.711 6.926 1 87.38 342 GLU A CA 1
ATOM 2600 C C . GLU A 1 342 ? -3.484 -14.617 6.02 1 87.38 342 GLU A C 1
ATOM 2602 O O . GLU A 1 342 ? -3.705 -13.43 6.262 1 87.38 342 GLU A O 1
ATOM 2607 N N . GLU A 1 343 ? -2.85 -15.086 5.004 1 85.69 343 GLU A N 1
ATOM 2608 C CA . GLU A 1 343 ? -2.186 -14.195 4.059 1 85.69 343 GLU A CA 1
ATOM 2609 C C . GLU A 1 343 ? -3.176 -13.227 3.426 1 85.69 343 GLU A C 1
ATOM 2611 O O . GLU A 1 343 ? -2.896 -12.031 3.312 1 85.69 343 GLU A O 1
ATOM 2616 N N . HIS A 1 344 ? -4.336 -13.734 3.09 1 81.44 344 HIS A N 1
ATOM 2617 C CA . HIS A 1 344 ? -5.32 -12.93 2.375 1 81.44 344 HIS A CA 1
ATOM 2618 C C . HIS A 1 344 ? -5.859 -11.805 3.256 1 81.44 344 HIS A C 1
ATOM 2620 O O . HIS A 1 344 ? -6.102 -10.703 2.773 1 81.44 344 HIS A O 1
ATOM 2626 N N . ARG A 1 345 ? -5.969 -12.031 4.504 1 86.19 345 ARG A N 1
ATOM 2627 C CA . ARG A 1 345 ? -6.457 -11.016 5.43 1 86.19 345 ARG A CA 1
ATOM 2628 C C . ARG A 1 345 ? -5.422 -9.906 5.625 1 86.19 345 ARG A C 1
ATOM 2630 O O . ARG A 1 345 ? -5.777 -8.734 5.746 1 86.19 345 ARG A O 1
ATOM 2637 N N . ILE A 1 346 ? -4.219 -10.297 5.605 1 91.69 346 ILE A N 1
ATOM 2638 C CA . ILE A 1 346 ? -3.131 -9.336 5.766 1 91.69 346 ILE A CA 1
ATOM 2639 C C . ILE A 1 346 ? -3.045 -8.445 4.527 1 91.69 346 ILE A C 1
ATOM 2641 O O . ILE A 1 346 ? -2.811 -7.238 4.641 1 91.69 346 ILE A O 1
ATOM 2645 N N . GLY A 1 347 ? -3.271 -9.039 3.363 1 91.69 347 GLY A N 1
ATOM 2646 C CA . GLY A 1 347 ? -3.154 -8.32 2.102 1 91.69 347 GLY A CA 1
ATOM 2647 C C . GLY A 1 347 ? -4.129 -7.164 1.979 1 91.69 347 GLY A C 1
ATOM 2648 O O . GLY A 1 347 ? -3.793 -6.121 1.413 1 91.69 347 GLY A O 1
ATOM 2649 N N . HIS A 1 348 ? -5.316 -7.277 2.598 1 90.19 348 HIS A N 1
ATOM 2650 C CA . HIS A 1 348 ? -6.355 -6.258 2.51 1 90.19 348 HIS A CA 1
ATOM 2651 C C . HIS A 1 348 ? -5.91 -4.961 3.18 1 90.19 348 HIS A C 1
ATOM 2653 O O . HIS A 1 348 ? -6.316 -3.873 2.768 1 90.19 348 HIS A O 1
ATOM 2659 N N . ALA A 1 349 ? -5.035 -5.117 4.098 1 90.75 349 ALA A N 1
ATOM 2660 C CA . ALA A 1 349 ? -4.57 -3.961 4.855 1 90.75 349 ALA A CA 1
ATOM 2661 C C . ALA A 1 349 ? -3.719 -3.041 3.986 1 90.75 349 ALA A C 1
ATOM 2663 O O . ALA A 1 349 ? -3.555 -1.858 4.297 1 90.75 349 ALA A O 1
ATOM 2664 N N . PHE A 1 350 ? -3.223 -3.504 2.895 1 92.56 350 PHE A N 1
ATOM 2665 C CA . PHE A 1 350 ? -2.295 -2.742 2.068 1 92.56 350 PHE A CA 1
ATOM 2666 C C . PHE A 1 350 ? -3.025 -2.066 0.915 1 92.56 350 PHE A C 1
ATOM 2668 O O . PHE A 1 350 ? -2.443 -1.252 0.196 1 92.56 350 PHE A O 1
ATOM 2675 N N . GLU A 1 351 ? -4.328 -2.33 0.691 1 88.81 351 GLU A N 1
ATOM 2676 C CA . GLU A 1 351 ? -5.09 -1.93 -0.489 1 88.81 351 GLU A CA 1
ATOM 2677 C C . GLU A 1 351 ? -5.215 -0.412 -0.575 1 88.81 351 GLU A C 1
ATOM 2679 O O . GLU A 1 351 ? -5.203 0.157 -1.668 1 88.81 351 GLU A O 1
ATOM 2684 N N . GLU A 1 352 ? -5.246 0.179 0.506 1 82.25 352 GLU A N 1
ATOM 2685 C CA . GLU A 1 352 ? -5.578 1.601 0.507 1 82.25 352 GLU A CA 1
ATOM 2686 C C . GLU A 1 352 ? -4.344 2.457 0.238 1 82.25 352 GLU A C 1
ATOM 2688 O O . GLU A 1 352 ? -4.438 3.502 -0.409 1 82.25 352 GLU A O 1
ATOM 2693 N N . ALA A 1 353 ? -3.209 2.039 0.613 1 87.25 353 ALA A N 1
ATOM 2694 C CA . ALA A 1 353 ? -2.016 2.885 0.59 1 87.25 353 ALA A CA 1
ATOM 2695 C C . ALA A 1 353 ? -1.264 2.734 -0.729 1 87.25 353 ALA A C 1
ATOM 2697 O O . ALA A 1 353 ? -0.592 3.666 -1.178 1 87.25 353 ALA A O 1
ATOM 2698 N N . LEU A 1 354 ? -1.371 1.628 -1.374 1 92.88 354 LEU A N 1
ATOM 2699 C CA . LEU A 1 354 ? -0.441 1.282 -2.443 1 92.88 354 LEU A CA 1
ATOM 2700 C C . LEU A 1 354 ? -0.738 2.088 -3.703 1 92.88 354 LEU A C 1
ATOM 2702 O O . LEU A 1 354 ? 0.182 2.488 -4.422 1 92.88 354 LEU A O 1
ATOM 2706 N N . PRO A 1 355 ? -2.055 2.396 -3.986 1 92.12 355 PRO A N 1
ATOM 2707 C CA . PRO A 1 355 ? -2.277 3.283 -5.129 1 92.12 355 PRO A CA 1
ATOM 2708 C C . PRO A 1 355 ? -1.597 4.641 -4.969 1 92.12 355 PRO A C 1
ATOM 2710 O O . PRO A 1 355 ? -1.023 5.168 -5.926 1 92.12 355 PRO A O 1
ATOM 2713 N N . PHE A 1 356 ? -1.637 5.164 -3.791 1 90.25 356 PHE A N 1
ATOM 2714 C CA . PHE A 1 356 ? -0.972 6.434 -3.525 1 90.25 356 PHE A CA 1
ATOM 2715 C C . PHE A 1 356 ? 0.541 6.285 -3.629 1 90.25 356 PHE A C 1
ATOM 2717 O O . PHE A 1 356 ? 1.229 7.195 -4.094 1 90.25 356 PHE A O 1
ATOM 2724 N N . THR A 1 357 ? 1.045 5.191 -3.146 1 93.06 357 THR A N 1
ATOM 2725 C CA . THR A 1 357 ? 2.473 4.918 -3.277 1 93.06 357 THR A CA 1
ATOM 2726 C C . THR A 1 357 ? 2.891 4.922 -4.746 1 93.06 357 THR A C 1
ATOM 2728 O O . THR A 1 357 ? 3.938 5.469 -5.098 1 93.06 357 THR A O 1
ATOM 2731 N N . ALA A 1 358 ? 2.09 4.273 -5.613 1 95.5 358 ALA A N 1
ATOM 2732 C CA . ALA A 1 358 ? 2.363 4.289 -7.047 1 95.5 358 ALA A CA 1
ATOM 2733 C C . ALA A 1 358 ? 2.371 5.715 -7.59 1 95.5 358 ALA A C 1
ATOM 2735 O O . ALA A 1 358 ? 3.25 6.082 -8.375 1 95.5 358 ALA A O 1
ATOM 2736 N N . LEU A 1 359 ? 1.424 6.52 -7.109 1 94.12 359 LEU A N 1
ATOM 2737 C CA . LEU A 1 359 ? 1.349 7.914 -7.531 1 94.12 359 LEU A CA 1
ATOM 2738 C C . LEU A 1 359 ? 2.564 8.695 -7.043 1 94.12 359 LEU A C 1
ATOM 2740 O O . LEU A 1 359 ? 3.074 9.562 -7.754 1 94.12 359 LEU A O 1
ATOM 2744 N N . LEU A 1 360 ? 3.01 8.375 -5.879 1 92.31 360 LEU A N 1
ATOM 2745 C CA . LEU A 1 360 ? 4.18 9.031 -5.309 1 92.31 360 LEU A CA 1
ATOM 2746 C C . LEU A 1 360 ? 5.406 8.82 -6.191 1 92.31 360 LEU A C 1
ATOM 2748 O O . LEU A 1 360 ? 6.203 9.742 -6.383 1 92.31 360 LEU A O 1
ATOM 2752 N N . VAL A 1 361 ? 5.586 7.656 -6.727 1 95.69 361 VAL A N 1
ATOM 2753 C CA . VAL A 1 361 ? 6.723 7.383 -7.598 1 95.69 361 VAL A CA 1
ATOM 2754 C C . VAL A 1 361 ? 6.59 8.195 -8.891 1 95.69 361 VAL A C 1
ATOM 2756 O O . VAL A 1 361 ? 7.586 8.672 -9.43 1 95.69 361 VAL A O 1
ATOM 2759 N N . VAL A 1 362 ? 5.379 8.422 -9.328 1 95.62 362 VAL A N 1
ATOM 2760 C CA . VAL A 1 362 ? 5.145 9.273 -10.484 1 95.62 362 VAL A CA 1
ATOM 2761 C C . VAL A 1 362 ? 5.539 10.711 -10.156 1 95.62 362 VAL A C 1
ATOM 2763 O O . VAL A 1 362 ? 6.117 11.414 -10.992 1 95.62 362 VAL A O 1
ATOM 2766 N N . PHE A 1 363 ? 5.293 11.125 -8.867 1 92.44 363 PHE A N 1
ATOM 2767 C CA . PHE A 1 363 ? 5.742 12.43 -8.406 1 92.44 363 PHE A CA 1
ATOM 2768 C C . PHE A 1 363 ? 7.254 12.562 -8.531 1 92.44 363 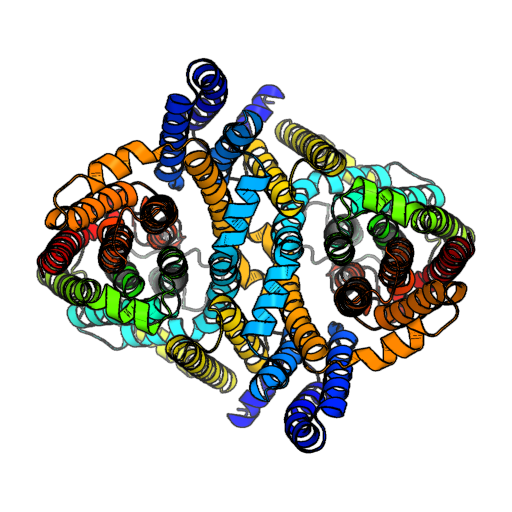PHE A C 1
ATOM 2770 O O . PHE A 1 363 ? 7.758 13.594 -8.984 1 92.44 363 PHE A O 1
ATOM 2777 N N . PHE A 1 364 ? 7.926 11.5 -8.227 1 93.56 364 PHE A N 1
ATOM 2778 C CA . PHE A 1 364 ? 9.383 11.531 -8.242 1 93.56 364 PHE A CA 1
ATOM 2779 C C . PHE A 1 364 ? 9.906 11.641 -9.672 1 93.56 364 PHE A C 1
ATOM 2781 O O . PHE A 1 364 ? 10.969 12.211 -9.914 1 93.56 364 PHE A O 1
ATOM 2788 N N . ALA A 1 365 ? 9.125 11.109 -10.641 1 95.75 365 ALA A N 1
ATOM 2789 C CA . ALA A 1 365 ? 9.5 11.289 -12.039 1 95.75 365 ALA A CA 1
ATOM 2790 C C . ALA A 1 365 ? 9.406 12.758 -12.445 1 95.75 365 ALA A C 1
ATOM 2792 O O . ALA A 1 365 ? 10.281 13.273 -13.148 1 95.75 365 ALA A O 1
ATOM 2793 N N . VAL A 1 366 ? 8.383 13.43 -11.984 1 93.56 366 VAL A N 1
ATOM 2794 C CA . VAL A 1 366 ? 8.211 14.844 -12.281 1 93.56 366 VAL A CA 1
ATOM 2795 C C . VAL A 1 366 ? 9.297 15.656 -11.578 1 93.56 366 VAL A C 1
ATOM 2797 O O . VAL A 1 366 ? 9.852 16.594 -12.156 1 93.56 366 VAL A O 1
ATOM 2800 N N . VAL A 1 367 ? 9.594 15.242 -10.375 1 90.5 367 VAL A N 1
ATOM 2801 C CA . VAL A 1 367 ? 10.648 15.898 -9.617 1 90.5 367 VAL A CA 1
ATOM 2802 C C . VAL A 1 367 ? 11.984 15.734 -10.344 1 90.5 367 VAL A C 1
ATOM 2804 O O . VAL A 1 367 ? 12.789 16.672 -10.406 1 90.5 367 VAL A O 1
ATOM 2807 N N . ALA A 1 368 ? 12.195 14.555 -10.867 1 94.38 368 ALA A N 1
ATOM 2808 C CA . ALA A 1 368 ? 13.414 14.312 -11.641 1 94.38 368 ALA A CA 1
ATOM 2809 C C . ALA A 1 368 ? 13.5 15.25 -12.836 1 94.38 368 ALA A C 1
ATOM 2811 O O . ALA A 1 368 ? 14.586 15.758 -13.156 1 94.38 368 ALA A O 1
ATOM 2812 N N . VAL A 1 369 ? 12.391 15.523 -13.492 1 95.38 369 VAL A N 1
ATOM 2813 C CA . VAL A 1 369 ? 12.352 16.469 -14.609 1 95.38 369 VAL A CA 1
ATOM 2814 C C . VAL A 1 369 ? 12.719 17.859 -14.117 1 95.38 369 VAL A C 1
ATOM 2816 O O . VAL A 1 369 ? 13.516 18.562 -14.758 1 95.38 369 VAL A O 1
ATOM 2819 N N . ILE A 1 370 ? 12.195 18.234 -13.039 1 90.94 370 ILE A N 1
ATOM 2820 C CA . ILE A 1 370 ? 12.445 19.547 -12.453 1 90.94 370 ILE A CA 1
ATOM 2821 C C . ILE A 1 370 ? 13.93 19.703 -12.156 1 90.94 370 ILE A C 1
ATOM 2823 O O . ILE A 1 370 ? 14.516 20.75 -12.438 1 90.94 370 ILE A O 1
ATOM 2827 N N . HIS A 1 371 ? 14.539 18.656 -11.602 1 87.94 371 HIS A N 1
ATOM 2828 C CA . HIS A 1 371 ? 15.953 18.672 -11.242 1 87.94 371 HIS A CA 1
ATOM 2829 C C . HIS A 1 371 ? 16.844 18.703 -12.484 1 87.94 371 HIS A C 1
ATOM 2831 O O . HIS A 1 371 ? 17.719 19.547 -12.602 1 87.94 371 HIS A O 1
ATOM 2837 N N . ASP A 1 372 ? 16.516 17.844 -13.406 1 92.31 372 ASP A N 1
ATOM 2838 C CA . ASP A 1 372 ? 17.359 17.688 -14.586 1 92.31 372 ASP A CA 1
ATOM 2839 C C . ASP A 1 372 ? 17.281 18.922 -15.484 1 92.31 372 ASP A C 1
ATOM 2841 O O . ASP A 1 372 ? 18.266 19.297 -16.125 1 92.31 372 ASP A O 1
ATOM 2845 N N . GLN A 1 373 ? 16.094 19.562 -15.477 1 91.81 373 GLN A N 1
ATOM 2846 C CA . GLN A 1 373 ? 15.906 20.734 -16.328 1 91.81 373 GLN A CA 1
ATOM 2847 C C . GLN A 1 373 ? 16.125 22.031 -15.562 1 91.81 373 GLN A C 1
ATOM 2849 O O . GLN A 1 373 ? 15.953 23.109 -16.109 1 91.81 373 GLN A O 1
ATOM 2854 N N . HIS A 1 374 ? 16.438 21.938 -14.273 1 85.88 374 HIS A N 1
ATOM 2855 C CA . HIS A 1 374 ? 16.703 23.078 -13.414 1 85.88 374 HIS A CA 1
ATOM 2856 C C . HIS A 1 374 ? 15.586 24.109 -13.5 1 85.88 374 HIS A C 1
ATOM 2858 O O . HIS A 1 374 ? 15.852 25.297 -13.656 1 85.88 374 HIS A O 1
ATOM 2864 N N . LEU A 1 375 ? 14.398 23.594 -13.477 1 87.62 375 LEU A N 1
ATOM 2865 C CA . LEU A 1 375 ? 13.227 24.438 -13.719 1 87.62 375 LEU A CA 1
ATOM 2866 C C . LEU A 1 375 ? 13.047 25.469 -12.609 1 87.62 375 LEU A C 1
ATOM 2868 O O . LEU A 1 375 ? 12.633 26.594 -12.859 1 87.62 375 LEU A O 1
ATOM 2872 N N . PHE A 1 376 ? 13.359 25.109 -11.352 1 80.81 376 PHE A N 1
ATOM 2873 C CA . PHE A 1 376 ? 13.008 25.969 -10.227 1 80.81 376 PHE A CA 1
ATOM 2874 C C . PHE A 1 376 ? 14.188 26.828 -9.812 1 80.81 376 PHE A C 1
ATOM 2876 O O . PHE A 1 376 ? 14.078 27.641 -8.883 1 80.81 376 PHE A O 1
ATOM 2883 N N . GLU A 1 377 ? 15.242 26.688 -10.477 1 78.06 377 GLU A N 1
ATOM 2884 C CA . GLU A 1 377 ? 16.422 27.484 -10.164 1 78.06 377 GLU A CA 1
ATOM 2885 C C . GLU A 1 377 ? 16.109 28.969 -10.203 1 78.06 377 GLU A C 1
ATOM 2887 O O . GLU A 1 377 ? 16.453 29.703 -9.266 1 78.06 377 GLU A O 1
ATOM 2892 N N . PRO A 1 378 ? 15.383 29.312 -11.172 1 78.5 378 PRO A N 1
ATOM 2893 C CA . PRO A 1 378 ? 15.094 30.75 -11.211 1 78.5 378 PRO A CA 1
ATOM 2894 C C . PRO A 1 378 ? 14.18 31.203 -10.07 1 78.5 378 PRO A C 1
ATOM 2896 O O . PRO A 1 378 ? 14.352 32.281 -9.531 1 78.5 378 PRO A O 1
ATOM 2899 N N . ILE A 1 379 ? 13.195 30.422 -9.789 1 76.25 379 ILE A N 1
ATOM 2900 C CA . ILE A 1 379 ? 12.266 30.75 -8.711 1 76.25 379 ILE A CA 1
ATOM 2901 C C . ILE A 1 379 ? 13.008 30.75 -7.375 1 76.25 379 ILE A C 1
ATOM 2903 O O . ILE A 1 379 ? 12.82 31.672 -6.562 1 76.25 379 ILE A O 1
ATOM 2907 N N . THR A 1 380 ? 13.789 29.781 -7.156 1 73 380 THR A N 1
ATOM 2908 C CA . THR A 1 380 ? 14.555 29.703 -5.914 1 73 380 THR A CA 1
ATOM 2909 C C . THR A 1 380 ? 15.523 30.875 -5.789 1 73 380 THR A C 1
ATOM 2911 O O . THR A 1 380 ? 15.672 31.453 -4.711 1 73 380 THR A O 1
ATOM 2914 N N . HIS A 1 381 ? 16.094 31.172 -6.914 1 75.62 381 HIS A N 1
ATOM 2915 C CA . HIS A 1 381 ? 17.016 32.312 -6.902 1 75.62 381 HIS A CA 1
ATOM 2916 C C . HIS A 1 381 ? 16.266 33.625 -6.602 1 75.62 381 HIS A C 1
ATOM 2918 O O . HIS A 1 381 ? 16.75 34.438 -5.84 1 75.62 381 HIS A O 1
ATOM 2924 N N . MET A 1 382 ? 15.078 33.688 -7.117 1 80.12 382 MET A N 1
ATOM 2925 C CA . MET A 1 382 ? 14.266 34.875 -6.863 1 80.12 382 MET A CA 1
ATOM 2926 C C . MET A 1 382 ? 13.852 34.938 -5.398 1 80.12 382 MET A C 1
ATOM 2928 O O . MET A 1 382 ? 13.922 36 -4.777 1 80.12 382 MET A O 1
ATOM 2932 N N . LEU A 1 383 ? 13.438 33.875 -4.879 1 77.25 383 LEU A N 1
ATOM 2933 C CA . LEU A 1 383 ? 12.984 33.812 -3.496 1 77.25 383 LEU A CA 1
ATOM 2934 C C . LEU A 1 383 ? 14.148 34 -2.531 1 77.25 383 LEU A C 1
ATOM 2936 O O . LEU A 1 383 ? 14 34.688 -1.506 1 77.25 383 LEU A O 1
ATOM 2940 N N . LEU A 1 384 ? 15.328 33.5 -2.904 1 77.44 384 LEU A N 1
ATOM 2941 C CA . LEU A 1 384 ? 16.5 33.562 -2.033 1 77.44 384 LEU A CA 1
ATOM 2942 C C . LEU A 1 384 ? 17.156 34.969 -2.107 1 77.44 384 LEU A C 1
ATOM 2944 O O . LEU A 1 384 ? 17.984 35.281 -1.266 1 77.44 384 LEU A O 1
ATOM 2948 N N . HIS A 1 385 ? 16.672 35.656 -3.113 1 80.25 385 HIS A N 1
ATOM 2949 C CA . HIS A 1 385 ? 17.219 37 -3.219 1 80.25 385 HIS A CA 1
ATOM 2950 C C . HIS A 1 385 ? 16.375 38 -2.436 1 80.25 385 HIS A C 1
ATOM 2952 O O . HIS A 1 385 ? 16.781 39.156 -2.248 1 80.25 385 HIS A O 1
ATOM 2958 N N . MET A 1 386 ? 15.359 37.531 -1.919 1 82.25 386 MET A N 1
ATOM 2959 C CA . MET A 1 386 ? 14.555 38.375 -1.046 1 82.25 386 MET A CA 1
ATOM 2960 C C . MET A 1 386 ? 15.188 38.5 0.338 1 82.25 386 MET A C 1
ATOM 2962 O O . MET A 1 386 ? 16.172 37.812 0.629 1 82.25 386 MET A O 1
ATOM 2966 N N . ASP A 1 387 ? 14.492 39.5 1.079 1 83.88 387 ASP A N 1
ATOM 2967 C CA . ASP A 1 387 ? 14.961 39.594 2.459 1 83.88 387 ASP A CA 1
ATOM 2968 C C . ASP A 1 387 ? 14.68 38.312 3.23 1 83.88 387 ASP A C 1
ATOM 2970 O O . ASP A 1 387 ? 13.617 37.688 3.078 1 83.88 387 ASP A O 1
ATOM 2974 N N . GLU A 1 388 ? 15.688 37.906 3.924 1 81.62 388 GLU A N 1
ATOM 2975 C CA . GLU A 1 388 ? 15.625 36.625 4.648 1 81.62 388 GLU A CA 1
ATOM 2976 C C . GLU A 1 388 ? 14.383 36.562 5.539 1 81.62 388 GLU A C 1
ATOM 2978 O O . GLU A 1 388 ? 13.797 35.5 5.715 1 81.62 388 GLU A O 1
ATOM 2983 N N . SER A 1 389 ? 13.984 37.719 6.008 1 81.62 389 SER A N 1
ATOM 2984 C CA . SER A 1 389 ? 12.867 37.781 6.945 1 81.62 389 SER A CA 1
ATOM 2985 C C . SER A 1 389 ? 11.547 37.469 6.246 1 81.62 389 SER A C 1
ATOM 2987 O O . SER A 1 389 ? 10.578 37.062 6.887 1 81.62 389 SER A O 1
ATOM 2989 N N . VAL A 1 390 ? 11.617 37.656 4.953 1 87.19 390 VAL A N 1
ATOM 2990 C CA . VAL A 1 390 ? 10.344 37.531 4.262 1 87.19 390 VAL A CA 1
ATOM 2991 C C . VAL A 1 390 ? 10.297 36.219 3.498 1 87.19 390 VAL A C 1
ATOM 2993 O O . VAL A 1 390 ? 9.234 35.781 3.047 1 87.19 390 VAL A O 1
ATOM 2996 N N . GLN A 1 391 ? 11.367 35.594 3.404 1 89.25 391 GLN A N 1
ATOM 2997 C CA . GLN A 1 391 ? 11.445 34.375 2.609 1 89.25 391 GLN A CA 1
ATOM 2998 C C . GLN A 1 391 ? 10.578 33.281 3.201 1 89.25 391 GLN A C 1
ATOM 3000 O O . GLN A 1 391 ? 9.812 32.625 2.482 1 89.25 391 GLN A O 1
ATOM 3005 N N . GLY A 1 392 ? 10.633 33.125 4.504 1 90.19 392 GLY A N 1
ATOM 3006 C CA . GLY A 1 392 ? 9.828 32.094 5.168 1 90.19 392 GLY A CA 1
ATOM 3007 C C . GLY A 1 392 ? 8.336 32.25 4.914 1 90.19 392 GLY A C 1
ATOM 3008 O O . GLY A 1 392 ? 7.695 31.359 4.359 1 90.19 392 GLY A O 1
ATOM 3009 N N . PRO A 1 393 ? 7.918 33.406 5.168 1 91.94 393 PRO A N 1
ATOM 3010 C CA . PRO A 1 393 ? 6.496 33.688 4.938 1 91.94 393 PRO A CA 1
ATOM 3011 C C . PRO A 1 393 ? 6.105 33.531 3.467 1 91.94 393 PRO A C 1
ATOM 3013 O O . PRO A 1 393 ? 5 33.094 3.158 1 91.94 393 PRO A O 1
ATOM 3016 N N . MET A 1 394 ? 6.961 33.906 2.672 1 90.56 394 MET A N 1
ATOM 3017 C CA . MET A 1 394 ? 6.648 33.812 1.249 1 90.56 394 MET A CA 1
ATOM 3018 C C . MET A 1 394 ? 6.594 32.344 0.803 1 90.56 394 MET A C 1
ATOM 3020 O O . MET A 1 394 ? 5.75 31.984 -0.014 1 90.56 394 MET A O 1
ATOM 3024 N N . PHE A 1 395 ? 7.484 31.594 1.259 1 90.81 395 PHE A N 1
ATOM 3025 C CA . PHE A 1 395 ? 7.43 30.156 0.989 1 90.81 395 PHE A CA 1
ATOM 3026 C C . PHE A 1 395 ? 6.145 29.547 1.531 1 90.81 395 PHE A C 1
ATOM 3028 O O . PHE A 1 395 ? 5.527 28.703 0.881 1 90.81 395 PHE A O 1
ATOM 3035 N N . PHE A 1 396 ? 5.738 30.016 2.664 1 94.19 396 PHE A N 1
ATOM 3036 C CA . PHE A 1 396 ? 4.492 29.562 3.268 1 94.19 396 PHE A CA 1
ATOM 3037 C C . PHE A 1 396 ? 3.311 29.844 2.344 1 94.19 396 PHE A C 1
ATOM 3039 O O . PHE A 1 396 ? 2.496 28.953 2.088 1 94.19 396 PHE A O 1
ATOM 3046 N N . ILE A 1 397 ? 3.271 30.984 1.839 1 92.19 397 ILE A N 1
ATOM 3047 C CA . ILE A 1 397 ? 2.158 31.406 0.996 1 92.19 397 ILE A CA 1
ATOM 3048 C C . ILE A 1 397 ? 2.197 30.641 -0.327 1 92.19 397 ILE A C 1
ATOM 3050 O O . ILE A 1 397 ? 1.181 30.109 -0.769 1 92.19 397 ILE A O 1
ATOM 3054 N N . ALA A 1 398 ? 3.373 30.609 -0.922 1 88.38 398 ALA A N 1
ATOM 3055 C CA . ALA A 1 398 ? 3.516 29.953 -2.219 1 88.38 398 ALA A CA 1
ATOM 3056 C C . ALA A 1 398 ? 3.152 28.469 -2.123 1 88.38 398 ALA A C 1
ATOM 3058 O O . ALA A 1 398 ? 2.365 27.969 -2.93 1 88.38 398 ALA A O 1
ATOM 3059 N N . ASN A 1 399 ? 3.658 27.844 -1.113 1 90.56 399 ASN A N 1
ATOM 3060 C CA . ASN A 1 399 ? 3.357 26.438 -0.908 1 90.56 399 ASN A CA 1
ATOM 3061 C C . ASN A 1 399 ? 1.892 26.219 -0.543 1 90.56 399 ASN A C 1
ATOM 3063 O O . ASN A 1 399 ? 1.278 25.234 -0.972 1 90.56 399 ASN A O 1
ATOM 3067 N N . GLY A 1 400 ? 1.421 27.062 0.228 1 92.94 400 GLY A N 1
ATOM 3068 C CA . GLY A 1 400 ? 0.034 26.953 0.652 1 92.94 400 GLY A CA 1
ATOM 3069 C C . GLY A 1 400 ? -0.951 27.062 -0.497 1 92.94 400 GLY A C 1
ATOM 3070 O O . GLY A 1 400 ? -1.856 26.234 -0.623 1 92.94 400 GLY A O 1
ATOM 3071 N N . LEU A 1 401 ? -0.762 28.031 -1.3 1 90.5 401 LEU A N 1
ATOM 3072 C CA . LEU A 1 401 ? -1.652 28.234 -2.436 1 90.5 401 LEU A CA 1
ATOM 3073 C C . LEU A 1 401 ? -1.607 27.062 -3.395 1 90.5 401 LEU A C 1
ATOM 3075 O O . LEU A 1 401 ? -2.652 26.562 -3.836 1 90.5 401 LEU A O 1
ATOM 3079 N N . LEU A 1 402 ? -0.427 26.609 -3.625 1 87.81 402 LEU A N 1
ATOM 3080 C CA . LEU A 1 402 ? -0.267 25.484 -4.531 1 87.81 402 LEU A CA 1
ATOM 3081 C C . LEU A 1 402 ? -0.839 24.203 -3.916 1 87.81 402 LEU A C 1
ATOM 3083 O O . LEU A 1 402 ? -1.39 23.359 -4.625 1 87.81 402 LEU A O 1
ATOM 3087 N N . SER A 1 403 ? -0.699 24.094 -2.59 1 90.88 403 SER A N 1
ATOM 3088 C CA . SER A 1 403 ? -1.152 22.891 -1.91 1 90.88 403 SER A CA 1
ATOM 3089 C C . SER A 1 403 ? -2.672 22.859 -1.789 1 90.88 403 SER A C 1
ATOM 3091 O O . SER A 1 403 ? -3.264 21.797 -1.584 1 90.88 403 SER A O 1
ATOM 3093 N N . MET A 1 404 ? -3.318 24.031 -2.006 1 89.31 404 MET A N 1
ATOM 3094 C CA . MET A 1 404 ? -4.777 24.094 -2.01 1 89.31 404 MET A CA 1
ATOM 3095 C C . MET A 1 404 ? -5.348 23.438 -3.258 1 89.31 404 MET A C 1
ATOM 3097 O O . MET A 1 404 ? -6.445 22.875 -3.225 1 89.31 404 MET A O 1
ATOM 3101 N N . ILE A 1 405 ? -4.547 23.5 -4.23 1 82.5 405 ILE A N 1
ATOM 3102 C CA . ILE A 1 405 ? -5.109 23.062 -5.5 1 82.5 405 ILE A CA 1
ATOM 3103 C C . ILE A 1 405 ? -4.441 21.766 -5.941 1 82.5 405 ILE A C 1
ATOM 3105 O O . ILE A 1 405 ? -4.938 21.062 -6.832 1 82.5 405 ILE A O 1
ATOM 3109 N N . SER A 1 406 ? -3.291 21.516 -5.395 1 82.19 406 SER A N 1
ATOM 3110 C CA . SER A 1 406 ? -2.512 20.328 -5.766 1 82.19 406 SER A CA 1
ATOM 3111 C C . SER A 1 406 ? -2.217 19.453 -4.551 1 82.19 406 SER A C 1
ATOM 3113 O O . SER A 1 406 ? -2.574 19.812 -3.426 1 82.19 406 SER A O 1
ATOM 3115 N N . ASP A 1 407 ? -1.554 18.406 -4.836 1 83 407 ASP A N 1
ATOM 3116 C CA . ASP A 1 407 ? -1.195 17.469 -3.77 1 83 407 ASP A CA 1
ATOM 3117 C C . ASP A 1 407 ? -0.048 18.016 -2.924 1 83 407 ASP A C 1
ATOM 3119 O O . ASP A 1 407 ? 0.931 18.547 -3.461 1 83 407 ASP A O 1
ATOM 3123 N N . ASN A 1 408 ? -0.2 17.938 -1.577 1 89.62 408 ASN A N 1
ATOM 3124 C CA . ASN A 1 408 ? 0.77 18.484 -0.641 1 89.62 408 ASN A CA 1
ATOM 3125 C C . ASN A 1 408 ? 2.102 17.75 -0.704 1 89.62 408 ASN A C 1
ATOM 3127 O O . ASN A 1 408 ? 3.16 18.344 -0.492 1 89.62 408 ASN A O 1
ATOM 3131 N N . VAL A 1 409 ? 2.02 16.531 -1.054 1 87.75 409 VAL A N 1
ATOM 3132 C CA . VAL A 1 409 ? 3.248 15.75 -1.119 1 87.75 409 VAL A CA 1
ATOM 3133 C C . VAL A 1 409 ? 4.09 16.203 -2.309 1 87.75 409 VAL A C 1
ATOM 3135 O O . VAL A 1 409 ? 5.309 16.344 -2.197 1 87.75 409 VAL A O 1
ATOM 3138 N N . PHE A 1 410 ? 3.518 16.406 -3.383 1 84.31 410 PHE A N 1
ATOM 3139 C CA . PHE A 1 410 ? 4.199 16.859 -4.582 1 84.31 410 PHE A CA 1
ATOM 3140 C C . PHE A 1 410 ? 4.859 18.219 -4.34 1 84.31 410 PHE A C 1
ATOM 3142 O O . PHE A 1 410 ? 6.051 18.391 -4.602 1 84.31 410 PHE A O 1
ATOM 3149 N N . VAL A 1 411 ? 4.062 19.156 -3.793 1 87.81 411 VAL A N 1
ATOM 3150 C CA . VAL A 1 411 ? 4.547 20.516 -3.572 1 87.81 411 VAL A CA 1
ATOM 3151 C C . VAL A 1 411 ? 5.703 20.5 -2.576 1 87.81 411 VAL A C 1
ATOM 3153 O O . VAL A 1 411 ? 6.738 21.125 -2.811 1 87.81 411 VAL A O 1
ATOM 3156 N N . ALA A 1 412 ? 5.566 19.719 -1.587 1 9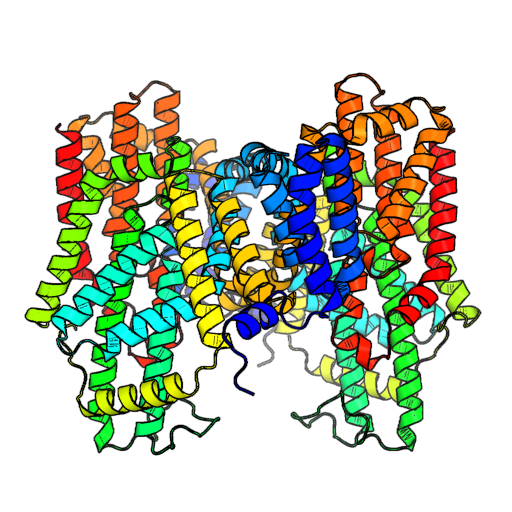1.56 412 ALA A N 1
ATOM 3157 C CA . ALA A 1 412 ? 6.605 19.641 -0.563 1 91.56 412 ALA A CA 1
ATOM 3158 C C . ALA A 1 412 ? 7.895 19.062 -1.134 1 91.56 412 ALA A C 1
ATOM 3160 O O . ALA A 1 412 ? 8.992 19.531 -0.819 1 91.56 412 ALA A O 1
ATOM 3161 N N . THR A 1 413 ? 7.754 18.156 -1.942 1 87 413 THR A N 1
ATOM 3162 C CA . THR A 1 413 ? 8.922 17.484 -2.514 1 87 413 THR A CA 1
ATOM 3163 C C . THR A 1 413 ? 9.719 18.453 -3.385 1 87 413 THR A C 1
ATOM 3165 O O . THR A 1 413 ? 10.945 18.531 -3.262 1 87 413 THR A O 1
ATOM 3168 N N . VAL A 1 414 ? 9.047 19.125 -4.215 1 84.38 414 VAL A N 1
ATOM 3169 C CA . VAL A 1 414 ? 9.703 20.047 -5.145 1 84.38 414 VAL A CA 1
ATOM 3170 C C . VAL A 1 414 ? 10.43 21.141 -4.367 1 84.38 414 VAL A C 1
ATOM 3172 O O . VAL A 1 414 ? 11.609 21.391 -4.598 1 84.38 414 VAL A O 1
ATOM 3175 N N . TYR A 1 415 ? 9.773 21.781 -3.373 1 87.75 415 TYR A N 1
ATOM 3176 C CA . TYR A 1 415 ? 10.32 22.938 -2.672 1 87.75 415 TYR A CA 1
ATOM 3177 C C . TYR A 1 415 ? 11.453 22.516 -1.738 1 87.75 415 TYR A C 1
ATOM 3179 O O . TYR A 1 415 ? 12.492 23.172 -1.693 1 87.75 415 TYR A O 1
ATOM 3187 N N . ILE A 1 416 ? 11.273 21.422 -1.077 1 91.69 416 ILE A N 1
ATOM 3188 C CA . ILE A 1 416 ? 12.273 21.047 -0.083 1 91.69 416 ILE A CA 1
ATOM 3189 C C . ILE A 1 416 ? 13.555 20.594 -0.783 1 91.69 416 ILE A C 1
ATOM 3191 O O . ILE A 1 416 ? 14.656 20.828 -0.289 1 91.69 416 ILE A O 1
ATOM 3195 N N . THR A 1 417 ? 13.391 19.953 -1.901 1 87.5 417 THR A N 1
ATOM 3196 C CA . THR A 1 417 ? 14.555 19.531 -2.664 1 87.5 417 THR A CA 1
ATOM 3197 C C . THR A 1 417 ? 15.336 20.734 -3.18 1 87.5 417 THR A C 1
ATOM 3199 O O . THR A 1 417 ? 16.562 20.75 -3.123 1 87.5 417 THR A O 1
ATOM 3202 N N . GLU A 1 418 ? 14.648 21.672 -3.633 1 85.5 418 GLU A N 1
ATOM 3203 C CA . GLU A 1 418 ? 15.297 22.875 -4.137 1 85.5 418 GLU A CA 1
ATOM 3204 C C . GLU A 1 418 ? 16 23.641 -3.018 1 85.5 418 GLU A C 1
ATOM 3206 O O . GLU A 1 418 ? 17.109 24.156 -3.209 1 85.5 418 GLU A O 1
ATOM 3211 N N . VAL A 1 419 ? 15.352 23.734 -1.93 1 89.62 419 VAL A N 1
ATOM 3212 C CA . VAL A 1 419 ? 15.945 24.422 -0.792 1 89.62 419 VAL A CA 1
ATOM 3213 C C . VAL A 1 419 ? 17.156 23.641 -0.288 1 89.62 419 VAL A C 1
ATOM 3215 O O . VAL A 1 419 ? 18.156 24.219 0.118 1 89.62 419 VAL A O 1
ATOM 3218 N N . LYS A 1 420 ? 17.047 22.359 -0.323 1 91.62 420 LYS A N 1
ATOM 3219 C CA . LYS A 1 420 ? 18.172 21.516 0.065 1 91.62 420 LYS A CA 1
ATOM 3220 C C . LYS A 1 420 ? 19.359 21.734 -0.876 1 91.62 420 LYS A C 1
ATOM 3222 O O . LYS A 1 420 ? 20.516 21.781 -0.433 1 91.62 420 LYS A O 1
ATOM 3227 N N . ASN A 1 421 ? 19.094 21.797 -2.109 1 86.44 421 ASN A N 1
ATOM 3228 C CA . ASN A 1 421 ? 20.156 22.062 -3.08 1 86.44 421 ASN A CA 1
ATOM 3229 C C . ASN A 1 421 ? 20.844 23.406 -2.807 1 86.44 421 ASN A C 1
ATOM 3231 O O . ASN A 1 421 ? 22.047 23.516 -2.963 1 86.44 421 ASN A O 1
ATOM 3235 N N . ALA A 1 422 ? 20.094 24.391 -2.396 1 87.31 422 ALA A N 1
ATOM 3236 C CA . ALA A 1 422 ? 20.656 25.688 -2.049 1 87.31 422 ALA A CA 1
ATOM 3237 C C . ALA A 1 422 ? 21.562 25.578 -0.823 1 87.31 422 ALA A C 1
ATOM 3239 O O . ALA A 1 422 ? 22.578 26.266 -0.736 1 87.31 422 ALA A O 1
ATOM 3240 N N . LEU A 1 423 ? 21.109 24.719 0.099 1 92.12 423 LEU A N 1
ATOM 3241 C CA . LEU A 1 423 ? 21.938 24.5 1.284 1 92.12 423 LEU A CA 1
ATOM 3242 C C . LEU A 1 423 ? 23.25 23.828 0.913 1 92.12 423 LEU A C 1
ATOM 3244 O O . LEU A 1 423 ? 24.312 24.266 1.35 1 92.12 423 LEU A O 1
ATOM 3248 N N . VAL A 1 424 ? 23.203 22.891 0.068 1 91.31 424 VAL A N 1
ATOM 3249 C CA . VAL A 1 424 ? 24.375 22.125 -0.341 1 91.31 424 VAL A CA 1
ATOM 3250 C C . VAL A 1 424 ? 25.297 23.016 -1.175 1 91.31 424 VAL A C 1
ATOM 3252 O O . VAL A 1 424 ? 26.531 22.906 -1.086 1 91.31 424 VAL A O 1
ATOM 3255 N N . ALA A 1 425 ? 24.75 23.828 -1.837 1 86.69 425 ALA A N 1
ATOM 3256 C CA . ALA A 1 425 ? 25.531 24.766 -2.654 1 86.69 425 ALA A CA 1
ATOM 3257 C C . ALA A 1 425 ? 26.141 25.859 -1.797 1 86.69 425 ALA A C 1
ATOM 3259 O O . ALA A 1 425 ? 27 26.625 -2.268 1 86.69 425 ALA A O 1
ATOM 3260 N N . GLY A 1 426 ? 25.719 25.938 -0.639 1 88.56 426 GLY A N 1
ATOM 3261 C CA . GLY A 1 426 ? 26.266 26.938 0.255 1 88.56 426 GLY A CA 1
ATOM 3262 C C . GLY A 1 426 ? 25.578 28.297 0.125 1 88.56 426 GLY A C 1
ATOM 3263 O O . GLY A 1 426 ? 26.078 29.297 0.637 1 88.56 426 GLY A O 1
ATOM 3264 N N . ASP A 1 427 ? 24.469 28.328 -0.513 1 86.25 427 ASP A N 1
ATOM 3265 C CA . ASP A 1 427 ? 23.75 29.578 -0.751 1 86.25 427 ASP A CA 1
ATOM 3266 C C . ASP A 1 427 ? 22.984 30.016 0.49 1 86.25 427 ASP A C 1
ATOM 3268 O O . ASP A 1 427 ? 22.656 31.203 0.646 1 86.25 427 ASP A O 1
ATOM 3272 N N . ILE A 1 428 ? 22.594 29.047 1.352 1 89.5 428 ILE A N 1
ATOM 3273 C CA . ILE A 1 428 ? 21.875 29.375 2.572 1 89.5 428 ILE A CA 1
ATOM 3274 C C . ILE A 1 428 ? 22.484 28.641 3.756 1 89.5 428 ILE A C 1
ATOM 3276 O O . ILE A 1 428 ? 23.156 27.609 3.574 1 89.5 428 ILE A O 1
ATOM 3280 N N . SER A 1 429 ? 22.203 29.359 4.984 1 92.5 429 SER A N 1
ATOM 3281 C CA . SER A 1 429 ? 22.719 28.734 6.203 1 92.5 429 SER A CA 1
ATOM 3282 C C . SER A 1 429 ? 21.797 27.609 6.672 1 92.5 429 SER A C 1
ATOM 3284 O O . SER A 1 429 ? 20.672 27.484 6.203 1 92.5 429 SER A O 1
ATOM 3286 N N . ARG A 1 430 ? 22.344 26.703 7.531 1 94.25 430 ARG A N 1
ATOM 3287 C CA . ARG A 1 430 ? 21.578 25.594 8.102 1 94.25 430 ARG A CA 1
ATOM 3288 C C . ARG A 1 430 ? 20.359 26.125 8.859 1 94.25 430 ARG A C 1
ATOM 3290 O O . ARG A 1 430 ? 19.25 25.578 8.719 1 94.25 430 ARG A O 1
ATOM 3297 N N . GLU A 1 431 ? 20.547 27.188 9.578 1 93.12 431 GLU A N 1
ATOM 3298 C CA . GLU A 1 431 ? 19.438 27.781 10.336 1 93.12 431 GLU A CA 1
ATOM 3299 C C . GLU A 1 431 ? 18.344 28.297 9.398 1 93.12 431 GLU A C 1
ATOM 3301 O O . GLU A 1 431 ? 17.156 28.125 9.672 1 93.12 431 GLU A O 1
ATOM 3306 N N . HIS A 1 432 ? 18.859 28.875 8.391 1 92.44 432 HIS A N 1
ATOM 3307 C CA . HIS A 1 432 ? 17.906 29.375 7.406 1 92.44 432 HIS A CA 1
ATOM 3308 C C . HIS A 1 432 ? 17.156 28.234 6.73 1 92.44 432 HIS A C 1
ATOM 3310 O O . HIS A 1 432 ? 15.953 28.344 6.488 1 92.44 432 HIS A O 1
ATOM 3316 N N . PHE A 1 433 ? 17.875 27.219 6.41 1 93.94 433 PHE A N 1
ATOM 3317 C CA . PHE A 1 433 ? 17.25 26.031 5.832 1 93.94 433 PHE A CA 1
ATOM 3318 C C . PHE A 1 433 ? 16.156 25.484 6.75 1 93.94 433 PHE A C 1
ATOM 3320 O O . PHE A 1 433 ? 15.062 25.156 6.293 1 93.94 433 PHE A O 1
ATOM 3327 N N . ASP A 1 434 ? 16.453 25.453 8.016 1 96.31 434 ASP A N 1
ATOM 3328 C CA . ASP A 1 434 ? 15.484 24.906 8.969 1 96.31 434 ASP A CA 1
ATOM 3329 C C . ASP A 1 434 ? 14.211 25.75 9 1 96.31 434 ASP A C 1
ATOM 3331 O O . ASP A 1 434 ? 13.109 25.219 9.062 1 96.31 434 ASP A O 1
ATOM 3335 N N . LEU A 1 435 ? 14.43 26.984 8.945 1 95.06 435 LEU A N 1
ATOM 3336 C CA . LEU A 1 435 ? 13.289 27.906 8.922 1 95.06 435 LEU A CA 1
ATOM 3337 C C . LEU A 1 435 ? 12.438 27.688 7.676 1 95.06 435 LEU A C 1
ATOM 3339 O O . LEU A 1 435 ? 11.211 27.609 7.758 1 95.06 435 LEU A O 1
ATOM 3343 N N . LEU A 1 436 ? 13.102 27.562 6.574 1 94.06 436 LEU A N 1
ATOM 3344 C CA . LEU A 1 436 ? 12.383 27.359 5.32 1 94.06 436 LEU A CA 1
ATOM 3345 C C . LEU A 1 436 ? 11.68 26 5.309 1 94.06 436 LEU A C 1
ATOM 3347 O O . LEU A 1 436 ? 10.586 25.875 4.766 1 94.06 436 LEU A O 1
ATOM 3351 N N . ALA A 1 437 ? 12.359 25 5.867 1 96.31 437 ALA A N 1
ATOM 3352 C CA . ALA A 1 437 ? 11.758 23.672 5.961 1 96.31 437 ALA A CA 1
ATOM 3353 C C . ALA A 1 437 ? 10.469 23.719 6.777 1 96.31 437 ALA A C 1
ATOM 3355 O O . ALA A 1 437 ? 9.469 23.094 6.41 1 96.31 437 ALA A O 1
ATOM 3356 N N . VAL A 1 438 ? 10.484 24.5 7.816 1 97.31 438 VAL A N 1
ATOM 3357 C CA . VAL A 1 438 ? 9.289 24.672 8.648 1 97.31 438 VAL A CA 1
ATOM 3358 C C . VAL A 1 438 ? 8.203 25.391 7.855 1 97.31 438 VAL A C 1
ATOM 3360 O O . VAL A 1 438 ? 7.035 24.984 7.887 1 97.31 438 VAL A O 1
ATOM 3363 N N . ALA A 1 439 ? 8.625 26.375 7.152 1 95.75 439 ALA A N 1
ATOM 3364 C CA . ALA A 1 439 ? 7.676 27.141 6.344 1 95.75 439 ALA A CA 1
ATOM 3365 C C . ALA A 1 439 ? 7.047 26.25 5.266 1 95.75 439 ALA A C 1
ATOM 3367 O O . ALA A 1 439 ? 5.84 26.344 5.02 1 95.75 439 ALA A O 1
ATOM 3368 N N . ILE A 1 440 ? 7.871 25.453 4.66 1 94.12 440 ILE A N 1
ATOM 3369 C CA . ILE A 1 440 ? 7.383 24.562 3.619 1 94.12 440 ILE A CA 1
ATOM 3370 C C . ILE A 1 440 ? 6.43 23.531 4.227 1 94.12 440 ILE A C 1
ATOM 3372 O O . ILE A 1 440 ? 5.355 23.281 3.678 1 94.12 440 ILE A O 1
ATOM 3376 N N . ASN A 1 441 ? 6.793 22.969 5.363 1 96.69 441 ASN A N 1
ATOM 3377 C CA . ASN A 1 441 ? 5.969 21.953 6.02 1 96.69 441 ASN A CA 1
ATOM 3378 C C . ASN A 1 441 ? 4.609 22.516 6.414 1 96.69 441 ASN A C 1
ATOM 3380 O O . ASN A 1 441 ? 3.572 21.938 6.078 1 96.69 441 ASN A O 1
ATOM 3384 N N . THR A 1 442 ? 4.645 23.594 7.051 1 96.94 442 THR A N 1
ATOM 3385 C CA . THR A 1 442 ? 3.398 24.172 7.547 1 96.94 442 THR A CA 1
ATOM 3386 C C . THR A 1 442 ? 2.592 24.781 6.406 1 96.94 442 THR A C 1
ATOM 3388 O O . THR A 1 442 ? 1.359 24.75 6.426 1 96.94 442 THR A O 1
ATOM 3391 N N . GLY A 1 443 ? 3.311 25.297 5.512 1 95.06 443 GLY A N 1
ATOM 3392 C CA . GLY A 1 443 ? 2.635 25.859 4.352 1 95.06 443 GLY A CA 1
ATOM 3393 C C . GLY A 1 443 ? 1.91 24.812 3.523 1 95.06 443 GLY A C 1
ATOM 3394 O O . GLY A 1 443 ? 0.847 25.094 2.961 1 95.06 443 GLY A O 1
ATOM 3395 N N . THR A 1 444 ? 2.441 23.688 3.396 1 94.62 444 THR A N 1
ATOM 3396 C CA . THR A 1 444 ? 1.831 22.641 2.588 1 94.62 444 THR A CA 1
ATOM 3397 C C . THR A 1 444 ? 0.721 21.938 3.363 1 94.62 444 THR A C 1
ATOM 3399 O O . THR A 1 444 ? -0.161 21.312 2.768 1 94.62 444 THR A O 1
ATOM 3402 N N . ASN A 1 445 ? 0.69 21.984 4.695 1 95.81 445 ASN A N 1
ATOM 3403 C CA . ASN A 1 445 ? -0.275 21.25 5.508 1 95.81 445 ASN A CA 1
ATOM 3404 C C . ASN A 1 445 ? -1.48 22.109 5.867 1 95.81 445 ASN A C 1
ATOM 3406 O O . ASN A 1 445 ? -2.625 21.703 5.672 1 95.81 445 ASN A O 1
ATOM 3410 N N . LEU A 1 446 ? -1.273 23.344 6.293 1 96 446 LEU A N 1
ATOM 3411 C CA . LEU A 1 446 ? -2.311 24.141 6.941 1 96 446 LEU A CA 1
ATOM 3412 C C . LEU A 1 446 ? -3.283 24.703 5.91 1 96 446 LEU A C 1
ATOM 3414 O O . LEU A 1 446 ? -4.492 24.484 6.004 1 96 446 LEU A O 1
ATOM 3418 N N . PRO A 1 447 ? -2.713 25.328 4.891 1 94.56 447 PRO A N 1
ATOM 3419 C CA . PRO A 1 447 ? -3.668 25.844 3.916 1 94.56 447 PRO A CA 1
ATOM 3420 C C . PRO A 1 447 ? -4.32 24.75 3.074 1 94.56 447 PRO A C 1
ATOM 3422 O O . PRO A 1 447 ? -5.344 25 2.43 1 94.56 447 PRO A O 1
ATOM 3425 N N . SER A 1 448 ? -3.814 23.656 3.078 1 92.5 448 SER A N 1
ATOM 3426 C CA . SER A 1 448 ? -4.27 22.594 2.201 1 92.5 448 SER A CA 1
ATOM 3427 C C . SER A 1 448 ? -5.633 22.062 2.635 1 92.5 448 SER A C 1
ATOM 3429 O O . SER A 1 448 ? -6.289 21.328 1.885 1 92.5 448 SER A O 1
ATOM 3431 N N . VAL A 1 449 ? -6.109 22.453 3.729 1 93.25 449 VAL A N 1
ATOM 3432 C CA . VAL A 1 449 ? -7.414 22.016 4.223 1 93.25 449 VAL A CA 1
ATOM 3433 C C . VAL A 1 449 ? -8.523 22.719 3.439 1 93.25 449 VAL A C 1
ATOM 3435 O O . VAL A 1 449 ? -9.695 22.344 3.535 1 93.25 449 VAL A O 1
ATOM 3438 N N . ALA A 1 450 ? -8.156 23.641 2.629 1 93.44 450 ALA A N 1
ATOM 3439 C CA . ALA A 1 450 ? -9.102 24.516 1.943 1 93.44 450 ALA A CA 1
ATOM 3440 C C . ALA A 1 450 ? -9.984 23.719 0.982 1 93.44 450 ALA A C 1
ATOM 3442 O O . ALA A 1 450 ? -11.172 24.031 0.82 1 93.44 450 ALA A O 1
ATOM 3443 N N . THR A 1 451 ? -9.328 22.797 0.231 1 91.25 451 THR A N 1
ATOM 3444 C CA . THR A 1 451 ? -10.055 22 -0.752 1 91.25 451 THR A CA 1
ATOM 3445 C C . THR A 1 451 ? -9.773 20.516 -0.56 1 91.25 451 THR A C 1
ATOM 3447 O O . THR A 1 451 ? -8.758 20.141 0.037 1 91.25 451 THR A O 1
ATOM 3450 N N . PRO A 1 452 ? -10.734 19.688 -0.959 1 90.31 452 PRO A N 1
ATOM 3451 C CA . PRO A 1 452 ? -10.531 18.25 -0.859 1 90.31 452 PRO A CA 1
ATOM 3452 C C . PRO A 1 452 ? -9.312 17.766 -1.651 1 90.31 452 PRO A C 1
ATOM 3454 O O . PRO A 1 452 ? -8.766 16.703 -1.368 1 90.31 452 PRO A O 1
ATOM 3457 N N . ASN A 1 453 ? -8.758 18.562 -2.615 1 87.69 453 ASN A N 1
ATOM 3458 C CA . ASN A 1 453 ? -7.621 18.203 -3.455 1 87.69 453 ASN A CA 1
ATOM 3459 C C . ASN A 1 453 ? -6.301 18.359 -2.713 1 87.69 453 ASN A C 1
ATOM 3461 O O . ASN A 1 453 ? -5.281 17.797 -3.115 1 87.69 453 ASN A O 1
ATOM 3465 N N . GLY A 1 454 ? -6.426 19.156 -1.687 1 87.06 454 GLY A N 1
ATOM 3466 C CA . GLY A 1 454 ? -5.188 19.516 -1.013 1 87.06 454 GLY A CA 1
ATOM 3467 C C . GLY A 1 454 ? -4.703 18.438 -0.056 1 87.06 454 GLY A C 1
ATOM 3468 O O . GLY A 1 454 ? -3.525 18.406 0.303 1 87.06 454 GLY A O 1
ATOM 3469 N N . GLN A 1 455 ? -5.582 17.656 0.367 1 87.06 455 GLN A N 1
ATOM 3470 C CA . GLN A 1 455 ? -5.234 16.625 1.34 1 87.06 455 GLN A CA 1
ATOM 3471 C C . GLN A 1 455 ? -5.828 15.273 0.948 1 87.06 455 GLN A C 1
ATOM 3473 O O . GLN A 1 455 ? -7.039 15.156 0.741 1 87.06 455 GLN A O 1
ATOM 3478 N N . ALA A 1 456 ? -5.043 14.32 0.952 1 84.81 456 ALA A N 1
ATOM 3479 C CA . ALA A 1 456 ? -5.488 12.977 0.587 1 84.81 456 ALA A CA 1
ATOM 3480 C C . ALA A 1 456 ? -6.625 12.508 1.49 1 84.81 456 ALA A C 1
ATOM 3482 O O . ALA A 1 456 ? -7.574 11.867 1.027 1 84.81 456 ALA A O 1
ATOM 3483 N N . ALA A 1 457 ? -6.566 12.875 2.697 1 88.69 457 ALA A N 1
ATOM 3484 C CA . ALA A 1 457 ? -7.59 12.469 3.656 1 88.69 457 ALA A CA 1
ATOM 3485 C C . ALA A 1 457 ? -8.945 13.086 3.312 1 88.69 457 ALA A C 1
ATOM 3487 O O . ALA A 1 457 ? -9.984 12.43 3.443 1 88.69 457 ALA A O 1
ATOM 3488 N N . PHE A 1 458 ? -8.977 14.266 2.877 1 92.12 458 PHE A N 1
ATOM 3489 C CA . PHE A 1 458 ? -10.219 14.945 2.514 1 92.12 458 PHE A CA 1
ATOM 3490 C C . PHE A 1 458 ? -10.805 14.359 1.235 1 92.12 458 PHE A C 1
ATOM 3492 O O . PHE A 1 458 ? -12.016 14.148 1.139 1 92.12 458 PHE A O 1
ATOM 3499 N N . LEU A 1 459 ? -9.945 14.156 0.354 1 88.12 459 LEU A N 1
ATOM 3500 C CA . LEU A 1 459 ? -10.383 13.531 -0.888 1 88.12 459 LEU A CA 1
ATOM 3501 C C . LEU A 1 459 ? -10.961 12.141 -0.622 1 88.12 459 LEU A C 1
ATOM 3503 O O . LEU A 1 459 ? -11.961 11.758 -1.222 1 88.12 459 LEU A O 1
ATOM 3507 N N . PHE A 1 460 ? -10.383 11.461 0.236 1 86.38 460 PHE A N 1
ATOM 3508 C CA . PHE A 1 460 ? -10.852 10.133 0.614 1 86.38 460 PHE A CA 1
ATOM 3509 C C . PHE A 1 460 ? -12.242 10.203 1.237 1 86.38 460 PHE A C 1
ATOM 3511 O O . PHE A 1 460 ? -13.102 9.375 0.942 1 86.38 460 PHE A O 1
ATOM 3518 N N . LEU A 1 461 ? -12.438 11.148 2.02 1 92.38 461 LEU A N 1
ATOM 3519 C CA . LEU A 1 461 ? -13.742 11.352 2.627 1 92.38 461 LEU A CA 1
ATOM 3520 C C . LEU A 1 461 ? -14.797 11.648 1.562 1 92.38 461 LEU A C 1
ATOM 3522 O O . LEU A 1 461 ? -15.867 11.039 1.56 1 92.38 461 LEU A O 1
ATOM 3526 N N . LEU A 1 462 ? -14.445 12.461 0.695 1 91.75 462 LEU A N 1
ATOM 3527 C CA . LEU A 1 462 ? -15.398 12.914 -0.315 1 91.75 462 LEU A CA 1
ATOM 3528 C C . LEU A 1 462 ? -15.734 11.781 -1.284 1 91.75 462 LEU A C 1
ATOM 3530 O O . LEU A 1 462 ? -16.844 11.727 -1.817 1 91.75 462 LEU A O 1
ATOM 3534 N N . THR A 1 463 ? -14.906 10.906 -1.443 1 86.19 463 THR A N 1
ATOM 3535 C CA . THR A 1 463 ? -15.133 9.828 -2.402 1 86.19 463 THR A CA 1
ATOM 3536 C C . THR A 1 463 ? -15.609 8.562 -1.695 1 86.19 463 THR A C 1
ATOM 3538 O O . THR A 1 463 ? -15.852 7.539 -2.338 1 86.19 463 THR A O 1
ATOM 3541 N N . SER A 1 464 ? -15.719 8.586 -0.467 1 86.38 464 SER A N 1
ATOM 3542 C CA . SER A 1 464 ? -16.172 7.43 0.299 1 86.38 464 SER A CA 1
ATOM 3543 C C . SER A 1 464 ? -17.688 7.25 0.179 1 86.38 464 SER A C 1
ATOM 3545 O O . SER A 1 464 ? -18.375 8.109 -0.364 1 86.38 464 SER A O 1
ATOM 3547 N N . ALA A 1 465 ? -18.203 6.191 0.643 1 84.69 465 ALA A N 1
ATOM 3548 C CA . ALA A 1 465 ? -19.625 5.879 0.631 1 84.69 465 ALA A CA 1
ATOM 3549 C C . ALA A 1 465 ? -20.391 6.766 1.615 1 84.69 465 ALA A C 1
ATOM 3551 O O . ALA A 1 465 ? -21.609 6.883 1.534 1 84.69 465 ALA A O 1
ATOM 3552 N N . LEU A 1 466 ? -19.609 7.363 2.482 1 91.25 466 LEU A N 1
ATOM 3553 C CA . LEU A 1 466 ? -20.25 8.195 3.496 1 91.25 466 LEU A CA 1
ATOM 3554 C C . LEU A 1 466 ? -20.719 9.523 2.904 1 91.25 466 LEU A C 1
ATOM 3556 O O . LEU A 1 466 ? -21.766 10.047 3.281 1 91.25 466 LEU A O 1
ATOM 3560 N N . ALA A 1 467 ? -19.969 10.055 1.966 1 92.25 467 ALA A N 1
ATOM 3561 C CA . ALA A 1 467 ? -20.188 11.414 1.465 1 92.25 467 ALA A CA 1
ATOM 3562 C C . ALA A 1 467 ? -21.594 11.594 0.941 1 92.25 467 ALA A C 1
ATOM 3564 O O . ALA A 1 467 ? -22.297 12.523 1.343 1 92.25 467 ALA A O 1
ATOM 3565 N N . PRO A 1 468 ? -22.047 10.625 0.171 1 89.69 468 PRO A N 1
ATOM 3566 C CA . PRO A 1 468 ? -23.422 10.773 -0.291 1 89.69 468 PRO A CA 1
ATOM 3567 C C . PRO A 1 468 ? -24.453 10.57 0.826 1 89.69 468 PRO A C 1
ATOM 3569 O O . PRO A 1 468 ? -25.516 11.188 0.812 1 89.69 468 PRO A O 1
ATOM 3572 N N . LEU A 1 469 ? -24.188 9.812 1.735 1 90.44 469 LEU A N 1
ATOM 3573 C CA . LEU A 1 469 ? -25.109 9.539 2.83 1 90.44 469 LEU A CA 1
ATOM 3574 C C . LEU A 1 469 ? -25.328 10.781 3.678 1 90.44 469 LEU A C 1
ATOM 3576 O O . LEU A 1 469 ? -26.453 11.039 4.125 1 90.44 469 LEU A O 1
ATOM 3580 N N . ILE A 1 470 ? -24.297 11.547 3.803 1 92.88 470 ILE A N 1
ATOM 3581 C CA . ILE A 1 470 ? -24.438 12.727 4.652 1 92.88 470 ILE A CA 1
ATOM 3582 C C . ILE A 1 470 ? -24.5 13.984 3.791 1 92.88 470 ILE A C 1
ATOM 3584 O O . ILE A 1 470 ? -24.328 15.094 4.289 1 92.88 470 ILE A O 1
ATOM 3588 N N . ARG A 1 471 ? -24.625 13.828 2.453 1 92.31 471 ARG A N 1
ATOM 3589 C CA . ARG A 1 471 ? -24.797 14.906 1.483 1 92.31 471 ARG A CA 1
ATOM 3590 C C . ARG A 1 471 ? -23.625 15.883 1.546 1 92.31 471 ARG A C 1
ATOM 3592 O O . ARG A 1 471 ? -23.828 17.094 1.604 1 92.31 471 ARG A O 1
ATOM 3599 N N . LEU A 1 472 ? -22.531 15.336 1.649 1 93.75 472 LEU A N 1
ATOM 3600 C CA . LEU A 1 472 ? -21.297 16.109 1.615 1 93.75 472 LEU A CA 1
ATOM 3601 C C . LEU A 1 472 ? -20.766 16.234 0.188 1 93.75 472 LEU A C 1
ATOM 3603 O O . LEU A 1 472 ? -20.141 15.312 -0.337 1 93.75 472 LEU A O 1
ATOM 3607 N N . SER A 1 473 ? -21.047 17.344 -0.381 1 92.5 473 SER A N 1
ATOM 3608 C CA . SER A 1 473 ? -20.562 17.641 -1.726 1 92.5 473 SER A CA 1
ATOM 3609 C C . SER A 1 473 ? -19.234 18.391 -1.683 1 92.5 473 SER A C 1
ATOM 3611 O O . SER A 1 473 ? -18.766 18.781 -0.61 1 92.5 473 SER A O 1
ATOM 3613 N N . TYR A 1 474 ? -18.625 18.531 -2.863 1 92.56 474 TYR A N 1
ATOM 3614 C CA . TYR A 1 474 ? -17.375 19.266 -2.979 1 92.56 474 TYR A CA 1
ATOM 3615 C C . TYR A 1 474 ? -17.531 20.688 -2.461 1 92.56 474 TYR A C 1
ATOM 3617 O O . TYR A 1 474 ? -16.734 21.141 -1.623 1 92.56 474 TYR A O 1
ATOM 3625 N N . GLY A 1 475 ? -18.531 21.297 -2.883 1 93.25 475 GLY A N 1
ATOM 3626 C CA . GLY A 1 475 ? -18.781 22.672 -2.465 1 93.25 475 GLY A CA 1
ATOM 3627 C C . GLY A 1 475 ? -19.078 22.797 -0.982 1 93.25 475 GLY A C 1
ATOM 3628 O O . GLY A 1 475 ? -18.594 23.719 -0.327 1 93.25 475 GLY A O 1
ATOM 3629 N N . ARG A 1 476 ? -19.781 21.891 -0.528 1 94.5 476 ARG A N 1
ATOM 3630 C CA . ARG A 1 476 ? -20.109 21.922 0.895 1 94.5 476 ARG A CA 1
ATOM 3631 C C . ARG A 1 476 ? -18.844 21.719 1.743 1 94.5 476 ARG A C 1
ATOM 3633 O O . ARG A 1 476 ? -18.688 22.391 2.766 1 94.5 476 ARG A O 1
ATOM 3640 N N . MET A 1 477 ? -18.047 20.875 1.396 1 95 477 MET A N 1
ATOM 3641 C CA . MET A 1 477 ? -16.828 20.625 2.141 1 95 477 MET A CA 1
ATOM 3642 C C . MET A 1 477 ? -15.93 21.875 2.141 1 95 477 MET A C 1
ATOM 3644 O O . MET A 1 477 ? -15.352 22.219 3.17 1 95 477 MET A O 1
ATOM 3648 N N . VAL A 1 478 ? -15.828 22.516 0.952 1 95 478 VAL A N 1
ATOM 3649 C CA . VAL A 1 478 ? -15.016 23.719 0.837 1 95 478 VAL A CA 1
ATOM 3650 C C . VAL A 1 478 ? -15.578 24.812 1.735 1 95 478 VAL A C 1
ATOM 3652 O O . VAL A 1 478 ? -14.828 25.5 2.438 1 95 478 VAL A O 1
ATOM 3655 N N . LEU A 1 479 ? -16.828 24.906 1.751 1 96.06 479 LEU A N 1
ATOM 3656 C CA . LEU A 1 479 ? -17.484 25.922 2.568 1 96.06 479 LEU A CA 1
ATOM 3657 C C . LEU A 1 479 ? -17.281 25.641 4.051 1 96.06 479 LEU A C 1
ATOM 3659 O O . LEU A 1 479 ? -17.016 26.547 4.832 1 96.06 479 LEU A O 1
ATOM 3663 N N . MET A 1 480 ? -17.406 24.422 4.395 1 95.25 480 MET A N 1
ATOM 3664 C CA . MET A 1 480 ? -17.281 24.062 5.801 1 95.25 480 MET A CA 1
ATOM 3665 C C . MET A 1 480 ? -15.82 24.156 6.258 1 95.25 480 MET A C 1
ATOM 3667 O O . MET A 1 480 ? -15.555 24.391 7.438 1 95.25 480 MET A O 1
ATOM 3671 N N . ALA A 1 481 ? -14.938 24.016 5.355 1 96.31 481 ALA A N 1
ATOM 3672 C CA . ALA A 1 481 ? -13.523 24.094 5.691 1 96.31 481 ALA A CA 1
ATOM 3673 C C . ALA A 1 481 ? -13.031 25.547 5.684 1 96.31 481 ALA A C 1
ATOM 3675 O O . ALA A 1 481 ? -11.953 25.844 6.203 1 96.31 481 ALA A O 1
ATOM 3676 N N . LEU A 1 482 ? -13.781 26.422 5.188 1 96.38 482 LEU A N 1
ATOM 3677 C CA . LEU A 1 482 ? -13.375 27.797 4.934 1 96.38 482 LEU A CA 1
ATOM 3678 C C . LEU A 1 482 ? -12.93 28.484 6.223 1 96.38 482 LEU A C 1
ATOM 3680 O O . LEU A 1 482 ? -11.859 29.078 6.27 1 96.38 482 LEU A O 1
ATOM 3684 N N . PRO A 1 483 ? -13.742 28.438 7.27 1 97.31 483 PRO A N 1
ATOM 3685 C CA . PRO A 1 483 ? -13.297 29.094 8.5 1 97.31 483 PRO A CA 1
ATOM 3686 C C . PRO A 1 483 ? -11.977 28.547 9.031 1 97.31 483 PRO A C 1
ATOM 3688 O O . PRO A 1 483 ? -11.148 29.297 9.531 1 97.31 483 PRO A O 1
ATOM 3691 N N . TYR A 1 484 ? -11.797 27.312 8.945 1 97.25 484 TYR A N 1
ATOM 3692 C CA . TYR A 1 484 ? -10.539 26.688 9.359 1 97.25 484 TYR A CA 1
ATOM 3693 C C . TYR A 1 484 ? -9.391 27.156 8.469 1 97.25 484 TYR A C 1
ATOM 3695 O O . TYR A 1 484 ? -8.297 27.453 8.961 1 97.25 484 TYR A O 1
ATOM 3703 N N . THR A 1 485 ? -9.68 27.172 7.129 1 96.62 485 THR A N 1
ATOM 3704 C CA . THR A 1 485 ? -8.656 27.594 6.172 1 96.62 485 THR A CA 1
ATOM 3705 C C . THR A 1 485 ? -8.141 28.984 6.5 1 96.62 485 THR A C 1
ATOM 3707 O O . THR A 1 485 ? -6.93 29.203 6.543 1 96.62 485 THR A O 1
ATOM 3710 N N . ILE A 1 486 ? -9.023 29.844 6.82 1 96.88 486 ILE A N 1
ATOM 3711 C CA . ILE A 1 486 ? -8.672 31.234 7.094 1 96.88 486 ILE A CA 1
ATOM 3712 C C . ILE A 1 486 ? -7.875 31.312 8.391 1 96.88 486 ILE A C 1
ATOM 3714 O O . ILE A 1 486 ? -6.785 31.891 8.422 1 96.88 486 ILE A O 1
ATOM 3718 N N . VAL A 1 487 ? -8.336 30.688 9.375 1 97.69 487 VAL A N 1
ATOM 3719 C CA . VAL A 1 487 ? -7.715 30.781 10.695 1 97.69 487 VAL A CA 1
ATOM 3720 C C . VAL A 1 487 ? -6.34 30.109 10.672 1 97.69 487 VAL A C 1
ATOM 3722 O O . VAL A 1 487 ? -5.355 30.688 11.141 1 97.69 487 VAL A O 1
ATOM 3725 N N . LEU A 1 488 ? -6.328 29.016 10.109 1 97.38 488 LEU A N 1
ATOM 3726 C CA . LEU A 1 488 ? -5.082 28.266 10.094 1 97.38 488 LEU A CA 1
ATOM 3727 C C . LEU A 1 488 ? -4.043 28.953 9.211 1 97.38 488 LEU A C 1
ATOM 3729 O O . LEU A 1 488 ? -2.857 28.984 9.555 1 97.38 488 LEU A O 1
ATOM 3733 N N . SER A 1 489 ? -4.469 29.438 8.102 1 97.19 489 SER A N 1
ATOM 3734 C CA . SER A 1 489 ? -3.545 30.141 7.203 1 97.19 489 SER A CA 1
ATOM 3735 C C . SER A 1 489 ? -3.018 31.422 7.84 1 97.19 489 SER A C 1
ATOM 3737 O O . SER A 1 489 ? -1.825 31.719 7.746 1 97.19 489 SER A O 1
ATOM 3739 N N . VAL A 1 490 ? -3.885 32.156 8.539 1 97.56 490 VAL A N 1
ATOM 3740 C CA . VAL A 1 490 ? -3.492 33.406 9.141 1 97.56 490 VAL A CA 1
ATOM 3741 C C . VAL A 1 490 ? -2.564 33.156 10.328 1 97.56 490 VAL A C 1
ATOM 3743 O O . VAL A 1 490 ? -1.48 33.75 10.406 1 97.56 490 VAL A O 1
ATOM 3746 N N . ILE A 1 491 ? -2.893 32.281 11.109 1 97.81 491 ILE A N 1
ATOM 3747 C CA . ILE A 1 491 ? -2.074 31.969 12.281 1 97.81 491 ILE A CA 1
ATOM 3748 C C . ILE A 1 491 ? -0.742 31.375 11.836 1 97.81 491 ILE A C 1
ATOM 3750 O O . ILE A 1 491 ? 0.31 31.719 12.383 1 97.81 491 ILE A O 1
ATOM 3754 N N . GLY A 1 492 ? -0.893 30.469 10.914 1 97.38 492 GLY A N 1
ATOM 3755 C CA . GLY A 1 492 ? 0.328 29.875 10.383 1 97.38 492 GLY A CA 1
ATOM 3756 C C . GLY A 1 492 ? 1.271 30.891 9.781 1 97.38 492 GLY A C 1
ATOM 3757 O O . GLY A 1 492 ? 2.477 30.859 10.039 1 97.38 492 GLY A O 1
ATOM 3758 N N . TYR A 1 493 ? 0.746 31.781 9.047 1 96.56 493 TYR A N 1
ATOM 3759 C CA . TYR A 1 493 ? 1.542 32.844 8.422 1 96.56 493 TYR A CA 1
ATOM 3760 C C . TYR A 1 493 ? 2.209 33.719 9.477 1 96.56 493 TYR A C 1
ATOM 3762 O O . TYR A 1 493 ? 3.408 34 9.398 1 96.56 493 TYR A O 1
ATOM 3770 N N . ILE A 1 494 ? 1.425 34.125 10.477 1 96.81 494 ILE A N 1
ATOM 3771 C CA . ILE A 1 494 ? 1.935 35 11.523 1 96.81 494 ILE A CA 1
ATOM 3772 C C . ILE A 1 494 ? 3.039 34.281 12.297 1 96.81 494 ILE A C 1
ATOM 3774 O O . ILE A 1 494 ? 4.066 34.875 12.625 1 96.81 494 ILE A O 1
ATOM 3778 N N . ALA A 1 495 ? 2.797 33.062 12.609 1 96.56 495 ALA A N 1
ATOM 3779 C CA . ALA A 1 495 ? 3.773 32.281 13.352 1 96.56 495 ALA A CA 1
ATOM 3780 C C . ALA A 1 495 ? 5.078 32.125 12.57 1 96.56 495 ALA A C 1
ATOM 3782 O O . ALA A 1 495 ? 6.164 32.25 13.141 1 96.56 495 ALA A O 1
ATOM 3783 N N . VAL A 1 496 ? 5.004 31.828 11.133 1 95.62 496 VAL A N 1
ATOM 3784 C CA . VAL A 1 496 ? 6.188 31.703 10.297 1 95.62 496 VAL A CA 1
ATOM 3785 C C . VAL A 1 496 ? 6.918 33.031 10.203 1 95.62 496 VAL A C 1
ATOM 3787 O O . VAL A 1 496 ? 8.148 33.094 10.242 1 95.62 496 VAL A O 1
ATOM 3790 N N . TYR A 1 497 ? 6.102 34.125 10.258 1 94.62 497 TYR A N 1
ATOM 3791 C CA . TYR A 1 497 ? 6.68 35.438 10.211 1 94.62 497 TYR A CA 1
ATOM 3792 C C . TYR A 1 497 ? 7.449 35.75 11.492 1 94.62 497 TYR A C 1
ATOM 3794 O O . TYR A 1 497 ? 8.555 36.281 11.438 1 94.62 497 TYR A O 1
ATOM 3802 N N . GLN A 1 498 ? 6.891 35.375 12.578 1 94.31 498 GLN A N 1
ATOM 3803 C CA . GLN A 1 498 ? 7.539 35.594 13.867 1 94.31 498 GLN A CA 1
ATOM 3804 C C . GLN A 1 498 ? 8.805 34.75 13.992 1 94.31 498 GLN A C 1
ATOM 3806 O O . GLN A 1 498 ? 9.797 35.188 14.562 1 94.31 498 GLN A O 1
ATOM 3811 N N . LEU A 1 499 ? 8.695 33.594 13.461 1 92 499 LEU A N 1
ATOM 3812 C CA . LEU A 1 499 ? 9.852 32.688 13.477 1 92 499 LEU A CA 1
ATOM 3813 C C . LEU A 1 499 ? 10.984 33.281 12.625 1 92 499 LEU A C 1
ATOM 3815 O O . LEU A 1 499 ? 12.164 33.125 12.984 1 92 499 LEU A O 1
ATOM 3819 N N . ALA A 1 500 ? 10.617 33.844 11.555 1 89.69 500 ALA A N 1
ATOM 3820 C CA . ALA A 1 500 ? 11.609 34.406 10.641 1 89.69 500 ALA A CA 1
ATOM 3821 C C . ALA A 1 500 ? 12.195 35.688 11.203 1 89.69 500 ALA A C 1
ATOM 3823 O O . ALA A 1 500 ? 13.359 36.031 10.938 1 89.69 500 ALA A O 1
ATOM 3824 N N . ALA A 1 501 ? 11.398 36.5 11.938 1 85.06 501 ALA A N 1
ATOM 3825 C CA . ALA A 1 501 ? 11.836 37.781 12.5 1 85.06 501 ALA A CA 1
ATOM 3826 C C . ALA A 1 501 ? 12.734 37.562 13.719 1 85.06 501 ALA A C 1
ATOM 3828 O O . ALA A 1 501 ? 13.516 38.438 14.094 1 85.06 501 ALA A O 1
ATOM 3829 N N . GLY A 1 502 ? 12.688 36.375 14.375 1 72.38 502 GLY A N 1
ATOM 3830 C CA . GLY A 1 502 ? 13.508 36.156 15.555 1 72.38 502 GLY A CA 1
ATOM 3831 C C . GLY A 1 502 ? 14.789 35.406 15.25 1 72.38 502 GLY A C 1
ATOM 3832 O O . GLY A 1 502 ? 14.93 34.812 14.18 1 72.38 502 GLY A O 1
ATOM 3833 N N . MET B 1 1 ? -18.25 -21.234 27.125 1 41.69 1 MET B N 1
ATOM 3834 C CA . MET B 1 1 ? -17.5 -21.109 28.375 1 41.69 1 MET B CA 1
ATOM 3835 C C . MET B 1 1 ? -16.656 -19.844 28.375 1 41.69 1 MET B C 1
ATOM 3837 O O . MET B 1 1 ? -15.906 -19.594 27.438 1 41.69 1 MET B O 1
ATOM 3841 N N . SER B 1 2 ? -17.078 -18.828 29.016 1 54 2 SER B N 1
ATOM 3842 C CA . SER B 1 2 ? -16.578 -17.453 29.094 1 54 2 SER B CA 1
ATOM 3843 C C . SER B 1 2 ? -15.078 -17.422 29.328 1 54 2 SER B C 1
ATOM 3845 O O . SER B 1 2 ? -14.602 -17.797 30.391 1 54 2 SER B O 1
ATOM 3847 N N . SER B 1 3 ? -14.273 -17.875 28.391 1 68.88 3 SER B N 1
ATOM 3848 C CA . SER B 1 3 ? -12.844 -18.031 28.609 1 68.88 3 SER B CA 1
ATOM 3849 C C . SER B 1 3 ? -12.242 -16.781 29.25 1 68.88 3 SER B C 1
ATOM 3851 O O . SER B 1 3 ? -12.727 -15.68 29.031 1 68.88 3 SER B O 1
ATOM 3853 N N . ASN B 1 4 ? -11.641 -16.953 30.469 1 86.94 4 ASN B N 1
ATOM 3854 C CA . ASN B 1 4 ? -10.914 -15.914 31.188 1 86.94 4 ASN B CA 1
ATOM 3855 C C . ASN B 1 4 ? -9.969 -15.148 30.266 1 86.94 4 ASN B C 1
ATOM 3857 O O . ASN B 1 4 ? -9.711 -15.578 29.141 1 86.94 4 ASN B O 1
ATOM 3861 N N . LEU B 1 5 ? -9.695 -13.945 30.672 1 89.88 5 LEU B N 1
ATOM 3862 C CA . LEU B 1 5 ? -8.945 -13 29.859 1 89.88 5 LEU B CA 1
ATOM 3863 C C . LEU B 1 5 ? -7.59 -13.57 29.453 1 89.88 5 LEU B C 1
ATOM 3865 O O . LEU B 1 5 ? -7.203 -13.508 28.297 1 89.88 5 LEU B O 1
ATOM 3869 N N . PRO B 1 6 ? -6.938 -14.266 30.391 1 90.62 6 PRO B N 1
ATOM 3870 C CA . PRO B 1 6 ? -5.672 -14.867 29.969 1 90.62 6 PRO B CA 1
ATOM 3871 C C . PRO B 1 6 ? -5.859 -15.938 28.891 1 90.62 6 PRO B C 1
ATOM 3873 O O . PRO B 1 6 ? -5.043 -16.047 27.984 1 90.62 6 PRO B O 1
ATOM 3876 N N . ALA B 1 7 ? -6.836 -16.656 29.062 1 90.88 7 ALA B N 1
ATOM 3877 C CA . ALA B 1 7 ? -7.141 -17.672 28.047 1 90.88 7 ALA B CA 1
ATOM 3878 C C . ALA B 1 7 ? -7.48 -17.016 26.703 1 90.88 7 ALA B C 1
ATOM 3880 O O . ALA B 1 7 ? -7.148 -17.562 25.641 1 90.88 7 ALA B O 1
ATOM 3881 N N . ALA B 1 8 ? -8.117 -15.867 26.797 1 91.75 8 ALA B N 1
ATOM 3882 C CA . ALA B 1 8 ? -8.469 -15.133 25.578 1 91.75 8 ALA B CA 1
ATOM 3883 C C . ALA B 1 8 ? -7.215 -14.648 24.859 1 91.75 8 ALA B C 1
ATOM 3885 O O . ALA B 1 8 ? -7.137 -14.711 23.625 1 91.75 8 ALA B O 1
ATOM 3886 N N . PHE B 1 9 ? -6.254 -14.242 25.625 1 93.62 9 PHE B N 1
ATOM 3887 C CA . PHE B 1 9 ? -4.992 -13.82 25.031 1 93.62 9 PHE B CA 1
ATOM 3888 C C . PHE B 1 9 ? -4.301 -14.992 24.344 1 93.62 9 PHE B C 1
ATOM 3890 O O . PHE B 1 9 ? -3.795 -14.852 23.234 1 93.62 9 PHE B O 1
ATOM 3897 N N . ALA B 1 10 ? -4.316 -16.094 25.016 1 92.06 10 ALA B N 1
ATOM 3898 C CA . ALA B 1 10 ? -3.672 -17.281 24.469 1 92.06 10 ALA B CA 1
ATOM 3899 C C . ALA B 1 10 ? -4.375 -17.766 23.203 1 92.06 10 ALA B C 1
ATOM 3901 O O . ALA B 1 10 ? -3.725 -18.203 22.25 1 92.06 10 ALA B O 1
ATOM 3902 N N . ASN B 1 11 ? -5.629 -17.641 23.219 1 91.44 11 ASN B N 1
ATOM 3903 C CA . ASN B 1 11 ? -6.398 -18.062 22.062 1 91.44 11 ASN B CA 1
ATOM 3904 C C . ASN B 1 11 ? -6.199 -17.125 20.875 1 91.44 11 ASN B C 1
ATOM 3906 O O . ASN B 1 11 ? -6.18 -17.562 19.719 1 91.44 11 ASN B O 1
ATOM 3910 N N . ASN B 1 12 ? -6.047 -15.844 21.172 1 94.31 12 ASN B N 1
ATOM 3911 C CA . ASN B 1 12 ? -5.84 -14.867 20.109 1 94.31 12 ASN B CA 1
ATOM 3912 C C . ASN B 1 12 ? -4.438 -14.969 19.531 1 94.31 12 ASN B C 1
ATOM 3914 O O . ASN B 1 12 ? -4.234 -14.688 18.344 1 94.31 12 ASN B O 1
ATOM 3918 N N . PHE B 1 13 ? -3.561 -15.453 20.391 1 95.62 13 PHE B N 1
ATOM 3919 C CA . PHE B 1 13 ? -2.174 -15.539 19.938 1 95.62 13 PHE B CA 1
ATOM 3920 C C . PHE B 1 13 ? -2.035 -16.516 18.797 1 95.62 13 PHE B C 1
ATOM 3922 O O . PHE B 1 13 ? -2.377 -17.703 18.938 1 95.62 13 PHE B O 1
ATOM 3929 N N . LEU B 1 14 ? -1.646 -16.031 17.625 1 95 14 LEU B N 1
ATOM 3930 C CA . LEU B 1 14 ? -1.434 -16.75 16.375 1 95 14 LEU B CA 1
ATOM 3931 C C . LEU B 1 14 ? -2.721 -17.438 15.906 1 95 14 LEU B C 1
ATOM 3933 O O . LEU B 1 14 ? -2.678 -18.391 15.141 1 95 14 LEU B O 1
ATOM 3937 N N . GLY B 1 15 ? -3.779 -16.984 16.422 1 92.19 15 GLY B N 1
ATOM 3938 C CA . GLY B 1 15 ? -5.113 -17.281 15.922 1 92.19 15 GLY B CA 1
ATOM 3939 C C . GLY B 1 15 ? -5.469 -18.75 15.977 1 92.19 15 GLY B C 1
ATOM 3940 O O . GLY B 1 15 ? -5.355 -19.375 17.031 1 92.19 15 GLY B O 1
ATOM 3941 N N . GLN B 1 16 ? -5.758 -19.344 14.867 1 88.62 16 GLN B N 1
ATOM 3942 C CA . GLN B 1 16 ? -6.293 -20.703 14.805 1 88.62 16 GLN B CA 1
ATOM 3943 C C . GLN B 1 16 ? -5.172 -21.734 14.672 1 88.62 16 GLN B C 1
ATOM 3945 O O . GLN B 1 16 ? -5.43 -22.906 14.414 1 88.62 16 GLN B O 1
ATOM 3950 N N . SER B 1 17 ? -3.98 -21.297 14.836 1 91.88 17 SER B N 1
ATOM 3951 C CA . SER B 1 17 ? -2.869 -22.234 14.789 1 91.88 17 SER B CA 1
ATOM 3952 C C . SER B 1 17 ? -2.949 -23.25 15.93 1 91.88 17 SER B C 1
ATOM 3954 O O . SER B 1 17 ? -3.572 -22.984 16.953 1 91.88 17 SER B O 1
ATOM 3956 N N . SER B 1 18 ? -2.307 -24.438 15.758 1 92.44 18 SER B N 1
ATOM 3957 C CA . SER B 1 18 ? -2.33 -25.5 16.766 1 92.44 18 SER B CA 1
ATOM 3958 C C . SER B 1 18 ? -1.639 -25.047 18.047 1 92.44 18 SER B C 1
ATOM 3960 O O . SER B 1 18 ? -0.728 -24.219 18.016 1 92.44 18 SER B O 1
ATOM 3962 N N . THR B 1 19 ? -2.088 -25.594 19.078 1 93.81 19 THR B N 1
ATOM 3963 C CA . THR B 1 19 ? -1.572 -25.219 20.391 1 93.81 19 THR B CA 1
ATOM 3964 C C . THR B 1 19 ? -0.094 -25.578 20.516 1 93.81 19 THR B C 1
ATOM 3966 O O . THR B 1 19 ? 0.681 -24.828 21.125 1 93.81 19 THR B O 1
ATOM 3969 N N . TRP B 1 20 ? 0.231 -26.688 19.953 1 94.5 20 TRP B N 1
ATOM 3970 C CA . TRP B 1 20 ? 1.636 -27.078 20.031 1 94.5 20 TRP B CA 1
ATOM 3971 C C . TRP B 1 20 ? 2.52 -26.062 19.312 1 94.5 20 TRP B C 1
ATOM 3973 O O . TRP B 1 20 ? 3.633 -25.781 19.75 1 94.5 20 TRP B O 1
ATOM 3983 N N . TYR B 1 21 ? 2.061 -25.562 18.234 1 95.81 21 TYR B N 1
ATOM 3984 C CA . TYR B 1 21 ? 2.822 -24.578 17.469 1 95.81 21 TYR B CA 1
ATOM 3985 C C . TYR B 1 21 ? 2.957 -23.281 18.25 1 95.81 21 TYR B C 1
ATOM 3987 O O . TYR B 1 21 ? 4.047 -22.703 18.328 1 95.81 21 TYR B O 1
ATOM 3995 N N . LYS B 1 22 ? 1.872 -22.906 18.891 1 96.06 22 LYS B N 1
ATOM 3996 C CA . LYS B 1 22 ? 1.888 -21.688 19.703 1 96.06 22 LYS B CA 1
ATOM 3997 C C . LYS B 1 22 ? 2.883 -21.812 20.859 1 96.06 22 LYS B C 1
ATOM 3999 O O . LYS B 1 22 ? 3.682 -20.906 21.094 1 96.06 22 LYS B O 1
ATOM 4004 N N . THR B 1 23 ? 2.842 -22.906 21.453 1 96.25 23 THR B N 1
ATOM 4005 C CA . THR B 1 23 ? 3.723 -23.141 22.594 1 96.25 23 THR B CA 1
ATOM 4006 C C . THR B 1 23 ? 5.18 -23.203 22.141 1 96.25 23 THR B C 1
ATOM 4008 O O . THR B 1 23 ? 6.074 -22.734 22.859 1 96.25 23 THR B O 1
ATOM 4011 N N . THR B 1 24 ? 5.359 -23.797 21.016 1 97.06 24 THR B N 1
ATOM 4012 C CA . THR B 1 24 ? 6.715 -23.891 20.484 1 97.06 24 THR B CA 1
ATOM 4013 C C . THR B 1 24 ? 7.293 -22.5 20.219 1 97.06 24 THR B C 1
ATOM 4015 O O . THR B 1 24 ? 8.438 -22.219 20.578 1 97.06 24 THR B O 1
ATOM 4018 N N . ILE B 1 25 ? 6.512 -21.641 19.641 1 97 25 ILE B N 1
ATOM 4019 C CA . ILE B 1 25 ? 6.984 -20.297 19.328 1 97 25 ILE B CA 1
ATOM 4020 C C . ILE B 1 25 ? 7.266 -19.531 20.609 1 97 25 ILE B C 1
ATOM 4022 O O . ILE B 1 25 ? 8.281 -18.844 20.734 1 97 25 ILE B O 1
ATOM 4026 N N . LEU B 1 26 ? 6.41 -19.703 21.594 1 96.94 26 LEU B N 1
ATOM 4027 C CA . LEU B 1 26 ? 6.633 -19.062 22.891 1 96.94 26 LEU B CA 1
ATOM 4028 C C . LEU B 1 26 ? 7.898 -19.594 23.547 1 96.94 26 LEU B C 1
ATOM 4030 O O . LEU B 1 26 ? 8.656 -18.828 24.156 1 96.94 26 LEU B O 1
ATOM 4034 N N . ALA B 1 27 ? 8.055 -20.875 23.422 1 97.44 27 ALA B N 1
ATOM 4035 C CA . ALA B 1 27 ? 9.266 -21.484 23.953 1 97.44 27 ALA B CA 1
ATOM 4036 C C . ALA B 1 27 ? 10.516 -20.922 23.297 1 97.44 27 ALA B C 1
ATOM 4038 O O . ALA B 1 27 ? 11.516 -20.641 23.969 1 97.44 27 ALA B O 1
ATOM 4039 N N . PHE B 1 28 ? 10.477 -20.719 21.969 1 97.81 28 PHE B N 1
ATOM 4040 C CA . PHE B 1 28 ? 11.594 -20.125 21.25 1 97.81 28 PHE B CA 1
ATOM 4041 C C . PHE B 1 28 ? 11.914 -18.734 21.828 1 97.81 28 PHE B C 1
ATOM 4043 O O . PHE B 1 28 ? 13.078 -18.422 22.094 1 97.81 28 PHE B O 1
ATOM 4050 N N . LEU B 1 29 ? 10.883 -17.953 22.109 1 97.31 29 LEU B N 1
ATOM 4051 C CA . LEU B 1 29 ? 11.047 -16.562 22.547 1 97.31 29 LEU B CA 1
ATOM 4052 C C . LEU B 1 29 ? 11.625 -16.5 23.953 1 97.31 29 LEU B C 1
ATOM 4054 O O . LEU B 1 29 ? 12.328 -15.555 24.297 1 97.31 29 LEU B O 1
ATOM 4058 N N . VAL B 1 30 ? 11.375 -17.562 24.703 1 97 30 VAL B N 1
ATOM 4059 C CA . VAL B 1 30 ? 11.875 -17.594 26.078 1 97 30 VAL B CA 1
ATOM 4060 C C . VAL B 1 30 ? 13.305 -18.141 26.094 1 97 30 VAL B C 1
ATOM 4062 O O . VAL B 1 30 ? 14.156 -17.641 26.828 1 97 30 VAL B O 1
ATOM 4065 N N . ILE B 1 31 ? 13.617 -19.047 25.266 1 97.06 31 ILE B N 1
ATOM 4066 C CA . ILE B 1 31 ? 14.891 -19.75 25.25 1 97.06 31 ILE B CA 1
ATOM 4067 C C . ILE B 1 31 ? 15.961 -18.875 24.609 1 97.06 31 ILE B C 1
ATOM 4069 O O . ILE B 1 31 ? 17.125 -18.891 25.031 1 97.06 31 ILE B O 1
ATOM 4073 N N . ASN B 1 32 ? 15.57 -18.062 23.641 1 97.5 32 ASN B N 1
ATOM 4074 C CA . ASN B 1 32 ? 16.547 -17.328 22.828 1 97.5 32 ASN B CA 1
ATOM 4075 C C . ASN B 1 32 ? 17.344 -16.344 23.656 1 97.5 32 ASN B C 1
ATOM 4077 O O . ASN B 1 32 ? 18.562 -16.266 23.516 1 97.5 32 ASN B O 1
ATOM 4081 N N . PRO B 1 33 ? 16.719 -15.594 24.594 1 97 33 PRO B N 1
ATOM 4082 C CA . PRO B 1 33 ? 17.516 -14.688 25.422 1 97 33 PRO B CA 1
ATOM 4083 C C . PRO B 1 33 ? 18.516 -15.43 26.297 1 97 33 PRO B C 1
ATOM 4085 O O . PRO B 1 33 ? 19.609 -14.938 26.547 1 97 33 PRO B O 1
ATOM 4088 N N . VAL B 1 34 ? 18.203 -16.609 26.719 1 97.19 34 VAL B N 1
ATOM 4089 C CA . VAL B 1 34 ? 19.078 -17.438 27.547 1 97.19 34 VAL B CA 1
ATOM 4090 C C . VAL B 1 34 ? 20.25 -17.938 26.703 1 97.19 34 VAL B C 1
ATOM 4092 O O . VAL B 1 34 ? 21.422 -17.828 27.109 1 97.19 34 VAL B O 1
ATOM 4095 N N . VAL B 1 35 ? 19.953 -18.453 25.547 1 97.19 35 VAL B N 1
ATOM 4096 C CA . VAL B 1 35 ? 21 -18.953 24.656 1 97.19 35 VAL B CA 1
ATOM 4097 C C . VAL B 1 35 ? 21.922 -17.812 24.25 1 97.19 35 VAL B C 1
ATOM 4099 O O . VAL B 1 35 ? 23.141 -17.984 24.172 1 97.19 35 VAL B O 1
ATOM 4102 N N . TYR B 1 36 ? 21.328 -16.672 23.984 1 96.56 36 TYR B N 1
ATOM 4103 C CA . TYR B 1 36 ? 22.125 -15.516 23.578 1 96.56 36 TYR B CA 1
ATOM 4104 C C . TYR B 1 36 ? 23.062 -15.078 24.688 1 96.56 36 TYR B C 1
ATOM 4106 O O . TYR B 1 36 ? 24.203 -14.688 24.438 1 96.56 36 TYR B O 1
ATOM 4114 N N . ALA B 1 37 ? 22.609 -15.125 25.938 1 96 37 ALA B N 1
ATOM 4115 C CA . ALA B 1 37 ? 23.422 -14.766 27.094 1 96 37 ALA B CA 1
ATOM 4116 C C . ALA B 1 37 ? 24.594 -15.727 27.266 1 96 37 ALA B C 1
ATOM 4118 O O . ALA B 1 37 ? 25.672 -15.344 27.734 1 96 37 ALA B O 1
ATOM 4119 N N . ILE B 1 38 ? 24.453 -16.953 26.828 1 96.12 38 ILE B N 1
ATOM 4120 C CA . ILE B 1 38 ? 25.5 -17.969 26.938 1 96.12 38 ILE B CA 1
ATOM 4121 C C . ILE B 1 38 ? 26.484 -17.812 25.797 1 96.12 38 ILE B C 1
ATOM 4123 O O . ILE B 1 38 ? 27.703 -17.719 26.016 1 96.12 38 ILE B O 1
ATOM 4127 N N . ASP B 1 39 ? 25.953 -17.797 24.5 1 96 39 ASP B N 1
ATOM 4128 C CA . ASP B 1 39 ? 26.812 -17.688 23.312 1 96 39 ASP B CA 1
ATOM 4129 C C . ASP B 1 39 ? 26.047 -17.062 22.156 1 96 39 ASP B C 1
ATOM 4131 O O . ASP B 1 39 ? 25.172 -17.703 21.562 1 96 39 ASP B O 1
ATOM 4135 N N . PRO B 1 40 ? 26.438 -15.906 21.781 1 93.81 40 PRO B N 1
ATOM 4136 C CA . PRO B 1 40 ? 25.734 -15.219 20.703 1 93.81 40 PRO B CA 1
ATOM 4137 C C . PRO B 1 40 ? 25.844 -15.953 19.359 1 93.81 40 PRO B C 1
ATOM 4139 O O . PRO B 1 40 ? 24.922 -15.906 18.547 1 93.81 40 PRO B O 1
ATOM 4142 N N . PHE B 1 41 ? 26.906 -16.562 19.141 1 93.44 41 PHE B N 1
ATOM 4143 C CA . PHE B 1 41 ? 27.094 -17.281 17.891 1 93.44 41 PHE B CA 1
ATOM 4144 C C . PHE B 1 41 ? 26.125 -18.453 17.797 1 93.44 41 PHE B C 1
ATOM 4146 O O . PHE B 1 41 ? 25.453 -18.609 16.766 1 93.44 41 PHE B O 1
ATOM 4153 N N . ILE B 1 42 ? 26.031 -19.219 18.781 1 94.44 42 ILE B N 1
ATOM 4154 C CA . ILE B 1 42 ? 25.094 -20.344 18.797 1 94.44 42 ILE B CA 1
ATOM 4155 C C . ILE B 1 42 ? 23.656 -19.828 18.734 1 94.44 42 ILE B C 1
ATOM 4157 O O . ILE B 1 42 ? 22.797 -20.422 18.094 1 94.44 42 ILE B O 1
ATOM 4161 N N . ALA B 1 43 ? 23.438 -18.75 19.422 1 96.12 43 ALA B N 1
ATOM 4162 C CA . ALA B 1 43 ? 22.109 -18.141 19.406 1 96.12 43 ALA B CA 1
ATOM 4163 C C . ALA B 1 43 ? 21.703 -17.766 17.984 1 96.12 43 ALA B C 1
ATOM 4165 O O . ALA B 1 43 ? 20.531 -17.891 17.609 1 96.12 43 ALA B O 1
ATOM 4166 N N . GLY B 1 44 ? 22.688 -17.234 17.266 1 95.25 44 GLY B N 1
ATOM 4167 C CA . GLY B 1 44 ? 22.406 -16.922 15.867 1 95.25 44 GLY B CA 1
ATOM 4168 C C . GLY B 1 44 ? 21.969 -18.125 15.062 1 95.25 44 GLY B C 1
ATOM 4169 O O . GLY B 1 44 ? 21 -18.047 14.305 1 95.25 44 GLY B O 1
ATOM 4170 N N . TRP B 1 45 ? 22.641 -19.203 15.273 1 94.25 45 TRP B N 1
ATOM 4171 C CA . TRP B 1 45 ? 22.281 -20.422 14.555 1 94.25 45 TRP B CA 1
ATOM 4172 C C . TRP B 1 45 ? 20.906 -20.938 15 1 94.25 45 TRP B C 1
ATOM 4174 O O . TRP B 1 45 ? 20.125 -21.406 14.18 1 94.25 45 TRP B O 1
ATOM 4184 N N . VAL B 1 46 ? 20.688 -20.891 16.219 1 96.44 46 VAL B N 1
ATOM 4185 C CA . VAL B 1 46 ? 19.391 -21.297 16.75 1 96.44 46 VAL B CA 1
ATOM 4186 C C . VAL B 1 46 ? 18.281 -20.453 16.125 1 96.44 46 VAL B C 1
ATOM 4188 O O . VAL B 1 46 ? 17.234 -20.969 15.734 1 96.44 46 VAL B O 1
ATOM 4191 N N . LEU B 1 47 ? 18.5 -19.156 16.031 1 96.19 47 LEU B N 1
ATOM 4192 C CA . LEU B 1 47 ? 17.531 -18.266 15.414 1 96.19 47 LEU B CA 1
ATOM 4193 C C . LEU B 1 47 ? 17.25 -18.672 13.969 1 96.19 47 LEU B C 1
ATOM 4195 O O . LEU B 1 47 ? 16.094 -18.703 13.547 1 96.19 47 LEU B O 1
ATOM 4199 N N . ILE B 1 48 ? 18.328 -18.969 13.258 1 92.75 48 ILE B N 1
ATOM 4200 C CA . ILE B 1 48 ? 18.188 -19.359 11.867 1 92.75 48 ILE B CA 1
ATOM 4201 C C . ILE B 1 48 ? 17.344 -20.625 11.766 1 92.75 48 ILE B C 1
ATOM 4203 O O . ILE B 1 48 ? 16.422 -20.703 10.945 1 92.75 48 ILE B O 1
ATOM 4207 N N . LEU B 1 49 ? 17.641 -21.594 12.555 1 93.88 49 LEU B N 1
ATOM 4208 C CA . LEU B 1 49 ? 16.906 -22.844 12.547 1 93.88 49 LEU B CA 1
ATOM 4209 C C . LEU B 1 49 ? 15.438 -22.625 12.922 1 93.88 49 LEU B C 1
ATOM 4211 O O . LEU B 1 49 ? 14.539 -23.219 12.32 1 93.88 49 LEU B O 1
ATOM 4215 N N . GLU B 1 50 ? 15.172 -21.812 13.945 1 96.69 50 GLU B N 1
ATOM 4216 C CA . GLU B 1 50 ? 13.805 -21.469 14.328 1 96.69 50 GLU B CA 1
ATOM 4217 C C . GLU B 1 50 ? 13.07 -20.797 13.18 1 96.69 50 GLU B C 1
ATOM 4219 O O . GLU B 1 50 ? 11.891 -21.062 12.945 1 96.69 50 GLU B O 1
ATOM 4224 N N . PHE B 1 51 ? 13.82 -19.891 12.484 1 93.81 51 PHE B N 1
ATOM 4225 C CA . PHE B 1 51 ? 13.195 -19.188 11.375 1 93.81 51 PHE B CA 1
ATOM 4226 C C . PHE B 1 51 ? 12.836 -20.141 10.25 1 93.81 51 PHE B C 1
ATOM 4228 O O . PHE B 1 51 ? 11.734 -20.078 9.703 1 93.81 51 PHE B O 1
ATOM 4235 N N . ILE B 1 52 ? 13.719 -21.031 9.969 1 90.06 52 ILE B N 1
ATOM 4236 C CA . ILE B 1 52 ? 13.469 -22.047 8.953 1 90.06 52 ILE B CA 1
ATOM 4237 C C . ILE B 1 52 ? 12.273 -22.906 9.359 1 90.06 52 ILE B C 1
ATOM 4239 O O . ILE B 1 52 ? 11.445 -23.266 8.523 1 90.06 52 ILE B O 1
ATOM 4243 N N . PHE B 1 53 ? 12.172 -23.188 10.586 1 93 53 PHE B N 1
ATOM 4244 C CA . PHE B 1 53 ? 11.039 -23.938 11.117 1 93 53 PHE B CA 1
ATOM 4245 C C . PHE B 1 53 ? 9.727 -23.219 10.836 1 93 53 PHE B C 1
ATOM 4247 O O . PHE B 1 53 ? 8.75 -23.844 10.414 1 93 53 PHE B O 1
ATOM 4254 N N . THR B 1 54 ? 9.648 -21.922 11.062 1 93.5 54 THR B N 1
ATOM 4255 C CA . THR B 1 54 ? 8.422 -21.156 10.812 1 93.5 54 THR B CA 1
ATOM 4256 C C . THR B 1 54 ? 8.07 -21.172 9.328 1 93.5 54 THR B C 1
ATOM 4258 O O . THR B 1 54 ? 6.895 -21.188 8.961 1 93.5 54 THR B O 1
ATOM 4261 N N . LEU B 1 55 ? 9.055 -21.172 8.461 1 88.31 55 LEU B N 1
ATOM 4262 C CA . LEU B 1 55 ? 8.82 -21.234 7.023 1 88.31 55 LEU B CA 1
ATOM 4263 C C . LEU B 1 55 ? 8.289 -22.609 6.617 1 88.31 55 LEU B C 1
ATOM 4265 O O . LEU B 1 55 ? 7.41 -22.703 5.758 1 88.31 55 LEU B O 1
ATOM 4269 N N . ALA B 1 56 ? 8.828 -23.625 7.27 1 86.5 56 ALA B N 1
ATOM 4270 C CA . ALA B 1 56 ? 8.398 -24.984 6.973 1 86.5 56 ALA B CA 1
ATOM 4271 C C . ALA B 1 56 ? 6.945 -25.203 7.387 1 86.5 56 ALA B C 1
ATOM 4273 O O . ALA B 1 56 ? 6.234 -26.016 6.781 1 86.5 56 ALA B O 1
ATOM 4274 N N . MET B 1 57 ? 6.5 -24.453 8.359 1 87.75 57 MET B N 1
ATOM 4275 C CA . MET B 1 57 ? 5.137 -24.594 8.867 1 87.75 57 MET B CA 1
ATOM 4276 C C . MET B 1 57 ? 4.219 -23.531 8.281 1 87.75 57 MET B C 1
ATOM 4278 O O . MET B 1 57 ? 3.236 -23.141 8.914 1 87.75 57 MET B O 1
ATOM 4282 N N . ALA B 1 58 ? 4.512 -23.078 7.133 1 84.19 58 ALA B N 1
ATOM 4283 C CA . ALA B 1 58 ? 3.801 -21.969 6.512 1 84.19 58 ALA B CA 1
ATOM 4284 C C . ALA B 1 58 ? 2.346 -22.328 6.238 1 84.19 58 ALA B C 1
ATOM 4286 O O . ALA B 1 58 ? 1.486 -21.453 6.141 1 84.19 58 ALA B O 1
ATOM 4287 N N . LEU B 1 59 ? 2.061 -23.625 6.074 1 81.19 59 LEU B N 1
ATOM 4288 C CA . LEU B 1 59 ? 0.694 -24.047 5.793 1 81.19 59 LEU B CA 1
ATOM 4289 C C . LEU B 1 59 ? -0.193 -23.875 7.02 1 81.19 59 LEU B C 1
ATOM 4291 O O . LEU B 1 59 ? -1.41 -23.734 6.898 1 81.19 59 LEU B O 1
ATOM 4295 N N . LYS B 1 60 ? 0.38 -23.844 8.164 1 82.94 60 LYS B N 1
ATOM 4296 C CA . LYS B 1 60 ? -0.36 -23.719 9.414 1 82.94 60 LYS B CA 1
ATOM 4297 C C . LYS B 1 60 ? -0.488 -22.266 9.836 1 82.94 60 LYS B C 1
ATOM 4299 O O . LYS B 1 60 ? -1.518 -21.844 10.375 1 82.94 60 LYS B O 1
ATOM 4304 N N . CYS B 1 61 ? 0.548 -21.594 9.648 1 89.62 61 CYS B N 1
ATOM 4305 C CA . CYS B 1 61 ? 0.629 -20.188 10.023 1 89.62 61 CYS B CA 1
ATOM 4306 C C . CYS B 1 61 ? 1.547 -19.422 9.07 1 89.62 61 CYS B C 1
ATOM 4308 O O . CYS B 1 61 ? 2.691 -19.828 8.852 1 89.62 61 CYS B O 1
ATOM 4310 N N . TYR B 1 62 ? 0.901 -18.312 8.562 1 90.88 62 TYR B N 1
ATOM 4311 C CA . TYR B 1 62 ? 1.747 -17.5 7.699 1 90.88 62 TYR B CA 1
ATOM 4312 C C . TYR B 1 62 ? 3.012 -17.062 8.43 1 90.88 62 TYR B C 1
ATOM 4314 O O . TYR B 1 62 ? 2.947 -16.578 9.562 1 90.88 62 TYR B O 1
ATOM 4322 N N . PRO B 1 63 ? 4.18 -17.203 7.844 1 93.69 63 PRO B N 1
ATOM 4323 C CA . PRO B 1 63 ? 5.465 -17.062 8.531 1 93.69 63 PRO B CA 1
ATOM 4324 C C . PRO B 1 63 ? 5.742 -15.617 8.961 1 93.69 63 PRO B C 1
ATOM 4326 O O . PRO B 1 63 ? 6.637 -15.367 9.773 1 93.69 63 PRO B O 1
ATOM 4329 N N . LEU B 1 64 ? 5.023 -14.664 8.492 1 95.31 64 LEU B N 1
ATOM 4330 C CA . LEU B 1 64 ? 5.25 -13.266 8.844 1 95.31 64 LEU B CA 1
ATOM 4331 C C . LEU B 1 64 ? 5.121 -13.055 10.344 1 95.31 64 LEU B C 1
ATOM 4333 O O . LEU B 1 64 ? 5.945 -12.367 10.953 1 95.31 64 LEU B O 1
ATOM 4337 N N . GLN B 1 65 ? 4.141 -13.664 10.992 1 96.69 65 GLN B N 1
ATOM 4338 C CA . GLN B 1 65 ? 3.859 -13.453 12.406 1 96.69 65 GLN B CA 1
ATOM 4339 C C . GLN B 1 65 ? 4.898 -14.133 13.289 1 96.69 65 GLN B C 1
ATOM 4341 O O . GLN B 1 65 ? 5.645 -13.469 14.008 1 96.69 65 GLN B O 1
ATOM 4346 N N . PRO B 1 66 ? 5.043 -15.523 13.148 1 96.94 66 PRO B N 1
ATOM 4347 C CA . PRO B 1 66 ? 6.039 -16.156 14.016 1 96.94 66 PRO B CA 1
ATOM 4348 C C . PRO B 1 66 ? 7.469 -15.766 13.656 1 96.94 66 PRO B C 1
ATOM 4350 O O . PRO B 1 66 ? 8.289 -15.531 14.555 1 96.94 66 PRO B O 1
ATOM 4353 N N . GLY B 1 67 ? 7.793 -15.719 12.406 1 96.31 67 GLY B N 1
ATOM 4354 C CA . GLY B 1 67 ? 9.117 -15.297 11.992 1 96.31 67 GLY B CA 1
ATOM 4355 C C . GLY B 1 67 ? 9.422 -13.852 12.352 1 96.31 67 GLY B C 1
ATOM 4356 O O . GLY B 1 67 ? 10.555 -13.523 12.711 1 96.31 67 GLY B O 1
ATOM 4357 N N . GLY B 1 68 ? 8.414 -13.023 12.242 1 97.88 68 GLY B N 1
ATOM 4358 C CA . GLY B 1 68 ? 8.562 -11.625 12.625 1 97.88 68 GLY B CA 1
ATOM 4359 C C . GLY B 1 68 ? 8.852 -11.445 14.102 1 97.88 68 GLY B C 1
ATOM 4360 O O . GLY B 1 68 ? 9.656 -10.594 14.484 1 97.88 68 GLY B O 1
ATOM 4361 N N . LEU B 1 69 ? 8.164 -12.188 14.938 1 98.12 69 LEU B N 1
ATOM 4362 C CA . LEU B 1 69 ? 8.406 -12.117 16.375 1 98.12 69 LEU B CA 1
ATOM 4363 C C . LEU B 1 69 ? 9.844 -12.5 16.703 1 98.12 69 LEU B C 1
ATOM 4365 O O . LEU B 1 69 ? 10.484 -11.859 17.531 1 98.12 69 LEU B O 1
ATOM 4369 N N . LEU B 1 70 ? 10.336 -13.531 16.031 1 98.12 70 LEU B N 1
ATOM 4370 C CA . LEU B 1 70 ? 11.711 -13.969 16.234 1 98.12 70 LEU B CA 1
ATOM 4371 C C . LEU B 1 70 ? 12.695 -12.883 15.797 1 98.12 70 LEU B C 1
ATOM 4373 O O . LEU B 1 70 ? 13.695 -12.633 16.469 1 98.12 70 LEU B O 1
ATOM 4377 N N . ALA B 1 71 ? 12.391 -12.266 14.672 1 97.62 71 ALA B N 1
ATOM 4378 C CA . ALA B 1 71 ? 13.25 -11.203 14.156 1 97.62 71 ALA B CA 1
ATOM 4379 C C . ALA B 1 71 ? 13.266 -10.008 15.102 1 97.62 71 ALA B C 1
ATOM 4381 O O . ALA B 1 71 ? 14.328 -9.43 15.359 1 97.62 71 ALA B O 1
ATOM 4382 N N . ILE B 1 72 ? 12.109 -9.633 15.617 1 97.81 72 ILE B N 1
ATOM 4383 C CA . ILE B 1 72 ? 12.008 -8.516 16.547 1 97.81 72 ILE B CA 1
ATOM 4384 C C . ILE B 1 72 ? 12.82 -8.82 17.812 1 97.81 72 ILE B C 1
ATOM 4386 O O . ILE B 1 72 ? 13.562 -7.965 18.297 1 97.81 72 ILE B O 1
ATOM 4390 N N . GLU B 1 73 ? 12.656 -10.047 18.297 1 97.88 73 GLU B N 1
ATOM 4391 C CA . GLU B 1 73 ? 13.414 -10.453 19.484 1 97.88 73 GLU B CA 1
ATOM 4392 C C . GLU B 1 73 ? 14.914 -10.375 19.234 1 97.88 73 GLU B C 1
ATOM 4394 O O . GLU B 1 73 ? 15.672 -9.922 20.094 1 97.88 73 GLU B O 1
ATOM 4399 N N . ALA B 1 74 ? 15.359 -10.773 18.078 1 97.56 74 ALA B N 1
ATOM 4400 C CA . ALA B 1 74 ? 16.781 -10.734 17.734 1 97.56 74 ALA B CA 1
ATOM 4401 C C . ALA B 1 74 ? 17.312 -9.305 17.766 1 97.56 74 ALA B C 1
ATOM 4403 O O . ALA B 1 74 ? 18.422 -9.062 18.25 1 97.56 74 ALA B O 1
ATOM 4404 N N . VAL B 1 75 ? 16.547 -8.391 17.328 1 97.31 75 VAL B N 1
ATOM 4405 C CA . VAL B 1 75 ? 16.953 -6.984 17.328 1 97.31 75 VAL B CA 1
ATOM 4406 C C . VAL B 1 75 ? 16.984 -6.445 18.75 1 97.31 75 VAL B C 1
ATOM 4408 O O . VAL B 1 75 ? 17.906 -5.742 19.141 1 97.31 75 VAL B O 1
ATOM 4411 N N . ILE B 1 76 ? 16 -6.805 19.562 1 96.38 76 ILE B N 1
ATOM 4412 C CA . ILE B 1 76 ? 15.898 -6.336 20.938 1 96.38 76 ILE B CA 1
ATOM 4413 C C . ILE B 1 76 ? 17.062 -6.871 21.75 1 96.38 76 ILE B C 1
ATOM 4415 O O . ILE B 1 76 ? 17.625 -6.16 22.594 1 96.38 76 ILE B O 1
ATOM 4419 N N . LEU B 1 77 ? 17.469 -8.125 21.469 1 96.5 77 LEU B N 1
ATOM 4420 C CA . LEU B 1 77 ? 18.562 -8.766 22.203 1 96.5 77 LEU B CA 1
ATOM 4421 C C . LEU B 1 77 ? 19.906 -8.156 21.812 1 96.5 77 LEU B C 1
ATOM 4423 O O . LEU B 1 77 ? 20.891 -8.305 22.531 1 96.5 77 LEU B O 1
ATOM 4427 N N . GLY B 1 78 ? 19.891 -7.473 20.625 1 95.62 78 GLY B N 1
ATOM 4428 C CA . GLY B 1 78 ? 21.125 -6.848 20.172 1 95.62 78 GLY B CA 1
ATOM 4429 C C . GLY B 1 78 ? 21.938 -7.734 19.25 1 95.62 78 GLY B C 1
ATOM 4430 O O . GLY B 1 78 ? 23.125 -7.496 19.047 1 95.62 78 GLY B O 1
ATOM 4431 N N . MET B 1 79 ? 21.297 -8.812 18.75 1 96.5 79 MET B N 1
ATOM 4432 C CA . MET B 1 79 ? 21.984 -9.641 17.766 1 96.5 79 MET B CA 1
ATOM 4433 C C . MET B 1 79 ? 22.281 -8.852 16.5 1 96.5 79 MET B C 1
ATOM 4435 O O . MET B 1 79 ? 23.203 -9.188 15.75 1 96.5 79 MET B O 1
ATOM 4439 N N . THR B 1 80 ? 21.484 -7.891 16.219 1 96.56 80 THR B N 1
ATOM 4440 C CA . THR B 1 80 ? 21.656 -6.887 15.172 1 96.56 80 THR B CA 1
ATOM 4441 C C . THR B 1 80 ? 21.047 -5.559 15.586 1 96.56 80 THR B C 1
ATOM 4443 O O . THR B 1 80 ? 20.594 -5.406 16.719 1 96.56 80 THR B O 1
ATOM 4446 N N . SER B 1 81 ? 21.156 -4.535 14.711 1 96.69 81 SER B N 1
ATOM 4447 C CA . SER B 1 81 ? 20.609 -3.213 14.992 1 96.69 81 SER B CA 1
ATOM 4448 C C . SER B 1 81 ? 19.562 -2.822 13.953 1 96.69 81 SER B C 1
ATOM 4450 O O . SER B 1 81 ? 19.547 -3.355 12.844 1 96.69 81 SER B O 1
ATOM 4452 N N . PRO B 1 82 ? 18.594 -1.956 14.391 1 96.38 82 PRO B N 1
ATOM 4453 C CA . PRO B 1 82 ? 17.609 -1.466 13.422 1 96.38 82 PRO B CA 1
ATOM 4454 C C . PRO B 1 82 ? 18.25 -0.805 12.211 1 96.38 82 PRO B C 1
ATOM 4456 O O . PRO B 1 82 ? 17.734 -0.898 11.094 1 96.38 82 PRO B O 1
ATOM 4459 N N . GLU B 1 83 ? 19.344 -0.186 12.406 1 95.44 83 GLU B N 1
ATOM 4460 C CA . GLU B 1 83 ? 20.062 0.455 11.312 1 95.44 83 GLU B CA 1
ATOM 4461 C C . GLU B 1 83 ? 20.578 -0.577 10.305 1 95.44 83 GLU B C 1
ATOM 4463 O O . GLU B 1 83 ? 20.5 -0.36 9.094 1 95.44 83 GLU B O 1
ATOM 4468 N N . SER B 1 84 ? 21.062 -1.691 10.836 1 95.69 84 SER B N 1
ATOM 4469 C CA . SER B 1 84 ? 21.531 -2.756 9.961 1 95.69 84 SER B CA 1
ATOM 4470 C C . SER B 1 84 ? 20.391 -3.371 9.164 1 95.69 84 SER B C 1
ATOM 4472 O O . SER B 1 84 ? 20.562 -3.682 7.98 1 95.69 84 SER B O 1
ATOM 4474 N N . VAL B 1 85 ? 19.312 -3.541 9.836 1 96.69 85 VAL B N 1
ATOM 4475 C CA . VAL B 1 85 ? 18.141 -4.074 9.156 1 96.69 85 VAL B CA 1
ATOM 4476 C C . VAL B 1 85 ? 17.719 -3.129 8.023 1 96.69 85 VAL B C 1
ATOM 4478 O O . VAL B 1 85 ? 17.438 -3.572 6.91 1 96.69 85 VAL B O 1
ATOM 4481 N N . PHE B 1 86 ? 17.688 -1.849 8.312 1 96.06 86 PHE B N 1
ATOM 4482 C CA . PHE B 1 86 ? 17.297 -0.864 7.309 1 96.06 86 PHE B CA 1
ATOM 4483 C C . PHE B 1 86 ? 18.297 -0.841 6.16 1 96.06 86 PHE B C 1
ATOM 4485 O O . PHE B 1 86 ? 17.906 -0.707 4.996 1 96.06 86 PHE B O 1
ATOM 4492 N N . HIS B 1 87 ? 19.578 -0.951 6.473 1 93.5 87 HIS B N 1
ATOM 4493 C CA . HIS B 1 87 ? 20.609 -0.984 5.453 1 93.5 87 HIS B CA 1
ATOM 4494 C C . HIS B 1 87 ? 20.406 -2.156 4.496 1 93.5 87 HIS B C 1
ATOM 4496 O O . HIS B 1 87 ? 20.5 -1.991 3.279 1 93.5 87 HIS B O 1
ATOM 4502 N N . GLU B 1 88 ? 20.094 -3.299 5.078 1 91.88 88 GLU B N 1
ATOM 4503 C CA . GLU B 1 88 ? 19.828 -4.465 4.246 1 91.88 88 GLU B CA 1
ATOM 4504 C C . GLU B 1 88 ? 18.578 -4.27 3.395 1 91.88 88 GLU B C 1
ATOM 4506 O O . GLU B 1 88 ? 18.531 -4.676 2.232 1 91.88 88 GLU B O 1
ATOM 4511 N N . THR B 1 89 ? 17.609 -3.713 3.934 1 94.62 89 THR B N 1
ATOM 4512 C CA . THR B 1 89 ? 16.359 -3.453 3.225 1 94.62 89 THR B CA 1
ATOM 4513 C C . THR B 1 89 ? 16.578 -2.471 2.078 1 94.62 89 THR B C 1
ATOM 4515 O O . THR B 1 89 ? 16.078 -2.674 0.972 1 94.62 89 THR B O 1
ATOM 4518 N N . GLU B 1 90 ? 17.328 -1.402 2.396 1 93.19 90 GLU B N 1
ATOM 4519 C CA . GLU B 1 90 ? 17.641 -0.392 1.39 1 93.19 90 GLU B CA 1
ATOM 4520 C C . GLU B 1 90 ? 18.453 -0.985 0.249 1 93.19 90 GLU B C 1
ATOM 4522 O O . GLU B 1 90 ? 18.25 -0.652 -0.918 1 93.19 90 GLU B O 1
ATOM 4527 N N . ALA B 1 91 ? 19.359 -1.899 0.623 1 88.75 91 ALA B N 1
ATOM 4528 C CA . ALA B 1 91 ? 20.203 -2.535 -0.377 1 88.75 91 ALA B CA 1
ATOM 4529 C C . ALA B 1 91 ? 19.375 -3.385 -1.341 1 88.75 91 ALA B C 1
ATOM 4531 O O . ALA B 1 91 ? 19.797 -3.639 -2.473 1 88.75 91 ALA B O 1
ATOM 4532 N N . ASN B 1 92 ? 18.25 -3.773 -0.916 1 90.81 92 ASN B N 1
ATOM 4533 C CA . ASN B 1 92 ? 17.406 -4.617 -1.746 1 90.81 92 ASN B CA 1
ATOM 4534 C C . ASN B 1 92 ? 16.125 -3.895 -2.15 1 90.81 92 ASN B C 1
ATOM 4536 O O . ASN B 1 92 ? 15.078 -4.523 -2.318 1 90.81 92 ASN B O 1
ATOM 4540 N N . PHE B 1 93 ? 16.266 -2.625 -2.348 1 93.5 93 PHE B N 1
ATOM 4541 C CA . PHE B 1 93 ? 15.133 -1.771 -2.691 1 93.5 93 PHE B CA 1
ATOM 4542 C C . PHE B 1 93 ? 14.547 -2.166 -4.043 1 93.5 93 PHE B C 1
ATOM 4544 O O . PHE B 1 93 ? 13.328 -2.158 -4.223 1 93.5 93 PHE B O 1
ATOM 4551 N N . GLU B 1 94 ? 15.359 -2.617 -4.988 1 91.44 94 GLU B N 1
ATOM 4552 C CA . GLU B 1 94 ? 14.906 -2.988 -6.328 1 91.44 94 GLU B CA 1
ATOM 4553 C C . GLU B 1 94 ? 13.961 -4.184 -6.281 1 91.44 94 GLU B C 1
ATOM 4555 O O . GLU B 1 94 ? 12.969 -4.227 -7.016 1 91.44 94 GLU B O 1
ATOM 4560 N N . VAL B 1 95 ? 14.289 -5.078 -5.391 1 90.31 95 VAL B N 1
ATOM 4561 C CA . VAL B 1 95 ? 13.469 -6.273 -5.266 1 90.31 95 VAL B CA 1
ATOM 4562 C C . VAL B 1 95 ? 12.109 -5.902 -4.676 1 90.31 95 VAL B C 1
ATOM 4564 O O . VAL B 1 95 ? 11.078 -6.434 -5.094 1 90.31 95 VAL B O 1
ATOM 4567 N N . ILE B 1 96 ? 12.141 -5.023 -3.771 1 93.19 96 ILE B N 1
ATOM 4568 C CA . ILE B 1 96 ? 10.898 -4.562 -3.152 1 93.19 96 ILE B CA 1
ATOM 4569 C C . ILE B 1 96 ? 10.008 -3.902 -4.203 1 93.19 96 ILE B C 1
ATOM 4571 O O . ILE B 1 96 ? 8.812 -4.188 -4.281 1 93.19 96 ILE B O 1
ATOM 4575 N N . LEU B 1 97 ? 10.57 -3.018 -5.035 1 93.94 97 LEU B N 1
ATOM 4576 C CA . LEU B 1 97 ? 9.812 -2.34 -6.082 1 93.94 97 LEU B CA 1
ATOM 4577 C C . LEU B 1 97 ? 9.258 -3.342 -7.09 1 93.94 97 LEU B C 1
ATOM 4579 O O . LEU B 1 97 ? 8.148 -3.166 -7.598 1 93.94 97 LEU B O 1
ATOM 4583 N N . LEU B 1 98 ? 10.086 -4.41 -7.363 1 90.62 98 LEU B N 1
ATOM 4584 C CA . LEU B 1 98 ? 9.617 -5.465 -8.258 1 90.62 98 LEU B CA 1
ATOM 4585 C C . LEU B 1 98 ? 8.352 -6.117 -7.719 1 90.62 98 LEU B C 1
ATOM 4587 O O . LEU B 1 98 ? 7.359 -6.258 -8.445 1 90.62 98 LEU B O 1
ATOM 4591 N N . LEU B 1 99 ? 8.367 -6.43 -6.449 1 89.69 99 LEU B N 1
ATOM 4592 C CA . LEU B 1 99 ? 7.242 -7.137 -5.84 1 89.69 99 LEU B CA 1
ATOM 4593 C C . LEU B 1 99 ? 6.004 -6.246 -5.781 1 89.69 99 LEU B C 1
ATOM 4595 O O . LEU B 1 99 ? 4.887 -6.719 -6 1 89.69 99 LEU B O 1
ATOM 4599 N N . ILE B 1 100 ? 6.254 -4.992 -5.617 1 92.31 100 ILE B N 1
ATOM 4600 C CA . ILE B 1 100 ? 5.129 -4.07 -5.48 1 92.31 100 ILE B CA 1
ATOM 4601 C C . ILE B 1 100 ? 4.512 -3.801 -6.852 1 92.31 100 ILE B C 1
ATOM 4603 O O . ILE B 1 100 ? 3.303 -3.965 -7.035 1 92.31 100 ILE B O 1
ATOM 4607 N N . PHE B 1 101 ? 5.32 -3.492 -7.836 1 93.69 101 PHE B N 1
ATOM 4608 C CA . PHE B 1 101 ? 4.766 -2.926 -9.055 1 93.69 101 PHE B CA 1
ATOM 4609 C C . PHE B 1 101 ? 4.652 -3.988 -10.148 1 93.69 101 PHE B C 1
ATOM 4611 O O . PHE B 1 101 ? 3.713 -3.973 -10.945 1 93.69 101 PHE B O 1
ATOM 4618 N N . MET B 1 102 ? 5.609 -4.918 -10.219 1 89.19 102 MET B N 1
ATOM 4619 C CA . MET B 1 102 ? 5.566 -5.898 -11.297 1 89.19 102 MET B CA 1
ATOM 4620 C C . MET B 1 102 ? 4.395 -6.855 -11.117 1 89.19 102 MET B C 1
ATOM 4622 O O . MET B 1 102 ? 3.658 -7.133 -12.07 1 89.19 102 MET B O 1
ATOM 4626 N N . VAL B 1 103 ? 4.215 -7.258 -9.891 1 85.38 103 VAL B N 1
ATOM 4627 C CA . VAL B 1 103 ? 3.139 -8.203 -9.602 1 85.38 103 VAL B CA 1
ATOM 4628 C C . VAL B 1 103 ? 1.787 -7.539 -9.844 1 85.38 103 VAL B C 1
ATOM 4630 O O . VAL B 1 103 ? 0.902 -8.125 -10.469 1 85.38 103 VAL B O 1
ATOM 4633 N N . ALA B 1 104 ? 1.654 -6.371 -9.43 1 89.88 104 ALA B N 1
ATOM 4634 C CA . ALA B 1 104 ? 0.413 -5.633 -9.648 1 89.88 104 ALA B CA 1
ATOM 4635 C C . ALA B 1 104 ? 0.192 -5.363 -11.133 1 89.88 104 ALA B C 1
ATOM 4637 O O . ALA B 1 104 ? -0.944 -5.383 -11.617 1 89.88 104 ALA B O 1
ATOM 4638 N N . GLY B 1 105 ? 1.233 -5.012 -11.867 1 90.19 105 GLY B N 1
ATOM 4639 C CA . GLY B 1 105 ? 1.135 -4.777 -13.297 1 90.19 105 GLY B CA 1
ATOM 4640 C C . GLY B 1 105 ? 0.569 -5.961 -14.062 1 90.19 105 GLY B C 1
ATOM 4641 O O . GLY B 1 105 ? -0.325 -5.801 -14.891 1 90.19 105 GLY B O 1
ATOM 4642 N N . ILE B 1 106 ? 1.031 -7.133 -13.727 1 85.5 106 ILE B N 1
ATOM 4643 C CA . ILE B 1 106 ? 0.629 -8.336 -14.445 1 85.5 106 ILE B CA 1
ATOM 4644 C C . ILE B 1 106 ? -0.8 -8.711 -14.062 1 85.5 106 ILE B C 1
ATOM 4646 O O . ILE B 1 106 ? -1.533 -9.289 -14.867 1 85.5 106 ILE B O 1
ATOM 4650 N N . TYR B 1 107 ? -1.213 -8.273 -12.859 1 87.56 107 TYR B N 1
ATOM 4651 C CA . TYR B 1 107 ? -2.602 -8.438 -12.445 1 87.56 107 TYR B CA 1
ATOM 4652 C C . TYR B 1 107 ? -3.555 -7.84 -13.477 1 87.56 107 TYR B C 1
ATOM 4654 O O . TYR B 1 107 ? -4.613 -8.406 -13.75 1 87.56 107 TYR B O 1
ATOM 4662 N N . PHE B 1 108 ? -3.156 -6.793 -14.086 1 91.69 108 PHE B N 1
ATOM 4663 C CA . PHE B 1 108 ? -4.039 -6.105 -15.016 1 91.69 108 PHE B CA 1
ATOM 4664 C C . PHE B 1 108 ? -3.969 -6.746 -16.406 1 91.69 108 PHE B C 1
ATOM 4666 O O . PHE B 1 108 ? -4.684 -6.34 -17.312 1 91.69 108 PHE B O 1
ATOM 4673 N N . MET B 1 109 ? -3.17 -7.805 -16.547 1 91.5 109 MET B N 1
ATOM 4674 C CA . MET B 1 109 ? -3.094 -8.555 -17.797 1 91.5 109 MET B CA 1
ATOM 4675 C C . MET B 1 109 ? -3.785 -9.906 -17.672 1 91.5 109 MET B C 1
ATOM 4677 O O . MET B 1 109 ? -3.633 -10.773 -18.531 1 91.5 109 MET B O 1
ATOM 4681 N N . LYS B 1 110 ? -4.492 -10.086 -16.641 1 87.06 110 LYS B N 1
ATOM 4682 C CA . LYS B 1 110 ? -5.066 -11.391 -16.328 1 87.06 110 LYS B CA 1
ATOM 4683 C C . LYS B 1 110 ? -6.062 -11.836 -17.391 1 87.06 110 LYS B C 1
ATOM 4685 O O . LYS B 1 110 ? -6.176 -13.023 -17.688 1 87.06 110 LYS B O 1
ATOM 4690 N N . ASP B 1 111 ? -6.789 -10.906 -17.969 1 89.94 111 ASP B N 1
ATOM 4691 C CA . ASP B 1 111 ? -7.773 -11.266 -18.984 1 89.94 111 ASP B CA 1
ATOM 4692 C C . ASP B 1 111 ? -7.098 -11.859 -20.234 1 89.94 111 ASP B C 1
ATOM 4694 O O . ASP B 1 111 ? -7.609 -12.805 -20.828 1 89.94 111 ASP B O 1
ATOM 4698 N N . LEU B 1 112 ? -6.031 -11.258 -20.594 1 91.69 112 LEU B N 1
ATOM 4699 C CA . LEU B 1 112 ? -5.27 -11.781 -21.734 1 91.69 112 LEU B CA 1
ATOM 4700 C C . LEU B 1 112 ? -4.754 -13.188 -21.438 1 91.69 112 LEU B C 1
ATOM 4702 O O . LEU B 1 112 ? -4.832 -14.07 -22.281 1 91.69 112 LEU B O 1
ATOM 4706 N N . LEU B 1 113 ? -4.266 -13.383 -20.281 1 89.44 113 LEU B N 1
ATOM 4707 C CA . LEU B 1 113 ? -3.727 -14.688 -19.891 1 89.44 113 LEU B CA 1
ATOM 4708 C C . LEU B 1 113 ? -4.832 -15.734 -19.828 1 89.44 113 LEU B C 1
ATOM 4710 O O . LEU B 1 113 ? -4.645 -16.859 -20.281 1 89.44 113 LEU B O 1
ATOM 4714 N N . LEU B 1 114 ? -5.984 -15.32 -19.281 1 87.5 114 LEU B N 1
ATOM 4715 C CA . LEU B 1 114 ? -7.145 -16.203 -19.25 1 87.5 114 LEU B CA 1
ATOM 4716 C C . LEU B 1 114 ? -7.547 -16.609 -20.656 1 87.5 114 LEU B C 1
ATOM 4718 O O . LEU B 1 114 ? -7.828 -17.781 -20.922 1 87.5 114 LEU B O 1
ATOM 4722 N N . TYR B 1 115 ? -7.559 -15.664 -21.484 1 88.94 115 TYR B N 1
ATOM 4723 C CA . TYR B 1 115 ? -7.891 -15.906 -22.891 1 88.94 115 TYR B CA 1
ATOM 4724 C C . TYR B 1 115 ? -6.926 -16.906 -23.516 1 88.94 115 TYR B C 1
ATOM 4726 O O . TYR B 1 115 ? -7.352 -17.859 -24.156 1 88.94 115 TYR B O 1
ATOM 4734 N N . VAL B 1 116 ? -5.668 -16.734 -23.328 1 89.19 116 VAL B N 1
ATOM 4735 C CA . VAL B 1 116 ? -4.637 -17.562 -23.922 1 89.19 116 VAL B CA 1
ATOM 4736 C C . VAL B 1 116 ? -4.758 -19 -23.391 1 89.19 116 VAL B C 1
ATOM 4738 O O . VAL B 1 116 ? -4.785 -19.953 -24.172 1 89.19 116 VAL B O 1
ATOM 4741 N N . PHE B 1 117 ? -4.906 -19.203 -22.125 1 88.12 117 PHE B N 1
ATOM 4742 C CA . PHE B 1 117 ? -4.953 -20.531 -21.531 1 88.12 117 PHE B CA 1
ATOM 4743 C C . PHE B 1 117 ? -6.27 -21.234 -21.875 1 88.12 117 PHE B C 1
ATOM 4745 O O . PHE B 1 117 ? -6.305 -22.453 -22.047 1 88.12 117 PHE B O 1
ATOM 4752 N N . THR B 1 118 ? -7.301 -20.469 -21.984 1 87.06 118 THR B N 1
ATOM 4753 C CA . THR B 1 118 ? -8.57 -21.047 -22.406 1 87.06 118 THR B CA 1
ATOM 4754 C C . THR B 1 118 ? -8.492 -21.578 -23.828 1 87.06 118 THR B C 1
ATOM 4756 O O . THR B 1 118 ? -8.945 -22.672 -24.125 1 87.06 118 THR B O 1
ATOM 4759 N N . LYS B 1 119 ? -7.934 -20.812 -24.672 1 89.75 119 LYS B N 1
ATOM 4760 C CA . LYS B 1 119 ? -7.797 -21.203 -26.078 1 89.75 119 LYS B CA 1
ATOM 4761 C C . LYS B 1 119 ? -6.898 -22.438 -26.203 1 89.75 119 LYS B C 1
ATOM 4763 O O . LYS B 1 119 ? -7.164 -23.312 -27.031 1 89.75 119 LYS B O 1
ATOM 4768 N N . ILE B 1 120 ? -5.914 -22.531 -25.422 1 89.94 120 ILE B N 1
ATOM 4769 C CA . ILE B 1 120 ? -5.031 -23.688 -25.453 1 89.94 120 ILE B CA 1
ATOM 4770 C C . ILE B 1 120 ? -5.766 -24.906 -24.922 1 89.94 120 ILE B C 1
ATOM 4772 O O . ILE B 1 120 ? -5.734 -25.984 -25.531 1 89.94 120 ILE B O 1
ATOM 4776 N N . LEU B 1 121 ? -6.43 -24.734 -23.844 1 87.81 121 LEU B N 1
ATOM 4777 C CA . LEU B 1 121 ? -7.125 -25.828 -23.172 1 87.81 121 LEU B CA 1
ATOM 4778 C C . LEU B 1 121 ? -8.195 -26.438 -24.078 1 87.81 121 LEU B C 1
ATOM 4780 O O . LEU B 1 121 ? -8.32 -27.656 -24.172 1 87.81 121 LEU B O 1
ATOM 4784 N N . LEU B 1 122 ? -8.883 -25.625 -24.75 1 88.94 122 LEU B N 1
ATOM 4785 C CA . LEU B 1 122 ? -10.008 -26.094 -25.547 1 88.94 122 LEU B CA 1
ATOM 4786 C C . LEU B 1 122 ? -9.586 -26.375 -26.984 1 88.94 122 LEU B C 1
ATOM 4788 O O . LEU B 1 122 ? -10.281 -27.094 -27.719 1 88.94 122 LEU B O 1
ATOM 4792 N N . GLY B 1 123 ? -8.5 -25.844 -27.391 1 89.12 123 GLY B N 1
ATOM 4793 C CA . GLY B 1 123 ? -8.078 -25.953 -28.766 1 89.12 123 GLY B CA 1
ATOM 4794 C C . GLY B 1 123 ? -7.246 -27.188 -29.047 1 89.12 123 GLY B C 1
ATOM 4795 O O . GLY B 1 123 ? -7.094 -27.609 -30.188 1 89.12 123 GLY B O 1
ATOM 4796 N N . ILE B 1 124 ? -6.77 -27.812 -28.016 1 90.44 124 ILE B N 1
ATOM 4797 C CA . ILE B 1 124 ? -5.871 -28.953 -28.203 1 90.44 124 ILE B CA 1
ATOM 4798 C C . ILE B 1 124 ? -6.531 -30.219 -27.688 1 90.44 124 ILE B C 1
ATOM 4800 O O . ILE B 1 124 ? -6.98 -30.266 -26.531 1 90.44 124 ILE B O 1
ATOM 4804 N N . ARG B 1 125 ? -6.539 -31.234 -28.453 1 89.19 125 ARG B N 1
ATOM 4805 C CA . ARG B 1 125 ? -7.211 -32.5 -28.109 1 89.19 125 ARG B CA 1
ATOM 4806 C C . ARG B 1 125 ? -6.238 -33.469 -27.453 1 89.19 125 ARG B C 1
ATOM 4808 O O . ARG B 1 125 ? -6.59 -34.125 -26.484 1 89.19 125 ARG B O 1
ATOM 4815 N N . SER B 1 126 ? -5.051 -33.438 -27.984 1 92 126 SER B N 1
ATOM 4816 C CA . SER B 1 126 ? -4.062 -34.375 -27.438 1 92 126 SER B CA 1
ATOM 4817 C C . SER B 1 126 ? -3.615 -33.938 -26.047 1 92 126 SER B C 1
ATOM 4819 O O . SER B 1 126 ? -3.121 -32.812 -25.875 1 92 126 SER B O 1
ATOM 4821 N N . LYS B 1 127 ? -3.783 -34.812 -25.125 1 93.94 127 LYS B N 1
ATOM 4822 C CA . LYS B 1 127 ? -3.436 -34.5 -23.734 1 93.94 127 LYS B CA 1
ATOM 4823 C C . LYS B 1 127 ? -1.942 -34.219 -23.594 1 93.94 127 LYS B C 1
ATOM 4825 O O . LYS B 1 127 ? -1.545 -33.312 -22.859 1 93.94 127 LYS B O 1
ATOM 4830 N N . ILE B 1 128 ? -1.132 -34.938 -24.281 1 95.5 128 ILE B N 1
ATOM 4831 C CA . ILE B 1 128 ? 0.315 -34.781 -24.219 1 95.5 128 ILE B CA 1
ATOM 4832 C C . ILE B 1 128 ? 0.693 -33.406 -24.766 1 95.5 128 ILE B C 1
ATOM 4834 O O . ILE B 1 128 ? 1.46 -32.656 -24.141 1 95.5 128 ILE B O 1
ATOM 4838 N N . VAL B 1 129 ? 0.171 -33.062 -25.875 1 96 129 VAL B N 1
ATOM 4839 C CA . VAL B 1 129 ? 0.464 -31.781 -26.5 1 96 129 VAL B CA 1
ATOM 4840 C C . VAL B 1 129 ? -0.101 -30.641 -25.641 1 96 129 VAL B C 1
ATOM 4842 O O . VAL B 1 129 ? 0.543 -29.609 -25.469 1 96 129 VAL B O 1
ATOM 4845 N N . LEU B 1 130 ? -1.26 -30.906 -25.094 1 95.12 130 LEU B N 1
ATOM 4846 C CA . LEU B 1 130 ? -1.882 -29.906 -24.234 1 95.12 130 LEU B CA 1
ATOM 4847 C C . LEU B 1 130 ? -1.014 -29.641 -23.016 1 95.12 130 LEU B C 1
ATOM 4849 O O . LEU B 1 130 ? -0.739 -28.484 -22.688 1 95.12 130 LEU B O 1
ATOM 4853 N N . SER B 1 131 ? -0.613 -30.688 -22.359 1 96.44 131 SER B N 1
ATOM 4854 C CA . SER B 1 131 ? 0.225 -30.562 -21.172 1 96.44 131 SER B CA 1
ATOM 4855 C C . SER B 1 131 ? 1.542 -29.859 -21.5 1 96.44 131 SER B C 1
ATOM 4857 O O . SER B 1 131 ? 2.002 -29 -20.734 1 96.44 131 SER B O 1
ATOM 4859 N N . LEU B 1 132 ? 2.076 -30.234 -22.625 1 96.44 132 LEU B N 1
ATOM 4860 C CA . LEU B 1 132 ? 3.336 -29.641 -23.047 1 96.44 132 LEU B CA 1
ATOM 4861 C C . LEU B 1 132 ? 3.166 -28.156 -23.328 1 96.44 132 LEU B C 1
ATOM 4863 O O . LEU B 1 132 ? 3.979 -27.344 -22.891 1 96.44 132 LEU B O 1
ATOM 4867 N N . LEU B 1 133 ? 2.172 -27.844 -24 1 95.12 133 LEU B N 1
ATOM 4868 C CA . LEU B 1 133 ? 1.923 -26.438 -24.344 1 95.12 133 LEU B CA 1
ATOM 4869 C C . LEU B 1 133 ? 1.604 -25.625 -23.094 1 95.12 133 LEU B C 1
ATOM 4871 O O . LEU B 1 133 ? 2.039 -24.484 -22.969 1 95.12 133 LEU B O 1
ATOM 4875 N N . PHE B 1 134 ? 0.814 -26.219 -22.234 1 94.12 134 PHE B N 1
ATOM 4876 C CA . PHE B 1 134 ? 0.491 -25.547 -20.969 1 94.12 134 PHE B CA 1
ATOM 4877 C C . PHE B 1 134 ? 1.756 -25.266 -20.172 1 94.12 134 PHE B C 1
ATOM 4879 O O . PHE B 1 134 ? 1.927 -24.156 -19.656 1 94.12 134 PHE B O 1
ATOM 4886 N N . SER B 1 135 ? 2.59 -26.234 -20.094 1 96.19 135 SER B N 1
ATOM 4887 C CA . SER B 1 135 ? 3.85 -26.078 -19.375 1 96.19 135 SER B CA 1
ATOM 4888 C C . SER B 1 135 ? 4.758 -25.078 -20.078 1 96.19 135 SER B C 1
ATOM 4890 O O . SER B 1 135 ? 5.355 -24.203 -19.422 1 96.19 135 SER B O 1
ATOM 4892 N N . LEU B 1 136 ? 4.852 -25.172 -21.359 1 96.81 136 LEU B N 1
ATOM 4893 C CA . LEU B 1 136 ? 5.727 -24.297 -22.141 1 96.81 136 LEU B CA 1
ATOM 4894 C C . LEU B 1 136 ? 5.238 -22.844 -22.078 1 96.81 136 LEU B C 1
ATOM 4896 O O . LEU B 1 136 ? 6.031 -21.922 -21.875 1 96.81 136 LEU B O 1
ATOM 4900 N N . VAL B 1 137 ? 3.99 -22.688 -22.266 1 95.38 137 VAL B N 1
ATOM 4901 C CA . VAL B 1 137 ? 3.428 -21.344 -22.219 1 95.38 137 VAL B CA 1
ATOM 4902 C C . VAL B 1 137 ? 3.584 -20.766 -20.812 1 95.38 137 VAL B C 1
ATOM 4904 O O . VAL B 1 137 ? 3.947 -19.594 -20.672 1 95.38 137 VAL B O 1
ATOM 4907 N N . ALA B 1 138 ? 3.314 -21.547 -19.812 1 95.31 138 ALA B N 1
ATOM 4908 C CA . ALA B 1 138 ? 3.527 -21.109 -18.438 1 95.31 138 ALA B CA 1
ATOM 4909 C C . ALA B 1 138 ? 4.98 -20.703 -18.219 1 95.31 138 ALA B C 1
ATOM 4911 O O . ALA B 1 138 ? 5.262 -19.703 -17.562 1 95.31 138 ALA B O 1
ATOM 4912 N N . ALA B 1 139 ? 5.84 -21.469 -18.781 1 96.19 139 ALA B N 1
ATOM 4913 C CA . ALA B 1 139 ? 7.27 -21.188 -18.641 1 96.19 139 ALA B CA 1
ATOM 4914 C C . ALA B 1 139 ? 7.629 -19.859 -19.312 1 96.19 139 ALA B C 1
ATOM 4916 O O . ALA B 1 139 ? 8.312 -19.031 -18.703 1 96.19 139 ALA B O 1
ATOM 4917 N N . VAL B 1 140 ? 7.219 -19.688 -20.453 1 94.44 140 VAL B N 1
ATOM 4918 C CA . VAL B 1 140 ? 7.543 -18.484 -21.219 1 94.44 140 VAL B CA 1
ATOM 4919 C C . VAL B 1 140 ? 6.941 -17.25 -20.516 1 94.44 140 VAL B C 1
ATOM 4921 O O . VAL B 1 140 ? 7.617 -16.25 -20.328 1 94.44 140 VAL B O 1
ATOM 4924 N N . LEU B 1 141 ? 5.734 -17.422 -20.125 1 91.94 141 LEU B N 1
ATOM 4925 C CA . LEU B 1 141 ? 5.074 -16.312 -19.453 1 91.94 141 LEU B CA 1
ATOM 4926 C C . LEU B 1 141 ? 5.758 -15.992 -18.125 1 91.94 141 LEU B C 1
ATOM 4928 O O . LEU B 1 141 ? 5.973 -14.828 -17.797 1 91.94 141 LEU B O 1
ATOM 4932 N N . SER B 1 142 ? 6.117 -17.016 -17.406 1 92.5 142 SER B N 1
ATOM 4933 C CA . SER B 1 142 ? 6.742 -16.828 -16.109 1 92.5 142 SER B CA 1
ATOM 4934 C C . SER B 1 142 ? 8.117 -16.188 -16.234 1 92.5 142 SER B C 1
ATOM 4936 O O . SER B 1 142 ? 8.586 -15.523 -15.312 1 92.5 142 SER B O 1
ATOM 4938 N N . ALA B 1 143 ? 8.742 -16.391 -17.375 1 92.69 143 ALA B N 1
ATOM 4939 C CA . ALA B 1 143 ? 10.047 -15.781 -17.625 1 92.69 143 ALA B CA 1
ATOM 4940 C C . ALA B 1 143 ? 9.938 -14.258 -17.703 1 92.69 143 ALA B C 1
ATOM 4942 O O . ALA B 1 143 ? 10.906 -13.547 -17.406 1 92.69 143 ALA B O 1
ATOM 4943 N N . PHE B 1 144 ? 8.711 -13.781 -17.906 1 88.81 144 PHE B N 1
ATOM 4944 C CA . PHE B 1 144 ? 8.586 -12.344 -18.094 1 88.81 144 PHE B CA 1
ATOM 4945 C C . PHE B 1 144 ? 7.617 -11.75 -17.078 1 88.81 144 PHE B C 1
ATOM 4947 O O . PHE B 1 144 ? 7.652 -10.547 -16.797 1 88.81 144 PHE B O 1
ATOM 4954 N N . LEU B 1 145 ? 6.613 -12.438 -16.5 1 83.5 145 LEU B N 1
ATOM 4955 C CA . LEU B 1 145 ? 5.527 -11.914 -15.68 1 83.5 145 LEU B CA 1
ATOM 4956 C C . LEU B 1 145 ? 5.684 -12.359 -14.234 1 83.5 145 LEU B C 1
ATOM 4958 O O . LEU B 1 145 ? 4.934 -11.914 -13.359 1 83.5 145 LEU B O 1
ATOM 4962 N N . ASP B 1 146 ? 6.461 -13.18 -13.773 1 81.19 146 ASP B N 1
ATOM 4963 C CA . ASP B 1 146 ? 6.664 -13.75 -12.445 1 81.19 146 ASP B CA 1
ATOM 4964 C C . ASP B 1 146 ? 5.832 -15.016 -12.258 1 81.19 146 ASP B C 1
ATOM 4966 O O . ASP B 1 146 ? 4.699 -15.094 -12.742 1 81.19 146 ASP B O 1
ATOM 4970 N N . ALA B 1 147 ? 6.262 -15.852 -11.422 1 89.81 147 ALA B N 1
ATOM 4971 C CA . ALA B 1 147 ? 5.695 -17.188 -11.266 1 89.81 147 ALA B CA 1
ATOM 4972 C C . ALA B 1 147 ? 4.379 -17.141 -10.492 1 89.81 147 ALA B C 1
ATOM 4974 O O . ALA B 1 147 ? 3.432 -17.859 -10.82 1 89.81 147 ALA B O 1
ATOM 4975 N N . LEU B 1 148 ? 4.309 -16.328 -9.539 1 85.38 148 LEU B N 1
ATOM 4976 C CA . LEU B 1 148 ? 3.127 -16.25 -8.688 1 85.38 148 LEU B CA 1
ATOM 4977 C C . LEU B 1 148 ? 1.918 -15.766 -9.484 1 85.38 148 LEU B C 1
ATOM 4979 O O . LEU B 1 148 ? 0.835 -16.344 -9.391 1 85.38 148 LEU B O 1
ATOM 4983 N N . THR B 1 149 ? 2.045 -14.844 -10.258 1 85.12 149 THR B N 1
ATOM 4984 C CA . THR B 1 149 ? 0.944 -14.273 -11.031 1 85.12 149 THR B CA 1
ATOM 4985 C C . THR B 1 149 ? 0.462 -15.266 -12.086 1 85.12 149 THR B C 1
ATOM 4987 O O . THR B 1 149 ? -0.744 -15.422 -12.289 1 85.12 149 THR B O 1
ATOM 4990 N N . VAL B 1 150 ? 1.402 -15.852 -12.773 1 90.12 150 VAL B N 1
ATOM 4991 C CA . VAL B 1 150 ? 1.015 -16.828 -13.789 1 90.12 150 VAL B CA 1
ATOM 4992 C C . VAL B 1 150 ? 0.245 -17.984 -13.133 1 90.12 150 VAL B C 1
ATOM 4994 O O . VAL B 1 150 ? -0.78 -18.422 -13.648 1 90.12 150 VAL B O 1
ATOM 4997 N N . THR B 1 151 ? 0.689 -18.375 -12.008 1 91.94 151 THR B N 1
ATOM 4998 C CA . THR B 1 151 ? -0.001 -19.438 -11.289 1 91.94 151 THR B CA 1
ATOM 4999 C C . THR B 1 151 ? -1.396 -19 -10.867 1 91.94 151 THR B C 1
ATOM 5001 O O . THR B 1 151 ? -2.355 -19.766 -10.945 1 91.94 151 THR B O 1
ATOM 5004 N N . ALA B 1 152 ? -1.537 -17.828 -10.477 1 87.56 152 ALA B N 1
ATOM 5005 C CA . ALA B 1 152 ? -2.844 -17.297 -10.102 1 87.56 152 ALA B CA 1
ATOM 5006 C C . ALA B 1 152 ? -3.82 -17.359 -11.273 1 87.56 152 ALA B C 1
ATOM 5008 O O . ALA B 1 152 ? -5.004 -17.656 -11.094 1 87.56 152 ALA B O 1
ATOM 5009 N N . VAL B 1 153 ? -3.348 -17.062 -12.398 1 87.56 153 VAL B N 1
ATOM 5010 C CA . VAL B 1 153 ? -4.191 -17.109 -13.586 1 87.56 153 VAL B CA 1
ATOM 5011 C C . VAL B 1 153 ? -4.578 -18.562 -13.891 1 87.56 153 VAL B C 1
ATOM 5013 O O . VAL B 1 153 ? -5.727 -18.828 -14.258 1 87.56 153 VAL B O 1
ATOM 5016 N N . LEU B 1 154 ? -3.631 -19.438 -13.742 1 92.25 154 LEU B N 1
ATOM 5017 C CA . LEU B 1 154 ? -3.922 -20.859 -13.938 1 92.25 154 LEU B CA 1
ATOM 5018 C C . LEU B 1 154 ? -5.02 -21.328 -12.984 1 92.25 154 LEU B C 1
ATOM 5020 O O . LEU B 1 154 ? -5.934 -22.047 -13.391 1 92.25 154 LEU B O 1
ATOM 5024 N N . ILE B 1 155 ? -4.938 -20.844 -11.805 1 91.69 155 ILE B N 1
ATOM 5025 C CA . ILE B 1 155 ? -5.93 -21.172 -10.789 1 91.69 155 ILE B CA 1
ATOM 5026 C C . ILE B 1 155 ? -7.293 -20.609 -11.195 1 91.69 155 ILE B C 1
ATOM 5028 O O . ILE B 1 155 ? -8.297 -21.312 -11.156 1 91.69 155 ILE B O 1
ATOM 5032 N N . ALA B 1 156 ? -7.285 -19.453 -11.609 1 86.88 156 ALA B N 1
ATOM 5033 C CA . ALA B 1 156 ? -8.531 -18.797 -12 1 86.88 156 ALA B CA 1
ATOM 5034 C C . ALA B 1 156 ? -9.195 -19.516 -13.164 1 86.88 156 ALA B C 1
ATOM 5036 O O . ALA B 1 156 ? -10.406 -19.734 -13.156 1 86.88 156 ALA B O 1
ATOM 5037 N N . VAL B 1 157 ? -8.445 -19.875 -14.117 1 86.88 157 VAL B N 1
ATOM 5038 C CA . VAL B 1 157 ? -8.945 -20.594 -15.281 1 86.88 157 VAL B CA 1
ATOM 5039 C C . VAL B 1 157 ? -9.523 -21.938 -14.844 1 86.88 157 VAL B C 1
ATOM 5041 O O . VAL B 1 157 ? -10.633 -22.312 -15.25 1 86.88 157 VAL B O 1
ATOM 5044 N N . ALA B 1 158 ? -8.805 -22.578 -14.016 1 91.56 158 ALA B N 1
ATOM 5045 C CA . ALA B 1 158 ? -9.227 -23.906 -13.562 1 91.56 158 ALA B CA 1
ATOM 5046 C C . ALA B 1 158 ? -10.492 -23.812 -12.711 1 91.56 158 ALA B C 1
ATOM 5048 O O . ALA B 1 158 ? -11.414 -24.625 -12.867 1 91.56 158 ALA B O 1
ATOM 5049 N N . VAL B 1 159 ? -10.539 -22.859 -11.914 1 90.12 159 VAL B N 1
ATOM 5050 C CA . VAL B 1 159 ? -11.719 -22.672 -11.078 1 90.12 159 VAL B CA 1
ATOM 5051 C C . VAL B 1 159 ? -12.922 -22.328 -11.961 1 90.12 159 VAL B C 1
ATOM 5053 O O . VAL B 1 159 ? -14.023 -22.828 -11.742 1 90.12 159 VAL B O 1
ATOM 5056 N N . GLY B 1 160 ? -12.742 -21.469 -12.883 1 84 160 GLY B N 1
ATOM 5057 C CA . GLY B 1 160 ? -13.805 -21.125 -13.812 1 84 160 GLY B CA 1
ATOM 5058 C C . GLY B 1 160 ? -14.375 -22.328 -14.547 1 84 160 GLY B C 1
ATOM 5059 O O . GLY B 1 160 ? -15.586 -22.516 -14.586 1 84 160 GLY B O 1
ATOM 5060 N N . PHE B 1 161 ? -13.547 -23.094 -15.078 1 86.31 161 PHE B N 1
ATOM 5061 C CA . PHE B 1 161 ? -13.977 -24.266 -15.82 1 86.31 161 PHE B CA 1
ATOM 5062 C C . PHE B 1 161 ? -14.617 -25.281 -14.891 1 86.31 161 PHE B C 1
ATOM 5064 O O . PHE B 1 161 ? -15.594 -25.938 -15.266 1 86.31 161 PHE B O 1
ATOM 5071 N N . TYR B 1 162 ? -14 -25.453 -13.758 1 89.5 162 TYR B N 1
ATOM 5072 C CA . TYR B 1 162 ? -14.602 -26.359 -12.789 1 89.5 162 TYR B CA 1
ATOM 5073 C C . TYR B 1 162 ? -16.016 -25.938 -12.43 1 89.5 162 TYR B C 1
ATOM 5075 O O . TYR B 1 162 ? -16.938 -26.75 -12.375 1 89.5 162 TYR B O 1
ATOM 5083 N N . ALA B 1 163 ? -16.141 -24.703 -12.25 1 84.44 163 ALA B N 1
ATOM 5084 C CA . ALA B 1 163 ? -17.453 -24.156 -11.883 1 84.44 163 ALA B CA 1
ATOM 5085 C C . ALA B 1 163 ? -18.469 -24.391 -13 1 84.44 163 ALA B C 1
ATOM 5087 O O . ALA B 1 163 ? -19.625 -24.75 -12.727 1 84.44 163 ALA B O 1
ATOM 5088 N N . VAL B 1 164 ? -18.109 -24.156 -14.164 1 81.44 164 VAL B N 1
ATOM 5089 C CA . VAL B 1 164 ? -18.984 -24.344 -15.312 1 81.44 164 VAL B CA 1
ATOM 5090 C C . VAL B 1 164 ? -19.438 -25.797 -15.406 1 81.44 164 VAL B C 1
ATOM 5092 O O . VAL B 1 164 ? -20.625 -26.078 -15.555 1 81.44 164 VAL B O 1
ATOM 5095 N N . TYR B 1 165 ? -18.547 -26.656 -15.328 1 84.75 165 TYR B N 1
ATOM 5096 C CA . TYR B 1 165 ? -18.906 -28.078 -15.445 1 84.75 165 TYR B CA 1
ATOM 5097 C C . TYR B 1 165 ? -19.719 -28.531 -14.242 1 84.75 165 TYR B C 1
ATOM 5099 O O . TYR B 1 165 ? -20.672 -29.312 -14.383 1 84.75 165 TYR B O 1
ATOM 5107 N N . HIS B 1 166 ? -19.25 -28.109 -13.094 1 83.62 166 HIS B N 1
ATOM 5108 C CA . HIS B 1 166 ? -19.969 -28.484 -11.891 1 83.62 166 HIS B CA 1
ATOM 5109 C C . HIS B 1 166 ? -21.422 -28 -11.93 1 83.62 166 HIS B C 1
ATOM 5111 O O . HIS B 1 166 ? -22.328 -28.719 -11.5 1 83.62 166 HIS B O 1
ATOM 5117 N N . GLN B 1 167 ? -21.578 -26.844 -12.375 1 79.38 167 GLN B N 1
ATOM 5118 C CA . GLN B 1 167 ? -22.922 -26.297 -12.539 1 79.38 167 GLN B CA 1
ATOM 5119 C C . GLN B 1 167 ? -23.734 -27.141 -13.516 1 79.38 167 GLN B C 1
ATOM 5121 O O . GLN B 1 167 ? -24.906 -27.422 -13.266 1 79.38 167 GLN B O 1
ATOM 5126 N N . PHE B 1 168 ? -23.172 -27.406 -14.594 1 77.88 168 PHE B N 1
ATOM 5127 C CA . PHE B 1 168 ? -23.844 -28.25 -15.578 1 77.88 168 PHE B CA 1
ATOM 5128 C C . PHE B 1 168 ? -24.156 -29.609 -14.992 1 77.88 168 PHE B C 1
ATOM 5130 O O . PHE B 1 168 ? -25.266 -30.125 -15.172 1 77.88 168 PHE B O 1
ATOM 5137 N N . ALA B 1 169 ? -23.203 -30.188 -14.297 1 80.12 169 ALA B N 1
ATOM 5138 C CA . ALA B 1 169 ? -23.328 -31.531 -13.758 1 80.12 169 ALA B CA 1
ATOM 5139 C C . ALA B 1 169 ? -24.359 -31.562 -12.633 1 80.12 169 ALA B C 1
ATOM 5141 O O . ALA B 1 169 ? -24.969 -32.594 -12.367 1 80.12 169 ALA B O 1
ATOM 5142 N N . SER B 1 170 ? -24.562 -30.516 -11.922 1 76.38 170 SER B N 1
ATOM 5143 C CA . SER B 1 170 ? -25.516 -30.422 -10.82 1 76.38 170 SER B CA 1
ATOM 5144 C C . SER B 1 170 ? -26.922 -30.078 -11.32 1 76.38 170 SER B C 1
ATOM 5146 O O . SER B 1 170 ? -27.859 -30.016 -10.539 1 76.38 170 SER B O 1
ATOM 5148 N N . GLY B 1 171 ? -27.125 -30.125 -12.539 1 65.31 171 GLY B N 1
ATOM 5149 C CA . GLY B 1 171 ? -28.438 -29.844 -13.109 1 65.31 171 GLY B CA 1
ATOM 5150 C C . GLY B 1 171 ? -28.75 -28.359 -13.219 1 65.31 171 GLY B C 1
ATOM 5151 O O . GLY B 1 171 ? -29.875 -27.969 -13.508 1 65.31 171 GLY B O 1
ATOM 5152 N N . GLY B 1 172 ? -27.812 -27.5 -12.719 1 57.88 172 GLY B N 1
ATOM 5153 C CA . GLY B 1 172 ? -28.109 -26.078 -12.75 1 57.88 172 GLY B CA 1
ATOM 5154 C C . GLY B 1 172 ? -27.75 -25.422 -14.078 1 57.88 172 GLY B C 1
ATOM 5155 O O . GLY B 1 172 ? -26.812 -25.859 -14.758 1 57.88 172 GLY B O 1
ATOM 5156 N N . GLY B 1 173 ? -28.672 -25.203 -15.039 1 51.56 173 GLY B N 1
ATOM 5157 C CA . GLY B 1 173 ? -28.375 -24.422 -16.234 1 51.56 173 GLY B CA 1
ATOM 5158 C C . GLY B 1 173 ? -27.297 -23.391 -16.031 1 51.56 173 GLY B C 1
ATOM 5159 O O . GLY B 1 173 ? -26.875 -23.141 -14.906 1 51.56 173 GLY B O 1
ATOM 5160 N N . LEU B 1 174 ? -26.375 -23.156 -16.938 1 49.06 174 LEU B N 1
ATOM 5161 C CA . LEU B 1 174 ? -25.297 -22.156 -16.922 1 49.06 174 LEU B CA 1
ATOM 5162 C C . LEU B 1 174 ? -25.719 -20.938 -16.109 1 49.06 174 LEU B C 1
ATOM 5164 O O . LEU B 1 174 ? -24.891 -20.047 -15.852 1 49.06 174 LEU B O 1
ATOM 5168 N N . SER B 1 175 ? -27 -20.656 -15.844 1 42.78 175 SER B N 1
ATOM 5169 C CA . SER B 1 175 ? -27.453 -19.328 -15.422 1 42.78 175 SER B CA 1
ATOM 5170 C C . SER B 1 175 ? -27.484 -19.219 -13.898 1 42.78 175 SER B C 1
ATOM 5172 O O . SER B 1 175 ? -27.875 -18.188 -13.359 1 42.78 175 SER B O 1
ATOM 5174 N N . SER B 1 176 ? -27.406 -20.266 -13.125 1 42.09 176 SER B N 1
ATOM 5175 C CA . SER B 1 176 ? -27.906 -19.953 -11.789 1 42.09 176 SER B CA 1
ATOM 5176 C C . SER B 1 176 ? -26.812 -19.344 -10.914 1 42.09 176 SER B C 1
ATOM 5178 O O . SER B 1 176 ? -25.703 -19.875 -10.844 1 42.09 176 SER B O 1
ATOM 5180 N N . ASN B 1 177 ? -26.875 -18.172 -10.484 1 42.5 177 ASN B N 1
ATOM 5181 C CA . ASN B 1 177 ? -26.078 -17.234 -9.695 1 42.5 177 ASN B CA 1
ATOM 5182 C C . ASN B 1 177 ? -25.594 -17.859 -8.398 1 42.5 177 ASN B C 1
ATOM 5184 O O . ASN B 1 177 ? -24.703 -17.328 -7.73 1 42.5 177 ASN B O 1
ATOM 5188 N N . GLN B 1 178 ? -26.469 -18.719 -7.664 1 45.62 178 GLN B N 1
ATOM 5189 C CA . GLN B 1 178 ? -26.109 -19.109 -6.309 1 45.62 178 GLN B CA 1
ATOM 5190 C C . GLN B 1 178 ? -25.422 -20.484 -6.305 1 45.62 178 GLN B C 1
ATOM 5192 O O . GLN B 1 178 ? -25.625 -21.281 -5.379 1 45.62 178 GLN B O 1
ATOM 5197 N N . TYR B 1 179 ? -24.703 -20.781 -7.262 1 46.12 179 TYR B N 1
ATOM 5198 C CA . TYR B 1 179 ? -24.203 -22.156 -7.328 1 46.12 179 TYR B CA 1
ATOM 5199 C C . TYR B 1 179 ? -22.906 -22.297 -6.543 1 46.12 179 TYR B C 1
ATOM 5201 O O . TYR B 1 179 ? -21.984 -21.484 -6.691 1 46.12 179 TYR B O 1
ATOM 5209 N N . ASP B 1 180 ? -23.047 -23.031 -5.332 1 54.16 180 ASP B N 1
ATOM 5210 C CA . ASP B 1 180 ? -21.875 -23.406 -4.551 1 54.16 180 ASP B CA 1
ATOM 5211 C C . ASP B 1 180 ? -21.078 -24.5 -5.254 1 54.16 180 ASP B C 1
ATOM 5213 O O . ASP B 1 180 ? -21.484 -25.672 -5.254 1 54.16 180 ASP B O 1
ATOM 5217 N N . HIS B 1 181 ? -20.141 -24.328 -5.902 1 59.94 181 HIS B N 1
ATOM 5218 C CA . HIS B 1 181 ? -19.359 -25.281 -6.672 1 59.94 181 HIS B CA 1
ATOM 5219 C C . HIS B 1 181 ? -18.484 -26.141 -5.762 1 59.94 181 HIS B C 1
ATOM 5221 O O . HIS B 1 181 ? -17.734 -27 -6.238 1 59.94 181 HIS B O 1
ATOM 5227 N N . THR B 1 182 ? -18.719 -25.953 -4.391 1 61.75 182 THR B N 1
ATOM 5228 C CA . THR B 1 182 ? -17.922 -26.766 -3.488 1 61.75 182 THR B CA 1
ATOM 5229 C C . THR B 1 182 ? -18.688 -28 -3.025 1 61.75 182 THR B C 1
ATOM 5231 O O . THR B 1 182 ? -18.125 -28.906 -2.416 1 61.75 182 THR B O 1
ATOM 5234 N N . ASP B 1 183 ? -19.953 -27.969 -3.264 1 61.78 183 ASP B N 1
ATOM 5235 C CA . ASP B 1 183 ? -20.797 -29.047 -2.775 1 61.78 183 ASP B CA 1
ATOM 5236 C C . ASP B 1 183 ? -21.094 -30.062 -3.883 1 61.78 183 ASP B C 1
ATOM 5238 O O . ASP B 1 183 ? -21.859 -29.766 -4.812 1 61.78 183 ASP B O 1
ATOM 5242 N N . ASP B 1 184 ? -20.625 -31.25 -3.812 1 70.69 184 ASP B N 1
ATOM 5243 C CA . ASP B 1 184 ? -20.797 -32.312 -4.812 1 70.69 184 ASP B CA 1
ATOM 5244 C C . ASP B 1 184 ? -22.125 -33.031 -4.609 1 70.69 184 ASP B C 1
ATOM 5246 O O . ASP B 1 184 ? -22.469 -33.938 -5.379 1 70.69 184 ASP B O 1
ATOM 5250 N N . SER B 1 185 ? -22.797 -32.781 -3.527 1 65.38 185 SER B N 1
ATOM 5251 C CA . SER B 1 185 ? -24 -33.531 -3.195 1 65.38 185 SER B CA 1
ATOM 5252 C C . SER B 1 185 ? -25.062 -33.406 -4.273 1 65.38 185 SER B C 1
ATOM 5254 O O . SER B 1 185 ? -25.906 -34.281 -4.445 1 65.38 185 SER B O 1
ATOM 5256 N N . LYS B 1 186 ? -25.078 -32.406 -5.055 1 62.84 186 LYS B N 1
ATOM 5257 C CA . LYS B 1 186 ? -26.156 -32.156 -6.02 1 62.84 186 LYS B CA 1
ATOM 5258 C C . LYS B 1 186 ? -25.781 -32.688 -7.402 1 62.84 186 LYS B C 1
ATOM 5260 O O . LYS B 1 186 ? -26.547 -32.531 -8.352 1 62.84 186 LYS B O 1
ATOM 5265 N N . VAL B 1 187 ? -24.594 -33.312 -7.547 1 72.5 187 VAL B N 1
ATOM 5266 C CA . VAL B 1 187 ? -24.141 -33.812 -8.844 1 72.5 187 VAL B CA 1
ATOM 5267 C C . VAL B 1 187 ? -24.75 -35.188 -9.102 1 72.5 187 VAL B C 1
ATOM 5269 O O . VAL B 1 187 ? -24.719 -36.062 -8.234 1 72.5 187 VAL B O 1
ATOM 5272 N N . ASP B 1 188 ? -25.375 -35.281 -10.133 1 68.81 188 ASP B N 1
ATOM 5273 C CA . ASP B 1 188 ? -26 -36.531 -10.523 1 68.81 188 ASP B CA 1
ATOM 5274 C C . ASP B 1 188 ? -24.969 -37.656 -10.586 1 68.81 188 ASP B C 1
ATOM 5276 O O . ASP B 1 188 ? -23.797 -37.438 -10.93 1 68.81 188 ASP B O 1
ATOM 5280 N N . SER B 1 189 ? -25.234 -38.812 -10.156 1 68.94 189 SER B N 1
ATOM 5281 C CA . SER B 1 189 ? -24.375 -39.969 -10.086 1 68.94 189 SER B CA 1
ATOM 5282 C C . SER B 1 189 ? -23.688 -40.25 -11.422 1 68.94 189 SER B C 1
ATOM 5284 O O . SER B 1 189 ? -22.516 -40.625 -11.453 1 68.94 189 SER B O 1
ATOM 5286 N N . SER B 1 190 ? -24.375 -40 -12.523 1 68.69 190 SER B N 1
ATOM 5287 C CA . SER B 1 190 ? -23.828 -40.25 -13.844 1 68.69 190 SER B CA 1
ATOM 5288 C C . SER B 1 190 ? -22.688 -39.281 -14.172 1 68.69 190 SER B C 1
ATOM 5290 O O . SER B 1 190 ? -21.812 -39.594 -14.977 1 68.69 190 SER B O 1
ATOM 5292 N N . ASN B 1 191 ? -22.703 -38.281 -13.492 1 80.31 191 ASN B N 1
ATOM 5293 C CA . ASN B 1 191 ? -21.734 -37.219 -13.805 1 80.31 191 ASN B CA 1
ATOM 5294 C C . ASN B 1 191 ? -20.594 -37.219 -12.805 1 80.31 191 ASN B C 1
ATOM 5296 O O . ASN B 1 191 ? -19.625 -36.469 -12.961 1 80.31 191 ASN B O 1
ATOM 5300 N N . ARG B 1 192 ? -20.688 -38.125 -11.875 1 78.81 192 ARG B N 1
ATOM 5301 C CA . ARG B 1 192 ? -19.672 -38.125 -10.82 1 78.81 192 ARG B CA 1
ATOM 5302 C C . ARG B 1 192 ? -18.344 -38.656 -11.352 1 78.81 192 ARG B C 1
ATOM 5304 O O . ARG B 1 192 ? -17.281 -38.156 -10.961 1 78.81 192 ARG B O 1
ATOM 5311 N N . GLU B 1 193 ? -18.484 -39.594 -12.164 1 82.69 193 GLU B N 1
ATOM 5312 C CA . GLU B 1 193 ? -17.266 -40.125 -12.75 1 82.69 193 GLU B CA 1
ATOM 5313 C C . GLU B 1 193 ? -16.578 -39.125 -13.656 1 82.69 193 GLU B C 1
ATOM 5315 O O . GLU B 1 193 ? -15.352 -38.969 -13.625 1 82.69 193 GLU B O 1
ATOM 5320 N N . ASP B 1 194 ? -17.344 -38.5 -14.375 1 86.88 194 ASP B N 1
ATOM 5321 C CA . ASP B 1 194 ? -16.812 -37.469 -15.258 1 86.88 194 ASP B CA 1
ATOM 5322 C C . ASP B 1 194 ? -16.203 -36.312 -14.453 1 86.88 194 ASP B C 1
ATOM 5324 O O . ASP B 1 194 ? -15.172 -35.75 -14.836 1 86.88 194 ASP B O 1
ATOM 5328 N N . LEU B 1 195 ? -16.859 -36.094 -13.406 1 88.06 195 LEU B N 1
ATOM 5329 C CA . LEU B 1 195 ? -16.344 -35.031 -12.555 1 88.06 195 LEU B CA 1
ATOM 5330 C C . LEU B 1 195 ? -15 -35.406 -11.953 1 88.06 195 LEU B C 1
ATOM 5332 O O . LEU B 1 195 ? -14.086 -34.562 -11.898 1 88.06 195 LEU B O 1
ATOM 5336 N N . GLU B 1 196 ? -14.891 -36.625 -11.539 1 89.5 196 GLU B N 1
ATOM 5337 C CA . GLU B 1 196 ? -13.617 -37.062 -10.984 1 89.5 196 GLU B CA 1
ATOM 5338 C C . GLU B 1 196 ? -12.531 -37.094 -12.055 1 89.5 196 GLU B C 1
ATOM 5340 O O . GLU B 1 196 ? -11.375 -36.75 -11.781 1 89.5 196 GLU B O 1
ATOM 5345 N N . GLY B 1 197 ? -12.898 -37.531 -13.211 1 89.81 197 GLY B N 1
ATOM 5346 C CA . GLY B 1 197 ? -11.961 -37.469 -14.32 1 89.81 197 GLY B CA 1
ATOM 5347 C C . GLY B 1 197 ? -11.523 -36.062 -14.656 1 89.81 197 GLY B C 1
ATOM 5348 O O . GLY B 1 197 ? -10.344 -35.812 -14.93 1 89.81 197 GLY B O 1
ATOM 5349 N N . PHE B 1 198 ? -12.477 -35.281 -14.594 1 91.25 198 PHE B N 1
ATOM 5350 C CA . PHE B 1 198 ? -12.188 -33.875 -14.875 1 91.25 198 PHE B CA 1
ATOM 5351 C C . PHE B 1 198 ? -11.266 -33.281 -13.812 1 91.25 198 PHE B C 1
ATOM 5353 O O . PHE B 1 198 ? -10.312 -32.562 -14.133 1 91.25 198 PHE B O 1
ATOM 5360 N N . ARG B 1 199 ? -11.531 -33.625 -12.562 1 92.94 199 ARG B N 1
ATOM 5361 C CA . ARG B 1 199 ? -10.68 -33.188 -11.461 1 92.94 199 ARG B CA 1
ATOM 5362 C C . ARG B 1 199 ? -9.242 -33.625 -11.656 1 92.94 199 ARG B C 1
ATOM 5364 O O . ARG B 1 199 ? -8.305 -32.875 -11.477 1 92.94 199 ARG B O 1
ATOM 5371 N N . SER B 1 200 ? -9.133 -34.875 -12.023 1 93.5 200 SER B N 1
ATOM 5372 C CA . SER B 1 200 ? -7.812 -35.438 -12.25 1 93.5 200 SER B CA 1
ATOM 5373 C C . SER B 1 200 ? -7.113 -34.75 -13.422 1 93.5 200 SER B C 1
ATOM 5375 O O . SER B 1 200 ? -5.906 -34.5 -13.367 1 93.5 200 SER B O 1
ATOM 5377 N N . PHE B 1 201 ? -7.887 -34.5 -14.398 1 93.38 201 PHE B N 1
ATOM 5378 C CA . PHE B 1 201 ? -7.371 -33.812 -15.578 1 93.38 201 PHE B CA 1
ATOM 5379 C C . PHE B 1 201 ? -6.855 -32.406 -15.211 1 93.38 201 PHE B C 1
ATOM 5381 O O . PHE B 1 201 ? -5.723 -32.062 -15.547 1 93.38 201 PHE B O 1
ATOM 5388 N N . LEU B 1 202 ? -7.641 -31.719 -14.492 1 94.12 202 LEU B N 1
ATOM 5389 C CA . LEU B 1 202 ? -7.277 -30.359 -14.094 1 94.12 202 LEU B CA 1
ATOM 5390 C C . LEU B 1 202 ? -6.07 -30.375 -13.164 1 94.12 202 LEU B C 1
ATOM 5392 O O . LEU B 1 202 ? -5.18 -29.531 -13.281 1 94.12 202 LEU B O 1
ATOM 5396 N N . ARG B 1 203 ? -6.105 -31.281 -12.242 1 95.19 203 ARG B N 1
ATOM 5397 C CA . ARG B 1 203 ? -4.992 -31.406 -11.305 1 95.19 203 ARG B CA 1
ATOM 5398 C C . ARG B 1 203 ? -3.674 -31.609 -12.039 1 95.19 203 ARG B C 1
ATOM 5400 O O . ARG B 1 203 ? -2.684 -30.938 -11.75 1 95.19 203 ARG B O 1
ATOM 5407 N N . SER B 1 204 ? -3.725 -32.5 -13 1 95.19 204 SER B N 1
ATOM 5408 C CA . SER B 1 204 ? -2.527 -32.781 -13.781 1 95.19 204 SER B CA 1
ATOM 5409 C C . SER B 1 204 ? -2.092 -31.562 -14.594 1 95.19 204 SER B C 1
ATOM 5411 O O . SER B 1 204 ? -0.905 -31.234 -14.633 1 95.19 204 SER B O 1
ATOM 5413 N N . LEU B 1 205 ? -2.998 -30.953 -15.133 1 94.56 205 LEU B N 1
ATOM 5414 C CA . LEU B 1 205 ? -2.701 -29.812 -16 1 94.56 205 LEU B CA 1
ATOM 5415 C C . LEU B 1 205 ? -2.137 -28.641 -15.188 1 94.56 205 LEU B C 1
ATOM 5417 O O . LEU B 1 205 ? -1.145 -28.031 -15.594 1 94.56 205 LEU B O 1
ATOM 5421 N N . ILE B 1 206 ? -2.689 -28.391 -14.07 1 95.31 206 ILE B N 1
ATOM 5422 C CA . ILE B 1 206 ? -2.27 -27.281 -13.234 1 95.31 206 ILE B CA 1
ATOM 5423 C C . ILE B 1 206 ? -0.877 -27.547 -12.672 1 95.31 206 ILE B C 1
ATOM 5425 O O . ILE B 1 206 ? -0.058 -26.641 -12.555 1 95.31 206 ILE B O 1
ATOM 5429 N N . MET B 1 207 ? -0.642 -28.781 -12.359 1 96.12 207 MET B N 1
ATOM 5430 C CA . MET B 1 207 ? 0.688 -29.141 -11.867 1 96.12 207 MET B CA 1
ATOM 5431 C C . MET B 1 207 ? 1.74 -28.922 -12.953 1 96.12 207 MET B C 1
ATOM 5433 O O . MET B 1 207 ? 2.818 -28.391 -12.672 1 96.12 207 MET B O 1
ATOM 5437 N N . HIS B 1 208 ? 1.403 -29.312 -14.188 1 96.56 208 HIS B N 1
ATOM 5438 C CA . HIS B 1 208 ? 2.303 -29.031 -15.297 1 96.56 208 HIS B CA 1
ATOM 5439 C C . HIS B 1 208 ? 2.529 -27.531 -15.469 1 96.56 208 HIS B C 1
ATOM 5441 O O . HIS B 1 208 ? 3.658 -27.094 -15.703 1 96.56 208 HIS B O 1
ATOM 5447 N N . GLY B 1 209 ? 1.489 -26.859 -15.344 1 95.44 209 GLY B N 1
ATOM 5448 C CA . GLY B 1 209 ? 1.593 -25.422 -15.438 1 95.44 209 GLY B CA 1
ATOM 5449 C C . GLY B 1 209 ? 2.434 -24.812 -14.328 1 95.44 209 GLY B C 1
ATOM 5450 O O . GLY B 1 209 ? 3.268 -23.938 -14.586 1 95.44 209 GLY B O 1
ATOM 5451 N N . ALA B 1 210 ? 2.162 -25.266 -13.102 1 94.88 210 ALA B N 1
ATOM 5452 C CA . ALA B 1 210 ? 2.922 -24.766 -11.961 1 94.88 210 ALA B CA 1
ATOM 5453 C C . ALA B 1 210 ? 4.41 -25.047 -12.125 1 94.88 210 ALA B C 1
ATOM 5455 O O . ALA B 1 210 ? 5.242 -24.156 -11.914 1 94.88 210 ALA B O 1
ATOM 5456 N N . VAL B 1 211 ? 4.719 -26.25 -12.531 1 95.94 211 VAL B N 1
ATOM 5457 C CA . VAL B 1 211 ? 6.113 -26.609 -12.766 1 95.94 211 VAL B CA 1
ATOM 5458 C C . VAL B 1 211 ? 6.664 -25.781 -13.922 1 95.94 211 VAL B C 1
ATOM 5460 O O . VAL B 1 211 ? 7.816 -25.344 -13.891 1 95.94 211 VAL B O 1
ATOM 5463 N N . GLY B 1 212 ? 5.871 -25.609 -14.922 1 96.25 212 GLY B N 1
ATOM 5464 C CA . GLY B 1 212 ? 6.258 -24.75 -16.031 1 96.25 212 GLY B CA 1
ATOM 5465 C C . GLY B 1 212 ? 6.664 -23.359 -15.594 1 96.25 212 GLY B C 1
ATOM 5466 O O . GLY B 1 212 ? 7.656 -22.812 -16.078 1 96.25 212 GLY B O 1
ATOM 5467 N N . THR B 1 213 ? 5.93 -22.781 -14.641 1 94.88 213 THR B N 1
ATOM 5468 C CA . THR B 1 213 ? 6.277 -21.453 -14.148 1 94.88 213 THR B CA 1
ATOM 5469 C C . THR B 1 213 ? 7.641 -21.469 -13.461 1 94.88 213 THR B C 1
ATOM 5471 O O . THR B 1 213 ? 8.414 -20.516 -13.586 1 94.88 213 THR B O 1
ATOM 5474 N N . ALA B 1 214 ? 7.949 -22.547 -12.797 1 94 214 ALA B N 1
ATOM 5475 C CA . ALA B 1 214 ? 9.258 -22.672 -12.156 1 94 214 ALA B CA 1
ATOM 5476 C C . ALA B 1 214 ? 10.367 -22.797 -13.203 1 94 214 ALA B C 1
ATOM 5478 O O . ALA B 1 214 ? 11.438 -22.219 -13.039 1 94 214 ALA B O 1
ATOM 5479 N N . LEU B 1 215 ? 10.055 -23.547 -14.25 1 95.5 215 LEU B N 1
ATOM 5480 C CA . LEU B 1 215 ? 11.031 -23.75 -15.32 1 95.5 215 LEU B CA 1
ATOM 5481 C C . LEU B 1 215 ? 11.344 -22.438 -16.016 1 95.5 215 LEU B C 1
ATOM 5483 O O . LEU B 1 215 ? 12.508 -22.125 -16.281 1 95.5 215 LEU B O 1
ATOM 5487 N N . GLY B 1 216 ? 10.367 -21.719 -16.297 1 94.94 216 GLY B N 1
ATOM 5488 C CA . GLY B 1 216 ? 10.57 -20.406 -16.922 1 94.94 216 GLY B CA 1
ATOM 5489 C C . GLY B 1 216 ? 11.133 -19.375 -15.961 1 94.94 216 GLY B C 1
ATOM 5490 O O . GLY B 1 216 ? 11.898 -18.5 -16.375 1 94.94 216 GLY B O 1
ATOM 5491 N N . GLY B 1 217 ? 10.781 -19.469 -14.727 1 94.12 217 GLY B N 1
ATOM 5492 C CA . GLY B 1 217 ? 11.188 -18.516 -13.719 1 94.12 217 GLY B CA 1
ATOM 5493 C C . GLY B 1 217 ? 12.68 -18.5 -13.469 1 94.12 217 GLY B C 1
ATOM 5494 O O . GLY B 1 217 ? 13.25 -17.469 -13.125 1 94.12 217 GLY B O 1
ATOM 5495 N N . VAL B 1 218 ? 13.344 -19.578 -13.641 1 95.25 218 VAL B N 1
ATOM 5496 C CA . VAL B 1 218 ? 14.773 -19.688 -13.383 1 95.25 218 VAL B CA 1
ATOM 5497 C C . VAL B 1 218 ? 15.555 -19 -14.508 1 95.25 218 VAL B C 1
ATOM 5499 O O . VAL B 1 218 ? 16.703 -18.609 -14.328 1 95.25 218 VAL B O 1
ATOM 5502 N N . CYS B 1 219 ? 14.922 -18.734 -15.609 1 95.12 219 CYS B N 1
ATOM 5503 C CA . CYS B 1 219 ? 15.625 -18.344 -16.828 1 95.12 219 CYS B CA 1
ATOM 5504 C C . CYS B 1 219 ? 15.93 -16.859 -16.844 1 95.12 219 CYS B C 1
ATOM 5506 O O . CYS B 1 219 ? 16.875 -16.422 -17.484 1 95.12 219 CYS B O 1
ATOM 5508 N N . THR B 1 220 ? 15.117 -16.109 -16.141 1 94.12 220 THR B N 1
ATOM 5509 C CA . THR B 1 220 ? 15.297 -14.672 -16.281 1 94.12 220 THR B CA 1
ATOM 5510 C C . THR B 1 220 ? 15.289 -13.992 -14.914 1 94.12 220 THR B C 1
ATOM 5512 O O . THR B 1 220 ? 14.914 -14.602 -13.906 1 94.12 220 THR B O 1
ATOM 5515 N N . LEU B 1 221 ? 15.688 -12.766 -14.984 1 92.06 221 LEU B N 1
ATOM 5516 C CA . LEU B 1 221 ? 15.852 -11.945 -13.789 1 92.06 221 LEU B CA 1
ATOM 5517 C C . LEU B 1 221 ? 14.5 -11.656 -13.141 1 92.06 221 LEU B C 1
ATOM 5519 O O . LEU B 1 221 ? 14.422 -11.508 -11.922 1 92.06 221 LEU B O 1
ATOM 5523 N N . VAL B 1 222 ? 13.43 -11.656 -13.852 1 91.06 222 VAL B N 1
ATOM 5524 C CA . VAL B 1 222 ? 12.133 -11.18 -13.367 1 91.06 222 VAL B CA 1
ATOM 5525 C C . VAL B 1 222 ? 11.266 -12.367 -12.961 1 91.06 222 VAL B C 1
ATOM 5527 O O . VAL B 1 222 ? 10.242 -12.195 -12.297 1 91.06 222 VAL B O 1
ATOM 5530 N N . GLY B 1 223 ? 11.672 -13.594 -13.305 1 91.12 223 GLY B N 1
ATOM 5531 C CA . GLY B 1 223 ? 10.828 -14.766 -13.117 1 91.12 223 GLY B CA 1
ATOM 5532 C C . GLY B 1 223 ? 10.539 -15.062 -11.656 1 91.12 223 GLY B C 1
ATOM 5533 O O . GLY B 1 223 ? 9.438 -15.492 -11.312 1 91.12 223 GLY B O 1
ATOM 5534 N N . GLU B 1 224 ? 11.539 -14.773 -10.852 1 92.25 224 GLU B N 1
ATOM 5535 C CA . GLU B 1 224 ? 11.445 -14.984 -9.406 1 92.25 224 GLU B CA 1
ATOM 5536 C C . GLU B 1 224 ? 12.148 -13.875 -8.641 1 92.25 224 GLU B C 1
ATOM 5538 O O . GLU B 1 224 ? 13.172 -13.344 -9.086 1 92.25 224 GLU B O 1
ATOM 5543 N N . PRO B 1 225 ? 11.672 -13.617 -7.488 1 89.06 225 PRO B N 1
ATOM 5544 C CA . PRO B 1 225 ? 12.258 -12.5 -6.742 1 89.06 225 PRO B CA 1
ATOM 5545 C C . PRO B 1 225 ? 13.734 -12.727 -6.402 1 89.06 225 PRO B C 1
ATOM 5547 O O . PRO B 1 225 ? 14.523 -11.781 -6.406 1 89.06 225 PRO B O 1
ATOM 5550 N N . GLN B 1 226 ? 14.133 -13.922 -6.043 1 92.5 226 GLN B N 1
ATOM 5551 C CA . GLN B 1 226 ? 15.523 -14.164 -5.672 1 92.5 226 GLN B CA 1
ATOM 5552 C C . GLN B 1 226 ? 16.453 -13.977 -6.871 1 92.5 226 GLN B C 1
ATOM 5554 O O . GLN B 1 226 ? 17.625 -13.664 -6.703 1 92.5 226 GLN B O 1
ATOM 5559 N N . ASN B 1 227 ? 15.883 -14.188 -8.102 1 95.56 227 ASN B N 1
ATOM 5560 C CA . ASN B 1 227 ? 16.703 -13.922 -9.289 1 95.56 227 ASN B CA 1
ATOM 5561 C C . ASN B 1 227 ? 17.172 -12.477 -9.328 1 95.56 227 ASN B C 1
ATOM 5563 O O . ASN B 1 227 ? 18.344 -12.211 -9.625 1 95.56 227 ASN B O 1
ATOM 5567 N N . LEU B 1 228 ? 16.281 -11.617 -9.039 1 92.44 228 LEU B N 1
ATOM 5568 C CA . LEU B 1 228 ? 16.641 -10.195 -9.062 1 92.44 228 LEU B CA 1
ATOM 5569 C C . LEU B 1 228 ? 17.625 -9.859 -7.953 1 92.44 228 LEU B C 1
ATOM 5571 O O . LEU B 1 228 ? 18.531 -9.047 -8.148 1 92.44 228 LEU B O 1
ATOM 5575 N N . LEU B 1 229 ? 17.453 -10.453 -6.859 1 93.25 229 LEU B N 1
ATOM 5576 C CA . LEU B 1 229 ? 18.375 -10.258 -5.746 1 93.25 229 LEU B CA 1
ATOM 5577 C C . LEU B 1 229 ? 19.797 -10.664 -6.137 1 93.25 229 LEU B C 1
ATOM 5579 O O . LEU B 1 229 ? 20.75 -9.914 -5.902 1 93.25 229 LEU B O 1
ATOM 5583 N N . ILE B 1 230 ? 19.938 -11.812 -6.734 1 95.38 230 ILE B N 1
ATOM 5584 C CA . ILE B 1 230 ? 21.234 -12.328 -7.16 1 95.38 230 ILE B CA 1
ATOM 5585 C C . ILE B 1 230 ? 21.812 -11.438 -8.258 1 95.38 230 ILE B C 1
ATOM 5587 O O . ILE B 1 230 ? 23 -11.094 -8.234 1 95.38 230 ILE B O 1
ATOM 5591 N N . ALA B 1 231 ? 20.953 -11.047 -9.164 1 95.62 231 ALA B N 1
ATOM 5592 C CA . ALA B 1 231 ? 21.375 -10.195 -10.266 1 95.62 231 ALA B CA 1
ATOM 5593 C C . ALA B 1 231 ? 21.891 -8.852 -9.758 1 95.62 231 ALA B C 1
ATOM 5595 O O . ALA B 1 231 ? 22.891 -8.328 -10.266 1 95.62 231 ALA B O 1
ATOM 5596 N N . GLN B 1 232 ? 21.266 -8.383 -8.828 1 92.62 232 GLN B N 1
ATOM 5597 C CA . GLN B 1 232 ? 21.688 -7.109 -8.25 1 92.62 232 GLN B CA 1
ATOM 5598 C C . GLN B 1 232 ? 23.047 -7.234 -7.578 1 92.62 232 GLN B C 1
ATOM 5600 O O . GLN B 1 232 ? 23.906 -6.363 -7.734 1 92.62 232 GLN B O 1
ATOM 5605 N N . GLN B 1 233 ? 23.25 -8.258 -6.859 1 92.5 233 GLN B N 1
ATOM 5606 C CA . GLN B 1 233 ? 24.531 -8.492 -6.219 1 92.5 233 GLN B CA 1
ATOM 5607 C C . GLN B 1 233 ? 25.625 -8.758 -7.254 1 92.5 233 GLN B C 1
ATOM 5609 O O . GLN B 1 233 ? 26.781 -8.398 -7.051 1 92.5 233 GLN B O 1
ATOM 5614 N N . ALA B 1 234 ? 25.234 -9.367 -8.359 1 95.12 234 ALA B N 1
ATOM 5615 C CA . ALA B 1 234 ? 26.172 -9.711 -9.414 1 95.12 234 ALA B CA 1
ATOM 5616 C C . ALA B 1 234 ? 26.297 -8.578 -10.438 1 95.12 234 ALA B C 1
ATOM 5618 O O . ALA B 1 234 ? 27.141 -8.625 -11.328 1 95.12 234 ALA B O 1
ATOM 5619 N N . ASP B 1 235 ? 25.375 -7.578 -10.289 1 93.19 235 ASP B N 1
ATOM 5620 C CA . ASP B 1 235 ? 25.328 -6.461 -11.227 1 93.19 235 ASP B CA 1
ATOM 5621 C C . ASP B 1 235 ? 25.047 -6.945 -12.648 1 93.19 235 ASP B C 1
ATOM 5623 O O . ASP B 1 235 ? 25.75 -6.562 -13.586 1 93.19 235 ASP B O 1
ATOM 5627 N N . TRP B 1 236 ? 24.172 -7.902 -12.742 1 95.31 236 TRP B N 1
ATOM 5628 C CA . TRP B 1 236 ? 23.766 -8.422 -14.039 1 95.31 236 TRP B CA 1
ATOM 5629 C C . TRP B 1 236 ? 22.5 -7.715 -14.516 1 95.31 236 TRP B C 1
ATOM 5631 O O . TRP B 1 236 ? 21.547 -7.52 -13.742 1 95.31 236 TRP B O 1
ATOM 5641 N N . ASN B 1 237 ? 22.5 -7.273 -15.711 1 93.31 237 ASN B N 1
ATOM 5642 C CA . ASN B 1 237 ? 21.25 -6.844 -16.312 1 93.31 237 ASN B CA 1
ATOM 5643 C C . ASN B 1 237 ? 20.438 -8.031 -16.844 1 93.31 237 ASN B C 1
ATOM 5645 O O . ASN B 1 237 ? 20.844 -9.18 -16.656 1 93.31 237 ASN B O 1
ATOM 5649 N N . PHE B 1 238 ? 19.312 -7.723 -17.469 1 93.5 238 PHE B N 1
ATOM 5650 C CA . PHE B 1 238 ? 18.375 -8.758 -17.875 1 93.5 238 PHE B CA 1
ATOM 5651 C C . PHE B 1 238 ? 19.031 -9.734 -18.844 1 93.5 238 PHE B C 1
ATOM 5653 O O . PHE B 1 238 ? 19 -10.945 -18.641 1 93.5 238 PHE B O 1
ATOM 5660 N N . VAL B 1 239 ? 19.688 -9.336 -19.906 1 94.69 239 VAL B N 1
ATOM 5661 C CA . VAL B 1 239 ? 20.281 -10.172 -20.938 1 94.69 239 VAL B CA 1
ATOM 5662 C C . VAL B 1 239 ? 21.484 -10.922 -20.359 1 94.69 239 VAL B C 1
ATOM 5664 O O . VAL B 1 239 ? 21.656 -12.117 -20.609 1 94.69 239 VAL B O 1
ATOM 5667 N N . GLU B 1 240 ? 22.266 -10.18 -19.547 1 95.12 240 GLU B N 1
ATOM 5668 C CA . GLU B 1 240 ? 23.422 -10.82 -18.922 1 95.12 240 GLU B CA 1
ATOM 5669 C C . GLU B 1 240 ? 22.984 -11.961 -18 1 95.12 240 GLU B C 1
ATOM 5671 O O . GLU B 1 240 ? 23.594 -13.031 -18 1 95.12 240 GLU B O 1
ATOM 5676 N N . PHE B 1 241 ? 22 -11.695 -17.25 1 97.19 241 PHE B N 1
ATOM 5677 C CA . PHE B 1 241 ? 21.469 -12.742 -16.391 1 97.19 241 PHE B CA 1
ATOM 5678 C C . PHE B 1 241 ? 21.047 -13.961 -17.203 1 97.19 241 PHE B C 1
ATOM 5680 O O . PHE B 1 241 ? 21.406 -15.094 -16.875 1 97.19 241 PHE B O 1
ATOM 5687 N N . PHE B 1 242 ? 20.297 -13.719 -18.25 1 96.38 242 PHE B N 1
ATOM 5688 C CA . PHE B 1 242 ? 19.797 -14.797 -19.094 1 96.38 242 PHE B CA 1
ATOM 5689 C C . PHE B 1 242 ? 20.953 -15.609 -19.672 1 96.38 242 PHE B C 1
ATOM 5691 O O . PHE B 1 242 ? 20.922 -16.844 -19.641 1 96.38 242 PHE B O 1
ATOM 5698 N N . LEU B 1 243 ? 21.969 -14.992 -20.094 1 96.56 243 LEU B N 1
ATOM 5699 C CA . LEU B 1 243 ? 23.094 -15.664 -20.734 1 96.56 243 LEU B CA 1
ATOM 5700 C C . LEU B 1 243 ? 23.906 -16.453 -19.703 1 96.56 243 LEU B C 1
ATOM 5702 O O . LEU B 1 243 ? 24.391 -17.547 -20 1 96.56 243 LEU B O 1
ATOM 5706 N N . GLN B 1 244 ? 24.031 -15.883 -18.531 1 96.88 244 GLN B N 1
ATOM 5707 C CA . GLN B 1 244 ? 24.797 -16.547 -17.484 1 96.88 244 GLN B CA 1
ATOM 5708 C C . GLN B 1 244 ? 24.094 -17.812 -17.016 1 96.88 244 GLN B C 1
ATOM 5710 O O . GLN B 1 244 ? 24.75 -18.828 -16.734 1 96.88 244 GLN B O 1
ATOM 5715 N N . VAL B 1 245 ? 22.859 -17.812 -16.969 1 97.62 245 VAL B N 1
ATOM 5716 C CA . VAL B 1 245 ? 22.109 -18.906 -16.359 1 97.62 245 VAL B CA 1
ATOM 5717 C C . VAL B 1 245 ? 21.672 -19.906 -17.453 1 97.62 245 VAL B C 1
ATOM 5719 O O . VAL B 1 245 ? 21.375 -21.062 -17.156 1 97.62 245 VAL B O 1
ATOM 5722 N N . ALA B 1 246 ? 21.734 -19.531 -18.703 1 97.62 246 ALA B N 1
ATOM 5723 C CA . ALA B 1 246 ? 21.203 -20.297 -19.844 1 97.62 246 ALA B CA 1
ATOM 5724 C C . ALA B 1 246 ? 21.828 -21.688 -19.906 1 97.62 246 ALA B C 1
ATOM 5726 O O . ALA B 1 246 ? 21.141 -22.672 -20.203 1 97.62 246 ALA B O 1
ATOM 5727 N N . PRO B 1 247 ? 23.125 -21.75 -19.625 1 97.19 247 PRO B N 1
ATOM 5728 C CA . PRO B 1 247 ? 23.719 -23.078 -19.734 1 97.19 247 PRO B CA 1
ATOM 5729 C C . PRO B 1 247 ? 23.078 -24.094 -18.781 1 97.19 247 PRO B C 1
ATOM 5731 O O . PRO B 1 247 ? 23.156 -25.297 -19.016 1 97.19 247 PRO B O 1
ATOM 5734 N N . VAL B 1 248 ? 22.516 -23.641 -17.766 1 97.69 248 VAL B N 1
ATOM 5735 C CA . VAL B 1 248 ? 21.859 -24.547 -16.812 1 97.69 248 VAL B CA 1
ATOM 5736 C C . VAL B 1 248 ? 20.344 -24.531 -17.031 1 97.69 248 VAL B C 1
ATOM 5738 O O . VAL B 1 248 ? 19.719 -25.578 -17.109 1 97.69 248 VAL B O 1
ATOM 5741 N N . SER B 1 249 ? 19.781 -23.344 -17.172 1 97.56 249 SER B N 1
ATOM 5742 C CA . SER B 1 249 ? 18.328 -23.188 -17.219 1 97.56 249 SER B CA 1
ATOM 5743 C C . SER B 1 249 ? 17.766 -23.797 -18.5 1 97.56 249 SER B C 1
ATOM 5745 O O . SER B 1 249 ? 16.688 -24.391 -18.484 1 97.56 249 SER B O 1
ATOM 5747 N N . MET B 1 250 ? 18.453 -23.719 -19.641 1 97.75 250 MET B N 1
ATOM 5748 C CA . MET B 1 250 ? 17.922 -24.219 -20.906 1 97.75 250 MET B CA 1
ATOM 5749 C C . MET B 1 250 ? 17.844 -25.734 -20.891 1 97.75 250 MET B C 1
ATOM 5751 O O . MET B 1 250 ? 16.797 -26.312 -21.219 1 97.75 250 MET B O 1
ATOM 5755 N N . PRO B 1 251 ? 18.938 -26.391 -20.5 1 97.75 251 PRO B N 1
ATOM 5756 C CA . PRO B 1 251 ? 18.828 -27.844 -20.406 1 97.75 251 PRO B CA 1
ATOM 5757 C C . PRO B 1 251 ? 17.75 -28.297 -19.422 1 97.75 251 PRO B C 1
ATOM 5759 O O . PRO B 1 251 ? 17.078 -29.297 -19.656 1 97.75 251 PRO B O 1
ATOM 5762 N N . THR B 1 252 ? 17.656 -27.625 -18.375 1 97.69 252 THR B N 1
ATOM 5763 C CA . THR B 1 252 ? 16.625 -27.984 -17.406 1 97.69 252 THR B CA 1
ATOM 5764 C C . THR B 1 252 ? 15.234 -27.719 -17.953 1 97.69 252 THR B C 1
ATOM 5766 O O . THR B 1 252 ? 14.289 -28.453 -17.641 1 97.69 252 THR B O 1
ATOM 5769 N N . LEU B 1 253 ? 15.094 -26.641 -18.672 1 97.94 253 LEU B N 1
ATOM 5770 C CA . LEU B 1 253 ? 13.82 -26.391 -19.344 1 97.94 253 LEU B CA 1
ATOM 5771 C C . LEU B 1 253 ? 13.445 -27.562 -20.25 1 97.94 253 LEU B C 1
ATOM 5773 O O . LEU B 1 253 ? 12.328 -28.062 -20.188 1 97.94 253 LEU B O 1
ATOM 5777 N N . ILE B 1 254 ? 14.383 -28.016 -21.078 1 97.88 254 ILE B N 1
ATOM 5778 C CA . ILE B 1 254 ? 14.164 -29.141 -21.969 1 97.88 254 ILE B CA 1
ATOM 5779 C C . ILE B 1 254 ? 13.875 -30.406 -21.156 1 97.88 254 ILE B C 1
ATOM 5781 O O . ILE B 1 254 ? 12.945 -31.156 -21.469 1 97.88 254 ILE B O 1
ATOM 5785 N N . GLY B 1 255 ? 14.695 -30.609 -20.141 1 97.75 255 GLY B N 1
ATOM 5786 C CA . GLY B 1 255 ? 14.461 -31.766 -19.281 1 97.75 255 GLY B CA 1
ATOM 5787 C C . GLY B 1 255 ? 13.086 -31.766 -18.641 1 97.75 255 GLY B C 1
ATOM 5788 O O . GLY B 1 255 ? 12.445 -32.812 -18.547 1 97.75 255 GLY B O 1
ATOM 5789 N N . GLY B 1 256 ? 12.695 -30.609 -18.172 1 97.62 256 GLY B N 1
ATOM 5790 C CA . GLY B 1 256 ? 11.367 -30.484 -17.594 1 97.62 256 GLY B CA 1
ATOM 5791 C C . GLY B 1 256 ? 10.258 -30.781 -18.594 1 97.62 256 GLY B C 1
ATOM 5792 O O . GLY B 1 256 ? 9.289 -31.469 -18.266 1 97.62 256 GLY B O 1
ATOM 5793 N N . LEU B 1 257 ? 10.391 -30.266 -19.797 1 97.75 257 LEU B N 1
ATOM 5794 C CA . LEU B 1 257 ? 9.391 -30.484 -20.828 1 97.75 257 LEU B CA 1
ATOM 5795 C C . LEU B 1 257 ? 9.352 -31.953 -21.25 1 97.75 257 LEU B C 1
ATOM 5797 O O . LEU B 1 257 ? 8.281 -32.5 -21.5 1 97.75 257 LEU B O 1
ATOM 5801 N N . VAL B 1 258 ? 10.508 -32.562 -21.312 1 97.81 258 VAL B N 1
ATOM 5802 C CA . VAL B 1 258 ? 10.57 -33.969 -21.625 1 97.81 258 VAL B CA 1
ATOM 5803 C C . VAL B 1 258 ? 9.906 -34.781 -20.516 1 97.81 258 VAL B C 1
ATOM 5805 O O . VAL B 1 258 ? 9.211 -35.781 -20.781 1 97.81 258 VAL B O 1
ATOM 5808 N N . THR B 1 259 ? 10.164 -34.375 -19.312 1 97.75 259 THR B N 1
ATOM 5809 C CA . THR B 1 259 ? 9.516 -35.031 -18.188 1 97.75 259 THR B CA 1
ATOM 5810 C C . THR B 1 259 ? 8 -34.906 -18.297 1 97.75 259 THR B C 1
ATOM 5812 O O . THR B 1 259 ? 7.277 -35.875 -17.984 1 97.75 259 THR B O 1
ATOM 5815 N N . CYS B 1 260 ? 7.551 -33.75 -18.672 1 97.38 260 CYS B N 1
ATOM 5816 C CA . CYS B 1 260 ? 6.125 -33.531 -18.891 1 97.38 260 CYS B CA 1
ATOM 5817 C C . CYS B 1 260 ? 5.551 -34.531 -19.859 1 97.38 260 CYS B C 1
ATOM 5819 O O . CYS B 1 260 ? 4.531 -35.188 -19.578 1 97.38 260 CYS B O 1
ATOM 5821 N N . ILE B 1 261 ? 6.254 -34.812 -20.938 1 96.94 261 ILE B N 1
ATOM 5822 C CA . ILE B 1 261 ? 5.82 -35.781 -21.938 1 96.94 261 ILE B CA 1
ATOM 5823 C C . ILE B 1 261 ? 5.879 -37.188 -21.359 1 96.94 261 ILE B C 1
ATOM 5825 O O . ILE B 1 261 ? 4.945 -37.969 -21.516 1 96.94 261 ILE B O 1
ATOM 5829 N N . ALA B 1 262 ? 6.926 -37.438 -20.656 1 97 262 ALA B N 1
ATOM 5830 C CA . ALA B 1 262 ? 7.156 -38.781 -20.141 1 97 262 ALA B CA 1
ATOM 5831 C C . ALA B 1 262 ? 6.094 -39.156 -19.109 1 97 262 ALA B C 1
ATOM 5833 O O . ALA B 1 262 ? 5.527 -40.25 -19.172 1 97 262 ALA B O 1
ATOM 5834 N N . VAL B 1 263 ? 5.832 -38.281 -18.25 1 96.69 263 VAL B N 1
ATOM 5835 C CA . VAL B 1 263 ? 4.891 -38.625 -17.188 1 96.69 263 VAL B CA 1
ATOM 5836 C C . VAL B 1 263 ? 3.477 -38.688 -17.766 1 96.69 263 VAL B C 1
ATOM 5838 O O . VAL B 1 263 ? 2.654 -39.469 -17.281 1 96.69 263 VAL B O 1
ATOM 5841 N N . GLU B 1 264 ? 3.178 -37.938 -18.719 1 95.31 264 GLU B N 1
ATOM 5842 C CA . GLU B 1 264 ? 1.868 -38 -19.359 1 95.31 264 GLU B CA 1
ATOM 5843 C C . GLU B 1 264 ? 1.714 -39.281 -20.172 1 95.31 264 GLU B C 1
ATOM 5845 O O . GLU B 1 264 ? 0.649 -39.906 -20.172 1 95.31 264 GLU B O 1
ATOM 5850 N N . LYS B 1 265 ? 2.711 -39.656 -20.859 1 94.56 265 LYS B N 1
ATOM 5851 C CA . LYS B 1 265 ? 2.674 -40.844 -21.688 1 94.56 265 LYS B CA 1
ATOM 5852 C C . LYS B 1 265 ? 2.598 -42.094 -20.812 1 94.56 265 LYS B C 1
ATOM 5854 O O . LYS B 1 265 ? 1.874 -43.062 -21.125 1 94.56 265 LYS B O 1
ATOM 5859 N N . LEU B 1 266 ? 3.289 -42.062 -19.703 1 95.12 266 LEU B N 1
ATOM 5860 C CA . LEU B 1 266 ? 3.359 -43.25 -18.844 1 95.12 266 LEU B CA 1
ATOM 5861 C C . LEU B 1 266 ? 2.199 -43.281 -17.844 1 95.12 266 LEU B C 1
ATOM 5863 O O . LEU B 1 266 ? 1.899 -44.312 -17.266 1 95.12 266 LEU B O 1
ATOM 5867 N N . GLY B 1 267 ? 1.621 -42.125 -17.656 1 94 267 GLY B N 1
ATOM 5868 C CA . GLY B 1 267 ? 0.496 -42.031 -16.734 1 94 267 GLY B CA 1
ATOM 5869 C C . GLY B 1 267 ? 0.868 -42.344 -15.297 1 94 267 GLY B C 1
ATOM 5870 O O . GLY B 1 267 ? 0.151 -43.062 -14.609 1 94 267 GLY B O 1
ATOM 5871 N N . ILE B 1 268 ? 2.035 -41.844 -14.938 1 93.25 268 ILE B N 1
ATOM 5872 C CA . ILE B 1 268 ? 2.537 -42.125 -13.594 1 93.25 268 ILE B CA 1
ATOM 5873 C C . ILE B 1 268 ? 2.461 -40.875 -12.742 1 93.25 268 ILE B C 1
ATOM 5875 O O . ILE B 1 268 ? 2.367 -39.75 -13.273 1 93.25 268 ILE B O 1
ATOM 5879 N N . PHE B 1 269 ? 2.346 -41.031 -11.398 1 93.5 269 PHE B N 1
ATOM 5880 C CA . PHE B 1 269 ? 2.385 -39.969 -10.406 1 93.5 269 PHE B CA 1
ATOM 5881 C C . PHE B 1 269 ? 1.149 -39.062 -10.516 1 93.5 269 PHE B C 1
ATOM 5883 O O . PHE B 1 269 ? 1.227 -37.875 -10.305 1 93.5 269 PHE B O 1
ATOM 5890 N N . GLY B 1 270 ? 0.078 -39.625 -11.039 1 89.56 270 GLY B N 1
ATOM 5891 C CA . GLY B 1 270 ? -1.181 -38.906 -11.078 1 89.56 270 GLY B CA 1
ATOM 5892 C C . GLY B 1 270 ? -1.397 -38.156 -12.375 1 89.56 270 GLY B C 1
ATOM 5893 O O . GLY B 1 270 ? -2.311 -37.312 -12.477 1 89.56 270 GLY B O 1
ATOM 5894 N N . TYR B 1 271 ? -0.511 -38.375 -13.312 1 94.06 271 TYR B N 1
ATOM 5895 C CA . TYR B 1 271 ? -0.627 -37.75 -14.625 1 94.06 271 TYR B CA 1
ATOM 5896 C C . TYR B 1 271 ? -1.278 -38.688 -15.633 1 94.06 271 TYR B C 1
ATOM 5898 O O . TYR B 1 271 ? -1.469 -39.875 -15.352 1 94.06 271 TYR B O 1
ATOM 5906 N N . GLY B 1 272 ? -1.717 -38.156 -16.734 1 90.19 272 GLY B N 1
ATOM 5907 C CA . GLY B 1 272 ? -2.26 -39 -17.797 1 90.19 272 GLY B CA 1
ATOM 5908 C C . GLY B 1 272 ? -3.768 -38.875 -17.922 1 90.19 272 GLY B C 1
ATOM 5909 O O . GLY B 1 272 ? -4.352 -39.406 -18.875 1 90.19 272 GLY B O 1
ATOM 5910 N N . ALA B 1 273 ? -4.395 -38.219 -17.047 1 89.94 273 ALA B N 1
ATOM 5911 C CA . ALA B 1 273 ? -5.852 -38.094 -17.109 1 89.94 273 ALA B CA 1
ATOM 5912 C C . ALA B 1 273 ? -6.297 -37.312 -18.328 1 89.94 273 ALA B C 1
ATOM 5914 O O . ALA B 1 273 ? -5.734 -36.25 -18.625 1 89.94 273 ALA B O 1
ATOM 5915 N N . GLN B 1 274 ? -7.27 -37.844 -18.984 1 89.62 274 GLN B N 1
ATOM 5916 C CA . GLN B 1 274 ? -7.797 -37.219 -20.188 1 89.62 274 GLN B CA 1
ATOM 5917 C C . GLN B 1 274 ? -9.07 -36.438 -19.875 1 89.62 274 GLN B C 1
ATOM 5919 O O . GLN B 1 274 ? -9.742 -36.688 -18.875 1 89.62 274 GLN B O 1
ATOM 5924 N N . LEU B 1 275 ? -9.258 -35.531 -20.672 1 88.88 275 LEU B N 1
ATOM 5925 C CA . LEU B 1 275 ? -10.492 -34.75 -20.578 1 88.88 275 LEU B CA 1
ATOM 5926 C C . LEU B 1 275 ? -11.672 -35.531 -21.141 1 88.88 275 LEU B C 1
ATOM 5928 O O . LEU B 1 275 ? -11.672 -35.875 -22.328 1 88.88 275 LEU B O 1
ATOM 5932 N N . PRO B 1 276 ? -12.586 -35.75 -20.281 1 87.88 276 PRO B N 1
ATOM 5933 C CA . PRO B 1 276 ? -13.766 -36.438 -20.812 1 87.88 276 PRO B CA 1
ATOM 5934 C C . PRO B 1 276 ? -14.453 -35.656 -21.922 1 87.88 276 PRO B C 1
ATOM 5936 O O . PRO B 1 276 ? -14.555 -34.406 -21.844 1 87.88 276 PRO B O 1
ATOM 5939 N N . ASP B 1 277 ? -14.93 -36.344 -22.875 1 87.94 277 ASP B N 1
ATOM 5940 C CA . ASP B 1 277 ? -15.516 -35.719 -24.062 1 87.94 277 ASP B CA 1
ATOM 5941 C C . ASP B 1 277 ? -16.75 -34.875 -23.703 1 87.94 277 ASP B C 1
ATOM 5943 O O . ASP B 1 277 ? -16.969 -33.812 -24.266 1 87.94 277 ASP B O 1
ATOM 5947 N N . LYS B 1 278 ? -17.422 -35.406 -22.781 1 86.19 278 LYS B N 1
ATOM 5948 C CA . LYS B 1 278 ? -18.625 -34.656 -22.359 1 86.19 278 LYS B CA 1
ATOM 5949 C C . LYS B 1 278 ? -18.25 -33.312 -21.75 1 86.19 278 LYS B C 1
ATOM 5951 O O . LYS B 1 278 ? -18.891 -32.312 -22.062 1 86.19 278 LYS B O 1
ATOM 5956 N N . VAL B 1 279 ? -17.297 -33.406 -20.969 1 87.94 279 VAL B N 1
ATOM 5957 C CA . VAL B 1 279 ? -16.844 -32.188 -20.297 1 87.94 279 VAL B CA 1
ATOM 5958 C C . VAL B 1 279 ? -16.297 -31.203 -21.344 1 87.94 279 VAL B C 1
ATOM 5960 O O . VAL B 1 279 ? -16.578 -30 -21.281 1 87.94 279 VAL B O 1
ATOM 5963 N N . ARG B 1 280 ? -15.586 -31.688 -22.281 1 89.19 280 ARG B N 1
ATOM 5964 C CA . ARG B 1 280 ? -15.008 -30.859 -23.328 1 89.19 280 ARG B CA 1
ATOM 5965 C C . ARG B 1 280 ? -16.094 -30.141 -24.125 1 89.19 280 ARG B C 1
ATOM 5967 O O . ARG B 1 280 ? -15.984 -28.953 -24.406 1 89.19 280 ARG B O 1
ATOM 5974 N N . THR B 1 281 ? -17.062 -30.844 -24.422 1 88.69 281 THR B N 1
ATOM 5975 C CA . THR B 1 281 ? -18.156 -30.281 -25.203 1 88.69 281 THR B CA 1
ATOM 5976 C C . THR B 1 281 ? -18.844 -29.156 -24.453 1 88.69 281 THR B C 1
ATOM 5978 O O . THR B 1 281 ? -19.141 -28.109 -25.016 1 88.69 281 THR B O 1
ATOM 5981 N N . ILE B 1 282 ? -18.953 -29.406 -23.281 1 86.75 282 ILE B N 1
ATOM 5982 C CA . ILE B 1 282 ? -19.641 -28.406 -22.469 1 86.75 282 ILE B CA 1
ATOM 5983 C C . ILE B 1 282 ? -18.781 -27.156 -22.359 1 86.75 282 ILE B C 1
ATOM 5985 O O . ILE B 1 282 ? -19.297 -26.031 -22.469 1 86.75 282 ILE B O 1
ATOM 5989 N N . LEU B 1 283 ? -17.562 -27.438 -22.109 1 88.12 283 LEU B N 1
ATOM 5990 C CA . LEU B 1 283 ? -16.641 -26.297 -21.969 1 88.12 283 LEU B CA 1
ATOM 5991 C C . LEU B 1 283 ? -16.5 -25.547 -23.281 1 88.12 283 LEU B C 1
ATOM 5993 O O . LEU B 1 283 ? -16.391 -24.328 -23.297 1 88.12 283 LEU B O 1
ATOM 5997 N N . MET B 1 284 ? -16.516 -26.203 -24.359 1 88.62 284 MET B N 1
ATOM 5998 C CA . MET B 1 284 ? -16.422 -25.578 -25.672 1 88.62 284 MET B CA 1
ATOM 5999 C C . MET B 1 284 ? -17.672 -24.75 -25.969 1 88.62 284 MET B C 1
ATOM 6001 O O . MET B 1 284 ? -17.578 -23.656 -26.531 1 88.62 284 MET B O 1
ATOM 6005 N N . ASP B 1 285 ? -18.719 -25.297 -25.578 1 87.81 285 ASP B N 1
ATOM 6006 C CA . ASP B 1 285 ? -19.969 -24.562 -25.766 1 87.81 285 ASP B CA 1
ATOM 6007 C C . ASP B 1 285 ? -19.984 -23.297 -24.922 1 87.81 285 ASP B C 1
ATOM 6009 O O . ASP B 1 285 ? -20.422 -22.234 -25.391 1 87.81 285 ASP B O 1
ATOM 6013 N N . PHE B 1 286 ? -19.531 -23.516 -23.828 1 83.25 286 PHE B N 1
ATOM 6014 C CA . PHE B 1 286 ? -19.453 -22.359 -22.953 1 83.25 286 PHE B CA 1
ATOM 6015 C C . PHE B 1 286 ? -18.516 -21.312 -23.531 1 83.25 286 PHE B C 1
ATOM 6017 O O . PHE B 1 286 ? -18.844 -20.125 -23.531 1 83.25 286 PHE B O 1
ATOM 6024 N N . ASP B 1 287 ? -17.406 -21.688 -23.984 1 86.5 287 ASP B N 1
ATOM 6025 C CA . ASP B 1 287 ? -16.422 -20.766 -24.562 1 86.5 287 ASP B CA 1
ATOM 6026 C C . ASP B 1 287 ? -16.984 -20.078 -25.797 1 86.5 287 ASP B C 1
ATOM 6028 O O . ASP B 1 287 ? -16.75 -18.875 -26.016 1 86.5 287 ASP B O 1
ATOM 6032 N N . LYS B 1 288 ? -17.672 -20.812 -26.547 1 86.62 288 LYS B N 1
ATOM 6033 C CA . LYS B 1 288 ? -18.297 -20.25 -27.734 1 86.62 288 LYS B CA 1
ATOM 6034 C C . LYS B 1 288 ? -19.312 -19.188 -27.359 1 86.62 288 LYS B C 1
ATOM 6036 O O . LYS B 1 288 ? -19.359 -18.125 -27.984 1 86.62 288 LYS B O 1
ATOM 6041 N N . GLN B 1 289 ? -20.016 -19.484 -26.359 1 84.31 289 GLN B N 1
ATOM 6042 C CA . GLN B 1 289 ? -21 -18.516 -25.906 1 84.31 289 GLN B CA 1
ATOM 6043 C C . GLN B 1 289 ? -20.344 -17.266 -25.328 1 84.31 289 GLN B C 1
ATOM 6045 O O . GLN B 1 289 ? -20.766 -16.156 -25.609 1 84.31 289 GLN B O 1
ATOM 6050 N N . GLU B 1 290 ? -19.391 -17.531 -24.594 1 82.38 290 GLU B N 1
ATOM 6051 C CA . GLU B 1 290 ? -18.672 -16.422 -24 1 82.38 290 GLU B CA 1
ATOM 6052 C C . GLU B 1 290 ? -17.969 -15.578 -25.062 1 82.38 290 GLU B C 1
ATOM 6054 O O . GLU B 1 290 ? -17.922 -14.352 -24.969 1 82.38 290 GLU B O 1
ATOM 6059 N N . THR B 1 291 ? -17.438 -16.203 -26.047 1 83.06 291 THR B N 1
ATOM 6060 C CA . THR B 1 291 ? -16.734 -15.516 -27.125 1 83.06 291 THR B CA 1
ATOM 6061 C C . THR B 1 291 ? -17.719 -14.703 -27.969 1 83.06 291 THR B C 1
ATOM 6063 O O . THR B 1 291 ? -17.375 -13.617 -28.453 1 83.06 291 THR B O 1
ATOM 6066 N N . SER B 1 292 ? -18.828 -15.219 -28.062 1 85.69 292 SER B N 1
ATOM 6067 C CA . SER B 1 292 ? -19.844 -14.516 -28.844 1 85.69 292 SER B CA 1
ATOM 6068 C C . SER B 1 292 ? -20.328 -13.266 -28.125 1 85.69 292 SER B C 1
ATOM 6070 O O . SER B 1 292 ? -20.797 -12.32 -28.766 1 85.69 292 SER B O 1
ATOM 6072 N N . LYS B 1 293 ? -20.172 -13.25 -26.922 1 85.31 293 LYS B N 1
ATOM 6073 C CA . LYS B 1 293 ? -20.641 -12.125 -26.125 1 85.31 293 LYS B CA 1
ATOM 6074 C C . LYS B 1 293 ? -19.562 -11.055 -25.984 1 85.31 293 LYS B C 1
ATOM 6076 O O . LYS B 1 293 ? -19.812 -9.969 -25.453 1 85.31 293 LYS B O 1
ATOM 6081 N N . ARG B 1 294 ? -18.453 -11.391 -26.594 1 86.69 294 ARG B N 1
ATOM 6082 C CA . ARG B 1 294 ? -17.344 -10.445 -26.453 1 86.69 294 ARG B CA 1
ATOM 6083 C C . ARG B 1 294 ? -17.578 -9.203 -27.297 1 86.69 294 ARG B C 1
ATOM 6085 O O . ARG B 1 294 ? -17.906 -9.297 -28.484 1 86.69 294 ARG B O 1
ATOM 6092 N N . THR B 1 295 ? -17.469 -8.062 -26.688 1 90.19 295 THR B N 1
ATOM 6093 C CA . THR B 1 295 ? -17.672 -6.77 -27.328 1 90.19 295 THR B CA 1
ATOM 6094 C C . THR B 1 295 ? -16.359 -6.223 -27.859 1 90.19 295 THR B C 1
ATOM 6096 O O . THR B 1 295 ? -15.289 -6.773 -27.578 1 90.19 295 THR B O 1
ATOM 6099 N N . ASN B 1 296 ? -16.531 -5.242 -28.672 1 92.06 296 ASN B N 1
ATOM 6100 C CA . ASN B 1 296 ? -15.336 -4.578 -29.203 1 92.06 296 ASN B CA 1
ATOM 6101 C C . ASN B 1 296 ? -14.5 -3.955 -28.078 1 92.06 296 ASN B C 1
ATOM 6103 O O . ASN B 1 296 ? -13.281 -3.838 -28.203 1 92.06 296 ASN B O 1
ATOM 6107 N N . ARG B 1 297 ? -15.133 -3.623 -27.062 1 92.19 297 ARG B N 1
ATOM 6108 C CA . ARG B 1 297 ? -14.414 -3.098 -25.906 1 92.19 297 ARG B CA 1
ATOM 6109 C C . ARG B 1 297 ? -13.516 -4.164 -25.281 1 92.19 297 ARG B C 1
ATOM 6111 O O . ARG B 1 297 ? -12.391 -3.877 -24.875 1 92.19 297 ARG B O 1
ATOM 6118 N N . ASP B 1 298 ? -14.031 -5.34 -25.297 1 92.88 298 ASP B N 1
ATOM 6119 C CA . ASP B 1 298 ? -13.258 -6.453 -24.75 1 92.88 298 ASP B CA 1
ATOM 6120 C C . ASP B 1 298 ? -12.055 -6.762 -25.625 1 92.88 298 ASP B C 1
ATOM 6122 O O . ASP B 1 298 ? -10.953 -7.02 -25.125 1 92.88 298 ASP B O 1
ATOM 6126 N N . ILE B 1 299 ? -12.305 -6.766 -26.844 1 93.88 299 ILE B N 1
ATOM 6127 C CA . ILE B 1 299 ? -11.227 -7.051 -27.781 1 93.88 299 ILE B CA 1
ATOM 6128 C C . ILE B 1 299 ? -10.156 -5.969 -27.688 1 93.88 299 ILE B C 1
ATOM 6130 O O . ILE B 1 299 ? -8.961 -6.27 -27.672 1 93.88 299 ILE B O 1
ATOM 6134 N N . ALA B 1 300 ? -10.641 -4.754 -27.625 1 95.31 300 ALA B N 1
ATOM 6135 C CA . ALA B 1 300 ? -9.703 -3.641 -27.484 1 95.31 300 ALA B CA 1
ATOM 6136 C C . ALA B 1 300 ? -8.867 -3.793 -26.219 1 95.31 300 ALA B C 1
ATOM 6138 O O . ALA B 1 300 ? -7.664 -3.514 -26.219 1 95.31 300 ALA B O 1
ATOM 6139 N N . ALA B 1 301 ? -9.492 -4.227 -25.203 1 95.38 301 ALA B N 1
ATOM 6140 C CA . ALA B 1 301 ? -8.789 -4.426 -23.938 1 95.38 301 ALA B CA 1
ATOM 6141 C C . ALA B 1 301 ? -7.719 -5.508 -24.078 1 95.38 301 ALA B C 1
ATOM 6143 O O . ALA B 1 301 ? -6.613 -5.367 -23.547 1 95.38 301 ALA B O 1
ATOM 6144 N N . LEU B 1 302 ? -8.031 -6.539 -24.781 1 95.06 302 LEU B N 1
ATOM 6145 C CA . LEU B 1 302 ? -7.082 -7.625 -25 1 95.06 302 LEU B CA 1
ATOM 6146 C C . LEU B 1 302 ? -5.898 -7.152 -25.828 1 95.06 302 LEU B C 1
ATOM 6148 O O . LEU B 1 302 ? -4.754 -7.52 -25.562 1 95.06 302 LEU B O 1
ATOM 6152 N N . VAL B 1 303 ? -6.191 -6.406 -26.75 1 96.44 303 VAL B N 1
ATOM 6153 C CA . VAL B 1 303 ? -5.137 -5.883 -27.625 1 96.44 303 VAL B CA 1
ATOM 6154 C C . VAL B 1 303 ? -4.199 -4.988 -26.812 1 96.44 303 VAL B C 1
ATOM 6156 O O . VAL B 1 303 ? -2.977 -5.078 -26.938 1 96.44 303 VAL B O 1
ATOM 6159 N N . VAL B 1 304 ? -4.785 -4.145 -25.969 1 97.06 304 VAL B N 1
ATOM 6160 C CA . VAL B 1 304 ? -3.99 -3.262 -25.125 1 97.06 304 VAL B CA 1
ATOM 6161 C C . VAL B 1 304 ? -3.109 -4.094 -24.203 1 97.06 304 VAL B C 1
ATOM 6163 O O . VAL B 1 304 ? -1.938 -3.77 -23.984 1 97.06 304 VAL B O 1
ATOM 6166 N N . GLN B 1 305 ? -3.658 -5.094 -23.688 1 96.25 305 GLN B N 1
ATOM 6167 C CA . GLN B 1 305 ? -2.893 -5.961 -22.797 1 96.25 305 GLN B CA 1
ATOM 6168 C C . GLN B 1 305 ? -1.747 -6.637 -23.547 1 96.25 305 GLN B C 1
ATOM 6170 O O . GLN B 1 305 ? -0.633 -6.738 -23.031 1 96.25 305 GLN B O 1
ATOM 6175 N N . ALA B 1 306 ? -1.989 -7.109 -24.734 1 95.81 306 ALA B N 1
ATOM 6176 C CA . ALA B 1 306 ? -0.947 -7.73 -25.547 1 95.81 306 ALA B CA 1
ATOM 6177 C C . ALA B 1 306 ? 0.159 -6.73 -25.875 1 95.81 306 ALA B C 1
ATOM 6179 O O . ALA B 1 306 ? 1.346 -7.055 -25.781 1 95.81 306 ALA B O 1
ATOM 6180 N N . LEU B 1 307 ? -0.242 -5.551 -26.219 1 97.25 307 LEU B N 1
ATOM 6181 C CA . LEU B 1 307 ? 0.731 -4.512 -26.531 1 97.25 307 LEU B CA 1
ATOM 6182 C C . LEU B 1 307 ? 1.565 -4.16 -25.297 1 97.25 307 LEU B C 1
ATOM 6184 O O . LEU B 1 307 ? 2.779 -3.969 -25.406 1 97.25 307 LEU B O 1
ATOM 6188 N N . ALA B 1 308 ? 0.898 -4.078 -24.172 1 96.25 308 ALA B N 1
ATOM 6189 C CA . ALA B 1 308 ? 1.616 -3.811 -22.922 1 96.25 308 ALA B CA 1
ATOM 6190 C C . ALA B 1 308 ? 2.611 -4.926 -22.609 1 96.25 308 ALA B C 1
ATOM 6192 O O . ALA B 1 308 ? 3.695 -4.672 -22.078 1 96.25 308 ALA B O 1
ATOM 6193 N N . GLY B 1 309 ? 2.199 -6.148 -22.922 1 93.88 309 GLY B N 1
ATOM 6194 C CA . GLY B 1 309 ? 3.123 -7.262 -22.797 1 93.88 309 GLY B CA 1
ATOM 6195 C C . GLY B 1 309 ? 4.363 -7.117 -23.656 1 93.88 309 GLY B C 1
ATOM 6196 O O . GLY B 1 309 ? 5.477 -7.406 -23.203 1 93.88 309 GLY B O 1
ATOM 6197 N N . VAL B 1 310 ? 4.188 -6.703 -24.797 1 95.44 310 VAL B N 1
ATOM 6198 C CA . VAL B 1 310 ? 5.312 -6.488 -25.703 1 95.44 310 VAL B CA 1
ATOM 6199 C C . VAL B 1 310 ? 6.207 -5.379 -25.172 1 95.44 310 VAL B C 1
ATOM 6201 O O . VAL B 1 310 ? 7.434 -5.508 -25.156 1 95.44 310 VAL B O 1
ATOM 6204 N N . VAL B 1 311 ? 5.594 -4.301 -24.703 1 96 311 VAL B N 1
ATOM 6205 C CA . VAL B 1 311 ? 6.352 -3.197 -24.125 1 96 311 VAL B CA 1
ATOM 6206 C C . VAL B 1 311 ? 7.168 -3.699 -22.938 1 96 311 VAL B C 1
ATOM 6208 O O . VAL B 1 311 ? 8.336 -3.338 -22.781 1 96 311 VAL B O 1
ATOM 6211 N N . LEU B 1 312 ? 6.566 -4.508 -22.141 1 94.12 312 LEU B N 1
ATOM 6212 C CA . LEU B 1 312 ? 7.242 -5.09 -20.984 1 94.12 312 LEU B CA 1
ATOM 6213 C C . LEU B 1 312 ? 8.461 -5.891 -21.422 1 94.12 312 LEU B C 1
ATOM 6215 O O . LEU B 1 312 ? 9.562 -5.691 -20.906 1 94.12 312 LEU B O 1
ATOM 6219 N N . MET B 1 313 ? 8.305 -6.754 -22.422 1 92.81 313 MET B N 1
ATOM 6220 C CA . MET B 1 313 ? 9.383 -7.617 -22.891 1 92.81 313 MET B CA 1
ATOM 6221 C C . MET B 1 313 ? 10.523 -6.797 -23.484 1 92.81 313 MET B C 1
ATOM 6223 O O . MET B 1 313 ? 11.695 -7.047 -23.188 1 92.81 313 MET B O 1
ATOM 6227 N N . VAL B 1 314 ? 10.18 -5.828 -24.219 1 94.62 314 VAL B N 1
ATOM 6228 C CA . VAL B 1 314 ? 11.188 -4.988 -24.875 1 94.62 314 VAL B CA 1
ATOM 6229 C C . VAL B 1 314 ? 11.906 -4.148 -23.828 1 94.62 314 VAL B C 1
ATOM 6231 O O . VAL B 1 314 ? 13.133 -4.008 -23.875 1 94.62 314 VAL B O 1
ATOM 6234 N N . SER B 1 315 ? 11.141 -3.617 -22.891 1 95.06 315 SER B N 1
ATOM 6235 C CA . SER B 1 315 ? 11.734 -2.789 -21.844 1 95.06 315 SER B CA 1
ATOM 6236 C C . SER B 1 315 ? 12.727 -3.588 -21 1 95.06 315 SER B C 1
ATOM 6238 O O . SER B 1 315 ? 13.781 -3.074 -20.625 1 95.06 315 SER B O 1
ATOM 6240 N N . LEU B 1 316 ? 12.43 -4.797 -20.734 1 90.94 316 LEU B N 1
ATOM 6241 C CA . LEU B 1 316 ? 13.328 -5.652 -19.953 1 90.94 316 LEU B CA 1
ATOM 6242 C C . LEU B 1 316 ? 14.555 -6.039 -20.781 1 90.94 316 LEU B C 1
ATOM 6244 O O . LEU B 1 316 ? 15.68 -5.98 -20.281 1 90.94 316 LEU B O 1
ATOM 6248 N N . ALA B 1 317 ? 14.359 -6.422 -22.031 1 89.25 317 ALA B N 1
ATOM 6249 C CA . ALA B 1 317 ? 15.43 -6.887 -22.906 1 89.25 317 ALA B CA 1
ATOM 6250 C C . ALA B 1 317 ? 16.453 -5.777 -23.156 1 89.25 317 ALA B C 1
ATOM 6252 O O . ALA B 1 317 ? 17.656 -6.031 -23.172 1 89.25 317 ALA B O 1
ATOM 6253 N N . LEU B 1 318 ? 15.922 -4.559 -23.219 1 92.94 318 LEU B N 1
ATOM 6254 C CA . LEU B 1 318 ? 16.797 -3.438 -23.516 1 92.94 318 LEU B CA 1
ATOM 6255 C C . LEU B 1 318 ? 17.25 -2.732 -22.25 1 92.94 318 LEU B C 1
ATOM 6257 O O . LEU B 1 318 ? 17.984 -1.747 -22.297 1 92.94 318 LEU B O 1
ATOM 6261 N N . HIS B 1 319 ? 16.812 -3.266 -21.141 1 90.44 319 HIS B N 1
ATOM 6262 C CA . HIS B 1 319 ? 17.156 -2.678 -19.859 1 90.44 319 HIS B CA 1
ATOM 6263 C C . HIS B 1 319 ? 16.891 -1.176 -19.844 1 90.44 319 HIS B C 1
ATOM 6265 O O . HIS B 1 319 ? 17.766 -0.389 -19.469 1 90.44 319 HIS B O 1
ATOM 6271 N N . LEU B 1 320 ? 15.734 -0.814 -20.234 1 93.56 320 LEU B N 1
ATOM 6272 C CA . LEU B 1 320 ? 15.359 0.589 -20.375 1 93.56 320 LEU B CA 1
ATOM 6273 C C . LEU B 1 320 ? 15.203 1.251 -19.016 1 93.56 320 LEU B C 1
ATOM 6275 O O . LEU B 1 320 ? 15.336 2.471 -18.891 1 93.56 320 LEU B O 1
ATOM 6279 N N . ALA B 1 321 ? 14.844 0.602 -17.984 1 94.5 321 ALA B N 1
ATOM 6280 C CA . ALA B 1 321 ? 14.648 1.082 -16.625 1 94.5 321 ALA B CA 1
ATOM 6281 C C . ALA B 1 321 ? 14.758 -0.063 -15.617 1 94.5 321 ALA B C 1
ATOM 6283 O O . ALA B 1 321 ? 14.812 -1.232 -16 1 94.5 321 ALA B O 1
ATOM 6284 N N . GLU B 1 322 ? 14.969 0.354 -14.359 1 93.5 322 GLU B N 1
ATOM 6285 C CA . GLU B 1 322 ? 14.914 -0.669 -13.32 1 93.5 322 GLU B CA 1
ATOM 6286 C C . GLU B 1 322 ? 13.586 -1.431 -13.367 1 93.5 322 GLU B C 1
ATOM 6288 O O . GLU B 1 322 ? 12.555 -0.871 -13.742 1 93.5 322 GLU B O 1
ATOM 6293 N N . VAL B 1 323 ? 13.664 -2.662 -13.008 1 91.25 323 VAL B N 1
ATOM 6294 C CA . VAL B 1 323 ? 12.562 -3.6 -13.211 1 91.25 323 VAL B CA 1
ATOM 6295 C C . VAL B 1 323 ? 11.305 -3.088 -12.508 1 91.25 323 VAL B C 1
ATOM 6297 O O . VAL B 1 323 ? 10.203 -3.166 -13.062 1 91.25 323 VAL B O 1
ATOM 6300 N N . GLY B 1 324 ? 11.484 -2.598 -11.336 1 93.38 324 GLY B N 1
ATOM 6301 C CA . GLY B 1 324 ? 10.336 -2.068 -10.617 1 93.38 324 GLY B CA 1
ATOM 6302 C C . GLY B 1 324 ? 9.641 -0.938 -11.352 1 93.38 324 GLY B C 1
ATOM 6303 O O . GLY B 1 324 ? 8.414 -0.858 -11.359 1 93.38 324 GLY B O 1
ATOM 6304 N N . LEU B 1 325 ? 10.344 0.011 -11.961 1 96.25 325 LEU B N 1
ATOM 6305 C CA . LEU B 1 325 ? 9.781 1.124 -12.719 1 96.25 325 LEU B CA 1
ATOM 6306 C C . LEU B 1 325 ? 9.086 0.626 -13.984 1 96.25 325 LEU B C 1
ATOM 6308 O O . LEU B 1 325 ? 8.094 1.209 -14.422 1 96.25 325 LEU B O 1
ATOM 6312 N N . ILE B 1 326 ? 9.641 -0.467 -14.555 1 95.5 326 ILE B N 1
ATOM 6313 C CA . ILE B 1 326 ? 8.992 -1.067 -15.711 1 95.5 326 ILE B CA 1
ATOM 6314 C C . ILE B 1 326 ? 7.621 -1.609 -15.312 1 95.5 326 ILE B C 1
ATOM 6316 O O . ILE B 1 326 ? 6.656 -1.506 -16.078 1 95.5 326 ILE B O 1
ATOM 6320 N N . GLY B 1 327 ? 7.617 -2.24 -14.133 1 94.56 327 GLY B N 1
ATOM 6321 C CA . GLY B 1 327 ? 6.324 -2.668 -13.617 1 94.56 327 GLY B CA 1
ATOM 6322 C C . GLY B 1 327 ? 5.324 -1.533 -13.5 1 94.56 327 GLY B C 1
ATOM 6323 O O . GLY B 1 327 ? 4.152 -1.692 -13.844 1 94.56 327 GLY B O 1
ATOM 6324 N N . LEU B 1 328 ? 5.727 -0.404 -12.984 1 97 328 LEU B N 1
ATOM 6325 C CA . LEU B 1 328 ? 4.867 0.767 -12.844 1 97 328 LEU B CA 1
ATOM 6326 C C . LEU B 1 328 ? 4.422 1.275 -14.211 1 97 328 LEU B C 1
ATOM 6328 O O . LEU B 1 328 ? 3.27 1.678 -14.383 1 97 328 LEU B O 1
ATOM 6332 N N . LEU B 1 329 ? 5.328 1.263 -15.18 1 97.38 329 LEU B N 1
ATOM 6333 C CA . LEU B 1 329 ? 4.996 1.608 -16.562 1 97.38 329 LEU B CA 1
ATOM 6334 C C . LEU B 1 329 ? 3.832 0.765 -17.062 1 97.38 329 LEU B C 1
ATOM 6336 O O . LEU B 1 329 ? 2.869 1.299 -17.625 1 97.38 329 LEU B O 1
ATOM 6340 N N . VAL B 1 330 ? 3.889 -0.508 -16.797 1 96.06 330 VAL B N 1
ATOM 6341 C CA . VAL B 1 330 ? 2.863 -1.433 -17.281 1 96.06 330 VAL B CA 1
ATOM 6342 C C . VAL B 1 330 ? 1.54 -1.142 -16.562 1 96.06 330 VAL B C 1
ATOM 6344 O O . VAL B 1 330 ? 0.479 -1.163 -17.203 1 96.06 330 VAL B O 1
ATOM 6347 N N . ILE B 1 331 ? 1.592 -0.828 -15.305 1 96.94 331 ILE B N 1
ATOM 6348 C CA . ILE B 1 331 ? 0.39 -0.49 -14.555 1 96.94 331 ILE B CA 1
ATOM 6349 C C . ILE B 1 331 ? -0.287 0.727 -15.18 1 96.94 331 ILE B C 1
ATOM 6351 O O . ILE B 1 331 ? -1.491 0.707 -15.445 1 96.94 331 ILE B O 1
ATOM 6355 N N . ILE B 1 332 ? 0.458 1.751 -15.43 1 97.75 332 ILE B N 1
ATOM 6356 C CA . ILE B 1 332 ? -0.066 3.012 -15.945 1 97.75 332 ILE B CA 1
ATOM 6357 C C . ILE B 1 332 ? -0.67 2.793 -17.328 1 97.75 332 ILE B C 1
ATOM 6359 O O . ILE B 1 332 ? -1.783 3.246 -17.609 1 97.75 332 ILE B O 1
ATOM 6363 N N . LEU B 1 333 ? 0.01 2.059 -18.188 1 97.62 333 LEU B N 1
ATOM 6364 C CA . LEU B 1 333 ? -0.474 1.813 -19.547 1 97.62 333 LEU B CA 1
ATOM 6365 C C . LEU B 1 333 ? -1.765 1.001 -19.516 1 97.62 333 LEU B C 1
ATOM 6367 O O . LEU B 1 333 ? -2.752 1.378 -20.156 1 97.62 333 LEU B O 1
ATOM 6371 N N . LEU B 1 334 ? -1.785 -0.031 -18.75 1 97.25 334 LEU B N 1
ATOM 6372 C CA . LEU B 1 334 ? -2.928 -0.939 -18.75 1 97.25 334 LEU B CA 1
ATOM 6373 C C . LEU B 1 334 ? -4.145 -0.288 -18.109 1 97.25 334 LEU B C 1
ATOM 6375 O O . LEU B 1 334 ? -5.27 -0.445 -18.578 1 97.25 334 LEU B O 1
ATOM 6379 N N . THR B 1 335 ? -3.904 0.412 -17.062 1 96.81 335 THR B N 1
ATOM 6380 C CA . THR B 1 335 ? -5.039 1.03 -16.391 1 96.81 335 THR B CA 1
ATOM 6381 C C . THR B 1 335 ? -5.559 2.223 -17.188 1 96.81 335 THR B C 1
ATOM 6383 O O . THR B 1 335 ? -6.77 2.441 -17.281 1 96.81 335 THR B O 1
ATOM 6386 N N . SER B 1 336 ? -4.699 3.002 -17.797 1 97.19 336 SER B N 1
ATOM 6387 C CA . SER B 1 336 ? -5.109 4.16 -18.594 1 97.19 336 SER B CA 1
ATOM 6388 C C . SER B 1 336 ? -5.891 3.736 -19.828 1 97.19 336 SER B C 1
ATOM 6390 O O . SER B 1 336 ? -6.941 4.301 -20.125 1 97.19 336 SER B O 1
ATOM 6392 N N . PHE B 1 337 ? -5.453 2.723 -20.531 1 97.44 337 PHE B N 1
ATOM 6393 C CA . PHE B 1 337 ? -6.016 2.383 -21.828 1 97.44 337 PHE B CA 1
ATOM 6394 C C . PHE B 1 337 ? -7.141 1.365 -21.672 1 97.44 337 PHE B C 1
ATOM 6396 O O . PHE B 1 337 ? -7.902 1.133 -22.625 1 97.44 337 PHE B O 1
ATOM 6403 N N . ASN B 1 338 ? -7.285 0.772 -20.5 1 95.75 338 ASN B N 1
ATOM 6404 C CA . ASN B 1 338 ? -8.398 -0.15 -20.281 1 95.75 338 ASN B CA 1
ATOM 6405 C C . ASN B 1 338 ? -9.422 0.431 -19.312 1 95.75 338 ASN B C 1
ATOM 6407 O O . ASN B 1 338 ? -10.344 -0.27 -18.875 1 95.75 338 ASN B O 1
ATOM 6411 N N . GLY B 1 339 ? -9.234 1.672 -18.938 1 93.75 339 GLY B N 1
ATOM 6412 C CA . GLY B 1 339 ? -10.273 2.439 -18.266 1 93.75 339 GLY B CA 1
ATOM 6413 C C . GLY B 1 339 ? -10.422 2.084 -16.797 1 93.75 339 GLY B C 1
ATOM 6414 O O . GLY B 1 339 ? -11.539 2.059 -16.281 1 93.75 339 GLY B O 1
ATOM 6415 N N . ILE B 1 340 ? -9.398 1.709 -16.188 1 92.94 340 ILE B N 1
ATOM 6416 C CA . ILE B 1 340 ? -9.398 1.481 -14.742 1 92.94 340 ILE B CA 1
ATOM 6417 C C . ILE B 1 340 ? -8.93 2.742 -14.023 1 92.94 340 ILE B C 1
ATOM 6419 O O . ILE B 1 340 ? -7.723 2.959 -13.859 1 92.94 340 ILE B O 1
ATOM 6423 N N . THR B 1 341 ? -9.891 3.529 -13.586 1 91.44 341 THR B N 1
ATOM 6424 C CA . THR B 1 341 ? -9.539 4.863 -13.117 1 91.44 341 THR B CA 1
ATOM 6425 C C . THR B 1 341 ? -9.922 5.039 -11.648 1 91.44 341 THR B C 1
ATOM 6427 O O . THR B 1 341 ? -9.68 6.098 -11.062 1 91.44 341 THR B O 1
ATOM 6430 N N . GLU B 1 342 ? -10.5 4.039 -11.039 1 87.12 342 GLU B N 1
ATOM 6431 C CA . GLU B 1 342 ? -10.883 4.125 -9.633 1 87.12 342 GLU B CA 1
ATOM 6432 C C . GLU B 1 342 ? -9.781 3.602 -8.727 1 87.12 342 GLU B C 1
ATOM 6434 O O . GLU B 1 342 ? -9.219 2.529 -8.969 1 87.12 342 GLU B O 1
ATOM 6439 N N . GLU B 1 343 ? -9.57 4.348 -7.773 1 85.69 343 GLU B N 1
ATOM 6440 C CA . GLU B 1 343 ? -8.5 4.051 -6.824 1 85.69 343 GLU B CA 1
ATOM 6441 C C . GLU B 1 343 ? -8.688 2.674 -6.195 1 85.69 343 GLU B C 1
ATOM 6443 O O . GLU B 1 343 ? -7.73 1.908 -6.074 1 85.69 343 GLU B O 1
ATOM 6448 N N . HIS B 1 344 ? -9.898 2.387 -5.82 1 80.94 344 HIS B N 1
ATOM 6449 C CA . HIS B 1 344 ? -10.188 1.146 -5.109 1 80.94 344 HIS B CA 1
ATOM 6450 C C . HIS B 1 344 ? -9.906 -0.069 -5.984 1 80.94 344 HIS B C 1
ATOM 6452 O O . HIS B 1 344 ? -9.422 -1.093 -5.5 1 80.94 344 HIS B O 1
ATOM 6458 N N . ARG B 1 345 ? -10.125 -0.013 -7.277 1 85.62 345 ARG B N 1
ATOM 6459 C CA . ARG B 1 345 ? -9.867 -1.112 -8.203 1 85.62 345 ARG B CA 1
ATOM 6460 C C . ARG B 1 345 ? -8.367 -1.334 -8.391 1 85.62 345 ARG B C 1
ATOM 6462 O O . ARG B 1 345 ? -7.918 -2.473 -8.523 1 85.62 345 ARG B O 1
ATOM 6469 N N . ILE B 1 346 ? -7.668 -0.23 -8.312 1 91.62 346 ILE B N 1
ATOM 6470 C CA . ILE B 1 346 ? -6.219 -0.311 -8.469 1 91.62 346 ILE B CA 1
ATOM 6471 C C . ILE B 1 346 ? -5.602 -0.953 -7.227 1 91.62 346 ILE B C 1
ATOM 6473 O O . ILE B 1 346 ? -4.672 -1.755 -7.332 1 91.62 346 ILE B O 1
ATOM 6477 N N . GLY B 1 347 ? -6.16 -0.676 -6.098 1 91.56 347 GLY B N 1
ATOM 6478 C CA . GLY B 1 347 ? -5.633 -1.163 -4.832 1 91.56 347 GLY B CA 1
ATOM 6479 C C . GLY B 1 347 ? -5.68 -2.674 -4.711 1 91.56 347 GLY B C 1
ATOM 6480 O O . GLY B 1 347 ? -4.773 -3.283 -4.137 1 91.56 347 GLY B O 1
ATOM 6481 N N . HIS B 1 348 ? -6.668 -3.328 -5.281 1 90.12 348 HIS B N 1
ATOM 6482 C CA . HIS B 1 348 ? -6.848 -4.773 -5.191 1 90.12 348 HIS B CA 1
ATOM 6483 C C . HIS B 1 348 ? -5.699 -5.516 -5.863 1 90.12 348 HIS B C 1
ATOM 6485 O O . HIS B 1 348 ? -5.34 -6.617 -5.449 1 90.12 348 HIS B O 1
ATOM 6491 N N . ALA B 1 349 ? -5.082 -4.859 -6.832 1 90.75 349 ALA B N 1
ATOM 6492 C CA . ALA B 1 349 ? -3.992 -5.473 -7.59 1 90.75 349 ALA B CA 1
ATOM 6493 C C . ALA B 1 349 ? -2.758 -5.668 -6.715 1 90.75 349 ALA B C 1
ATOM 6495 O O . ALA B 1 349 ? -1.894 -6.492 -7.027 1 90.75 349 ALA B O 1
ATOM 6496 N N . PHE B 1 350 ? -2.695 -4.953 -5.547 1 92.19 350 PHE B N 1
ATOM 6497 C CA . PHE B 1 350 ? -1.502 -4.977 -4.711 1 92.19 350 PHE B CA 1
ATOM 6498 C C . PHE B 1 350 ? -1.664 -5.965 -3.561 1 92.19 350 PHE B C 1
ATOM 6500 O O . PHE B 1 350 ? -0.706 -6.242 -2.836 1 92.19 350 PHE B O 1
ATOM 6507 N N . GLU B 1 351 ? -2.812 -6.609 -3.404 1 88.94 351 GLU B N 1
ATOM 6508 C CA . GLU B 1 351 ? -3.166 -7.391 -2.223 1 88.94 351 GLU B CA 1
ATOM 6509 C C . GLU B 1 351 ? -2.328 -8.664 -2.131 1 88.94 351 GLU B C 1
ATOM 6511 O O . GLU B 1 351 ? -1.957 -9.094 -1.036 1 88.94 351 GLU B O 1
ATOM 6516 N N . GLU B 1 352 ? -1.967 -9.156 -3.195 1 82.62 352 GLU B N 1
ATOM 6517 C CA . GLU B 1 352 ? -1.34 -10.477 -3.195 1 82.62 352 GLU B CA 1
ATOM 6518 C C . GLU B 1 352 ? 0.158 -10.375 -2.922 1 82.62 352 GLU B C 1
ATOM 6520 O O . GLU B 1 352 ? 0.737 -11.25 -2.275 1 82.62 352 GLU B O 1
ATOM 6525 N N . ALA B 1 353 ? 0.766 -9.312 -3.295 1 87.44 353 ALA B N 1
ATOM 6526 C CA . ALA B 1 353 ? 2.225 -9.219 -3.268 1 87.44 353 ALA B CA 1
ATOM 6527 C C . ALA B 1 353 ? 2.713 -8.633 -1.945 1 87.44 353 ALA B C 1
ATOM 6529 O O . ALA B 1 353 ? 3.818 -8.945 -1.494 1 87.44 353 ALA B O 1
ATOM 6530 N N . LEU B 1 354 ? 1.951 -7.891 -1.31 1 93 354 LEU B N 1
ATOM 6531 C CA . LEU B 1 354 ? 2.459 -7.043 -0.236 1 93 354 LEU B CA 1
ATOM 6532 C C . LEU B 1 354 ? 2.717 -7.859 1.025 1 93 354 LEU B C 1
ATOM 6534 O O . LEU B 1 354 ? 3.684 -7.605 1.748 1 93 354 LEU B O 1
ATOM 6538 N N . PRO B 1 355 ? 1.85 -8.867 1.327 1 92.12 355 PRO B N 1
ATOM 6539 C CA . PRO B 1 355 ? 2.219 -9.703 2.473 1 92.12 355 PRO B CA 1
ATOM 6540 C C . PRO B 1 355 ? 3.592 -10.352 2.312 1 92.12 355 PRO B C 1
ATOM 6542 O O . PRO B 1 355 ? 4.363 -10.422 3.273 1 92.12 355 PRO B O 1
ATOM 6545 N N . PHE B 1 356 ? 3.91 -10.789 1.132 1 90.19 356 PHE B N 1
ATOM 6546 C CA . PHE B 1 356 ? 5.219 -11.375 0.872 1 90.19 356 PHE B CA 1
ATOM 6547 C C . PHE B 1 356 ? 6.316 -10.32 0.979 1 90.19 356 PHE B C 1
ATOM 6549 O O . PHE B 1 356 ? 7.418 -10.617 1.445 1 90.19 356 PHE B O 1
ATOM 6556 N N . THR B 1 357 ? 6.004 -9.141 0.525 1 93.12 357 THR B N 1
ATOM 6557 C CA . THR B 1 357 ? 6.953 -8.039 0.659 1 93.12 357 THR B CA 1
ATOM 6558 C C . THR B 1 357 ? 7.277 -7.781 2.127 1 93.12 357 THR B C 1
ATOM 6560 O O . THR B 1 357 ? 8.438 -7.562 2.484 1 93.12 357 THR B O 1
ATOM 6563 N N . ALA B 1 358 ? 6.281 -7.801 2.961 1 95.5 358 ALA B N 1
ATOM 6564 C CA . ALA B 1 358 ? 6.5 -7.641 4.398 1 95.5 358 ALA B CA 1
ATOM 6565 C C . ALA B 1 358 ? 7.379 -8.758 4.949 1 95.5 358 ALA B C 1
ATOM 6567 O O . ALA B 1 358 ? 8.297 -8.5 5.734 1 95.5 358 ALA B O 1
ATOM 6568 N N . LEU B 1 359 ? 7.141 -9.953 4.5 1 94.06 359 LEU B N 1
ATOM 6569 C CA . LEU B 1 359 ? 7.941 -11.102 4.918 1 94.06 359 LEU B CA 1
ATOM 6570 C C . LEU B 1 359 ? 9.383 -10.961 4.438 1 94.06 359 LEU B C 1
ATOM 6572 O O . LEU B 1 359 ? 10.32 -11.328 5.152 1 94.06 359 LEU B O 1
ATOM 6576 N N . LEU B 1 360 ? 9.539 -10.445 3.27 1 92.31 360 LEU B N 1
ATOM 6577 C CA . LEU B 1 360 ? 10.859 -10.227 2.703 1 92.31 360 LEU B CA 1
ATOM 6578 C C . LEU B 1 360 ? 11.688 -9.305 3.594 1 92.31 360 LEU B C 1
ATOM 6580 O O . LEU B 1 360 ? 12.883 -9.531 3.787 1 92.31 360 LEU B O 1
ATOM 6584 N N . VAL B 1 361 ? 11.109 -8.281 4.125 1 95.56 361 VAL B N 1
ATOM 6585 C CA . VAL B 1 361 ? 11.828 -7.371 5.004 1 95.56 361 VAL B CA 1
ATOM 6586 C C . VAL B 1 361 ? 12.219 -8.086 6.289 1 95.56 361 VAL B C 1
ATOM 6588 O O . VAL B 1 361 ? 13.305 -7.852 6.84 1 95.56 361 VAL B O 1
ATOM 6591 N N . VAL B 1 362 ? 11.398 -9.016 6.73 1 95.69 362 VAL B N 1
ATOM 6592 C CA . VAL B 1 362 ? 11.742 -9.836 7.895 1 95.69 362 VAL B CA 1
ATOM 6593 C C . VAL B 1 362 ? 12.938 -10.719 7.566 1 95.69 362 VAL B C 1
ATOM 6595 O O . VAL B 1 362 ? 13.828 -10.914 8.406 1 95.69 362 VAL B O 1
ATOM 6598 N N . PHE B 1 363 ? 13.031 -11.18 6.277 1 92.5 363 PHE B N 1
ATOM 6599 C CA . PHE B 1 363 ? 14.195 -11.93 5.82 1 92.5 363 PHE B CA 1
ATOM 6600 C C . PHE B 1 363 ? 15.461 -11.094 5.953 1 92.5 363 PHE B C 1
ATOM 6602 O O . PHE B 1 363 ? 16.5 -11.586 6.406 1 92.5 363 PHE B O 1
ATOM 6609 N N . PHE B 1 364 ? 15.312 -9.859 5.66 1 93.5 364 PHE B N 1
ATOM 6610 C CA . PHE B 1 364 ? 16.469 -8.977 5.684 1 93.5 364 PHE B CA 1
ATOM 6611 C C . PHE B 1 364 ? 16.938 -8.734 7.117 1 93.5 364 PHE B C 1
ATOM 6613 O O . PHE B 1 364 ? 18.125 -8.523 7.359 1 93.5 364 PHE B O 1
ATOM 6620 N N . ALA B 1 365 ? 16.016 -8.805 8.047 1 95.75 365 ALA B N 1
ATOM 6621 C CA . ALA B 1 365 ? 16.406 -8.719 9.453 1 95.75 365 ALA B CA 1
ATOM 6622 C C . ALA B 1 365 ? 17.25 -9.93 9.867 1 95.75 365 ALA B C 1
ATOM 6624 O O . ALA B 1 365 ? 18.25 -9.797 10.57 1 95.75 365 ALA B O 1
ATOM 6625 N N . VAL B 1 366 ? 16.875 -11.07 9.406 1 93.56 366 VAL B N 1
ATOM 6626 C CA . VAL B 1 366 ? 17.609 -12.289 9.703 1 93.56 366 VAL B CA 1
ATOM 6627 C C . VAL B 1 366 ? 18.969 -12.25 9.008 1 93.56 366 VAL B C 1
ATOM 6629 O O . VAL B 1 366 ? 19.984 -12.641 9.586 1 93.56 366 VAL B O 1
ATOM 6632 N N . VAL B 1 367 ? 18.938 -11.766 7.816 1 90.44 367 VAL B N 1
ATOM 6633 C CA . VAL B 1 367 ? 20.188 -11.625 7.07 1 90.44 367 VAL B CA 1
ATOM 6634 C C . VAL B 1 367 ? 21.125 -10.664 7.801 1 90.44 367 VAL B C 1
ATOM 6636 O O . VAL B 1 367 ? 22.328 -10.898 7.871 1 90.44 367 VAL B O 1
ATOM 6639 N N . ALA B 1 368 ? 20.547 -9.609 8.297 1 94.25 368 ALA B N 1
ATOM 6640 C CA . ALA B 1 368 ? 21.344 -8.664 9.07 1 94.25 368 ALA B CA 1
ATOM 6641 C C . ALA B 1 368 ? 22 -9.344 10.273 1 94.25 368 ALA B C 1
ATOM 6643 O O . ALA B 1 368 ? 23.156 -9.07 10.602 1 94.25 368 ALA B O 1
ATOM 6644 N N . VAL B 1 369 ? 21.281 -10.258 10.953 1 95.25 369 VAL B N 1
ATOM 6645 C CA . VAL B 1 369 ? 21.828 -11.016 12.07 1 95.25 369 VAL B CA 1
ATOM 6646 C C . VAL B 1 369 ? 22.984 -11.891 11.586 1 95.25 369 VAL B C 1
ATOM 6648 O O . VAL B 1 369 ? 24.031 -11.945 12.227 1 95.25 369 VAL B O 1
ATOM 6651 N N . ILE B 1 370 ? 22.844 -12.492 10.461 1 90.94 370 ILE B N 1
ATOM 6652 C CA . ILE B 1 370 ? 23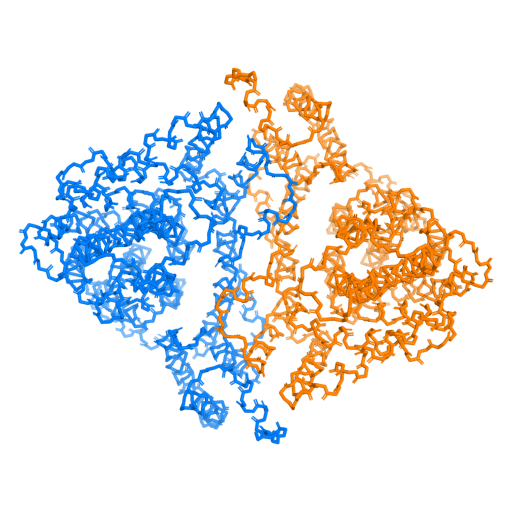.859 -13.367 9.883 1 90.94 370 ILE B CA 1
ATOM 6653 C C . ILE B 1 370 ? 25.125 -12.562 9.594 1 90.94 370 ILE B C 1
ATOM 6655 O O . ILE B 1 370 ? 26.234 -13.023 9.891 1 90.94 370 ILE B O 1
ATOM 6659 N N . HIS B 1 371 ? 24.906 -11.391 9.078 1 88 371 HIS B N 1
ATOM 6660 C CA . HIS B 1 371 ? 26.047 -10.531 8.727 1 88 371 HIS B CA 1
ATOM 6661 C C . HIS B 1 371 ? 26.734 -10 9.969 1 88 371 HIS B C 1
ATOM 6663 O O . HIS B 1 371 ? 27.969 -10.117 10.094 1 88 371 HIS B O 1
ATOM 6669 N N . ASP B 1 372 ? 25.969 -9.523 10.859 1 92.12 372 ASP B N 1
ATOM 6670 C CA . ASP B 1 372 ? 26.531 -8.875 12.039 1 92.12 372 ASP B CA 1
ATOM 6671 C C . ASP B 1 372 ? 27.219 -9.898 12.945 1 92.12 372 ASP B C 1
ATOM 6673 O O . ASP B 1 372 ? 28.219 -9.578 13.594 1 92.12 372 ASP B O 1
ATOM 6677 N N . GLN B 1 373 ? 26.672 -11.141 12.953 1 91.81 373 GLN B N 1
ATOM 6678 C CA . GLN B 1 373 ? 27.234 -12.172 13.812 1 91.81 373 GLN B CA 1
ATOM 6679 C C . GLN B 1 373 ? 28.219 -13.047 13.047 1 91.81 373 GLN B C 1
ATOM 6681 O O . GLN B 1 373 ? 28.766 -14.016 13.594 1 91.81 373 GLN B O 1
ATOM 6686 N N . HIS B 1 374 ? 28.422 -12.781 11.758 1 85.88 374 HIS B N 1
ATOM 6687 C CA . HIS B 1 374 ? 29.359 -13.508 10.906 1 85.88 374 HIS B CA 1
ATOM 6688 C C . HIS B 1 374 ? 29.125 -15.016 10.977 1 85.88 374 HIS B C 1
ATOM 6690 O O . HIS B 1 374 ? 30.062 -15.789 11.133 1 85.88 374 HIS B O 1
ATOM 6696 N N . LEU B 1 375 ? 27.875 -15.359 10.93 1 87.56 375 LEU B N 1
ATOM 6697 C CA . LEU B 1 375 ? 27.469 -16.734 11.172 1 87.56 375 LEU B CA 1
ATOM 6698 C C . LEU B 1 375 ? 27.969 -17.656 10.055 1 87.56 375 LEU B C 1
ATOM 6700 O O . LEU B 1 375 ? 28.344 -18.797 10.305 1 87.56 375 LEU B O 1
ATOM 6704 N N . PHE B 1 376 ? 28 -17.188 8.836 1 80.94 376 PHE B N 1
ATOM 6705 C CA . PHE B 1 376 ? 28.25 -18.078 7.703 1 80.94 376 PHE B CA 1
ATOM 6706 C C . PHE B 1 376 ? 29.719 -18.016 7.293 1 80.94 376 PHE B C 1
ATOM 6708 O O . PHE B 1 376 ? 30.141 -18.719 6.367 1 80.94 376 PHE B O 1
ATOM 6715 N N . GLU B 1 377 ? 30.438 -17.266 7.949 1 78.06 377 GLU B N 1
ATOM 6716 C CA . GLU B 1 377 ? 31.859 -17.156 7.637 1 78.06 377 GLU B CA 1
ATOM 6717 C C . GLU B 1 377 ? 32.531 -18.516 7.672 1 78.06 377 GLU B C 1
ATOM 6719 O O . GLU B 1 377 ? 33.25 -18.875 6.738 1 78.06 377 GLU B O 1
ATOM 6724 N N . PRO B 1 378 ? 32.188 -19.25 8.672 1 78.12 378 PRO B N 1
ATOM 6725 C CA . PRO B 1 378 ? 32.844 -20.562 8.703 1 78.12 378 PRO B CA 1
ATOM 6726 C C . PRO B 1 378 ? 32.406 -21.469 7.566 1 78.12 378 PRO B C 1
ATOM 6728 O O . PRO B 1 378 ? 33.219 -22.219 7.016 1 78.12 378 PRO B O 1
ATOM 6731 N N . ILE B 1 379 ? 31.156 -21.469 7.234 1 76.31 379 ILE B N 1
ATOM 6732 C CA . ILE B 1 379 ? 30.625 -22.297 6.148 1 76.31 379 ILE B CA 1
ATOM 6733 C C . ILE B 1 379 ? 31.219 -21.828 4.82 1 76.31 379 ILE B C 1
ATOM 6735 O O . ILE B 1 379 ? 31.641 -22.656 4.004 1 76.31 379 ILE B O 1
ATOM 6739 N N . THR B 1 380 ? 31.234 -20.594 4.637 1 73.44 380 THR B N 1
ATOM 6740 C CA . THR B 1 380 ? 31.781 -20.062 3.398 1 73.44 380 THR B CA 1
ATOM 6741 C C . THR B 1 380 ? 33.281 -20.375 3.281 1 73.44 380 THR B C 1
ATOM 6743 O O . THR B 1 380 ? 33.75 -20.75 2.203 1 73.44 380 THR B O 1
ATOM 6746 N N . HIS B 1 381 ? 33.875 -20.266 4.391 1 75.75 381 HIS B N 1
ATOM 6747 C CA . HIS B 1 381 ? 35.312 -20.609 4.391 1 75.75 381 HIS B CA 1
ATOM 6748 C C . HIS B 1 381 ? 35.5 -22.094 4.078 1 75.75 381 HIS B C 1
ATOM 6750 O O . HIS B 1 381 ? 36.406 -22.438 3.314 1 75.75 381 HIS B O 1
ATOM 6756 N N . MET B 1 382 ? 34.656 -22.891 4.621 1 79.5 382 MET B N 1
ATOM 6757 C CA . MET B 1 382 ? 34.75 -24.328 4.359 1 79.5 382 MET B CA 1
ATOM 6758 C C . MET B 1 382 ? 34.469 -24.625 2.891 1 79.5 382 MET B C 1
ATOM 6760 O O . MET B 1 382 ? 35.188 -25.406 2.266 1 79.5 382 MET B O 1
ATOM 6764 N N . LEU B 1 383 ? 33.469 -23.969 2.385 1 77.75 383 LEU B N 1
ATOM 6765 C CA . LEU B 1 383 ? 33.094 -24.203 0.999 1 77.75 383 LEU B CA 1
ATOM 6766 C C . LEU B 1 383 ? 34.125 -23.625 0.04 1 77.75 383 LEU B C 1
ATOM 6768 O O . LEU B 1 383 ? 34.438 -24.234 -0.987 1 77.75 383 LEU B O 1
ATOM 6772 N N . LEU B 1 384 ? 34.719 -22.562 0.41 1 78 384 LEU B N 1
ATOM 6773 C CA . LEU B 1 384 ? 35.688 -21.891 -0.459 1 78 384 LEU B CA 1
ATOM 6774 C C . LEU B 1 384 ? 37.062 -22.562 -0.381 1 78 384 LEU B C 1
ATOM 6776 O O . LEU B 1 384 ? 37.906 -22.328 -1.226 1 78 384 LEU B O 1
ATOM 6780 N N . HIS B 1 385 ? 37.125 -23.391 0.558 1 79.5 385 HIS B N 1
ATOM 6781 C CA . HIS B 1 385 ? 38.406 -24.125 0.662 1 79.5 385 HIS B CA 1
ATOM 6782 C C . HIS B 1 385 ? 38.344 -25.422 -0.129 1 79.5 385 HIS B C 1
ATOM 6784 O O . HIS B 1 385 ? 39.375 -26.078 -0.313 1 79.5 385 HIS B O 1
ATOM 6790 N N . MET B 1 386 ? 37.25 -25.703 -0.608 1 81.75 386 MET B N 1
ATOM 6791 C CA . MET B 1 386 ? 37.156 -26.859 -1.49 1 81.75 386 MET B CA 1
ATOM 6792 C C . MET B 1 386 ? 37.719 -26.547 -2.871 1 81.75 386 MET B C 1
ATOM 6794 O O . MET B 1 386 ? 38.062 -25.391 -3.16 1 81.75 386 MET B O 1
ATOM 6798 N N . ASP B 1 387 ? 37.875 -27.688 -3.598 1 83.69 387 ASP B N 1
ATOM 6799 C CA . ASP B 1 387 ? 38.281 -27.469 -4.977 1 83.69 387 ASP B CA 1
ATOM 6800 C C . ASP B 1 387 ? 37.281 -26.625 -5.75 1 83.69 387 ASP B C 1
ATOM 6802 O O . ASP B 1 387 ? 36.062 -26.828 -5.609 1 83.69 387 ASP B O 1
ATOM 6806 N N . GLU B 1 388 ? 37.781 -25.703 -6.434 1 82.62 388 GLU B N 1
ATOM 6807 C CA . GLU B 1 388 ? 36.938 -24.75 -7.156 1 82.62 388 GLU B CA 1
ATOM 6808 C C . GLU B 1 388 ? 35.938 -25.453 -8.055 1 82.62 388 GLU B C 1
ATOM 6810 O O . GLU B 1 388 ? 34.812 -24.984 -8.227 1 82.62 388 GLU B O 1
ATOM 6815 N N . SER B 1 389 ? 36.344 -26.578 -8.547 1 82.5 389 SER B N 1
ATOM 6816 C CA . SER B 1 389 ? 35.5 -27.312 -9.484 1 82.5 389 SER B CA 1
ATOM 6817 C C . SER B 1 389 ? 34.281 -27.906 -8.789 1 82.5 389 SER B C 1
ATOM 6819 O O . SER B 1 389 ? 33.281 -28.172 -9.43 1 82.5 389 SER B O 1
ATOM 6821 N N . VAL B 1 390 ? 34.469 -28.047 -7.492 1 88.12 390 VAL B N 1
ATOM 6822 C CA . VAL B 1 390 ? 33.375 -28.734 -6.801 1 88.12 390 VAL B CA 1
ATOM 6823 C C . VAL B 1 390 ? 32.531 -27.719 -6.039 1 88.12 390 VAL B C 1
ATOM 6825 O O . VAL B 1 390 ? 31.422 -28.031 -5.594 1 88.12 390 VAL B O 1
ATOM 6828 N N . GLN B 1 391 ? 32.969 -26.578 -5.941 1 89.5 391 GLN B N 1
ATOM 6829 C CA . GLN B 1 391 ? 32.281 -25.562 -5.145 1 89.5 391 GLN B CA 1
ATOM 6830 C C . GLN B 1 391 ? 30.922 -25.234 -5.746 1 89.5 391 GLN B C 1
ATOM 6832 O O . GLN B 1 391 ? 29.922 -25.203 -5.031 1 89.5 391 GLN B O 1
ATOM 6837 N N . GLY B 1 392 ? 30.875 -25.047 -7.039 1 90.44 392 GLY B N 1
ATOM 6838 C CA . GLY B 1 392 ? 29.625 -24.75 -7.703 1 90.44 392 GLY B CA 1
ATOM 6839 C C . GLY B 1 392 ? 28.547 -25.797 -7.453 1 90.44 392 GLY B C 1
ATOM 6840 O O . GLY B 1 392 ? 27.484 -25.5 -6.91 1 90.44 392 GLY B O 1
ATOM 6841 N N . PRO B 1 393 ? 28.922 -26.984 -7.73 1 92.12 393 PRO B N 1
ATOM 6842 C CA . PRO B 1 393 ? 27.969 -28.078 -7.508 1 92.12 393 PRO B CA 1
ATOM 6843 C C . PRO B 1 393 ? 27.562 -28.219 -6.039 1 92.12 393 PRO B C 1
ATOM 6845 O O . PRO B 1 393 ? 26.406 -28.531 -5.738 1 92.12 393 PRO B O 1
ATOM 6848 N N . MET B 1 394 ? 28.469 -28.031 -5.199 1 90.38 394 MET B N 1
ATOM 6849 C CA . MET B 1 394 ? 28.156 -28.141 -3.779 1 90.38 394 MET B CA 1
ATOM 6850 C C . MET B 1 394 ? 27.219 -27.031 -3.334 1 90.38 394 MET B C 1
ATOM 6852 O O . MET B 1 394 ? 26.312 -27.25 -2.521 1 90.38 394 MET B O 1
ATOM 6856 N N . PHE B 1 395 ? 27.469 -25.828 -3.83 1 90.75 395 PHE B N 1
ATOM 6857 C CA . PHE B 1 395 ? 26.531 -24.75 -3.562 1 90.75 395 PHE B CA 1
ATOM 6858 C C . PHE B 1 395 ? 25.156 -25.062 -4.109 1 90.75 395 PHE B C 1
ATOM 6860 O O . PHE B 1 395 ? 24.141 -24.781 -3.463 1 90.75 395 PHE B O 1
ATOM 6867 N N . PHE B 1 396 ? 25.125 -25.656 -5.215 1 94.06 396 PHE B N 1
ATOM 6868 C CA . PHE B 1 396 ? 23.859 -26.062 -5.824 1 94.06 396 PHE B CA 1
ATOM 6869 C C . PHE B 1 396 ? 23.109 -27.016 -4.91 1 94.06 396 PHE B C 1
ATOM 6871 O O . PHE B 1 396 ? 21.922 -26.828 -4.656 1 94.06 396 PHE B O 1
ATOM 6878 N N . ILE B 1 397 ? 23.797 -27.969 -4.395 1 92.19 397 ILE B N 1
ATOM 6879 C CA . ILE B 1 397 ? 23.188 -28.984 -3.555 1 92.19 397 ILE B CA 1
ATOM 6880 C C . ILE B 1 397 ? 22.734 -28.359 -2.234 1 92.19 397 ILE B C 1
ATOM 6882 O O . ILE B 1 397 ? 21.594 -28.578 -1.796 1 92.19 397 ILE B O 1
ATOM 6886 N N . ALA B 1 398 ? 23.625 -27.625 -1.663 1 88.38 398 ALA B N 1
ATOM 6887 C CA . ALA B 1 398 ? 23.328 -27.031 -0.367 1 88.38 398 ALA B CA 1
ATOM 6888 C C . ALA B 1 398 ? 22.125 -26.094 -0.464 1 88.38 398 ALA B C 1
ATOM 6890 O O . ALA B 1 398 ? 21.203 -26.188 0.338 1 88.38 398 ALA B O 1
ATOM 6891 N N . ASN B 1 399 ? 22.141 -25.266 -1.415 1 90.69 399 ASN B N 1
ATOM 6892 C CA . ASN B 1 399 ? 21.031 -24.344 -1.624 1 90.69 399 ASN B CA 1
ATOM 6893 C C . ASN B 1 399 ? 19.75 -25.078 -1.996 1 90.69 399 ASN B C 1
ATOM 6895 O O . ASN B 1 399 ? 18.656 -24.688 -1.571 1 90.69 399 ASN B O 1
ATOM 6899 N N . GLY B 1 400 ? 19.906 -26.031 -2.836 1 93.06 400 GLY B N 1
ATOM 6900 C CA . GLY B 1 400 ? 18.75 -26.797 -3.27 1 93.06 400 GLY B CA 1
ATOM 6901 C C . GLY B 1 400 ? 18.047 -27.5 -2.129 1 93.06 400 GLY B C 1
ATOM 6902 O O . GLY B 1 400 ? 16.812 -27.422 -2.008 1 93.06 400 GLY B O 1
ATOM 6903 N N . LEU B 1 401 ? 18.781 -28.141 -1.275 1 90.62 401 LEU B N 1
ATOM 6904 C CA . LEU B 1 401 ? 18.203 -28.875 -0.144 1 90.62 401 LEU B CA 1
ATOM 6905 C C . LEU B 1 401 ? 17.5 -27.922 0.814 1 90.62 401 LEU B C 1
ATOM 6907 O O . LEU B 1 401 ? 16.375 -28.188 1.25 1 90.62 401 LEU B O 1
ATOM 6911 N N . LEU B 1 402 ? 18.156 -26.844 1.01 1 88 402 LEU B N 1
ATOM 6912 C CA . LEU B 1 402 ? 17.578 -25.844 1.913 1 88 402 LEU B CA 1
ATOM 6913 C C . LEU B 1 402 ? 16.344 -25.203 1.293 1 88 402 LEU B C 1
ATOM 6915 O O . LEU B 1 402 ? 15.383 -24.891 1.998 1 88 402 LEU B O 1
ATOM 6919 N N . SER B 1 403 ? 16.359 -25 0.028 1 91.06 403 SER B N 1
ATOM 6920 C CA . SER B 1 403 ? 15.258 -24.344 -0.657 1 91.06 403 SER B CA 1
ATOM 6921 C C . SER B 1 403 ? 14.055 -25.266 -0.788 1 91.06 403 SER B C 1
ATOM 6923 O O . SER B 1 403 ? 12.93 -24.797 -0.999 1 91.06 403 SER B O 1
ATOM 6925 N N . MET B 1 404 ? 14.336 -26.625 -0.628 1 89.5 404 MET B N 1
ATOM 6926 C CA . MET B 1 404 ? 13.227 -27.578 -0.635 1 89.5 404 MET B CA 1
ATOM 6927 C C . MET B 1 404 ? 12.359 -27.406 0.608 1 89.5 404 MET B C 1
ATOM 6929 O O . MET B 1 404 ? 11.148 -27.641 0.562 1 89.5 404 MET B O 1
ATOM 6933 N N . ILE B 1 405 ? 12.992 -26.953 1.621 1 82.62 405 ILE B N 1
ATOM 6934 C CA . ILE B 1 405 ? 12.273 -26.953 2.887 1 82.62 405 ILE B CA 1
ATOM 6935 C C . ILE B 1 405 ? 11.977 -25.531 3.324 1 82.62 405 ILE B C 1
ATOM 6937 O O . ILE B 1 405 ? 11.141 -25.297 4.199 1 82.62 405 ILE B O 1
ATOM 6941 N N . SER B 1 406 ? 12.758 -24.625 2.771 1 82.5 406 SER B N 1
ATOM 6942 C CA . SER B 1 406 ? 12.625 -23.219 3.141 1 82.5 406 SER B CA 1
ATOM 6943 C C . SER B 1 406 ? 12.336 -22.359 1.922 1 82.5 406 SER B C 1
ATOM 6945 O O . SER B 1 406 ? 12.305 -22.859 0.794 1 82.5 406 SER B O 1
ATOM 6947 N N . ASP B 1 407 ? 12.141 -21.109 2.227 1 83.19 407 ASP B N 1
ATOM 6948 C CA . ASP B 1 407 ? 11.859 -20.156 1.16 1 83.19 407 ASP B CA 1
ATOM 6949 C C . ASP B 1 407 ? 13.102 -19.875 0.323 1 83.19 407 ASP B C 1
ATOM 6951 O O . ASP B 1 407 ? 14.195 -19.688 0.868 1 83.19 407 ASP B O 1
ATOM 6955 N N . ASN B 1 408 ? 12.953 -19.938 -1.038 1 89.62 408 ASN B N 1
ATOM 6956 C CA . ASN B 1 408 ? 14.062 -19.766 -1.966 1 89.62 408 ASN B CA 1
ATOM 6957 C C . ASN B 1 408 ? 14.648 -18.359 -1.894 1 89.62 408 ASN B C 1
ATOM 6959 O O . ASN B 1 408 ? 15.844 -18.172 -2.102 1 89.62 408 ASN B O 1
ATOM 6963 N N . VAL B 1 409 ? 13.828 -17.422 -1.546 1 88.12 409 VAL B N 1
ATOM 6964 C CA . VAL B 1 409 ? 14.32 -16.047 -1.479 1 88.12 409 VAL B CA 1
ATOM 6965 C C . VAL B 1 409 ? 15.25 -15.891 -0.281 1 88.12 409 VAL B C 1
ATOM 6967 O O . VAL B 1 409 ? 16.297 -15.258 -0.385 1 88.12 409 VAL B O 1
ATOM 6970 N N . PHE B 1 410 ? 14.922 -16.422 0.782 1 84.88 410 PHE B N 1
ATOM 6971 C CA . PHE B 1 410 ? 15.734 -16.359 1.99 1 84.88 410 PHE B CA 1
ATOM 6972 C C . PHE B 1 410 ? 17.094 -17.016 1.759 1 84.88 410 PHE B C 1
ATOM 6974 O O . PHE B 1 410 ? 18.125 -16.406 2.031 1 84.88 410 PHE B O 1
ATOM 6981 N N . VAL B 1 411 ? 17.078 -18.219 1.22 1 88 411 VAL B N 1
ATOM 6982 C CA . VAL B 1 411 ? 18.297 -18.984 1 1 88 411 VAL B CA 1
ATOM 6983 C C . VAL B 1 411 ? 19.188 -18.25 0.011 1 88 411 VAL B C 1
ATOM 6985 O O . VAL B 1 411 ? 20.391 -18.094 0.249 1 88 411 VAL B O 1
ATOM 6988 N N . ALA B 1 412 ? 18.594 -17.734 -0.999 1 91.62 412 ALA B N 1
ATOM 6989 C CA . ALA B 1 412 ? 19.359 -17.031 -2.018 1 91.62 412 ALA B CA 1
ATOM 6990 C C . ALA B 1 412 ? 20.016 -15.773 -1.437 1 91.62 412 ALA B C 1
ATOM 6992 O O . ALA B 1 412 ? 21.156 -15.461 -1.745 1 91.62 412 ALA B O 1
ATOM 6993 N N . THR B 1 413 ? 19.328 -15.141 -0.617 1 87.25 413 THR B N 1
ATOM 6994 C CA . THR B 1 413 ? 19.828 -13.898 -0.042 1 87.25 413 THR B CA 1
ATOM 6995 C C . THR B 1 413 ? 21.047 -14.164 0.83 1 87.25 413 THR B C 1
ATOM 6997 O O . THR B 1 413 ? 22.062 -13.469 0.71 1 87.25 413 THR B O 1
ATOM 7000 N N . VAL B 1 414 ? 20.953 -15.133 1.64 1 84.69 414 VAL B N 1
ATOM 7001 C CA . VAL B 1 414 ? 22.031 -15.445 2.572 1 84.69 414 VAL B CA 1
ATOM 7002 C C . VAL B 1 414 ? 23.281 -15.859 1.8 1 84.69 414 VAL B C 1
ATOM 7004 O O . VAL B 1 414 ? 24.359 -15.32 2.033 1 84.69 414 VAL B O 1
ATOM 7007 N N . TYR B 1 415 ? 23.172 -16.734 0.815 1 87.88 415 TYR B N 1
ATOM 7008 C CA . TYR B 1 415 ? 24.328 -17.312 0.116 1 87.88 415 TYR B CA 1
ATOM 7009 C C . TYR B 1 415 ? 24.953 -16.281 -0.813 1 87.88 415 TYR B C 1
ATOM 7011 O O . TYR B 1 415 ? 26.188 -16.141 -0.854 1 87.88 415 TYR B O 1
ATOM 7019 N N . ILE B 1 416 ? 24.125 -15.531 -1.473 1 91.75 416 ILE B N 1
ATOM 7020 C CA . ILE B 1 416 ? 24.688 -14.617 -2.463 1 91.75 416 ILE B CA 1
ATOM 7021 C C . ILE B 1 416 ? 25.391 -13.469 -1.755 1 91.75 416 ILE B C 1
ATOM 7023 O O . ILE B 1 416 ? 26.406 -12.969 -2.242 1 91.75 416 ILE B O 1
ATOM 7027 N N . THR B 1 417 ? 24.875 -13.086 -0.653 1 87.69 417 THR B N 1
ATOM 7028 C CA . THR B 1 417 ? 25.531 -12.023 0.112 1 87.69 417 THR B CA 1
ATOM 7029 C C . THR B 1 417 ? 26.891 -12.492 0.632 1 87.69 417 THR B C 1
ATOM 7031 O O . THR B 1 417 ? 27.859 -11.742 0.577 1 87.69 417 THR B O 1
ATOM 7034 N N . GLU B 1 418 ? 26.938 -13.656 1.089 1 85.69 418 GLU B N 1
ATOM 7035 C CA . GLU B 1 418 ? 28.188 -14.203 1.597 1 85.69 418 GLU B CA 1
ATOM 7036 C C . GLU B 1 418 ? 29.219 -14.352 0.48 1 85.69 418 GLU B C 1
ATOM 7038 O O . GLU B 1 418 ? 30.406 -14.07 0.676 1 85.69 418 GLU B O 1
ATOM 7043 N N . VAL B 1 419 ? 28.766 -14.82 -0.608 1 89.75 419 VAL B N 1
ATOM 7044 C CA . VAL B 1 419 ? 29.672 -14.992 -1.743 1 89.75 419 VAL B CA 1
ATOM 7045 C C . VAL B 1 419 ? 30.125 -13.625 -2.242 1 89.75 419 VAL B C 1
ATOM 7047 O O . VAL B 1 419 ? 31.281 -13.453 -2.643 1 89.75 419 VAL B O 1
ATOM 7050 N N . LYS B 1 420 ? 29.234 -12.703 -2.207 1 91.62 420 LYS B N 1
ATOM 7051 C CA . LYS B 1 420 ? 29.609 -11.344 -2.594 1 91.62 420 LYS B CA 1
ATOM 7052 C C . LYS B 1 420 ? 30.672 -10.773 -1.649 1 91.62 420 LYS B C 1
ATOM 7054 O O . LYS B 1 420 ? 31.609 -10.109 -2.088 1 91.62 420 LYS B O 1
ATOM 7059 N N . ASN B 1 421 ? 30.5 -11.008 -0.447 1 86.5 421 ASN B N 1
ATOM 7060 C CA . ASN B 1 421 ? 31.5 -10.57 0.53 1 86.5 421 ASN B CA 1
ATOM 7061 C C . ASN B 1 421 ? 32.875 -11.188 0.254 1 86.5 421 ASN B C 1
ATOM 7063 O O . ASN B 1 421 ? 33.906 -10.523 0.412 1 86.5 421 ASN B O 1
ATOM 7067 N N . ALA B 1 422 ? 32.875 -12.375 -0.123 1 87.5 422 ALA B N 1
ATOM 7068 C CA . ALA B 1 422 ? 34.125 -13.047 -0.471 1 87.5 422 ALA B CA 1
ATOM 7069 C C . ALA B 1 422 ? 34.781 -12.406 -1.696 1 87.5 422 ALA B C 1
ATOM 7071 O O . ALA B 1 422 ? 36 -12.305 -1.781 1 87.5 422 ALA B O 1
ATOM 7072 N N . LEU B 1 423 ? 33.938 -12.062 -2.607 1 92.19 423 LEU B N 1
ATOM 7073 C CA . LEU B 1 423 ? 34.438 -11.367 -3.787 1 92.19 423 LEU B CA 1
ATOM 7074 C C . LEU B 1 423 ? 35.062 -10.031 -3.406 1 92.19 423 LEU B C 1
ATOM 7076 O O . LEU B 1 423 ? 36.156 -9.711 -3.84 1 92.19 423 LEU B O 1
ATOM 7080 N N . VAL B 1 424 ? 34.406 -9.297 -2.6 1 91.38 424 VAL B N 1
ATOM 7081 C CA . VAL B 1 424 ? 34.844 -7.973 -2.191 1 91.38 424 VAL B CA 1
ATOM 7082 C C . VAL B 1 424 ? 36.125 -8.094 -1.354 1 91.38 424 VAL B C 1
ATOM 7084 O O . VAL B 1 424 ? 37.031 -7.254 -1.452 1 91.38 424 VAL B O 1
ATOM 7087 N N . ALA B 1 425 ? 36.188 -9.102 -0.63 1 86.62 425 ALA B N 1
ATOM 7088 C CA . ALA B 1 425 ? 37.375 -9.352 0.193 1 86.62 425 ALA B CA 1
ATOM 7089 C C . ALA B 1 425 ? 38.531 -9.836 -0.66 1 86.62 425 ALA B C 1
ATOM 7091 O O . ALA B 1 425 ? 39.688 -9.898 -0.185 1 86.62 425 ALA B O 1
ATOM 7092 N N . GLY B 1 426 ? 38.281 -10.164 -1.88 1 88.81 426 GLY B N 1
ATOM 7093 C CA . GLY B 1 426 ? 39.312 -10.617 -2.775 1 88.81 426 GLY B CA 1
ATOM 7094 C C . GLY B 1 426 ? 39.625 -12.102 -2.65 1 88.81 426 GLY B C 1
ATOM 7095 O O . GLY B 1 426 ? 40.625 -12.594 -3.178 1 88.81 426 GLY B O 1
ATOM 7096 N N . ASP B 1 427 ? 38.75 -12.82 -2.041 1 86.31 427 ASP B N 1
ATOM 7097 C CA . ASP B 1 427 ? 38.969 -14.242 -1.807 1 86.31 427 ASP B CA 1
ATOM 7098 C C . ASP B 1 427 ? 38.625 -15.062 -3.051 1 86.31 427 ASP B C 1
ATOM 7100 O O . ASP B 1 427 ? 39.125 -16.188 -3.213 1 86.31 427 ASP B O 1
ATOM 7104 N N . ILE B 1 428 ? 37.781 -14.539 -3.848 1 89.75 428 ILE B N 1
ATOM 7105 C CA . ILE B 1 428 ? 37.406 -15.242 -5.074 1 89.75 428 ILE B CA 1
ATOM 7106 C C . ILE B 1 428 ? 37.438 -14.266 -6.25 1 89.75 428 ILE B C 1
ATOM 7108 O O . ILE B 1 428 ? 37.344 -13.055 -6.062 1 89.75 428 ILE B O 1
ATOM 7112 N N . SER B 1 429 ? 37.594 -14.898 -7.453 1 92.5 429 SER B N 1
ATOM 7113 C CA . SER B 1 429 ? 37.625 -14.094 -8.672 1 92.5 429 SER B CA 1
ATOM 7114 C C . SER B 1 429 ? 36.219 -13.773 -9.141 1 92.5 429 SER B C 1
ATOM 7116 O O . SER B 1 429 ? 35.25 -14.383 -8.68 1 92.5 429 SER B O 1
ATOM 7118 N N . ARG B 1 430 ? 36.094 -12.797 -10 1 95.06 430 ARG B N 1
ATOM 7119 C CA . ARG B 1 430 ? 34.812 -12.414 -10.578 1 95.06 430 ARG B CA 1
ATOM 7120 C C . ARG B 1 430 ? 34.188 -13.578 -11.336 1 95.06 430 ARG B C 1
ATOM 7122 O O . ARG B 1 430 ? 32.969 -13.836 -11.203 1 95.06 430 ARG B O 1
ATOM 7129 N N . GLU B 1 431 ? 34.969 -14.25 -12.102 1 93.12 431 GLU B N 1
ATOM 7130 C CA . GLU B 1 431 ? 34.469 -15.398 -12.859 1 93.12 431 GLU B CA 1
ATOM 7131 C C . GLU B 1 431 ? 33.938 -16.484 -11.93 1 93.12 431 GLU B C 1
ATOM 7133 O O . GLU B 1 431 ? 32.906 -17.078 -12.203 1 93.12 431 GLU B O 1
ATOM 7138 N N . HIS B 1 432 ? 34.688 -16.625 -10.891 1 92 432 HIS B N 1
ATOM 7139 C CA . HIS B 1 432 ? 34.281 -17.625 -9.906 1 92 432 HIS B CA 1
ATOM 7140 C C . HIS B 1 432 ? 32.969 -17.203 -9.227 1 92 432 HIS B C 1
ATOM 7142 O O . HIS B 1 432 ? 32.094 -18.031 -8.992 1 92 432 HIS B O 1
ATOM 7148 N N . PHE B 1 433 ? 32.906 -15.969 -8.922 1 94.25 433 PHE B N 1
ATOM 7149 C CA . PHE B 1 433 ? 31.672 -15.43 -8.344 1 94.25 433 PHE B CA 1
ATOM 7150 C C . PHE B 1 433 ? 30.484 -15.68 -9.273 1 94.25 433 PHE B C 1
ATOM 7152 O O . PHE B 1 433 ? 29.422 -16.094 -8.82 1 94.25 433 PHE B O 1
ATOM 7159 N N . ASP B 1 434 ? 30.688 -15.398 -10.516 1 96.19 434 ASP B N 1
ATOM 7160 C CA . ASP B 1 434 ? 29.594 -15.57 -11.477 1 96.19 434 ASP B CA 1
ATOM 7161 C C . ASP B 1 434 ? 29.125 -17.016 -11.516 1 96.19 434 ASP B C 1
ATOM 7163 O O . ASP B 1 434 ? 27.922 -17.281 -11.586 1 96.19 434 ASP B O 1
ATOM 7167 N N . LEU B 1 435 ? 30.062 -17.891 -11.461 1 94.75 435 LEU B N 1
ATOM 7168 C CA . LEU B 1 435 ? 29.734 -19.312 -11.453 1 94.75 435 LEU B CA 1
ATOM 7169 C C . LEU B 1 435 ? 28.938 -19.672 -10.203 1 94.75 435 LEU B C 1
ATOM 7171 O O . LEU B 1 435 ? 27.922 -20.375 -10.297 1 94.75 435 LEU B O 1
ATOM 7175 N N . LEU B 1 436 ? 29.375 -19.172 -9.109 1 93.94 436 LEU B N 1
ATOM 7176 C CA . LEU B 1 436 ? 28.688 -19.469 -7.859 1 93.94 436 LEU B CA 1
ATOM 7177 C C . LEU B 1 436 ? 27.297 -18.844 -7.848 1 93.94 436 LEU B C 1
ATOM 7179 O O . LEU B 1 436 ? 26.344 -19.422 -7.312 1 93.94 436 LEU B O 1
ATOM 7183 N N . ALA B 1 437 ? 27.203 -17.641 -8.383 1 96.5 437 ALA B N 1
ATOM 7184 C CA . ALA B 1 437 ? 25.906 -16.969 -8.477 1 96.5 437 ALA B CA 1
ATOM 7185 C C . ALA B 1 437 ? 24.922 -17.797 -9.305 1 96.5 437 ALA B C 1
ATOM 7187 O O . ALA B 1 437 ? 23.75 -17.922 -8.945 1 96.5 437 ALA B O 1
ATOM 7188 N N . VAL B 1 438 ? 25.422 -18.375 -10.375 1 97.12 438 VAL B N 1
ATOM 7189 C CA . VAL B 1 438 ? 24.609 -19.234 -11.211 1 97.12 438 VAL B CA 1
ATOM 7190 C C . VAL B 1 438 ? 24.188 -20.469 -10.43 1 97.12 438 VAL B C 1
ATOM 7192 O O . VAL B 1 438 ? 23.031 -20.891 -10.469 1 97.12 438 VAL B O 1
ATOM 7195 N N . ALA B 1 439 ? 25.141 -21.016 -9.688 1 95.44 439 ALA B N 1
ATOM 7196 C CA . ALA B 1 439 ? 24.859 -22.203 -8.883 1 95.44 439 ALA B CA 1
ATOM 7197 C C . ALA B 1 439 ? 23.812 -21.906 -7.805 1 95.44 439 ALA B C 1
ATOM 7199 O O . ALA B 1 439 ? 22.922 -22.719 -7.562 1 95.44 439 ALA B O 1
ATOM 7200 N N . ILE B 1 440 ? 23.953 -20.781 -7.238 1 94.25 440 ILE B N 1
ATOM 7201 C CA . ILE B 1 440 ? 23.016 -20.391 -6.195 1 94.25 440 ILE B CA 1
ATOM 7202 C C . ILE B 1 440 ? 21.641 -20.172 -6.805 1 94.25 440 ILE B C 1
ATOM 7204 O O . ILE B 1 440 ? 20.625 -20.625 -6.258 1 94.25 440 ILE B O 1
ATOM 7208 N N . ASN B 1 441 ? 21.578 -19.453 -7.883 1 96.75 441 ASN B N 1
ATOM 7209 C CA . ASN B 1 441 ? 20.312 -19.172 -8.547 1 96.75 441 ASN B CA 1
ATOM 7210 C C . ASN B 1 441 ? 19.594 -20.453 -8.945 1 96.75 441 ASN B C 1
ATOM 7212 O O . ASN B 1 441 ? 18.422 -20.641 -8.609 1 96.75 441 ASN B O 1
ATOM 7216 N N . THR B 1 442 ? 20.281 -21.312 -9.656 1 97 442 THR B N 1
ATOM 7217 C CA . THR B 1 442 ? 19.672 -22.531 -10.164 1 97 442 THR B CA 1
ATOM 7218 C C . THR B 1 442 ? 19.406 -23.516 -9.023 1 97 442 THR B C 1
ATOM 7220 O O . THR B 1 442 ? 18.422 -24.25 -9.047 1 97 442 THR B O 1
ATOM 7223 N N . GLY B 1 443 ? 20.297 -23.484 -8.055 1 95.06 443 GLY B N 1
ATOM 7224 C CA . GLY B 1 443 ? 20.109 -24.344 -6.898 1 95.06 443 GLY B CA 1
ATOM 7225 C C . GLY B 1 443 ? 18.891 -23.984 -6.074 1 95.06 443 GLY B C 1
ATOM 7226 O O . GLY B 1 443 ? 18.219 -24.859 -5.523 1 95.06 443 GLY B O 1
ATOM 7227 N N . THR B 1 444 ? 18.594 -22.734 -5.988 1 94.62 444 THR B N 1
ATOM 7228 C CA . THR B 1 444 ? 17.469 -22.297 -5.18 1 94.62 444 THR B CA 1
ATOM 7229 C C . THR B 1 444 ? 16.172 -22.422 -5.961 1 94.62 444 THR B C 1
ATOM 7231 O O . THR B 1 444 ? 15.086 -22.484 -5.371 1 94.62 444 THR B O 1
ATOM 7234 N N . ASN B 1 445 ? 16.172 -22.5 -7.258 1 95.75 445 ASN B N 1
ATOM 7235 C CA . ASN B 1 445 ? 14.969 -22.516 -8.078 1 95.75 445 ASN B CA 1
ATOM 7236 C C . ASN B 1 445 ? 14.562 -23.938 -8.438 1 95.75 445 ASN B C 1
ATOM 7238 O O . ASN B 1 445 ? 13.398 -24.328 -8.273 1 95.75 445 ASN B O 1
ATOM 7242 N N . LEU B 1 446 ? 15.5 -24.766 -8.891 1 96 446 LEU B N 1
ATOM 7243 C CA . LEU B 1 446 ? 15.18 -26.031 -9.547 1 96 446 LEU B CA 1
ATOM 7244 C C . LEU B 1 446 ? 14.766 -27.078 -8.523 1 96 446 LEU B C 1
ATOM 7246 O O . LEU B 1 446 ? 13.68 -27.656 -8.617 1 96 446 LEU B O 1
ATOM 7250 N N . PRO B 1 447 ? 15.594 -27.25 -7.477 1 94.62 447 PRO B N 1
ATOM 7251 C CA . PRO B 1 447 ? 15.172 -28.266 -6.508 1 94.62 447 PRO B CA 1
ATOM 7252 C C . PRO B 1 447 ? 13.977 -27.812 -5.672 1 94.62 447 PRO B C 1
ATOM 7254 O O . PRO B 1 447 ? 13.312 -28.641 -5.039 1 94.62 447 PRO B O 1
ATOM 7257 N N . SER B 1 448 ? 13.703 -26.578 -5.688 1 92.69 448 SER B N 1
ATOM 7258 C CA . SER B 1 448 ? 12.672 -26.016 -4.812 1 92.69 448 SER B CA 1
ATOM 7259 C C . SER B 1 448 ? 11.281 -26.453 -5.254 1 92.69 448 SER B C 1
ATOM 7261 O O . SER B 1 448 ? 10.312 -26.297 -4.504 1 92.69 448 SER B O 1
ATOM 7263 N N . VAL B 1 449 ? 11.125 -27.062 -6.383 1 93.56 449 VAL B N 1
ATOM 7264 C CA . VAL B 1 449 ? 9.836 -27.531 -6.883 1 93.56 449 VAL B CA 1
ATOM 7265 C C . VAL B 1 449 ? 9.391 -28.766 -6.105 1 93.56 449 VAL B C 1
ATOM 7267 O O . VAL B 1 449 ? 8.242 -29.203 -6.203 1 93.56 449 VAL B O 1
ATOM 7270 N N . ALA B 1 450 ? 10.32 -29.281 -5.246 1 93.5 450 ALA B N 1
ATOM 7271 C CA . ALA B 1 450 ? 10.109 -30.562 -4.566 1 93.5 450 ALA B CA 1
ATOM 7272 C C . ALA B 1 450 ? 8.922 -30.484 -3.611 1 93.5 450 ALA B C 1
ATOM 7274 O O . ALA B 1 450 ? 8.18 -31.453 -3.457 1 93.5 450 ALA B O 1
ATOM 7275 N N . THR B 1 451 ? 8.797 -29.359 -2.947 1 91.75 451 THR B N 1
ATOM 7276 C CA . THR B 1 451 ? 7.723 -29.188 -1.974 1 91.75 451 THR B CA 1
ATOM 7277 C C . THR B 1 451 ? 7.023 -27.844 -2.16 1 91.75 451 THR B C 1
ATOM 7279 O O . THR B 1 451 ? 7.598 -26.922 -2.732 1 91.75 451 THR B O 1
ATOM 7282 N N . PRO B 1 452 ? 5.773 -27.797 -1.688 1 90.5 452 PRO B N 1
ATOM 7283 C CA . PRO B 1 452 ? 5.047 -26.531 -1.793 1 90.5 452 PRO B CA 1
ATOM 7284 C C . PRO B 1 452 ? 5.707 -25.406 -0.999 1 90.5 452 PRO B C 1
ATOM 7286 O O . PRO B 1 452 ? 5.48 -24.219 -1.284 1 90.5 452 PRO B O 1
ATOM 7289 N N . ASN B 1 453 ? 6.594 -25.672 -0.066 1 88 453 ASN B N 1
ATOM 7290 C CA . ASN B 1 453 ? 7.262 -24.688 0.776 1 88 453 ASN B CA 1
ATOM 7291 C C . ASN B 1 453 ? 8.398 -23.984 0.033 1 88 453 ASN B C 1
ATOM 7293 O O . ASN B 1 453 ? 8.844 -22.906 0.43 1 88 453 ASN B O 1
ATOM 7297 N N . GLY B 1 454 ? 8.867 -24.703 -0.942 1 87.31 454 GLY B N 1
ATOM 7298 C CA . GLY B 1 454 ? 10.055 -24.203 -1.614 1 87.31 454 GLY B CA 1
ATOM 7299 C C . GLY B 1 454 ? 9.766 -23.062 -2.578 1 87.31 454 GLY B C 1
ATOM 7300 O O . GLY B 1 454 ? 10.672 -22.312 -2.938 1 87.31 454 GLY B O 1
ATOM 7301 N N . GLN B 1 455 ? 8.547 -23.016 -3.021 1 87.31 455 GLN B N 1
ATOM 7302 C CA . GLN B 1 455 ? 8.18 -22 -4 1 87.31 455 GLN B CA 1
ATOM 7303 C C . GLN B 1 455 ? 6.871 -21.312 -3.617 1 87.31 455 GLN B C 1
ATOM 7305 O O . GLN B 1 455 ? 5.855 -21.984 -3.406 1 87.31 455 GLN B O 1
ATOM 7310 N N . ALA B 1 456 ? 6.914 -20.047 -3.605 1 85.38 456 ALA B N 1
ATOM 7311 C CA . ALA B 1 456 ? 5.73 -19.281 -3.242 1 85.38 456 ALA B CA 1
ATOM 7312 C C . ALA B 1 456 ? 4.555 -19.609 -4.152 1 85.38 456 ALA B C 1
ATOM 7314 O O . ALA B 1 456 ? 3.412 -19.703 -3.695 1 85.38 456 ALA B O 1
ATOM 7315 N N . ALA B 1 457 ? 4.801 -19.844 -5.379 1 88.69 457 ALA B N 1
ATOM 7316 C CA . ALA B 1 457 ? 3.752 -20.156 -6.344 1 88.69 457 ALA B CA 1
ATOM 7317 C C . ALA B 1 457 ? 3.068 -21.469 -6.008 1 88.69 457 ALA B C 1
ATOM 7319 O O . ALA B 1 457 ? 1.851 -21.609 -6.141 1 88.69 457 ALA B O 1
ATOM 7320 N N . PHE B 1 458 ? 3.811 -22.453 -5.547 1 92.25 458 PHE B N 1
ATOM 7321 C CA . PHE B 1 458 ? 3.26 -23.766 -5.188 1 92.25 458 PHE B CA 1
ATOM 7322 C C . PHE B 1 458 ? 2.424 -23.656 -3.918 1 92.25 458 PHE B C 1
ATOM 7324 O O . PHE B 1 458 ? 1.344 -24.25 -3.83 1 92.25 458 PHE B O 1
ATOM 7331 N N . LEU B 1 459 ? 2.947 -22.938 -3.068 1 88.5 459 LEU B N 1
ATOM 7332 C CA . LEU B 1 459 ? 2.207 -22.734 -1.828 1 88.5 459 LEU B CA 1
ATOM 7333 C C . LEU B 1 459 ? 0.903 -21.984 -2.092 1 88.5 459 LEU B C 1
ATOM 7335 O O . LEU B 1 459 ? -0.131 -22.312 -1.503 1 88.5 459 LEU B O 1
ATOM 7339 N N . PHE B 1 460 ? 0.939 -21.125 -2.9 1 86.88 460 PHE B N 1
ATOM 7340 C CA . PHE B 1 460 ? -0.249 -20.359 -3.285 1 86.88 460 PHE B CA 1
ATOM 7341 C C . PHE B 1 460 ? -1.292 -21.281 -3.91 1 86.88 460 PHE B C 1
ATOM 7343 O O . PHE B 1 460 ? -2.484 -21.172 -3.615 1 86.88 460 PHE B O 1
ATOM 7350 N N . LEU B 1 461 ? -0.873 -22.125 -4.758 1 92.56 461 LEU B N 1
ATOM 7351 C CA . LEU B 1 461 ? -1.769 -23.094 -5.371 1 92.56 461 LEU B CA 1
ATOM 7352 C C . LEU B 1 461 ? -2.41 -23.984 -4.312 1 92.56 461 LEU B C 1
ATOM 7354 O O . LEU B 1 461 ? -3.629 -24.172 -4.312 1 92.56 461 LEU B O 1
ATOM 7358 N N . LEU B 1 462 ? -1.624 -24.406 -3.443 1 91.81 462 LEU B N 1
ATOM 7359 C CA . LEU B 1 462 ? -2.096 -25.359 -2.439 1 91.81 462 LEU B CA 1
ATOM 7360 C C . LEU B 1 462 ? -3.064 -24.688 -1.472 1 91.81 462 LEU B C 1
ATOM 7362 O O . LEU B 1 462 ? -3.973 -25.328 -0.94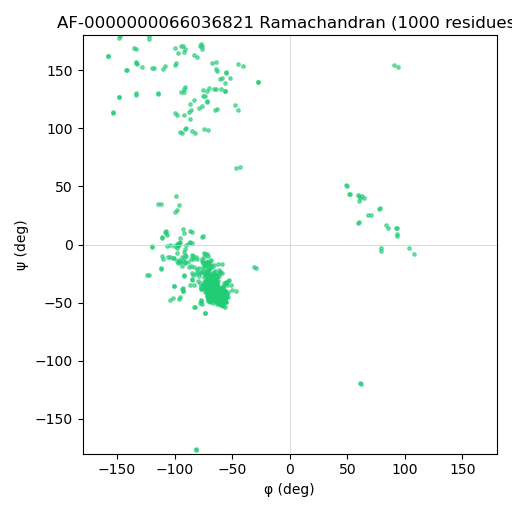6 1 91.81 462 LEU B O 1
ATOM 7366 N N . THR B 1 463 ? -2.949 -23.453 -1.267 1 86.69 463 THR B N 1
ATOM 7367 C CA . THR B 1 463 ? -3.795 -22.75 -0.309 1 86.69 463 THR B CA 1
ATOM 7368 C C . THR B 1 463 ? -4.953 -22.062 -1.02 1 86.69 463 THR B C 1
ATOM 7370 O O . THR B 1 463 ? -5.793 -21.422 -0.376 1 86.69 463 THR B O 1
ATOM 7373 N N . SER B 1 464 ? -5.023 -22.156 -2.279 1 86.81 464 SER B N 1
ATOM 7374 C CA . SER B 1 464 ? -6.094 -21.531 -3.047 1 86.81 464 SER B CA 1
ATOM 7375 C C . SER B 1 464 ? -7.391 -22.328 -2.934 1 86.81 464 SER B C 1
ATOM 7377 O O . SER B 1 464 ? -7.402 -23.438 -2.398 1 86.81 464 SER B O 1
ATOM 7379 N N . ALA B 1 465 ? -8.469 -21.797 -3.445 1 85.56 465 ALA B N 1
ATOM 7380 C CA . ALA B 1 465 ? -9.781 -22.438 -3.441 1 85.56 465 ALA B CA 1
ATOM 7381 C C . ALA B 1 465 ? -9.82 -23.609 -4.426 1 85.56 465 ALA B C 1
ATOM 7383 O O . ALA B 1 465 ? -10.703 -24.469 -4.348 1 85.56 465 ALA B O 1
ATOM 7384 N N . LEU B 1 466 ? -8.828 -23.609 -5.27 1 91.44 466 LEU B N 1
ATOM 7385 C CA . LEU B 1 466 ? -8.805 -24.656 -6.285 1 91.44 466 LEU B CA 1
ATOM 7386 C C . LEU B 1 466 ? -8.344 -25.984 -5.691 1 91.44 466 LEU B C 1
ATOM 7388 O O . LEU B 1 466 ? -8.844 -27.047 -6.07 1 91.44 466 LEU B O 1
ATOM 7392 N N . ALA B 1 467 ? -7.438 -25.922 -4.77 1 92.69 467 ALA B N 1
ATOM 7393 C CA . ALA B 1 467 ? -6.758 -27.125 -4.27 1 92.69 467 ALA B CA 1
ATOM 7394 C C . ALA B 1 467 ? -7.766 -28.141 -3.744 1 92.69 467 ALA B C 1
ATOM 7396 O O . ALA B 1 467 ? -7.738 -29.312 -4.141 1 92.69 467 ALA B O 1
ATOM 7397 N N . PRO B 1 468 ? -8.703 -27.703 -2.982 1 90.31 468 PRO B N 1
ATOM 7398 C CA . PRO B 1 468 ? -9.695 -28.672 -2.523 1 90.31 468 PRO B CA 1
ATOM 7399 C C . PRO B 1 468 ? -10.617 -29.141 -3.645 1 90.31 468 PRO B C 1
ATOM 7401 O O . PRO B 1 468 ? -11.062 -30.297 -3.637 1 90.31 468 PRO B O 1
ATOM 7404 N N . LEU B 1 469 ? -10.898 -28.344 -4.539 1 90.44 469 LEU B N 1
ATOM 7405 C CA . LEU B 1 469 ? -11.789 -28.703 -5.641 1 90.44 469 LEU B CA 1
ATOM 7406 C C . LEU B 1 469 ? -11.188 -29.828 -6.484 1 90.44 469 LEU B C 1
ATOM 7408 O O . LEU B 1 469 ? -11.914 -30.719 -6.934 1 90.44 469 LEU B O 1
ATOM 7412 N N . ILE B 1 470 ? -9.898 -29.797 -6.605 1 92.94 470 ILE B N 1
ATOM 7413 C CA . ILE B 1 470 ? -9.273 -30.797 -7.449 1 92.94 470 ILE B CA 1
ATOM 7414 C C . ILE B 1 470 ? -8.555 -31.828 -6.574 1 92.94 470 ILE B C 1
ATOM 7416 O O . ILE B 1 470 ? -7.73 -32.594 -7.066 1 92.94 470 ILE B O 1
ATOM 7420 N N . ARG B 1 471 ? -8.758 -31.75 -5.238 1 93 471 ARG B N 1
ATOM 7421 C CA . ARG B 1 471 ? -8.219 -32.719 -4.273 1 93 471 ARG B CA 1
ATOM 7422 C C . ARG B 1 471 ? -6.699 -32.75 -4.328 1 93 471 ARG B C 1
ATOM 7424 O O . ARG B 1 471 ? -6.098 -33.812 -4.387 1 93 471 ARG B O 1
ATOM 7431 N N . LEU B 1 472 ? -6.164 -31.641 -4.43 1 93.94 472 LEU B N 1
ATOM 7432 C CA . LEU B 1 472 ? -4.715 -31.484 -4.379 1 93.94 472 LEU B CA 1
ATOM 7433 C C . LEU B 1 472 ? -4.242 -31.266 -2.945 1 93.94 472 LEU B C 1
ATOM 7435 O O . LEU B 1 472 ? -4.352 -30.156 -2.41 1 93.94 472 LEU B O 1
ATOM 7439 N N . SER B 1 473 ? -3.756 -32.344 -2.395 1 92.69 473 SER B N 1
ATOM 7440 C CA . SER B 1 473 ? -3.199 -32.25 -1.048 1 92.69 473 SER B CA 1
ATOM 7441 C C . SER B 1 473 ? -1.694 -32.031 -1.082 1 92.69 473 SER B C 1
ATOM 7443 O O . SER B 1 473 ? -1.08 -32.062 -2.15 1 92.69 473 SER B O 1
ATOM 7445 N N . TYR B 1 474 ? -1.141 -31.734 0.124 1 92.88 474 TYR B N 1
ATOM 7446 C CA . TYR B 1 474 ? 0.299 -31.531 0.25 1 92.88 474 TYR B CA 1
ATOM 7447 C C . TYR B 1 474 ? 1.062 -32.75 -0.267 1 92.88 474 TYR B C 1
ATOM 7449 O O . TYR B 1 474 ? 1.966 -32.625 -1.096 1 92.88 474 TYR B O 1
ATOM 7457 N N . GLY B 1 475 ? 0.682 -33.875 0.137 1 93.31 475 GLY B N 1
ATOM 7458 C CA . GLY B 1 475 ? 1.341 -35.094 -0.281 1 93.31 475 GLY B CA 1
ATOM 7459 C C . GLY B 1 475 ? 1.2 -35.375 -1.766 1 93.31 475 GLY B C 1
ATOM 7460 O O . GLY B 1 475 ? 2.158 -35.781 -2.416 1 93.31 475 GLY B O 1
ATOM 7461 N N . ARG B 1 476 ? 0.06 -35.125 -2.248 1 94.88 476 ARG B N 1
ATOM 7462 C CA . ARG B 1 476 ? -0.171 -35.344 -3.672 1 94.88 476 ARG B CA 1
ATOM 7463 C C . ARG B 1 476 ? 0.701 -34.406 -4.512 1 94.88 476 ARG B C 1
ATOM 7465 O O . ARG B 1 476 ? 1.253 -34.844 -5.535 1 94.88 476 ARG B O 1
ATOM 7472 N N . MET B 1 477 ? 0.789 -33.219 -4.098 1 95 477 MET B N 1
ATOM 7473 C CA . MET B 1 477 ? 1.612 -32.25 -4.836 1 95 477 MET B CA 1
ATOM 7474 C C . MET B 1 477 ? 3.076 -32.688 -4.828 1 95 477 MET B C 1
ATOM 7476 O O . MET B 1 477 ? 3.758 -32.594 -5.852 1 95 477 MET B O 1
ATOM 7480 N N . VAL B 1 478 ? 3.555 -33.156 -3.689 1 94.88 478 VAL B N 1
ATOM 7481 C CA . VAL B 1 478 ? 4.941 -33.594 -3.566 1 94.88 478 VAL B CA 1
ATOM 7482 C C . VAL B 1 478 ? 5.18 -34.812 -4.469 1 94.88 478 VAL B C 1
ATOM 7484 O O . VAL B 1 478 ? 6.195 -34.875 -5.164 1 94.88 478 VAL B O 1
ATOM 7487 N N . LEU B 1 479 ? 4.246 -35.625 -4.5 1 95.94 479 LEU B N 1
ATOM 7488 C CA . LEU B 1 479 ? 4.363 -36.844 -5.32 1 95.94 479 LEU B CA 1
ATOM 7489 C C . LEU B 1 479 ? 4.363 -36.469 -6.801 1 95.94 479 LEU B C 1
ATOM 7491 O O . LEU B 1 479 ? 5.148 -37.031 -7.578 1 95.94 479 LEU B O 1
ATOM 7495 N N . MET B 1 480 ? 3.537 -35.625 -7.141 1 96 480 MET B N 1
ATOM 7496 C CA . MET B 1 480 ? 3.424 -35.25 -8.547 1 96 480 MET B CA 1
ATOM 7497 C C . MET B 1 480 ? 4.629 -34.438 -8.992 1 96 480 MET B C 1
ATOM 7499 O O . MET B 1 480 ? 4.992 -34.438 -10.172 1 96 480 MET B O 1
ATOM 7503 N N . ALA B 1 481 ? 5.219 -33.75 -8.062 1 96.31 481 ALA B N 1
ATOM 7504 C CA . ALA B 1 481 ? 6.383 -32.938 -8.391 1 96.31 481 ALA B CA 1
ATOM 7505 C C . ALA B 1 481 ? 7.66 -33.75 -8.383 1 96.31 481 ALA B C 1
ATOM 7507 O O . ALA B 1 481 ? 8.695 -33.344 -8.906 1 96.31 481 ALA B O 1
ATOM 7508 N N . LEU B 1 482 ? 7.648 -34.938 -7.875 1 96.44 482 LEU B N 1
ATOM 7509 C CA . LEU B 1 482 ? 8.82 -35.781 -7.617 1 96.44 482 LEU B CA 1
ATOM 7510 C C . LEU B 1 482 ? 9.594 -36.031 -8.906 1 96.44 482 LEU B C 1
ATOM 7512 O O . LEU B 1 482 ? 10.812 -35.844 -8.953 1 96.44 482 LEU B O 1
ATOM 7516 N N . PRO B 1 483 ? 8.914 -36.5 -9.953 1 97.19 483 PRO B N 1
ATOM 7517 C CA . PRO B 1 483 ? 9.68 -36.75 -11.18 1 97.19 483 PRO B CA 1
ATOM 7518 C C . PRO B 1 483 ? 10.375 -35.5 -11.703 1 97.19 483 PRO B C 1
ATOM 7520 O O . PRO B 1 483 ? 11.508 -35.562 -12.195 1 97.19 483 PRO B O 1
ATOM 7523 N N . TYR B 1 484 ? 9.727 -34.406 -11.602 1 97.44 484 TYR B N 1
ATOM 7524 C CA . TYR B 1 484 ? 10.336 -33.125 -12.008 1 97.44 484 TYR B CA 1
ATOM 7525 C C . TYR B 1 484 ? 11.516 -32.781 -11.109 1 97.44 484 TYR B C 1
ATOM 7527 O O . TYR B 1 484 ? 12.562 -32.344 -11.586 1 97.44 484 TYR B O 1
ATOM 7535 N N . THR B 1 485 ? 11.297 -32.969 -9.82 1 96.5 485 THR B N 1
ATOM 7536 C CA . THR B 1 485 ? 12.352 -32.656 -8.852 1 96.5 485 THR B CA 1
ATOM 7537 C C . THR B 1 485 ? 13.625 -33.438 -9.18 1 96.5 485 THR B C 1
ATOM 7539 O O . THR B 1 485 ? 14.711 -32.875 -9.211 1 96.5 485 THR B O 1
ATOM 7542 N N . ILE B 1 486 ? 13.469 -34.656 -9.453 1 96.88 486 ILE B N 1
ATOM 7543 C CA . ILE B 1 486 ? 14.609 -35.531 -9.727 1 96.88 486 ILE B CA 1
ATOM 7544 C C . ILE B 1 486 ? 15.289 -35.094 -11.023 1 96.88 486 ILE B C 1
ATOM 7546 O O . ILE B 1 486 ? 16.5 -34.844 -11.055 1 96.88 486 ILE B O 1
ATOM 7550 N N . VAL B 1 487 ? 14.562 -34.938 -12.031 1 97.62 487 VAL B N 1
ATOM 7551 C CA . VAL B 1 487 ? 15.109 -34.625 -13.344 1 97.62 487 VAL B CA 1
ATOM 7552 C C . VAL B 1 487 ? 15.766 -33.25 -13.305 1 97.62 487 VAL B C 1
ATOM 7554 O O . VAL B 1 487 ? 16.891 -33.062 -13.773 1 97.62 487 VAL B O 1
ATOM 7557 N N . LEU B 1 488 ? 15.078 -32.312 -12.742 1 97.31 488 LEU B N 1
ATOM 7558 C CA . LEU B 1 488 ? 15.586 -30.938 -12.719 1 97.31 488 LEU B CA 1
ATOM 7559 C C . LEU B 1 488 ? 16.828 -30.828 -11.836 1 97.31 488 LEU B C 1
ATOM 7561 O O . LEU B 1 488 ? 17.781 -30.125 -12.172 1 97.31 488 LEU B O 1
ATOM 7565 N N . SER B 1 489 ? 16.781 -31.531 -10.734 1 97.12 489 SER B N 1
ATOM 7566 C CA . SER B 1 489 ? 17.938 -31.5 -9.844 1 97.12 489 SER B CA 1
ATOM 7567 C C . SER B 1 489 ? 19.141 -32.188 -10.477 1 97.12 489 SER B C 1
ATOM 7569 O O . SER B 1 489 ? 20.266 -31.672 -10.375 1 97.12 489 SER B O 1
ATOM 7571 N N . VAL B 1 490 ? 18.922 -33.281 -11.133 1 97.5 490 VAL B N 1
ATOM 7572 C CA . VAL B 1 490 ? 20.016 -34.031 -11.742 1 97.5 490 VAL B CA 1
ATOM 7573 C C . VAL B 1 490 ? 20.594 -33.25 -12.922 1 97.5 490 VAL B C 1
ATOM 7575 O O . VAL B 1 490 ? 21.797 -33.031 -13.008 1 97.5 490 VAL B O 1
ATOM 7578 N N . ILE B 1 491 ? 19.75 -32.781 -13.773 1 97.81 491 ILE B N 1
ATOM 7579 C CA . ILE B 1 491 ? 20.203 -32.031 -14.93 1 97.81 491 ILE B CA 1
ATOM 7580 C C . ILE B 1 491 ? 20.875 -30.734 -14.477 1 97.81 491 ILE B C 1
ATOM 7582 O O . ILE B 1 491 ? 21.922 -30.344 -15.008 1 97.81 491 ILE B O 1
ATOM 7586 N N . GLY B 1 492 ? 20.219 -30.078 -13.555 1 97.25 492 GLY B N 1
ATOM 7587 C CA . GLY B 1 492 ? 20.797 -28.859 -13.023 1 97.25 492 GLY B CA 1
ATOM 7588 C C . GLY B 1 492 ? 22.172 -29.094 -12.422 1 97.25 492 GLY B C 1
ATOM 7589 O O . GLY B 1 492 ? 23.109 -28.312 -12.672 1 97.25 492 GLY B O 1
ATOM 7590 N N . TYR B 1 493 ? 22.281 -30.125 -11.664 1 96.5 493 TYR B N 1
ATOM 7591 C CA . TYR B 1 493 ? 23.547 -30.469 -11.039 1 96.5 493 TYR B CA 1
ATOM 7592 C C . TYR B 1 493 ? 24.625 -30.734 -12.094 1 96.5 493 TYR B C 1
ATOM 7594 O O . TYR B 1 493 ? 25.734 -30.219 -12.008 1 96.5 493 TYR B O 1
ATOM 7602 N N . ILE B 1 494 ? 24.328 -31.547 -13.039 1 96.69 494 ILE B N 1
ATOM 7603 C CA . ILE B 1 494 ? 25.266 -31.906 -14.094 1 96.69 494 ILE B CA 1
ATOM 7604 C C . ILE B 1 494 ? 25.672 -30.656 -14.867 1 96.69 494 ILE B C 1
ATOM 7606 O O . ILE B 1 494 ? 26.859 -30.484 -15.195 1 96.69 494 ILE B O 1
ATOM 7610 N N . ALA B 1 495 ? 24.719 -29.812 -15.109 1 96.94 495 ALA B N 1
ATOM 7611 C CA . ALA B 1 495 ? 25.016 -28.594 -15.859 1 96.94 495 ALA B CA 1
ATOM 7612 C C . ALA B 1 495 ? 25.922 -27.672 -15.062 1 96.94 495 ALA B C 1
ATOM 7614 O O . ALA B 1 495 ? 26.859 -27.094 -15.625 1 96.94 495 ALA B O 1
ATOM 7615 N N . VAL B 1 496 ? 25.625 -27.531 -13.828 1 96 496 VAL B N 1
ATOM 7616 C CA . VAL B 1 496 ? 26.469 -26.688 -12.977 1 96 496 VAL B CA 1
ATOM 7617 C C . VAL B 1 496 ? 27.875 -27.297 -12.891 1 96 496 VAL B C 1
ATOM 7619 O O . VAL B 1 496 ? 28.875 -26.578 -12.93 1 96 496 VAL B O 1
ATOM 7622 N N . TYR B 1 497 ? 27.922 -28.594 -12.812 1 94.38 497 TYR B N 1
ATOM 7623 C CA . TYR B 1 497 ? 29.203 -29.297 -12.766 1 94.38 497 TYR B CA 1
ATOM 7624 C C . TYR B 1 497 ? 30 -29.047 -14.047 1 94.38 497 TYR B C 1
ATOM 7626 O O . TYR B 1 497 ? 31.203 -28.781 -14 1 94.38 497 TYR B O 1
ATOM 7634 N N . GLN B 1 498 ? 29.344 -29.141 -15.133 1 94.25 498 GLN B N 1
ATOM 7635 C CA . GLN B 1 498 ? 30 -28.906 -16.422 1 94.25 498 GLN B CA 1
ATOM 7636 C C . GLN B 1 498 ? 30.453 -27.453 -16.547 1 94.25 498 GLN B C 1
ATOM 7638 O O . GLN B 1 498 ? 31.516 -27.172 -17.109 1 94.25 498 GLN B O 1
ATOM 7643 N N . LEU B 1 499 ? 29.656 -26.609 -16.031 1 92.19 499 LEU B N 1
ATOM 7644 C CA . LEU B 1 499 ? 30 -25.203 -16.047 1 92.19 499 LEU B CA 1
ATOM 7645 C C . LEU B 1 499 ? 31.25 -24.938 -15.188 1 92.19 499 LEU B C 1
ATOM 7647 O O . LEU B 1 499 ? 32.094 -24.109 -15.539 1 92.19 499 LEU B O 1
ATOM 7651 N N . ALA B 1 500 ? 31.281 -25.609 -14.125 1 89.88 500 ALA B N 1
ATOM 7652 C CA . ALA B 1 500 ? 32.406 -25.453 -13.219 1 89.88 500 ALA B CA 1
ATOM 7653 C C . ALA B 1 500 ? 33.656 -26.094 -13.789 1 89.88 500 ALA B C 1
ATOM 7655 O O . ALA B 1 500 ? 34.781 -25.625 -13.516 1 89.88 500 ALA B O 1
ATOM 7656 N N . ALA B 1 501 ? 33.562 -27.203 -14.492 1 85.44 501 ALA B N 1
ATOM 7657 C CA . ALA B 1 501 ? 34.719 -27.938 -15.055 1 85.44 501 ALA B CA 1
ATOM 7658 C C . ALA B 1 501 ? 35.25 -27.203 -16.281 1 85.44 501 ALA B C 1
ATOM 7660 O O . ALA B 1 501 ? 36.406 -27.422 -16.656 1 85.44 501 ALA B O 1
ATOM 7661 N N . GLY B 1 502 ? 34.5 -26.375 -16.969 1 73.62 502 GLY B N 1
ATOM 7662 C CA . GLY B 1 502 ? 35 -25.672 -18.156 1 73.62 502 GLY B CA 1
ATOM 7663 C C . GLY B 1 502 ? 35.531 -24.297 -17.844 1 73.62 502 GLY B C 1
ATOM 7664 O O . GLY B 1 502 ? 35.312 -23.75 -16.766 1 73.62 502 GLY B O 1
#

Solvent-accessible surface area (backbone atoms only — not comparable to full-atom values): 48388 Å² total; per-residue (Å²): 125,86,52,50,54,69,54,19,40,59,49,23,37,47,23,90,40,55,66,69,56,51,51,48,53,53,47,48,66,61,47,47,62,55,42,36,72,75,36,56,66,61,29,52,53,50,49,51,54,54,41,42,49,31,39,55,41,36,89,67,36,38,34,48,31,65,37,32,52,52,42,51,49,38,40,75,74,55,53,32,48,53,67,47,26,47,51,46,43,58,73,43,42,61,51,52,37,29,43,53,25,30,49,26,23,45,54,71,34,43,66,46,52,43,49,53,53,48,49,48,63,71,67,40,82,50,58,54,60,35,41,41,48,43,15,49,49,30,10,56,47,4,28,69,53,17,26,50,57,52,40,51,44,51,46,52,51,49,42,51,51,48,39,52,50,46,34,48,43,39,67,37,60,95,73,62,86,83,68,65,73,82,58,68,84,57,39,41,74,84,39,45,60,53,46,51,37,40,26,39,22,49,42,35,44,50,48,37,25,51,50,14,13,51,46,16,12,59,40,23,37,56,5,33,70,41,38,36,53,47,25,59,75,66,69,40,52,44,56,54,38,25,61,66,31,35,74,34,35,50,55,26,39,50,48,45,49,50,44,52,42,49,33,35,73,68,42,48,67,69,29,49,52,53,73,45,66,67,59,48,50,51,51,46,50,49,48,51,52,54,57,68,66,55,46,41,50,53,52,38,39,39,49,51,38,52,51,45,50,49,51,52,53,51,38,44,65,64,56,63,45,58,64,19,60,49,13,44,49,40,36,31,52,47,28,25,50,52,24,56,41,52,62,71,67,54,8,61,41,40,24,76,38,47,49,55,51,56,35,48,50,44,44,27,38,50,44,30,28,37,61,69,57,50,63,54,52,62,58,50,50,55,50,66,65,40,58,74,51,49,34,25,35,46,43,19,50,56,34,12,58,49,5,27,46,18,47,23,48,55,53,40,50,52,53,49,50,52,51,46,50,34,41,73,70,62,76,45,52,73,69,54,48,51,48,40,51,37,18,39,52,49,12,20,46,42,27,4,56,33,27,48,47,7,30,71,40,46,37,50,47,55,70,37,82,49,15,70,71,39,67,45,44,74,66,53,50,29,52,49,24,39,67,51,22,53,51,28,38,52,46,34,41,52,34,34,33,53,56,41,71,97,127,86,54,51,56,69,54,19,42,58,50,23,36,45,22,89,42,56,67,68,58,51,51,48,54,52,48,50,66,60,46,45,62,56,40,35,72,74,37,55,64,60,31,50,52,51,49,50,53,52,42,42,48,31,40,56,40,37,89,68,35,38,34,48,31,65,35,32,52,54,41,52,49,38,40,74,75,55,53,32,50,53,66,47,26,50,50,46,42,60,73,43,42,62,48,51,37,28,44,53,25,30,49,24,22,44,53,73,34,42,66,46,51,42,51,53,52,48,51,46,62,72,69,41,82,52,60,56,59,35,43,44,47,43,15,50,51,29,10,59,46,4,29,70,52,16,27,51,56,52,40,51,44,53,45,51,48,50,43,51,52,49,39,53,50,44,34,51,43,39,69,39,62,94,74,62,86,84,71,64,75,82,59,67,84,58,40,42,76,84,40,47,60,54,48,51,37,38,25,39,23,49,43,36,44,49,50,38,24,49,51,14,13,51,45,16,14,59,39,23,38,56,4,31,69,39,38,36,51,48,26,59,76,67,68,40,54,46,57,55,37,26,62,65,31,36,72,33,34,50,56,26,36,52,50,45,52,49,45,51,44,49,33,34,75,65,42,45,69,68,28,51,52,51,73,45,66,68,58,48,51,49,51,48,51,48,50,51,51,54,57,68,65,56,45,41,49,53,52,42,39,39,50,50,35,52,51,45,49,50,49,51,53,50,36,45,66,66,55,64,46,59,65,21,59,49,14,44,50,40,35,31,52,47,27,26,51,51,24,58,42,50,62,71,68,54,8,60,40,40,25,76,38,46,48,55,50,55,37,50,52,44,44,26,37,49,45,29,30,38,61,67,56,50,62,53,52,62,56,50,50,56,49,66,68,40,59,71,51,49,33,24,36,48,41,19,49,54,37,13,59,49,5,27,47,17,45,23,48,56,53,38,51,54,52,48,51,52,52,47,49,34,38,75,71,60,75,43,50,70,71,54,47,52,48,39,50,38,18,36,52,50,11,18,46,42,28,4,56,35,27,49,48,8,30,72,40,44,37,48,49,55,71,36,81,46,14,69,72,38,66,48,44,74,66,54,49,29,50,47,24,39,67,51,21,52,52,28,37,50,46,34,42,52,31,36,34,52,56,40,71,97

Radius of gyration: 29.49 Å; Cα contacts (8 Å, |Δi|>4): 1592; chains: 2; bounding box: 81×83×65 Å

pLDDT: mean 90.2, std 9.03, range [39.88, 98.12]

Sequence (1004 aa):
MSSNLPAAFANNFLGQSSTWYKTTILAFLVINPVVYAIDPFIAGWVLILEFIFTLAMALKCYPLQPGGLLAIEAVILGMTSPESVFHETEANFEVILLLIFMVAGIYFMKDLLLYVFTKILLGIRSKIVLSLLFSLVAAVLSAFLDALTVTAVLIAVAVGFYAVYHQFASGGGLSSNQYDHTDDSKVDSSNREDLEGFRSFLRSLIMHGAVGTALGGVCTLVGEPQNLLIAQQADWNFVEFFLQVAPVSMPTLIGGLVTCIAVEKLGIFGYGAQLPDKVRTILMDFDKQETSKRTNRDIAALVVQALAGVVLMVSLALHLAEVGLIGLLVIILLTSFNGITEEHRIGHAFEEALPFTALLVVFFAVVAVIHDQHLFEPITHMLLHMDESVQGPMFFIANGLLSMISDNVFVATVYITEVKNALVAGDISREHFDLLAVAINTGTNLPSVATPNGQAAFLFLLTSALAPLIRLSYGRMVLMALPYTIVLSVIGYIAVYQLAAGMSSNLPAAFANNFLGQSSTWYKTTILAFLVINPVVYAIDPFIAGWVLILEFIFTLAMALKCYPLQPGGLLAIEAVILGMTSPESVFHETEANFEVILLLIFMVAGIYFMKDLLLYVFTKILLGIRSKIVLSLLFSLVAAVLSAFLDALTVTAVLIAVAVGFYAVYHQFASGGGLSSNQYDHTDDSKVDSSNREDLEGFRSFLRSLIMHGAVGTALGGVCTLVGEPQNLLIAQQADWNFVEFFLQVAPVSMPTLIGGLVTCIAVEKLGIFGYGAQLPDKVRTILMDFDKQETSKRTNRDIAALVVQALAGVVLMVSLALHLAEVGLIGLLVIILLTSFNGITEEHRIGHAFEEALPFTALLVVFFAVVAVIHDQHLFEPITHMLLHMDESVQGPMFFIANGLLSMISDNVFVATVYITEVKNALVAGDISREHFDLLAVAINTGTNLPSVATPNGQAAFLFLLTSALAPLIRLSYGRMVLMALPYTIVLSVIGYIAVYQLAAG

Nearest PDB structures (foldseek):
  8uvi-assembly1_A  TM=6.566E-01  e=1.678E-09  Homo sapiens
  6ol1-assembly1_B  TM=6.552E-01  e=4.088E-09  Vibrio cholerae O1 biovar El Tor str. N16961
  6ol0-assembly2_B  TM=6.588E-01  e=5.698E-07  Vibrio cholerae O1 biovar El Tor str. N16961
  4x0j-assembly1_A  TM=1.859E-01  e=1.030E+00  Trypanosoma brucei brucei
  8uvi-assembly1_A  TM=6.565E-01  e=1.518E-09  Homo sapiens

Foldseek 3Di:
DPQPPVSVVLCPQLHPADNVVSVVLVVLLVVLLVVCVVPVLVSLVSLVVQLLVLLLCCVRGNSLRSLVVSLVSCCVSPLFHPVLLVVLCVLLVLLLLLLQQLLLLVVLLLLLLLVVLLCLVLVDQDLLVSLLCLLQVLLQCLLQRALQNNLVSLLVSLVVLLQLVLCVQLVNPSPDPPDDSLDSVSGDPVCVVLLLLSLLSSVQSSLSSSVSLLLNLLQWCSSYSLSVVLCSLLVHATVRSNVLQVLQSVVLSVLSSVLSSVCCVVVPLSHVRGNDPVSSVSSVVVVVVVVVPDDPLNVQLSVQSVVLSVQSVVCRVVVVDRNSVNSNVSLCSNCVRSVPDDPVVSVVSRVPRVVVSSVVSSLSSSLSSCVSSVNCVVVVVVLLPDDLLCSLLVLLQVLQVSLQSAELNSSSNNVSVVLSVCVVVVVDDSLSSSLNSSSSSLSLRQLNQQFLSNYVNSVCSCPDPSCVSSVPHRVSSNSSCVSSNVSSSVSSSVSSSVSSVD/DPDPPVVVVLCPQLHPADSVVSVVLVVLLVVLLVVCVVPVLVSLVSLVVVLLVLLLCCVRGNSLRSLVVSLVSCCVSPLFHPVLLVVLCVLLVLLLLLLQQLLLLCVLLLLLLLVVLLCLVLVDQDLLVSLLCLLQVLLQCLLQRALQNSLVSLLVNLVVLLQLLLCVQLVHPSDDPPDDSLDNVSGDPVCVVLLLLSLLSSVQSSLSSSVSLLLNLLQWCSSYSLSVVLCSLLVHATVRSNVLQCLQSVLLSVLSSVLSNVCCVVVPLSHVRGNDPVSSVSSVVVVVVVVVPDDPLNVQLSVQSVVLSVQSVVCRVVVVDRNSVNSNVSLCSNCVRSVPDDPVVSVVSRVPRVVVSSVVSSLSSSLSSCVSSVNCVVVVVVLLPDDLLCSLLVLLQVLQVSLLSAELNSSSNNVLVVLSVCVVVVVDDSLSSSLNSSSSSLSLRQLNQQFLSNYVNSVCSCPDPSCVSSVPHRVSSNSSCVSSNVSSSVSSSVSSSVVSVD